Protein 1YWY (pdb70)

Nearest PDB structures (foldseek):
  1ywy-assembly1_A  TM=9.114E-01  e=9.397E-13  Pseudomonas aeruginosa PAO1
  7xsx-assembly1_j  TM=4.419E-01  e=1.375E+00  Komagataella phaffii
  5sxy-assembly1_A  TM=5.455E-01  e=3.346E+00  Methylorubrum extorquens AM1
  4ld9-assembly1_K  TM=3.537E-01  e=5.561E+00  Saccharomyces cerevisiae S288C
  1ywy-assembly1_A  TM=9.235E-01  e=5.443E-13  Pseudomonas aeruginosa PAO1

Solvent-accessible surface area: 5428 Å² total; per-residue (Å²): 88,64,12,82,42,58,107,159,147,32,35,1,23,4,68,38,185,45,62,216,44,194,17,57,16,110,59,7,138,6,14,78,13,91,157,67,215,56,5,2,2,84,4,138,61,74,129,9,100,8,60,136,132,25,6,55,156,3,8,83,35,43,3,78,34,96,89,170,166,107,108,87,132,192

InterPro domains:
  IPR021564 Protein of unknown function DUF3203 [PF11462] (1-73)
  IPR038079 PA2021-like domain superfamily [G3DSA:3.40.1170.40] (1-74)
  IPR038079 PA2021-like domain superfamily [SSF141447] (1-74)

Structure (mmCIF, N/CA/C/O backbone):
data_1YWY
#
_entry.id   1YWY
#
loop_
_atom_site.group_PDB
_atom_site.id
_atom_site.type_symbol
_atom_site.label_atom_id
_atom_site.label_alt_id
_atom_site.label_comp_id
_atom_site.label_asym_id
_atom_site.label_entity_id
_atom_site.label_seq_id
_atom_site.pdbx_PDB_ins_code
_atom_site.Cartn_x
_atom_site.Cartn_y
_atom_site.Cartn_z
_atom_site.occupancy
_atom_site.B_iso_or_equiv
_atom_site.auth_seq_id
_atom_site.auth_comp_id
_atom_site.auth_asym_id
_atom_site.auth_atom_id
_atom_site.pdbx_PDB_model_num
ATOM 1 N N . MET A 1 1 ? -4.208 -1.201 0.316 1.00 0.00 23 MET A N 1
ATOM 2 C CA . MET A 1 1 ? -3.891 0.183 0.622 1.00 0.00 23 MET A CA 1
ATOM 3 C C . MET A 1 1 ? -2.769 0.701 -0.280 1.00 0.00 23 MET A C 1
ATOM 4 O O . MET A 1 1 ? -1.601 0.374 -0.075 1.00 0.00 23 MET A O 1
ATOM 18 N N . SER A 1 2 ? -3.163 1.502 -1.260 1.00 0.00 24 SER A N 1
ATOM 19 C CA . SER A 1 2 ? -2.205 2.068 -2.194 1.00 0.00 24 SER A CA 1
ATOM 20 C C . SER A 1 2 ? -1.862 3.502 -1.787 1.00 0.00 24 SER A C 1
ATOM 21 O O . SER A 1 2 ? -2.754 4.305 -1.518 1.00 0.00 24 SER A O 1
ATOM 29 N N . ILE A 1 3 ? -0.567 3.780 -1.754 1.00 0.00 25 ILE A N 1
ATOM 30 C CA . ILE A 1 3 ? -0.094 5.103 -1.383 1.00 0.00 25 ILE A CA 1
ATOM 31 C C . ILE A 1 3 ? -0.364 6.076 -2.533 1.00 0.00 25 ILE A C 1
ATOM 32 O O . ILE A 1 3 ? -0.246 5.710 -3.701 1.00 0.00 25 ILE A O 1
ATOM 48 N N . GLU A 1 4 ? -0.720 7.297 -2.161 1.00 0.00 26 GLU A N 1
ATOM 49 C CA . GLU A 1 4 ? -1.007 8.326 -3.147 1.00 0.00 26 GLU A CA 1
ATOM 50 C C . GLU A 1 4 ? -0.054 9.509 -2.972 1.00 0.00 26 GLU A C 1
ATOM 51 O O . GLU A 1 4 ? 0.570 9.658 -1.922 1.00 0.00 26 GLU A O 1
ATOM 63 N N . ILE A 1 5 ? 0.029 10.321 -4.016 1.00 0.00 27 ILE A N 1
ATOM 64 C CA . ILE A 1 5 ? 0.896 11.487 -3.990 1.00 0.00 27 ILE A CA 1
ATOM 65 C C . ILE A 1 5 ? 0.199 12.650 -4.698 1.00 0.00 27 ILE A C 1
ATOM 66 O O . ILE A 1 5 ? -0.588 12.439 -5.619 1.00 0.00 27 ILE A O 1
ATOM 82 N N . ASP A 1 6 ? 0.514 13.854 -4.241 1.00 0.00 28 ASP A N 1
ATOM 83 C CA . ASP A 1 6 ? -0.072 15.051 -4.820 1.00 0.00 28 ASP A CA 1
ATOM 84 C C . ASP A 1 6 ? 1.040 16.050 -5.148 1.00 0.00 28 ASP A C 1
ATOM 85 O O . ASP A 1 6 ? 1.396 16.883 -4.316 1.00 0.00 28 ASP A O 1
ATOM 94 N N . SER A 1 7 ? 1.557 15.933 -6.362 1.00 0.00 29 SER A N 1
ATOM 95 C CA . SER A 1 7 ? 2.620 16.816 -6.811 1.00 0.00 29 SER A CA 1
ATOM 96 C C . SER A 1 7 ? 2.060 18.213 -7.085 1.00 0.00 29 SER A C 1
ATOM 97 O O . SER A 1 7 ? 2.785 19.203 -7.004 1.00 0.00 29 SER A O 1
ATOM 105 N N . GLU A 1 8 ? 0.774 18.248 -7.404 1.00 0.00 30 GLU A N 1
ATOM 106 C CA . GLU A 1 8 ? 0.109 19.508 -7.691 1.00 0.00 30 GLU A CA 1
ATOM 107 C C . GLU A 1 8 ? 0.245 20.463 -6.503 1.00 0.00 30 GLU A C 1
ATOM 108 O O . GLU A 1 8 ? 0.650 21.612 -6.670 1.00 0.00 30 GLU A O 1
ATOM 120 N N . GLN A 1 9 ? -0.100 19.951 -5.331 1.00 0.00 31 GLN A N 1
ATOM 121 C CA . GLN A 1 9 ? -0.021 20.744 -4.116 1.00 0.00 31 GLN A CA 1
ATOM 122 C C . GLN A 1 9 ? 1.264 20.418 -3.352 1.00 0.00 31 GLN A C 1
ATOM 123 O O . GLN A 1 9 ? 1.713 21.206 -2.521 1.00 0.00 31 GLN A O 1
ATOM 137 N N . GLY A 1 10 ? 1.820 19.256 -3.660 1.00 0.00 32 GLY A N 1
ATOM 138 C CA . GLY A 1 10 ? 3.044 18.816 -3.013 1.00 0.00 32 GLY A CA 1
ATOM 139 C C . GLY A 1 10 ? 2.740 18.072 -1.712 1.00 0.00 32 GLY A C 1
ATOM 140 O O . GLY A 1 10 ? 3.612 17.929 -0.856 1.00 0.00 32 GLY A O 1
ATOM 144 N N . VAL A 1 11 ? 1.500 17.619 -1.603 1.00 0.00 33 VAL A N 1
ATOM 145 C CA . VAL A 1 11 ? 1.070 16.893 -0.420 1.00 0.00 33 VAL A CA 1
ATOM 146 C C . VAL A 1 11 ? 1.019 15.397 -0.734 1.00 0.00 33 VAL A C 1
ATOM 147 O O . VAL A 1 11 ? 1.017 15.004 -1.900 1.00 0.00 33 VAL A O 1
ATOM 160 N N . CYS A 1 12 ? 0.981 14.603 0.325 1.00 0.00 34 CYS A N 1
ATOM 161 C CA . CYS A 1 12 ? 0.930 13.158 0.177 1.00 0.00 34 CYS A CA 1
ATOM 162 C C . CYS A 1 12 ? -0.250 12.631 0.996 1.00 0.00 34 CYS A C 1
ATOM 163 O O . CYS A 1 12 ? -0.530 13.135 2.082 1.00 0.00 34 CYS A O 1
ATOM 171 N N . SER A 1 13 ? -0.910 11.624 0.443 1.00 0.00 35 SER A N 1
ATOM 172 C CA . SER A 1 13 ? -2.053 11.024 1.109 1.00 0.00 35 SER A CA 1
ATOM 173 C C . SER A 1 13 ? -2.146 9.539 0.753 1.00 0.00 35 SER A C 1
ATOM 174 O O . SER A 1 13 ? -2.131 9.177 -0.423 1.00 0.00 35 SER A O 1
ATOM 182 N N . VAL A 1 14 ? -2.240 8.719 1.789 1.00 0.00 36 VAL A N 1
ATOM 183 C CA . VAL A 1 14 ? -2.336 7.281 1.600 1.00 0.00 36 VAL A CA 1
ATOM 184 C C . VAL A 1 14 ? -3.800 6.853 1.710 1.00 0.00 36 VAL A C 1
ATOM 185 O O . VAL A 1 14 ? -4.586 7.490 2.410 1.00 0.00 36 VAL A O 1
ATOM 198 N N . GLU A 1 15 ? -4.123 5.776 1.009 1.00 0.00 37 GLU A N 1
ATOM 199 C CA . GLU A 1 15 ? -5.479 5.255 1.020 1.00 0.00 37 GLU A CA 1
ATOM 200 C C . GLU A 1 15 ? -5.544 3.959 1.830 1.00 0.00 37 GLU A C 1
ATOM 201 O O . GLU A 1 15 ? -4.723 3.062 1.640 1.00 0.00 37 GLU A O 1
ATOM 213 N N . ILE A 1 16 ? -6.526 3.901 2.717 1.00 0.00 38 ILE A N 1
ATOM 214 C CA . ILE A 1 16 ? -6.708 2.730 3.557 1.00 0.00 38 ILE A CA 1
ATOM 215 C C . ILE A 1 16 ? -8.199 2.546 3.852 1.00 0.00 38 ILE A C 1
ATOM 216 O O . ILE A 1 16 ? -8.699 3.028 4.866 1.00 0.00 38 ILE A O 1
ATOM 232 N N . GLU A 1 17 ? -8.866 1.846 2.946 1.00 0.00 39 GLU A N 1
ATOM 233 C CA . GLU A 1 17 ? -10.288 1.592 3.095 1.00 0.00 39 GLU A CA 1
ATOM 234 C C . GLU A 1 17 ? -10.987 2.816 3.691 1.00 0.00 39 GLU A C 1
ATOM 235 O O . GLU A 1 17 ? -11.900 2.680 4.503 1.00 0.00 39 GLU A O 1
ATOM 247 N N . GLY A 1 18 ? -10.530 3.984 3.264 1.00 0.00 40 GLY A N 1
ATOM 248 C CA . GLY A 1 18 ? -11.099 5.231 3.745 1.00 0.00 40 GLY A CA 1
ATOM 249 C C . GLY A 1 18 ? -10.020 6.305 3.896 1.00 0.00 40 GLY A C 1
ATOM 250 O O . GLY A 1 18 ? -9.786 6.805 4.995 1.00 0.00 40 GLY A O 1
ATOM 254 N N . SER A 1 19 ? -9.389 6.627 2.776 1.00 0.00 41 SER A N 1
ATOM 255 C CA . SER A 1 19 ? -8.340 7.631 2.770 1.00 0.00 41 SER A CA 1
ATOM 256 C C . SER A 1 19 ? -8.718 8.789 3.696 1.00 0.00 41 SER A C 1
ATOM 257 O O . SER A 1 19 ? -9.777 9.394 3.539 1.00 0.00 41 SER A O 1
ATOM 265 N N . ARG A 1 20 ? -7.831 9.061 4.642 1.00 0.00 42 ARG A N 1
ATOM 266 C CA . ARG A 1 20 ? -8.058 10.135 5.594 1.00 0.00 42 ARG A CA 1
ATOM 267 C C . ARG A 1 20 ? -6.726 10.641 6.152 1.00 0.00 42 ARG A C 1
ATOM 268 O O . ARG A 1 20 ? -6.573 10.790 7.363 1.00 0.00 42 ARG A O 1
ATOM 289 N N . HIS A 1 21 ? -5.797 10.891 5.242 1.00 0.00 43 HIS A N 1
ATOM 290 C CA . HIS A 1 21 ? -4.483 11.376 5.628 1.00 0.00 43 HIS A CA 1
ATOM 291 C C . HIS A 1 21 ? -4.198 12.703 4.922 1.00 0.00 43 HIS A C 1
ATOM 292 O O . HIS A 1 21 ? -4.990 13.153 4.095 1.00 0.00 43 HIS A O 1
ATOM 306 N N . ARG A 1 22 ? -3.064 13.292 5.272 1.00 0.00 44 ARG A N 1
ATOM 307 C CA . ARG A 1 22 ? -2.665 14.559 4.682 1.00 0.00 44 ARG A CA 1
ATOM 308 C C . ARG A 1 22 ? -1.377 15.066 5.334 1.00 0.00 44 ARG A C 1
ATOM 309 O O . ARG A 1 22 ? -1.316 15.229 6.552 1.00 0.00 44 ARG A O 1
ATOM 330 N N . ALA A 1 23 ? -0.379 15.300 4.495 1.00 0.00 45 ALA A N 1
ATOM 331 C CA . ALA A 1 23 ? 0.904 15.785 4.974 1.00 0.00 45 ALA A CA 1
ATOM 332 C C . ALA A 1 23 ? 1.812 16.080 3.779 1.00 0.00 45 ALA A C 1
ATOM 333 O O . ALA A 1 23 ? 1.516 15.676 2.655 1.00 0.00 45 ALA A O 1
ATOM 340 N N . PRO A 1 24 ? 2.928 16.801 4.069 1.00 0.00 46 PRO A N 1
ATOM 341 C CA . PRO A 1 24 ? 3.881 17.155 3.031 1.00 0.00 46 PRO A CA 1
ATOM 342 C C . PRO A 1 24 ? 4.726 15.946 2.626 1.00 0.00 46 PRO A C 1
ATOM 343 O O . PRO A 1 24 ? 5.091 15.129 3.470 1.00 0.00 46 PRO A O 1
ATOM 354 N N . VAL A 1 25 ? 5.011 15.869 1.335 1.00 0.00 47 VAL A N 1
ATOM 355 C CA . VAL A 1 25 ? 5.806 14.773 0.808 1.00 0.00 47 VAL A CA 1
ATOM 356 C C . VAL A 1 25 ? 7.190 14.791 1.461 1.00 0.00 47 VAL A C 1
ATOM 357 O O . VAL A 1 25 ? 7.868 13.767 1.515 1.00 0.00 47 VAL A O 1
ATOM 370 N N . ASP A 1 26 ? 7.566 15.968 1.941 1.00 0.00 48 ASP A N 1
ATOM 371 C CA . ASP A 1 26 ? 8.856 16.133 2.589 1.00 0.00 48 ASP A CA 1
ATOM 372 C C . ASP A 1 26 ? 8.779 15.588 4.016 1.00 0.00 48 ASP A C 1
ATOM 373 O O . ASP A 1 26 ? 9.763 15.629 4.754 1.00 0.00 48 ASP A O 1
ATOM 382 N N . SER A 1 27 ? 7.601 15.091 4.363 1.00 0.00 49 SER A N 1
ATOM 383 C CA . SER A 1 27 ? 7.383 14.538 5.689 1.00 0.00 49 SER A CA 1
ATOM 384 C C . SER A 1 27 ? 7.070 13.044 5.588 1.00 0.00 49 SER A C 1
ATOM 385 O O . SER A 1 27 ? 6.286 12.516 6.376 1.00 0.00 49 SER A O 1
ATOM 393 N N . LEU A 1 28 ? 7.698 12.404 4.613 1.00 0.00 50 LEU A N 1
ATOM 394 C CA . LEU A 1 28 ? 7.497 10.982 4.399 1.00 0.00 50 LEU A CA 1
ATOM 395 C C . LEU A 1 28 ? 8.744 10.220 4.853 1.00 0.00 50 LEU A C 1
ATOM 396 O O . LEU A 1 28 ? 9.808 10.812 5.027 1.00 0.00 50 LEU A O 1
ATOM 412 N N . ARG A 1 29 ? 8.571 8.919 5.032 1.00 0.00 51 ARG A N 1
ATOM 413 C CA . ARG A 1 29 ? 9.669 8.070 5.462 1.00 0.00 51 ARG A CA 1
ATOM 414 C C . ARG A 1 29 ? 9.359 6.604 5.156 1.00 0.00 51 ARG A C 1
ATOM 415 O O . ARG A 1 29 ? 8.241 6.142 5.382 1.00 0.00 51 ARG A O 1
ATOM 436 N N . ILE A 1 30 ? 10.367 5.913 4.645 1.00 0.00 52 ILE A N 1
ATOM 437 C CA . ILE A 1 30 ? 10.216 4.508 4.305 1.00 0.00 52 ILE A CA 1
ATOM 438 C C . ILE A 1 30 ? 10.867 3.651 5.393 1.00 0.00 52 ILE A C 1
ATOM 439 O O . ILE A 1 30 ? 11.924 4.002 5.914 1.00 0.00 52 ILE A O 1
ATOM 455 N N . GLY A 1 31 ? 10.208 2.545 5.703 1.00 0.00 53 GLY A N 1
ATOM 456 C CA . GLY A 1 31 ? 10.709 1.635 6.719 1.00 0.00 53 GLY A CA 1
ATOM 457 C C . GLY A 1 31 ? 10.605 0.182 6.254 1.00 0.00 53 GLY A C 1
ATOM 458 O O . GLY A 1 31 ? 10.127 -0.089 5.153 1.00 0.00 53 GLY A O 1
ATOM 462 N N . THR A 1 32 ? 11.059 -0.716 7.116 1.00 0.00 54 THR A N 1
ATOM 463 C CA . THR A 1 32 ? 11.023 -2.136 6.807 1.00 0.00 54 THR A CA 1
ATOM 464 C C . THR A 1 32 ? 10.275 -2.901 7.901 1.00 0.00 54 THR A C 1
ATOM 465 O O . THR A 1 32 ? 10.386 -2.570 9.080 1.00 0.00 54 THR A O 1
ATOM 476 N N . ASP A 1 33 ? 9.531 -3.908 7.470 1.00 0.00 55 ASP A N 1
ATOM 477 C CA . ASP A 1 33 ? 8.765 -4.723 8.398 1.00 0.00 55 ASP A CA 1
ATOM 478 C C . ASP A 1 33 ? 9.299 -6.156 8.373 1.00 0.00 55 ASP A C 1
ATOM 479 O O . ASP A 1 33 ? 9.012 -6.914 7.447 1.00 0.00 55 ASP A O 1
ATOM 488 N N . ALA A 1 34 ? 10.068 -6.485 9.401 1.00 0.00 56 ALA A N 1
ATOM 489 C CA . ALA A 1 34 ? 10.646 -7.814 9.508 1.00 0.00 56 ALA A CA 1
ATOM 490 C C . ALA A 1 34 ? 9.530 -8.832 9.752 1.00 0.00 56 ALA A C 1
ATOM 491 O O . ALA A 1 34 ? 9.759 -10.039 9.683 1.00 0.00 56 ALA A O 1
ATOM 498 N N . GLU A 1 35 ? 8.346 -8.308 10.034 1.00 0.00 57 GLU A N 1
ATOM 499 C CA . GLU A 1 35 ? 7.194 -9.156 10.289 1.00 0.00 57 GLU A CA 1
ATOM 500 C C . GLU A 1 35 ? 6.873 -10.002 9.055 1.00 0.00 57 GLU A C 1
ATOM 501 O O . GLU A 1 35 ? 6.529 -11.176 9.176 1.00 0.00 57 GLU A O 1
ATOM 513 N N . ALA A 1 36 ? 6.999 -9.371 7.897 1.00 0.00 58 ALA A N 1
ATOM 514 C CA . ALA A 1 36 ? 6.727 -10.051 6.641 1.00 0.00 58 ALA A CA 1
ATOM 515 C C . ALA A 1 36 ? 7.859 -9.763 5.654 1.00 0.00 58 ALA A C 1
ATOM 516 O O . ALA A 1 36 ? 7.728 -10.025 4.460 1.00 0.00 58 ALA A O 1
ATOM 523 N N . ARG A 1 37 ? 8.946 -9.227 6.190 1.00 0.00 59 ARG A N 1
ATOM 524 C CA . ARG A 1 37 ? 10.101 -8.900 5.371 1.00 0.00 59 ARG A CA 1
ATOM 525 C C . ARG A 1 37 ? 9.679 -8.042 4.177 1.00 0.00 59 ARG A C 1
ATOM 526 O O . ARG A 1 37 ? 10.037 -8.338 3.038 1.00 0.00 59 ARG A O 1
ATOM 547 N N . LEU A 1 38 ? 8.924 -6.996 4.478 1.00 0.00 60 LEU A N 1
ATOM 548 C CA . LEU A 1 38 ? 8.450 -6.093 3.443 1.00 0.00 60 LEU A CA 1
ATOM 549 C C . LEU A 1 38 ? 8.687 -4.648 3.886 1.00 0.00 60 LEU A C 1
ATOM 550 O O . LEU A 1 38 ? 8.926 -4.387 5.064 1.00 0.00 60 LEU A O 1
ATOM 566 N N . SER A 1 39 ? 8.614 -3.746 2.918 1.00 0.00 61 SER A N 1
ATOM 567 C CA . SER A 1 39 ? 8.818 -2.334 3.192 1.00 0.00 61 SER A CA 1
ATOM 568 C C . SER A 1 39 ? 7.507 -1.697 3.660 1.00 0.00 61 SER A C 1
ATOM 569 O O . SER A 1 39 ? 6.431 -2.075 3.200 1.00 0.00 61 SER A O 1
ATOM 577 N N . VAL A 1 40 ? 7.642 -0.742 4.568 1.00 0.00 62 VAL A N 1
ATOM 578 C CA . VAL A 1 40 ? 6.482 -0.049 5.103 1.00 0.00 62 VAL A CA 1
ATOM 579 C C . VAL A 1 40 ? 6.614 1.449 4.823 1.00 0.00 62 VAL A C 1
ATOM 580 O O . VAL A 1 40 ? 7.661 1.910 4.371 1.00 0.00 62 VAL A O 1
ATOM 593 N N . LEU A 1 41 ? 5.537 2.168 5.102 1.00 0.00 63 LEU A N 1
ATOM 594 C CA . LEU A 1 41 ? 5.519 3.605 4.886 1.00 0.00 63 LEU A CA 1
ATOM 595 C C . LEU A 1 41 ? 5.145 4.308 6.192 1.00 0.00 63 LEU A C 1
ATOM 596 O O . LEU A 1 41 ? 4.343 3.794 6.970 1.00 0.00 63 LEU A O 1
ATOM 612 N N . TYR A 1 42 ? 5.743 5.474 6.392 1.00 0.00 64 TYR A N 1
ATOM 613 C CA . TYR A 1 42 ? 5.482 6.253 7.590 1.00 0.00 64 TYR A CA 1
ATOM 614 C C . TYR A 1 42 ? 4.835 7.595 7.241 1.00 0.00 64 TYR A C 1
ATOM 615 O O . TYR A 1 42 ? 5.444 8.425 6.568 1.00 0.00 64 TYR A O 1
ATOM 633 N N . ILE A 1 43 ? 3.610 7.766 7.714 1.00 0.00 65 ILE A N 1
ATOM 634 C CA . ILE A 1 43 ? 2.873 8.993 7.461 1.00 0.00 65 ILE A CA 1
ATOM 635 C C . ILE A 1 43 ? 2.362 9.558 8.787 1.00 0.00 65 ILE A C 1
ATOM 636 O O . ILE A 1 43 ? 1.443 9.005 9.389 1.00 0.00 65 ILE A O 1
ATOM 652 N N . ASP A 1 44 ? 2.979 10.654 9.204 1.00 0.00 66 ASP A N 1
ATOM 653 C CA . ASP A 1 44 ? 2.598 11.301 10.448 1.00 0.00 66 ASP A CA 1
ATOM 654 C C . ASP A 1 44 ? 3.272 10.583 11.618 1.00 0.00 66 ASP A C 1
ATOM 655 O O . ASP A 1 44 ? 3.159 11.015 12.764 1.00 0.00 66 ASP A O 1
ATOM 664 N N . GLY A 1 45 ? 3.959 9.499 11.290 1.00 0.00 67 GLY A N 1
ATOM 665 C CA . GLY A 1 45 ? 4.651 8.717 12.300 1.00 0.00 67 GLY A CA 1
ATOM 666 C C . GLY A 1 45 ? 3.961 7.369 12.518 1.00 0.00 67 GLY A C 1
ATOM 667 O O . GLY A 1 45 ? 4.214 6.692 13.514 1.00 0.00 67 GLY A O 1
ATOM 671 N N . LYS A 1 46 ? 3.103 7.019 11.571 1.00 0.00 68 LYS A N 1
ATOM 672 C CA . LYS A 1 46 ? 2.375 5.764 11.647 1.00 0.00 68 LYS A CA 1
ATOM 673 C C . LYS A 1 46 ? 3.147 4.684 10.886 1.00 0.00 68 LYS A C 1
ATOM 674 O O . LYS A 1 46 ? 4.114 4.984 10.187 1.00 0.00 68 LYS A O 1
ATOM 693 N N . ARG A 1 47 ? 2.692 3.451 11.049 1.00 0.00 69 ARG A N 1
ATOM 694 C CA . ARG A 1 47 ? 3.327 2.325 10.386 1.00 0.00 69 ARG A CA 1
ATOM 695 C C . ARG A 1 47 ? 2.274 1.433 9.726 1.00 0.00 69 ARG A C 1
ATOM 696 O O . ARG A 1 47 ? 1.444 0.837 10.410 1.00 0.00 69 ARG A O 1
ATOM 717 N N . LEU A 1 48 ? 2.342 1.370 8.405 1.00 0.00 70 LEU A N 1
ATOM 718 C CA . LEU A 1 48 ? 1.404 0.561 7.645 1.00 0.00 70 LEU A CA 1
ATOM 719 C C . LEU A 1 48 ? 2.163 -0.210 6.563 1.00 0.00 70 LEU A C 1
ATOM 720 O O . LEU A 1 48 ? 3.348 0.030 6.340 1.00 0.00 70 LEU A O 1
ATOM 736 N N . HIS A 1 49 ? 1.448 -1.122 5.920 1.00 0.00 71 HIS A N 1
ATOM 737 C CA . HIS A 1 49 ? 2.039 -1.930 4.867 1.00 0.00 71 HIS A CA 1
ATOM 738 C C . HIS A 1 49 ? 1.586 -1.407 3.503 1.00 0.00 71 HIS A C 1
ATOM 739 O O . HIS A 1 49 ? 0.400 -1.454 3.178 1.00 0.00 71 HIS A O 1
ATOM 753 N N . ILE A 1 50 ? 2.554 -0.919 2.741 1.00 0.00 72 ILE A N 1
ATOM 754 C CA . ILE A 1 50 ? 2.270 -0.387 1.419 1.00 0.00 72 ILE A CA 1
ATOM 755 C C . ILE A 1 50 ? 2.865 -1.318 0.360 1.00 0.00 72 ILE A C 1
ATOM 756 O O . ILE A 1 50 ? 3.607 -2.243 0.689 1.00 0.00 72 ILE A O 1
ATOM 772 N N . SER A 1 51 ? 2.519 -1.040 -0.888 1.00 0.00 73 SER A N 1
ATOM 773 C CA . SER A 1 51 ? 3.010 -1.841 -1.996 1.00 0.00 73 SER A CA 1
ATOM 774 C C . SER A 1 51 ? 4.484 -1.524 -2.259 1.00 0.00 73 SER A C 1
ATOM 775 O O . SER A 1 51 ? 4.946 -0.421 -1.970 1.00 0.00 73 SER A O 1
ATOM 783 N N . GLU A 1 52 ? 5.181 -2.510 -2.804 1.00 0.00 74 GLU A N 1
ATOM 784 C CA . GLU A 1 52 ? 6.592 -2.349 -3.109 1.00 0.00 74 GLU A CA 1
ATOM 785 C C . GLU A 1 52 ? 6.797 -1.179 -4.073 1.00 0.00 74 GLU A C 1
ATOM 786 O O . GLU A 1 52 ? 7.534 -0.241 -3.769 1.00 0.00 74 GLU A O 1
ATOM 798 N N . GLU A 1 53 ? 6.133 -1.272 -5.216 1.00 0.00 75 GLU A N 1
ATOM 799 C CA . GLU A 1 53 ? 6.233 -0.233 -6.226 1.00 0.00 75 GLU A CA 1
ATOM 800 C C . GLU A 1 53 ? 5.773 1.110 -5.654 1.00 0.00 75 GLU A C 1
ATOM 801 O O . GLU A 1 53 ? 6.357 2.150 -5.954 1.00 0.00 75 GLU A O 1
ATOM 813 N N . ASP A 1 54 ? 4.729 1.043 -4.841 1.00 0.00 76 ASP A N 1
ATOM 814 C CA . ASP A 1 54 ? 4.183 2.241 -4.225 1.00 0.00 76 ASP A CA 1
ATOM 815 C C . ASP A 1 54 ? 5.206 2.816 -3.244 1.00 0.00 76 ASP A C 1
ATOM 816 O O . ASP A 1 54 ? 5.226 4.021 -2.998 1.00 0.00 76 ASP A O 1
ATOM 825 N N . ALA A 1 55 ? 6.031 1.927 -2.710 1.00 0.00 77 ALA A N 1
ATOM 826 C CA . ALA A 1 55 ? 7.054 2.332 -1.761 1.00 0.00 77 ALA A CA 1
ATOM 827 C C . ALA A 1 55 ? 8.194 3.025 -2.511 1.00 0.00 77 ALA A C 1
ATOM 828 O O . ALA A 1 55 ? 8.883 3.875 -1.951 1.00 0.00 77 ALA A O 1
ATOM 835 N N . GLN A 1 56 ? 8.356 2.635 -3.767 1.00 0.00 78 GLN A N 1
ATOM 836 C CA . GLN A 1 56 ? 9.400 3.208 -4.599 1.00 0.00 78 GLN A CA 1
ATOM 837 C C . GLN A 1 56 ? 8.998 4.610 -5.064 1.00 0.00 78 GLN A C 1
ATOM 838 O O . GLN A 1 56 ? 9.814 5.530 -5.048 1.00 0.00 78 GLN A O 1
ATOM 852 N N . ARG A 1 57 ? 7.742 4.728 -5.467 1.00 0.00 79 ARG A N 1
ATOM 853 C CA . ARG A 1 57 ? 7.223 6.001 -5.935 1.00 0.00 79 ARG A CA 1
ATOM 854 C C . ARG A 1 57 ? 7.187 7.014 -4.789 1.00 0.00 79 ARG A C 1
ATOM 855 O O . ARG A 1 57 ? 7.333 8.215 -5.012 1.00 0.00 79 ARG A O 1
ATOM 876 N N . LEU A 1 58 ? 6.992 6.492 -3.587 1.00 0.00 80 LEU A N 1
ATOM 877 C CA . LEU A 1 58 ? 6.935 7.336 -2.405 1.00 0.00 80 LEU A CA 1
ATOM 878 C C . LEU A 1 58 ? 8.227 8.149 -2.302 1.00 0.00 80 LEU A C 1
ATOM 879 O O . LEU A 1 58 ? 8.188 9.352 -2.048 1.00 0.00 80 LEU A O 1
ATOM 895 N N . VAL A 1 59 ? 9.340 7.460 -2.504 1.00 0.00 81 VAL A N 1
ATOM 896 C CA . VAL A 1 59 ? 10.641 8.104 -2.437 1.00 0.00 81 VAL A CA 1
ATOM 897 C C . VAL A 1 59 ? 10.800 9.049 -3.630 1.00 0.00 81 VAL A C 1
ATOM 898 O O . VAL A 1 59 ? 11.197 10.201 -3.465 1.00 0.00 81 VAL A O 1
ATOM 911 N N . VAL A 1 60 ? 10.481 8.526 -4.805 1.00 0.00 82 VAL A N 1
ATOM 912 C CA . VAL A 1 60 ? 10.583 9.308 -6.025 1.00 0.00 82 VAL A CA 1
ATOM 913 C C . VAL A 1 60 ? 9.825 10.625 -5.846 1.00 0.00 82 VAL A C 1
ATOM 914 O O . VAL A 1 60 ? 10.257 11.666 -6.339 1.00 0.00 82 VAL A O 1
ATOM 927 N N . ALA A 1 61 ? 8.708 10.537 -5.139 1.00 0.00 83 ALA A N 1
ATOM 928 C CA . ALA A 1 61 ? 7.886 11.709 -4.888 1.00 0.00 83 ALA A CA 1
ATOM 929 C C . ALA A 1 61 ? 8.685 12.719 -4.063 1.00 0.00 83 ALA A C 1
ATOM 930 O O . ALA A 1 61 ? 8.391 13.914 -4.085 1.00 0.00 83 ALA A O 1
ATOM 937 N N . GLY A 1 62 ? 9.678 12.204 -3.354 1.00 0.00 84 GLY A N 1
ATOM 938 C CA . GLY A 1 62 ? 10.521 13.046 -2.523 1.00 0.00 84 GLY A CA 1
ATOM 939 C C . GLY A 1 62 ? 10.549 12.540 -1.080 1.00 0.00 84 GLY A C 1
ATOM 940 O O . GLY A 1 62 ? 11.170 13.155 -0.214 1.00 0.00 84 GLY A O 1
ATOM 944 N N . ALA A 1 63 ? 9.868 11.424 -0.864 1.00 0.00 85 ALA A N 1
ATOM 945 C CA . ALA A 1 63 ? 9.806 10.828 0.459 1.00 0.00 85 ALA A CA 1
ATOM 946 C C . ALA A 1 63 ? 11.194 10.314 0.847 1.00 0.00 85 ALA A C 1
ATOM 947 O O . ALA A 1 63 ? 12.019 10.028 -0.020 1.00 0.00 85 ALA A O 1
ATOM 954 N N . GLU A 1 64 ? 11.409 10.212 2.150 1.00 0.00 86 GLU A N 1
ATOM 955 C CA . GLU A 1 64 ? 12.683 9.737 2.664 1.00 0.00 86 GLU A CA 1
ATOM 956 C C . GLU A 1 64 ? 12.877 8.259 2.317 1.00 0.00 86 GLU A C 1
ATOM 957 O O . GLU A 1 64 ? 11.919 7.489 2.308 1.00 0.00 86 GLU A O 1
ATOM 969 N N . ASP A 1 65 ? 14.125 7.908 2.040 1.00 0.00 87 ASP A N 1
ATOM 970 C CA . ASP A 1 65 ? 14.457 6.537 1.694 1.00 0.00 87 ASP A CA 1
ATOM 971 C C . ASP A 1 65 ? 15.392 5.959 2.758 1.00 0.00 87 ASP A C 1
ATOM 972 O O . ASP A 1 65 ? 16.549 6.364 2.860 1.00 0.00 87 ASP A O 1
ATOM 981 N N . GLN A 1 66 ? 14.855 5.021 3.525 1.00 0.00 88 GLN A N 1
ATOM 982 C CA . GLN A 1 66 ? 15.627 4.383 4.578 1.00 0.00 88 GLN A CA 1
ATOM 983 C C . GLN A 1 66 ? 15.663 2.868 4.366 1.00 0.00 88 GLN A C 1
ATOM 984 O O . GLN A 1 66 ? 16.422 2.163 5.029 1.00 0.00 88 GLN A O 1
ATOM 998 N N . ARG A 1 67 ? 14.833 2.412 3.440 1.00 0.00 89 ARG A N 1
ATOM 999 C CA . ARG A 1 67 ? 14.760 0.994 3.132 1.00 0.00 89 ARG A CA 1
ATOM 1000 C C . ARG A 1 67 ? 15.974 0.567 2.304 1.00 0.00 89 ARG A C 1
ATOM 1001 O O . ARG A 1 67 ? 16.600 -0.451 2.593 1.00 0.00 89 ARG A O 1
ATOM 1022 N N . ARG A 1 68 ? 16.270 1.368 1.291 1.00 0.00 90 ARG A N 1
ATOM 1023 C CA . ARG A 1 68 ? 17.398 1.087 0.419 1.00 0.00 90 ARG A CA 1
ATOM 1024 C C . ARG A 1 68 ? 17.930 2.383 -0.196 1.00 0.00 90 ARG A C 1
ATOM 1025 O O . ARG A 1 68 ? 17.424 3.466 0.095 1.00 0.00 90 ARG A O 1
ATOM 1046 N N . HIS A 1 69 ? 18.944 2.230 -1.034 1.00 0.00 91 HIS A N 1
ATOM 1047 C CA . HIS A 1 69 ? 19.551 3.375 -1.692 1.00 0.00 91 HIS A CA 1
ATOM 1048 C C . HIS A 1 69 ? 18.649 3.848 -2.833 1.00 0.00 91 HIS A C 1
ATOM 1049 O O . HIS A 1 69 ? 18.317 3.073 -3.729 1.00 0.00 91 HIS A O 1
ATOM 1063 N N . LEU A 1 70 ? 18.277 5.118 -2.764 1.00 0.00 92 LEU A N 1
ATOM 1064 C CA . LEU A 1 70 ? 17.420 5.703 -3.780 1.00 0.00 92 LEU A CA 1
ATOM 1065 C C . LEU A 1 70 ? 17.862 5.211 -5.160 1.00 0.00 92 LEU A C 1
ATOM 1066 O O . LEU A 1 70 ? 18.884 5.653 -5.683 1.00 0.00 92 LEU A O 1
ATOM 1082 N N . MET A 1 71 ? 17.070 4.302 -5.710 1.00 0.00 93 MET A N 1
ATOM 1083 C CA . MET A 1 71 ? 17.367 3.745 -7.019 1.00 0.00 93 MET A CA 1
ATOM 1084 C C . MET A 1 71 ? 16.447 4.337 -8.088 1.00 0.00 93 MET A C 1
ATOM 1085 O O . MET A 1 71 ? 15.566 5.138 -7.780 1.00 0.00 93 MET A O 1
ATOM 1099 N N . ALA A 1 72 ? 16.683 3.920 -9.323 1.00 0.00 94 ALA A N 1
ATOM 1100 C CA . ALA A 1 72 ? 15.887 4.399 -10.440 1.00 0.00 94 ALA A CA 1
ATOM 1101 C C . ALA A 1 72 ? 15.653 3.250 -11.424 1.00 0.00 94 ALA A C 1
ATOM 1102 O O . ALA A 1 72 ? 14.513 2.853 -11.659 1.00 0.00 94 ALA A O 1
ATOM 1109 N N . ASP A 1 73 ? 16.750 2.749 -11.972 1.00 0.00 95 ASP A N 1
ATOM 1110 C CA . ASP A 1 73 ? 16.678 1.655 -12.924 1.00 0.00 95 ASP A CA 1
ATOM 1111 C C . ASP A 1 73 ? 17.720 0.596 -12.557 1.00 0.00 95 ASP A C 1
ATOM 1112 O O . ASP A 1 73 ? 18.606 0.848 -11.742 1.00 0.00 95 ASP A O 1
ATOM 1121 N N . ASP A 1 74 ? 17.580 -0.567 -13.177 1.00 0.00 96 ASP A N 1
ATOM 1122 C CA . ASP A 1 74 ? 18.498 -1.664 -12.926 1.00 0.00 96 ASP A CA 1
ATOM 1123 C C . ASP A 1 74 ? 19.096 -2.137 -14.253 1.00 0.00 96 ASP A C 1
ATOM 1124 O O . ASP A 1 74 ? 18.365 -2.495 -15.175 1.00 0.00 96 ASP A O 1
ATOM 1133 N N . MET A 1 1 ? -4.232 -1.231 0.160 1.00 0.00 23 MET A N 2
ATOM 1134 C CA . MET A 1 1 ? -3.989 0.180 0.410 1.00 0.00 23 MET A CA 2
ATOM 1135 C C . MET A 1 1 ? -2.854 0.705 -0.471 1.00 0.00 23 MET A C 2
ATOM 1136 O O . MET A 1 1 ? -1.685 0.410 -0.226 1.00 0.00 23 MET A O 2
ATOM 1150 N N . SER A 1 2 ? -3.238 1.475 -1.479 1.00 0.00 24 SER A N 2
ATOM 1151 C CA . SER A 1 2 ? -2.266 2.044 -2.398 1.00 0.00 24 SER A CA 2
ATOM 1152 C C . SER A 1 2 ? -1.990 3.503 -2.029 1.00 0.00 24 SER A C 2
ATOM 1153 O O . SER A 1 2 ? -2.824 4.376 -2.265 1.00 0.00 24 SER A O 2
ATOM 1161 N N . ILE A 1 3 ? -0.815 3.722 -1.456 1.00 0.00 25 ILE A N 2
ATOM 1162 C CA . ILE A 1 3 ? -0.418 5.060 -1.052 1.00 0.00 25 ILE A CA 2
ATOM 1163 C C . ILE A 1 3 ? -0.561 6.011 -2.242 1.00 0.00 25 ILE A C 2
ATOM 1164 O O . ILE A 1 3 ? -0.279 5.636 -3.379 1.00 0.00 25 ILE A O 2
ATOM 1180 N N . GLU A 1 4 ? -1.000 7.224 -1.940 1.00 0.00 26 GLU A N 2
ATOM 1181 C CA . GLU A 1 4 ? -1.184 8.232 -2.971 1.00 0.00 26 GLU A CA 2
ATOM 1182 C C . GLU A 1 4 ? -0.128 9.331 -2.834 1.00 0.00 26 GLU A C 2
ATOM 1183 O O . GLU A 1 4 ? 0.525 9.443 -1.797 1.00 0.00 26 GLU A O 2
ATOM 1195 N N . ILE A 1 5 ? 0.006 10.113 -3.894 1.00 0.00 27 ILE A N 2
ATOM 1196 C CA . ILE A 1 5 ? 0.972 11.199 -3.905 1.00 0.00 27 ILE A CA 2
ATOM 1197 C C . ILE A 1 5 ? 0.392 12.383 -4.682 1.00 0.00 27 ILE A C 2
ATOM 1198 O O . ILE A 1 5 ? -0.242 12.198 -5.720 1.00 0.00 27 ILE A O 2
ATOM 1214 N N . ASP A 1 6 ? 0.632 13.573 -4.151 1.00 0.00 28 ASP A N 2
ATOM 1215 C CA . ASP A 1 6 ? 0.142 14.787 -4.782 1.00 0.00 28 ASP A CA 2
ATOM 1216 C C . ASP A 1 6 ? 1.305 15.763 -4.970 1.00 0.00 28 ASP A C 2
ATOM 1217 O O . ASP A 1 6 ? 1.578 16.584 -4.096 1.00 0.00 28 ASP A O 2
ATOM 1226 N N . SER A 1 7 ? 1.957 15.642 -6.117 1.00 0.00 29 SER A N 2
ATOM 1227 C CA . SER A 1 7 ? 3.084 16.504 -6.432 1.00 0.00 29 SER A CA 2
ATOM 1228 C C . SER A 1 7 ? 2.588 17.913 -6.763 1.00 0.00 29 SER A C 2
ATOM 1229 O O . SER A 1 7 ? 3.205 18.901 -6.366 1.00 0.00 29 SER A O 2
ATOM 1237 N N . GLU A 1 8 ? 1.480 17.961 -7.487 1.00 0.00 30 GLU A N 2
ATOM 1238 C CA . GLU A 1 8 ? 0.895 19.233 -7.875 1.00 0.00 30 GLU A CA 2
ATOM 1239 C C . GLU A 1 8 ? 0.775 20.156 -6.661 1.00 0.00 30 GLU A C 2
ATOM 1240 O O . GLU A 1 8 ? 1.212 21.305 -6.705 1.00 0.00 30 GLU A O 2
ATOM 1252 N N . GLN A 1 9 ? 0.181 19.618 -5.605 1.00 0.00 31 GLN A N 2
ATOM 1253 C CA . GLN A 1 9 ? -0.001 20.379 -4.381 1.00 0.00 31 GLN A CA 2
ATOM 1254 C C . GLN A 1 9 ? 1.201 20.188 -3.454 1.00 0.00 31 GLN A C 2
ATOM 1255 O O . GLN A 1 9 ? 1.508 21.061 -2.643 1.00 0.00 31 GLN A O 2
ATOM 1269 N N . GLY A 1 10 ? 1.848 19.042 -3.604 1.00 0.00 32 GLY A N 2
ATOM 1270 C CA . GLY A 1 10 ? 3.009 18.726 -2.790 1.00 0.00 32 GLY A CA 2
ATOM 1271 C C . GLY A 1 10 ? 2.595 18.031 -1.491 1.00 0.00 32 GLY A C 2
ATOM 1272 O O . GLY A 1 10 ? 3.324 18.073 -0.501 1.00 0.00 32 GLY A O 2
ATOM 1276 N N . VAL A 1 11 ? 1.427 17.407 -1.537 1.00 0.00 33 VAL A N 2
ATOM 1277 C CA . VAL A 1 11 ? 0.907 16.704 -0.376 1.00 0.00 33 VAL A CA 2
ATOM 1278 C C . VAL A 1 11 ? 0.905 15.200 -0.656 1.00 0.00 33 VAL A C 2
ATOM 1279 O O . VAL A 1 11 ? 0.977 14.779 -1.809 1.00 0.00 33 VAL A O 2
ATOM 1292 N N . CYS A 1 12 ? 0.820 14.431 0.420 1.00 0.00 34 CYS A N 2
ATOM 1293 C CA . CYS A 1 12 ? 0.807 12.983 0.305 1.00 0.00 34 CYS A CA 2
ATOM 1294 C C . CYS A 1 12 ? -0.413 12.452 1.061 1.00 0.00 34 CYS A C 2
ATOM 1295 O O . CYS A 1 12 ? -0.775 12.980 2.111 1.00 0.00 34 CYS A O 2
ATOM 1303 N N . SER A 1 13 ? -1.013 11.415 0.496 1.00 0.00 35 SER A N 2
ATOM 1304 C CA . SER A 1 13 ? -2.185 10.807 1.103 1.00 0.00 35 SER A CA 2
ATOM 1305 C C . SER A 1 13 ? -2.225 9.311 0.782 1.00 0.00 35 SER A C 2
ATOM 1306 O O . SER A 1 13 ? -1.996 8.912 -0.358 1.00 0.00 35 SER A O 2
ATOM 1314 N N . VAL A 1 14 ? -2.516 8.526 1.809 1.00 0.00 36 VAL A N 2
ATOM 1315 C CA . VAL A 1 14 ? -2.588 7.083 1.650 1.00 0.00 36 VAL A CA 2
ATOM 1316 C C . VAL A 1 14 ? -4.051 6.664 1.495 1.00 0.00 36 VAL A C 2
ATOM 1317 O O . VAL A 1 14 ? -4.956 7.392 1.903 1.00 0.00 36 VAL A O 2
ATOM 1330 N N . GLU A 1 15 ? -4.239 5.494 0.903 1.00 0.00 37 GLU A N 2
ATOM 1331 C CA . GLU A 1 15 ? -5.577 4.969 0.689 1.00 0.00 37 GLU A CA 2
ATOM 1332 C C . GLU A 1 15 ? -5.806 3.729 1.555 1.00 0.00 37 GLU A C 2
ATOM 1333 O O . GLU A 1 15 ? -4.956 2.842 1.614 1.00 0.00 37 GLU A O 2
ATOM 1345 N N . ILE A 1 16 ? -6.960 3.708 2.207 1.00 0.00 38 ILE A N 2
ATOM 1346 C CA . ILE A 1 16 ? -7.312 2.591 3.068 1.00 0.00 38 ILE A CA 2
ATOM 1347 C C . ILE A 1 16 ? -8.820 2.607 3.325 1.00 0.00 38 ILE A C 2
ATOM 1348 O O . ILE A 1 16 ? -9.277 3.167 4.321 1.00 0.00 38 ILE A O 2
ATOM 1364 N N . GLU A 1 17 ? -9.551 1.987 2.411 1.00 0.00 39 GLU A N 2
ATOM 1365 C CA . GLU A 1 17 ? -10.997 1.923 2.526 1.00 0.00 39 GLU A CA 2
ATOM 1366 C C . GLU A 1 17 ? -11.540 3.222 3.126 1.00 0.00 39 GLU A C 2
ATOM 1367 O O . GLU A 1 17 ? -12.270 3.196 4.115 1.00 0.00 39 GLU A O 2
ATOM 1379 N N . GLY A 1 18 ? -11.163 4.327 2.500 1.00 0.00 40 GLY A N 2
ATOM 1380 C CA . GLY A 1 18 ? -11.603 5.634 2.960 1.00 0.00 40 GLY A CA 2
ATOM 1381 C C . GLY A 1 18 ? -10.651 6.732 2.482 1.00 0.00 40 GLY A C 2
ATOM 1382 O O . GLY A 1 18 ? -11.089 7.819 2.107 1.00 0.00 40 GLY A O 2
ATOM 1386 N N . SER A 1 19 ? -9.366 6.410 2.510 1.00 0.00 41 SER A N 2
ATOM 1387 C CA . SER A 1 19 ? -8.348 7.356 2.084 1.00 0.00 41 SER A CA 2
ATOM 1388 C C . SER A 1 19 ? -8.747 8.775 2.496 1.00 0.00 41 SER A C 2
ATOM 1389 O O . SER A 1 19 ? -9.406 9.483 1.737 1.00 0.00 41 SER A O 2
ATOM 1397 N N . ARG A 1 20 ? -8.329 9.147 3.697 1.00 0.00 42 ARG A N 2
ATOM 1398 C CA . ARG A 1 20 ? -8.635 10.468 4.219 1.00 0.00 42 ARG A CA 2
ATOM 1399 C C . ARG A 1 20 ? -7.448 11.010 5.018 1.00 0.00 42 ARG A C 2
ATOM 1400 O O . ARG A 1 20 ? -7.615 11.476 6.145 1.00 0.00 42 ARG A O 2
ATOM 1421 N N . HIS A 1 21 ? -6.277 10.932 4.404 1.00 0.00 43 HIS A N 2
ATOM 1422 C CA . HIS A 1 21 ? -5.063 11.410 5.044 1.00 0.00 43 HIS A CA 2
ATOM 1423 C C . HIS A 1 21 ? -4.664 12.760 4.447 1.00 0.00 43 HIS A C 2
ATOM 1424 O O . HIS A 1 21 ? -5.333 13.267 3.547 1.00 0.00 43 HIS A O 2
ATOM 1438 N N . ARG A 1 22 ? -3.576 13.305 4.971 1.00 0.00 44 ARG A N 2
ATOM 1439 C CA . ARG A 1 22 ? -3.080 14.587 4.500 1.00 0.00 44 ARG A CA 2
ATOM 1440 C C . ARG A 1 22 ? -1.798 14.966 5.244 1.00 0.00 44 ARG A C 2
ATOM 1441 O O . ARG A 1 22 ? -1.797 15.077 6.469 1.00 0.00 44 ARG A O 2
ATOM 1462 N N . ALA A 1 23 ? -0.738 15.155 4.472 1.00 0.00 45 ALA A N 2
ATOM 1463 C CA . ALA A 1 23 ? 0.548 15.519 5.043 1.00 0.00 45 ALA A CA 2
ATOM 1464 C C . ALA A 1 23 ? 1.520 15.873 3.916 1.00 0.00 45 ALA A C 2
ATOM 1465 O O . ALA A 1 23 ? 1.242 15.611 2.747 1.00 0.00 45 ALA A O 2
ATOM 1472 N N . PRO A 1 24 ? 2.670 16.478 4.317 1.00 0.00 46 PRO A N 2
ATOM 1473 C CA . PRO A 1 24 ? 3.684 16.871 3.354 1.00 0.00 46 PRO A CA 2
ATOM 1474 C C . PRO A 1 24 ? 4.461 15.653 2.849 1.00 0.00 46 PRO A C 2
ATOM 1475 O O . PRO A 1 24 ? 4.748 14.734 3.614 1.00 0.00 46 PRO A O 2
ATOM 1486 N N . VAL A 1 25 ? 4.779 15.686 1.563 1.00 0.00 47 VAL A N 2
ATOM 1487 C CA . VAL A 1 25 ? 5.517 14.597 0.946 1.00 0.00 47 VAL A CA 2
ATOM 1488 C C . VAL A 1 25 ? 6.986 14.681 1.365 1.00 0.00 47 VAL A C 2
ATOM 1489 O O . VAL A 1 25 ? 7.683 13.668 1.405 1.00 0.00 47 VAL A O 2
ATOM 1502 N N . ASP A 1 26 ? 7.414 15.898 1.665 1.00 0.00 48 ASP A N 2
ATOM 1503 C CA . ASP A 1 26 ? 8.788 16.128 2.078 1.00 0.00 48 ASP A CA 2
ATOM 1504 C C . ASP A 1 26 ? 8.973 15.635 3.515 1.00 0.00 48 ASP A C 2
ATOM 1505 O O . ASP A 1 26 ? 10.080 15.672 4.050 1.00 0.00 48 ASP A O 2
ATOM 1514 N N . SER A 1 27 ? 7.872 15.185 4.099 1.00 0.00 49 SER A N 2
ATOM 1515 C CA . SER A 1 27 ? 7.898 14.686 5.463 1.00 0.00 49 SER A CA 2
ATOM 1516 C C . SER A 1 27 ? 7.478 13.215 5.490 1.00 0.00 49 SER A C 2
ATOM 1517 O O . SER A 1 27 ? 6.732 12.795 6.373 1.00 0.00 49 SER A O 2
ATOM 1525 N N . LEU A 1 28 ? 7.977 12.472 4.513 1.00 0.00 50 LEU A N 2
ATOM 1526 C CA . LEU A 1 28 ? 7.662 11.057 4.413 1.00 0.00 50 LEU A CA 2
ATOM 1527 C C . LEU A 1 28 ? 8.861 10.237 4.896 1.00 0.00 50 LEU A C 2
ATOM 1528 O O . LEU A 1 28 ? 9.952 10.775 5.076 1.00 0.00 50 LEU A O 2
ATOM 1544 N N . ARG A 1 29 ? 8.616 8.950 5.093 1.00 0.00 51 ARG A N 2
ATOM 1545 C CA . ARG A 1 29 ? 9.661 8.051 5.552 1.00 0.00 51 ARG A CA 2
ATOM 1546 C C . ARG A 1 29 ? 9.278 6.599 5.262 1.00 0.00 51 ARG A C 2
ATOM 1547 O O . ARG A 1 29 ? 8.167 6.172 5.574 1.00 0.00 51 ARG A O 2
ATOM 1568 N N . ILE A 1 30 ? 10.218 5.879 4.667 1.00 0.00 52 ILE A N 2
ATOM 1569 C CA . ILE A 1 30 ? 9.993 4.484 4.332 1.00 0.00 52 ILE A CA 2
ATOM 1570 C C . ILE A 1 30 ? 10.843 3.600 5.247 1.00 0.00 52 ILE A C 2
ATOM 1571 O O . ILE A 1 30 ? 11.957 3.970 5.613 1.00 0.00 52 ILE A O 2
ATOM 1587 N N . GLY A 1 31 ? 10.285 2.448 5.589 1.00 0.00 53 GLY A N 2
ATOM 1588 C CA . GLY A 1 31 ? 10.977 1.508 6.454 1.00 0.00 53 GLY A CA 2
ATOM 1589 C C . GLY A 1 31 ? 10.640 0.065 6.077 1.00 0.00 53 GLY A C 2
ATOM 1590 O O . GLY A 1 31 ? 9.855 -0.174 5.161 1.00 0.00 53 GLY A O 2
ATOM 1594 N N . THR A 1 32 ? 11.250 -0.861 6.802 1.00 0.00 54 THR A N 2
ATOM 1595 C CA . THR A 1 32 ? 11.025 -2.275 6.555 1.00 0.00 54 THR A CA 2
ATOM 1596 C C . THR A 1 32 ? 10.425 -2.943 7.794 1.00 0.00 54 THR A C 2
ATOM 1597 O O . THR A 1 32 ? 10.855 -2.680 8.916 1.00 0.00 54 THR A O 2
ATOM 1608 N N . ASP A 1 33 ? 9.441 -3.796 7.549 1.00 0.00 55 ASP A N 2
ATOM 1609 C CA . ASP A 1 33 ? 8.778 -4.505 8.630 1.00 0.00 55 ASP A CA 2
ATOM 1610 C C . ASP A 1 33 ? 9.308 -5.938 8.696 1.00 0.00 55 ASP A C 2
ATOM 1611 O O . ASP A 1 33 ? 8.878 -6.799 7.930 1.00 0.00 55 ASP A O 2
ATOM 1620 N N . ALA A 1 34 ? 10.236 -6.150 9.618 1.00 0.00 56 ALA A N 2
ATOM 1621 C CA . ALA A 1 34 ? 10.830 -7.464 9.794 1.00 0.00 56 ALA A CA 2
ATOM 1622 C C . ALA A 1 34 ? 9.744 -8.459 10.210 1.00 0.00 56 ALA A C 2
ATOM 1623 O O . ALA A 1 34 ? 9.955 -9.670 10.163 1.00 0.00 56 ALA A O 2
ATOM 1630 N N . GLU A 1 35 ? 8.605 -7.910 10.608 1.00 0.00 57 GLU A N 2
ATOM 1631 C CA . GLU A 1 35 ? 7.486 -8.734 11.032 1.00 0.00 57 GLU A CA 2
ATOM 1632 C C . GLU A 1 35 ? 7.060 -9.674 9.902 1.00 0.00 57 GLU A C 2
ATOM 1633 O O . GLU A 1 35 ? 6.758 -10.842 10.141 1.00 0.00 57 GLU A O 2
ATOM 1645 N N . ALA A 1 36 ? 7.050 -9.129 8.694 1.00 0.00 58 ALA A N 2
ATOM 1646 C CA . ALA A 1 36 ? 6.667 -9.904 7.526 1.00 0.00 58 ALA A CA 2
ATOM 1647 C C . ALA A 1 36 ? 7.683 -9.669 6.407 1.00 0.00 58 ALA A C 2
ATOM 1648 O O . ALA A 1 36 ? 7.466 -10.082 5.269 1.00 0.00 58 ALA A O 2
ATOM 1655 N N . ARG A 1 37 ? 8.772 -9.006 6.770 1.00 0.00 59 ARG A N 2
ATOM 1656 C CA . ARG A 1 37 ? 9.823 -8.711 5.810 1.00 0.00 59 ARG A CA 2
ATOM 1657 C C . ARG A 1 37 ? 9.248 -7.960 4.608 1.00 0.00 59 ARG A C 2
ATOM 1658 O O . ARG A 1 37 ? 9.469 -8.352 3.463 1.00 0.00 59 ARG A O 2
ATOM 1679 N N . LEU A 1 38 ? 8.522 -6.893 4.909 1.00 0.00 60 LEU A N 2
ATOM 1680 C CA . LEU A 1 38 ? 7.913 -6.084 3.867 1.00 0.00 60 LEU A CA 2
ATOM 1681 C C . LEU A 1 38 ? 8.225 -4.608 4.126 1.00 0.00 60 LEU A C 2
ATOM 1682 O O . LEU A 1 38 ? 8.611 -4.237 5.233 1.00 0.00 60 LEU A O 2
ATOM 1698 N N . SER A 1 39 ? 8.045 -3.807 3.087 1.00 0.00 61 SER A N 2
ATOM 1699 C CA . SER A 1 39 ? 8.302 -2.380 3.188 1.00 0.00 61 SER A CA 2
ATOM 1700 C C . SER A 1 39 ? 7.090 -1.672 3.797 1.00 0.00 61 SER A C 2
ATOM 1701 O O . SER A 1 39 ? 5.950 -1.964 3.437 1.00 0.00 61 SER A O 2
ATOM 1709 N N . VAL A 1 40 ? 7.377 -0.755 4.709 1.00 0.00 62 VAL A N 2
ATOM 1710 C CA . VAL A 1 40 ? 6.324 -0.003 5.371 1.00 0.00 62 VAL A CA 2
ATOM 1711 C C . VAL A 1 40 ? 6.527 1.490 5.107 1.00 0.00 62 VAL A C 2
ATOM 1712 O O . VAL A 1 40 ? 7.602 1.909 4.681 1.00 0.00 62 VAL A O 2
ATOM 1725 N N . LEU A 1 41 ? 5.477 2.253 5.372 1.00 0.00 63 LEU A N 2
ATOM 1726 C CA . LEU A 1 41 ? 5.526 3.691 5.168 1.00 0.00 63 LEU A CA 2
ATOM 1727 C C . LEU A 1 41 ? 5.193 4.400 6.482 1.00 0.00 63 LEU A C 2
ATOM 1728 O O . LEU A 1 41 ? 4.346 3.936 7.244 1.00 0.00 63 LEU A O 2
ATOM 1744 N N . TYR A 1 42 ? 5.876 5.512 6.708 1.00 0.00 64 TYR A N 2
ATOM 1745 C CA . TYR A 1 42 ? 5.664 6.289 7.917 1.00 0.00 64 TYR A CA 2
ATOM 1746 C C . TYR A 1 42 ? 5.169 7.698 7.583 1.00 0.00 64 TYR A C 2
ATOM 1747 O O . TYR A 1 42 ? 5.792 8.409 6.796 1.00 0.00 64 TYR A O 2
ATOM 1765 N N . ILE A 1 43 ? 4.052 8.059 8.198 1.00 0.00 65 ILE A N 2
ATOM 1766 C CA . ILE A 1 43 ? 3.466 9.370 7.976 1.00 0.00 65 ILE A CA 2
ATOM 1767 C C . ILE A 1 43 ? 2.781 9.842 9.260 1.00 0.00 65 ILE A C 2
ATOM 1768 O O . ILE A 1 43 ? 1.774 9.271 9.676 1.00 0.00 65 ILE A O 2
ATOM 1784 N N . ASP A 1 44 ? 3.354 10.880 9.852 1.00 0.00 66 ASP A N 2
ATOM 1785 C CA . ASP A 1 44 ? 2.811 11.434 11.080 1.00 0.00 66 ASP A CA 2
ATOM 1786 C C . ASP A 1 44 ? 3.207 10.541 12.257 1.00 0.00 66 ASP A C 2
ATOM 1787 O O . ASP A 1 44 ? 2.694 10.701 13.363 1.00 0.00 66 ASP A O 2
ATOM 1796 N N . GLY A 1 45 ? 4.117 9.619 11.979 1.00 0.00 67 GLY A N 2
ATOM 1797 C CA . GLY A 1 45 ? 4.588 8.699 13.001 1.00 0.00 67 GLY A CA 2
ATOM 1798 C C . GLY A 1 45 ? 3.721 7.439 13.046 1.00 0.00 67 GLY A C 2
ATOM 1799 O O . GLY A 1 45 ? 3.391 6.947 14.124 1.00 0.00 67 GLY A O 2
ATOM 1803 N N . LYS A 1 46 ? 3.378 6.953 11.862 1.00 0.00 68 LYS A N 2
ATOM 1804 C CA . LYS A 1 46 ? 2.556 5.760 11.753 1.00 0.00 68 LYS A CA 2
ATOM 1805 C C . LYS A 1 46 ? 3.362 4.651 11.074 1.00 0.00 68 LYS A C 2
ATOM 1806 O O . LYS A 1 46 ? 4.464 4.892 10.583 1.00 0.00 68 LYS A O 2
ATOM 1825 N N . ARG A 1 47 ? 2.782 3.460 11.069 1.00 0.00 69 ARG A N 2
ATOM 1826 C CA . ARG A 1 47 ? 3.432 2.313 10.458 1.00 0.00 69 ARG A CA 2
ATOM 1827 C C . ARG A 1 47 ? 2.397 1.415 9.779 1.00 0.00 69 ARG A C 2
ATOM 1828 O O . ARG A 1 47 ? 1.580 0.786 10.450 1.00 0.00 69 ARG A O 2
ATOM 1849 N N . LEU A 1 48 ? 2.464 1.383 8.456 1.00 0.00 70 LEU A N 2
ATOM 1850 C CA . LEU A 1 48 ? 1.543 0.572 7.679 1.00 0.00 70 LEU A CA 2
ATOM 1851 C C . LEU A 1 48 ? 2.310 -0.130 6.556 1.00 0.00 70 LEU A C 2
ATOM 1852 O O . LEU A 1 48 ? 3.484 0.157 6.328 1.00 0.00 70 LEU A O 2
ATOM 1868 N N . HIS A 1 49 ? 1.615 -1.036 5.885 1.00 0.00 71 HIS A N 2
ATOM 1869 C CA . HIS A 1 49 ? 2.216 -1.781 4.791 1.00 0.00 71 HIS A CA 2
ATOM 1870 C C . HIS A 1 49 ? 1.732 -1.212 3.456 1.00 0.00 71 HIS A C 2
ATOM 1871 O O . HIS A 1 49 ? 0.531 -1.166 3.194 1.00 0.00 71 HIS A O 2
ATOM 1885 N N . ILE A 1 50 ? 2.693 -0.791 2.646 1.00 0.00 72 ILE A N 2
ATOM 1886 C CA . ILE A 1 50 ? 2.381 -0.227 1.344 1.00 0.00 72 ILE A CA 2
ATOM 1887 C C . ILE A 1 50 ? 3.027 -1.083 0.253 1.00 0.00 72 ILE A C 2
ATOM 1888 O O . ILE A 1 50 ? 3.918 -1.883 0.534 1.00 0.00 72 ILE A O 2
ATOM 1904 N N . SER A 1 51 ? 2.553 -0.885 -0.968 1.00 0.00 73 SER A N 2
ATOM 1905 C CA . SER A 1 51 ? 3.074 -1.629 -2.102 1.00 0.00 73 SER A CA 2
ATOM 1906 C C . SER A 1 51 ? 4.566 -1.338 -2.279 1.00 0.00 73 SER A C 2
ATOM 1907 O O . SER A 1 51 ? 5.032 -0.248 -1.951 1.00 0.00 73 SER A O 2
ATOM 1915 N N . GLU A 1 52 ? 5.273 -2.332 -2.797 1.00 0.00 74 GLU A N 2
ATOM 1916 C CA . GLU A 1 52 ? 6.702 -2.196 -3.021 1.00 0.00 74 GLU A CA 2
ATOM 1917 C C . GLU A 1 52 ? 6.972 -1.156 -4.110 1.00 0.00 74 GLU A C 2
ATOM 1918 O O . GLU A 1 52 ? 7.925 -0.383 -4.013 1.00 0.00 74 GLU A O 2
ATOM 1930 N N . GLU A 1 53 ? 6.116 -1.169 -5.121 1.00 0.00 75 GLU A N 2
ATOM 1931 C CA . GLU A 1 53 ? 6.251 -0.236 -6.227 1.00 0.00 75 GLU A CA 2
ATOM 1932 C C . GLU A 1 53 ? 5.882 1.179 -5.777 1.00 0.00 75 GLU A C 2
ATOM 1933 O O . GLU A 1 53 ? 6.507 2.151 -6.197 1.00 0.00 75 GLU A O 2
ATOM 1945 N N . ASP A 1 54 ? 4.868 1.249 -4.926 1.00 0.00 76 ASP A N 2
ATOM 1946 C CA . ASP A 1 54 ? 4.409 2.529 -4.414 1.00 0.00 76 ASP A CA 2
ATOM 1947 C C . ASP A 1 54 ? 5.452 3.089 -3.445 1.00 0.00 76 ASP A C 2
ATOM 1948 O O . ASP A 1 54 ? 5.623 4.303 -3.346 1.00 0.00 76 ASP A O 2
ATOM 1957 N N . ALA A 1 55 ? 6.122 2.178 -2.755 1.00 0.00 77 ALA A N 2
ATOM 1958 C CA . ALA A 1 55 ? 7.143 2.567 -1.797 1.00 0.00 77 ALA A CA 2
ATOM 1959 C C . ALA A 1 55 ? 8.305 3.231 -2.539 1.00 0.00 77 ALA A C 2
ATOM 1960 O O . ALA A 1 55 ? 8.955 4.128 -2.004 1.00 0.00 77 ALA A O 2
ATOM 1967 N N . GLN A 1 56 ? 8.531 2.764 -3.758 1.00 0.00 78 GLN A N 2
ATOM 1968 C CA . GLN A 1 56 ? 9.603 3.301 -4.578 1.00 0.00 78 GLN A CA 2
ATOM 1969 C C . GLN A 1 56 ? 9.192 4.649 -5.174 1.00 0.00 78 GLN A C 2
ATOM 1970 O O . GLN A 1 56 ? 9.981 5.592 -5.191 1.00 0.00 78 GLN A O 2
ATOM 1984 N N . ARG A 1 57 ? 7.955 4.697 -5.649 1.00 0.00 79 ARG A N 2
ATOM 1985 C CA . ARG A 1 57 ? 7.429 5.913 -6.244 1.00 0.00 79 ARG A CA 2
ATOM 1986 C C . ARG A 1 57 ? 7.305 7.011 -5.186 1.00 0.00 79 ARG A C 2
ATOM 1987 O O . ARG A 1 57 ? 7.439 8.194 -5.495 1.00 0.00 79 ARG A O 2
ATOM 2008 N N . LEU A 1 58 ? 7.050 6.580 -3.959 1.00 0.00 80 LEU A N 2
ATOM 2009 C CA . LEU A 1 58 ? 6.907 7.512 -2.853 1.00 0.00 80 LEU A CA 2
ATOM 2010 C C . LEU A 1 58 ? 8.225 8.262 -2.649 1.00 0.00 80 LEU A C 2
ATOM 2011 O O . LEU A 1 58 ? 8.235 9.486 -2.533 1.00 0.00 80 LEU A O 2
ATOM 2027 N N . VAL A 1 59 ? 9.305 7.495 -2.610 1.00 0.00 81 VAL A N 2
ATOM 2028 C CA . VAL A 1 59 ? 10.625 8.071 -2.422 1.00 0.00 81 VAL A CA 2
ATOM 2029 C C . VAL A 1 59 ? 10.939 9.009 -3.589 1.00 0.00 81 VAL A C 2
ATOM 2030 O O . VAL A 1 59 ? 11.318 10.160 -3.380 1.00 0.00 81 VAL A O 2
ATOM 2043 N N . VAL A 1 60 ? 10.770 8.481 -4.792 1.00 0.00 82 VAL A N 2
ATOM 2044 C CA . VAL A 1 60 ? 11.031 9.257 -5.993 1.00 0.00 82 VAL A CA 2
ATOM 2045 C C . VAL A 1 60 ? 10.282 10.588 -5.907 1.00 0.00 82 VAL A C 2
ATOM 2046 O O . VAL A 1 60 ? 10.777 11.614 -6.373 1.00 0.00 82 VAL A O 2
ATOM 2059 N N . ALA A 1 61 ? 9.102 10.530 -5.308 1.00 0.00 83 ALA A N 2
ATOM 2060 C CA . ALA A 1 61 ? 8.280 11.718 -5.155 1.00 0.00 83 ALA A CA 2
ATOM 2061 C C . ALA A 1 61 ? 9.005 12.722 -4.256 1.00 0.00 83 ALA A C 2
ATOM 2062 O O . ALA A 1 61 ? 8.764 13.925 -4.342 1.00 0.00 83 ALA A O 2
ATOM 2069 N N . GLY A 1 62 ? 9.878 12.189 -3.413 1.00 0.00 84 GLY A N 2
ATOM 2070 C CA . GLY A 1 62 ? 10.639 13.023 -2.498 1.00 0.00 84 GLY A CA 2
ATOM 2071 C C . GLY A 1 62 ? 10.665 12.416 -1.094 1.00 0.00 84 GLY A C 2
ATOM 2072 O O . GLY A 1 62 ? 11.364 12.912 -0.212 1.00 0.00 84 GLY A O 2
ATOM 2076 N N . ALA A 1 63 ? 9.894 11.351 -0.931 1.00 0.00 85 ALA A N 2
ATOM 2077 C CA . ALA A 1 63 ? 9.819 10.671 0.351 1.00 0.00 85 ALA A CA 2
ATOM 2078 C C . ALA A 1 63 ? 11.201 10.125 0.715 1.00 0.00 85 ALA A C 2
ATOM 2079 O O . ALA A 1 63 ? 12.010 9.835 -0.165 1.00 0.00 85 ALA A O 2
ATOM 2086 N N . GLU A 1 64 ? 11.430 10.001 2.014 1.00 0.00 86 GLU A N 2
ATOM 2087 C CA . GLU A 1 64 ? 12.700 9.496 2.506 1.00 0.00 86 GLU A CA 2
ATOM 2088 C C . GLU A 1 64 ? 12.853 8.014 2.155 1.00 0.00 86 GLU A C 2
ATOM 2089 O O . GLU A 1 64 ? 11.861 7.310 1.976 1.00 0.00 86 GLU A O 2
ATOM 2101 N N . ASP A 1 65 ? 14.104 7.586 2.069 1.00 0.00 87 ASP A N 2
ATOM 2102 C CA . ASP A 1 65 ? 14.399 6.201 1.743 1.00 0.00 87 ASP A CA 2
ATOM 2103 C C . ASP A 1 65 ? 15.315 5.613 2.818 1.00 0.00 87 ASP A C 2
ATOM 2104 O O . ASP A 1 65 ? 16.499 5.943 2.879 1.00 0.00 87 ASP A O 2
ATOM 2113 N N . GLN A 1 66 ? 14.734 4.752 3.639 1.00 0.00 88 GLN A N 2
ATOM 2114 C CA . GLN A 1 66 ? 15.483 4.115 4.709 1.00 0.00 88 GLN A CA 2
ATOM 2115 C C . GLN A 1 66 ? 15.427 2.593 4.563 1.00 0.00 88 GLN A C 2
ATOM 2116 O O . GLN A 1 66 ? 16.148 1.872 5.252 1.00 0.00 88 GLN A O 2
ATOM 2130 N N . ARG A 1 67 ? 14.565 2.148 3.660 1.00 0.00 89 ARG A N 2
ATOM 2131 C CA . ARG A 1 67 ? 14.406 0.725 3.414 1.00 0.00 89 ARG A CA 2
ATOM 2132 C C . ARG A 1 67 ? 15.774 0.054 3.275 1.00 0.00 89 ARG A C 2
ATOM 2133 O O . ARG A 1 67 ? 16.010 -1.009 3.846 1.00 0.00 89 ARG A O 2
ATOM 2154 N N . ARG A 1 68 ? 16.641 0.704 2.511 1.00 0.00 90 ARG A N 2
ATOM 2155 C CA . ARG A 1 68 ? 17.979 0.184 2.289 1.00 0.00 90 ARG A CA 2
ATOM 2156 C C . ARG A 1 68 ? 18.764 1.116 1.364 1.00 0.00 90 ARG A C 2
ATOM 2157 O O . ARG A 1 68 ? 19.714 1.769 1.795 1.00 0.00 90 ARG A O 2
ATOM 2178 N N . HIS A 1 69 ? 18.339 1.149 0.110 1.00 0.00 91 HIS A N 2
ATOM 2179 C CA . HIS A 1 69 ? 18.990 1.991 -0.879 1.00 0.00 91 HIS A CA 2
ATOM 2180 C C . HIS A 1 69 ? 18.020 2.280 -2.026 1.00 0.00 91 HIS A C 2
ATOM 2181 O O . HIS A 1 69 ? 17.860 3.429 -2.434 1.00 0.00 91 HIS A O 2
ATOM 2195 N N . LEU A 1 70 ? 17.397 1.217 -2.514 1.00 0.00 92 LEU A N 2
ATOM 2196 C CA . LEU A 1 70 ? 16.447 1.342 -3.606 1.00 0.00 92 LEU A CA 2
ATOM 2197 C C . LEU A 1 70 ? 17.200 1.664 -4.898 1.00 0.00 92 LEU A C 2
ATOM 2198 O O . LEU A 1 70 ? 17.273 0.832 -5.802 1.00 0.00 92 LEU A O 2
ATOM 2214 N N . MET A 1 71 ? 17.742 2.872 -4.945 1.00 0.00 93 MET A N 2
ATOM 2215 C CA . MET A 1 71 ? 18.487 3.314 -6.111 1.00 0.00 93 MET A CA 2
ATOM 2216 C C . MET A 1 71 ? 19.164 4.661 -5.852 1.00 0.00 93 MET A C 2
ATOM 2217 O O . MET A 1 71 ? 20.350 4.828 -6.132 1.00 0.00 93 MET A O 2
ATOM 2231 N N . ALA A 1 72 ? 18.382 5.588 -5.319 1.00 0.00 94 ALA A N 2
ATOM 2232 C CA . ALA A 1 72 ? 18.891 6.915 -5.018 1.00 0.00 94 ALA A CA 2
ATOM 2233 C C . ALA A 1 72 ? 19.499 7.522 -6.284 1.00 0.00 94 ALA A C 2
ATOM 2234 O O . ALA A 1 72 ? 20.705 7.756 -6.347 1.00 0.00 94 ALA A O 2
ATOM 2241 N N . ASP A 1 73 ? 18.637 7.760 -7.261 1.00 0.00 95 ASP A N 2
ATOM 2242 C CA . ASP A 1 73 ? 19.074 8.335 -8.522 1.00 0.00 95 ASP A CA 2
ATOM 2243 C C . ASP A 1 73 ? 19.150 9.857 -8.384 1.00 0.00 95 ASP A C 2
ATOM 2244 O O . ASP A 1 73 ? 18.166 10.555 -8.626 1.00 0.00 95 ASP A O 2
ATOM 2253 N N . ASP A 1 74 ? 20.326 10.327 -7.996 1.00 0.00 96 ASP A N 2
ATOM 2254 C CA . ASP A 1 74 ? 20.542 11.753 -7.823 1.00 0.00 96 ASP A CA 2
ATOM 2255 C C . ASP A 1 74 ? 21.244 12.312 -9.062 1.00 0.00 96 ASP A C 2
ATOM 2256 O O . ASP A 1 74 ? 22.251 11.765 -9.509 1.00 0.00 96 ASP A O 2
ATOM 2265 N N . MET A 1 1 ? -4.958 -0.088 0.609 1.00 0.00 23 MET A N 3
ATOM 2266 C CA . MET A 1 1 ? -4.610 1.289 0.915 1.00 0.00 23 MET A CA 3
ATOM 2267 C C . MET A 1 1 ? -3.404 1.746 0.093 1.00 0.00 23 MET A C 3
ATOM 2268 O O . MET A 1 1 ? -2.371 2.114 0.652 1.00 0.00 23 MET A O 3
ATOM 2282 N N . SER A 1 2 ? -3.574 1.708 -1.220 1.00 0.00 24 SER A N 3
ATOM 2283 C CA . SER A 1 2 ? -2.512 2.114 -2.124 1.00 0.00 24 SER A CA 3
ATOM 2284 C C . SER A 1 2 ? -2.118 3.567 -1.851 1.00 0.00 24 SER A C 3
ATOM 2285 O O . SER A 1 2 ? -2.914 4.480 -2.067 1.00 0.00 24 SER A O 3
ATOM 2293 N N . ILE A 1 3 ? -0.891 3.736 -1.382 1.00 0.00 25 ILE A N 3
ATOM 2294 C CA . ILE A 1 3 ? -0.383 5.063 -1.077 1.00 0.00 25 ILE A CA 3
ATOM 2295 C C . ILE A 1 3 ? -0.422 5.922 -2.342 1.00 0.00 25 ILE A C 3
ATOM 2296 O O . ILE A 1 3 ? -0.172 5.428 -3.441 1.00 0.00 25 ILE A O 3
ATOM 2312 N N . GLU A 1 4 ? -0.738 7.194 -2.146 1.00 0.00 26 GLU A N 3
ATOM 2313 C CA . GLU A 1 4 ? -0.814 8.127 -3.257 1.00 0.00 26 GLU A CA 3
ATOM 2314 C C . GLU A 1 4 ? 0.108 9.323 -3.010 1.00 0.00 26 GLU A C 3
ATOM 2315 O O . GLU A 1 4 ? 0.552 9.546 -1.885 1.00 0.00 26 GLU A O 3
ATOM 2327 N N . ILE A 1 5 ? 0.368 10.060 -4.080 1.00 0.00 27 ILE A N 3
ATOM 2328 C CA . ILE A 1 5 ? 1.229 11.227 -3.993 1.00 0.00 27 ILE A CA 3
ATOM 2329 C C . ILE A 1 5 ? 0.594 12.383 -4.769 1.00 0.00 27 ILE A C 3
ATOM 2330 O O . ILE A 1 5 ? -0.001 12.173 -5.825 1.00 0.00 27 ILE A O 3
ATOM 2346 N N . ASP A 1 6 ? 0.742 13.577 -4.216 1.00 0.00 28 ASP A N 3
ATOM 2347 C CA . ASP A 1 6 ? 0.190 14.766 -4.843 1.00 0.00 28 ASP A CA 3
ATOM 2348 C C . ASP A 1 6 ? 1.274 15.843 -4.927 1.00 0.00 28 ASP A C 3
ATOM 2349 O O . ASP A 1 6 ? 1.413 16.661 -4.020 1.00 0.00 28 ASP A O 3
ATOM 2358 N N . SER A 1 7 ? 2.015 15.807 -6.025 1.00 0.00 29 SER A N 3
ATOM 2359 C CA . SER A 1 7 ? 3.082 16.770 -6.240 1.00 0.00 29 SER A CA 3
ATOM 2360 C C . SER A 1 7 ? 2.491 18.139 -6.580 1.00 0.00 29 SER A C 3
ATOM 2361 O O . SER A 1 7 ? 2.944 19.160 -6.064 1.00 0.00 29 SER A O 3
ATOM 2369 N N . GLU A 1 8 ? 1.487 18.117 -7.445 1.00 0.00 30 GLU A N 3
ATOM 2370 C CA . GLU A 1 8 ? 0.830 19.345 -7.859 1.00 0.00 30 GLU A CA 3
ATOM 2371 C C . GLU A 1 8 ? 0.461 20.188 -6.637 1.00 0.00 30 GLU A C 3
ATOM 2372 O O . GLU A 1 8 ? 0.577 21.413 -6.666 1.00 0.00 30 GLU A O 3
ATOM 2384 N N . GLN A 1 9 ? 0.024 19.500 -5.593 1.00 0.00 31 GLN A N 3
ATOM 2385 C CA . GLN A 1 9 ? -0.362 20.170 -4.363 1.00 0.00 31 GLN A CA 3
ATOM 2386 C C . GLN A 1 9 ? 0.784 20.124 -3.350 1.00 0.00 31 GLN A C 3
ATOM 2387 O O . GLN A 1 9 ? 0.898 21.000 -2.495 1.00 0.00 31 GLN A O 3
ATOM 2401 N N . GLY A 1 10 ? 1.605 19.092 -3.481 1.00 0.00 32 GLY A N 3
ATOM 2402 C CA . GLY A 1 10 ? 2.738 18.919 -2.588 1.00 0.00 32 GLY A CA 3
ATOM 2403 C C . GLY A 1 10 ? 2.309 18.250 -1.280 1.00 0.00 32 GLY A C 3
ATOM 2404 O O . GLY A 1 10 ? 2.806 18.595 -0.210 1.00 0.00 32 GLY A O 3
ATOM 2408 N N . VAL A 1 11 ? 1.390 17.304 -1.411 1.00 0.00 33 VAL A N 3
ATOM 2409 C CA . VAL A 1 11 ? 0.888 16.584 -0.253 1.00 0.00 33 VAL A CA 3
ATOM 2410 C C . VAL A 1 11 ? 0.825 15.089 -0.576 1.00 0.00 33 VAL A C 3
ATOM 2411 O O . VAL A 1 11 ? 0.889 14.699 -1.741 1.00 0.00 33 VAL A O 3
ATOM 2424 N N . CYS A 1 12 ? 0.700 14.294 0.476 1.00 0.00 34 CYS A N 3
ATOM 2425 C CA . CYS A 1 12 ? 0.628 12.851 0.319 1.00 0.00 34 CYS A CA 3
ATOM 2426 C C . CYS A 1 12 ? -0.725 12.377 0.854 1.00 0.00 34 CYS A C 3
ATOM 2427 O O . CYS A 1 12 ? -1.229 12.912 1.840 1.00 0.00 34 CYS A O 3
ATOM 2435 N N . SER A 1 13 ? -1.275 11.378 0.179 1.00 0.00 35 SER A N 3
ATOM 2436 C CA . SER A 1 13 ? -2.560 10.826 0.574 1.00 0.00 35 SER A CA 3
ATOM 2437 C C . SER A 1 13 ? -2.618 9.337 0.228 1.00 0.00 35 SER A C 3
ATOM 2438 O O . SER A 1 13 ? -2.441 8.958 -0.929 1.00 0.00 35 SER A O 3
ATOM 2446 N N . VAL A 1 14 ? -2.867 8.533 1.252 1.00 0.00 36 VAL A N 3
ATOM 2447 C CA . VAL A 1 14 ? -2.951 7.094 1.070 1.00 0.00 36 VAL A CA 3
ATOM 2448 C C . VAL A 1 14 ? -4.419 6.686 0.932 1.00 0.00 36 VAL A C 3
ATOM 2449 O O . VAL A 1 14 ? -5.308 7.380 1.422 1.00 0.00 36 VAL A O 3
ATOM 2462 N N . GLU A 1 15 ? -4.627 5.563 0.262 1.00 0.00 37 GLU A N 3
ATOM 2463 C CA . GLU A 1 15 ? -5.972 5.054 0.053 1.00 0.00 37 GLU A CA 3
ATOM 2464 C C . GLU A 1 15 ? -6.457 4.309 1.298 1.00 0.00 37 GLU A C 3
ATOM 2465 O O . GLU A 1 15 ? -5.678 3.624 1.959 1.00 0.00 37 GLU A O 3
ATOM 2477 N N . ILE A 1 16 ? -7.742 4.466 1.581 1.00 0.00 38 ILE A N 3
ATOM 2478 C CA . ILE A 1 16 ? -8.340 3.816 2.735 1.00 0.00 38 ILE A CA 3
ATOM 2479 C C . ILE A 1 16 ? -9.823 3.561 2.459 1.00 0.00 38 ILE A C 3
ATOM 2480 O O . ILE A 1 16 ? -10.371 4.060 1.477 1.00 0.00 38 ILE A O 3
ATOM 2496 N N . GLU A 1 17 ? -10.431 2.785 3.344 1.00 0.00 39 GLU A N 3
ATOM 2497 C CA . GLU A 1 17 ? -11.840 2.457 3.208 1.00 0.00 39 GLU A CA 3
ATOM 2498 C C . GLU A 1 17 ? -12.628 3.684 2.745 1.00 0.00 39 GLU A C 3
ATOM 2499 O O . GLU A 1 17 ? -13.651 3.553 2.074 1.00 0.00 39 GLU A O 3
ATOM 2511 N N . GLY A 1 18 ? -12.122 4.850 3.120 1.00 0.00 40 GLY A N 3
ATOM 2512 C CA . GLY A 1 18 ? -12.765 6.099 2.751 1.00 0.00 40 GLY A CA 3
ATOM 2513 C C . GLY A 1 18 ? -11.731 7.206 2.538 1.00 0.00 40 GLY A C 3
ATOM 2514 O O . GLY A 1 18 ? -12.043 8.388 2.681 1.00 0.00 40 GLY A O 3
ATOM 2518 N N . SER A 1 19 ? -10.521 6.785 2.199 1.00 0.00 41 SER A N 3
ATOM 2519 C CA . SER A 1 19 ? -9.439 7.726 1.964 1.00 0.00 41 SER A CA 3
ATOM 2520 C C . SER A 1 19 ? -9.557 8.909 2.927 1.00 0.00 41 SER A C 3
ATOM 2521 O O . SER A 1 19 ? -10.202 9.908 2.613 1.00 0.00 41 SER A O 3
ATOM 2529 N N . ARG A 1 20 ? -8.923 8.757 4.081 1.00 0.00 42 ARG A N 3
ATOM 2530 C CA . ARG A 1 20 ? -8.949 9.800 5.092 1.00 0.00 42 ARG A CA 3
ATOM 2531 C C . ARG A 1 20 ? -7.535 10.071 5.611 1.00 0.00 42 ARG A C 3
ATOM 2532 O O . ARG A 1 20 ? -7.269 9.926 6.803 1.00 0.00 42 ARG A O 3
ATOM 2553 N N . HIS A 1 21 ? -6.666 10.461 4.689 1.00 0.00 43 HIS A N 3
ATOM 2554 C CA . HIS A 1 21 ? -5.286 10.753 5.039 1.00 0.00 43 HIS A CA 3
ATOM 2555 C C . HIS A 1 21 ? -4.883 12.106 4.448 1.00 0.00 43 HIS A C 3
ATOM 2556 O O . HIS A 1 21 ? -5.641 12.705 3.687 1.00 0.00 43 HIS A O 3
ATOM 2570 N N . ARG A 1 22 ? -3.691 12.548 4.822 1.00 0.00 44 ARG A N 3
ATOM 2571 C CA . ARG A 1 22 ? -3.179 13.819 4.339 1.00 0.00 44 ARG A CA 3
ATOM 2572 C C . ARG A 1 22 ? -1.977 14.259 5.178 1.00 0.00 44 ARG A C 3
ATOM 2573 O O . ARG A 1 22 ? -2.031 14.236 6.406 1.00 0.00 44 ARG A O 3
ATOM 2594 N N . ALA A 1 23 ? -0.921 14.650 4.480 1.00 0.00 45 ALA A N 3
ATOM 2595 C CA . ALA A 1 23 ? 0.292 15.095 5.144 1.00 0.00 45 ALA A CA 3
ATOM 2596 C C . ALA A 1 23 ? 1.289 15.594 4.096 1.00 0.00 45 ALA A C 3
ATOM 2597 O O . ALA A 1 23 ? 1.068 15.431 2.897 1.00 0.00 45 ALA A O 3
ATOM 2604 N N . PRO A 1 24 ? 2.394 16.207 4.600 1.00 0.00 46 PRO A N 3
ATOM 2605 C CA . PRO A 1 24 ? 3.425 16.731 3.721 1.00 0.00 46 PRO A CA 3
ATOM 2606 C C . PRO A 1 24 ? 4.276 15.600 3.139 1.00 0.00 46 PRO A C 3
ATOM 2607 O O . PRO A 1 24 ? 4.733 14.722 3.870 1.00 0.00 46 PRO A O 3
ATOM 2618 N N . VAL A 1 25 ? 4.463 15.657 1.828 1.00 0.00 47 VAL A N 3
ATOM 2619 C CA . VAL A 1 25 ? 5.250 14.648 1.140 1.00 0.00 47 VAL A CA 3
ATOM 2620 C C . VAL A 1 25 ? 6.724 14.812 1.518 1.00 0.00 47 VAL A C 3
ATOM 2621 O O . VAL A 1 25 ? 7.485 13.846 1.497 1.00 0.00 47 VAL A O 3
ATOM 2634 N N . ASP A 1 26 ? 7.082 16.043 1.855 1.00 0.00 48 ASP A N 3
ATOM 2635 C CA . ASP A 1 26 ? 8.450 16.346 2.237 1.00 0.00 48 ASP A CA 3
ATOM 2636 C C . ASP A 1 26 ? 8.702 15.840 3.659 1.00 0.00 48 ASP A C 3
ATOM 2637 O O . ASP A 1 26 ? 9.814 15.952 4.173 1.00 0.00 48 ASP A O 3
ATOM 2646 N N . SER A 1 27 ? 7.652 15.295 4.253 1.00 0.00 49 SER A N 3
ATOM 2647 C CA . SER A 1 27 ? 7.745 14.772 5.606 1.00 0.00 49 SER A CA 3
ATOM 2648 C C . SER A 1 27 ? 7.367 13.290 5.621 1.00 0.00 49 SER A C 3
ATOM 2649 O O . SER A 1 27 ? 6.611 12.847 6.484 1.00 0.00 49 SER A O 3
ATOM 2657 N N . LEU A 1 28 ? 7.911 12.564 4.655 1.00 0.00 50 LEU A N 3
ATOM 2658 C CA . LEU A 1 28 ? 7.641 11.140 4.547 1.00 0.00 50 LEU A CA 3
ATOM 2659 C C . LEU A 1 28 ? 8.880 10.355 4.981 1.00 0.00 50 LEU A C 3
ATOM 2660 O O . LEU A 1 28 ? 9.959 10.926 5.133 1.00 0.00 50 LEU A O 3
ATOM 2676 N N . ARG A 1 29 ? 8.685 9.058 5.169 1.00 0.00 51 ARG A N 3
ATOM 2677 C CA . ARG A 1 29 ? 9.773 8.190 5.583 1.00 0.00 51 ARG A CA 3
ATOM 2678 C C . ARG A 1 29 ? 9.427 6.729 5.290 1.00 0.00 51 ARG A C 3
ATOM 2679 O O . ARG A 1 29 ? 8.301 6.293 5.528 1.00 0.00 51 ARG A O 3
ATOM 2700 N N . ILE A 1 30 ? 10.415 6.011 4.776 1.00 0.00 52 ILE A N 3
ATOM 2701 C CA . ILE A 1 30 ? 10.229 4.608 4.448 1.00 0.00 52 ILE A CA 3
ATOM 2702 C C . ILE A 1 30 ? 11.052 3.750 5.411 1.00 0.00 52 ILE A C 3
ATOM 2703 O O . ILE A 1 30 ? 12.170 4.114 5.773 1.00 0.00 52 ILE A O 3
ATOM 2719 N N . GLY A 1 31 ? 10.466 2.626 5.799 1.00 0.00 53 GLY A N 3
ATOM 2720 C CA . GLY A 1 31 ? 11.131 1.713 6.713 1.00 0.00 53 GLY A CA 3
ATOM 2721 C C . GLY A 1 31 ? 10.967 0.263 6.256 1.00 0.00 53 GLY A C 3
ATOM 2722 O O . GLY A 1 31 ? 10.243 -0.012 5.300 1.00 0.00 53 GLY A O 3
ATOM 2726 N N . THR A 1 32 ? 11.652 -0.627 6.959 1.00 0.00 54 THR A N 3
ATOM 2727 C CA . THR A 1 32 ? 11.591 -2.043 6.637 1.00 0.00 54 THR A CA 3
ATOM 2728 C C . THR A 1 32 ? 11.076 -2.841 7.836 1.00 0.00 54 THR A C 3
ATOM 2729 O O . THR A 1 32 ? 11.510 -2.621 8.966 1.00 0.00 54 THR A O 3
ATOM 2740 N N . ASP A 1 33 ? 10.157 -3.752 7.550 1.00 0.00 55 ASP A N 3
ATOM 2741 C CA . ASP A 1 33 ? 9.578 -4.584 8.591 1.00 0.00 55 ASP A CA 3
ATOM 2742 C C . ASP A 1 33 ? 10.314 -5.925 8.634 1.00 0.00 55 ASP A C 3
ATOM 2743 O O . ASP A 1 33 ? 10.021 -6.823 7.846 1.00 0.00 55 ASP A O 3
ATOM 2752 N N . ALA A 1 34 ? 11.254 -6.018 9.562 1.00 0.00 56 ALA A N 3
ATOM 2753 C CA . ALA A 1 34 ? 12.034 -7.234 9.718 1.00 0.00 56 ALA A CA 3
ATOM 2754 C C . ALA A 1 34 ? 11.111 -8.374 10.154 1.00 0.00 56 ALA A C 3
ATOM 2755 O O . ALA A 1 34 ? 11.503 -9.540 10.127 1.00 0.00 56 ALA A O 3
ATOM 2762 N N . GLU A 1 35 ? 9.903 -7.998 10.546 1.00 0.00 57 GLU A N 3
ATOM 2763 C CA . GLU A 1 35 ? 8.921 -8.974 10.988 1.00 0.00 57 GLU A CA 3
ATOM 2764 C C . GLU A 1 35 ? 8.582 -9.938 9.849 1.00 0.00 57 GLU A C 3
ATOM 2765 O O . GLU A 1 35 ? 8.413 -11.135 10.074 1.00 0.00 57 GLU A O 3
ATOM 2777 N N . ALA A 1 36 ? 8.494 -9.380 8.650 1.00 0.00 58 ALA A N 3
ATOM 2778 C CA . ALA A 1 36 ? 8.178 -10.175 7.476 1.00 0.00 58 ALA A CA 3
ATOM 2779 C C . ALA A 1 36 ? 9.147 -9.817 6.347 1.00 0.00 58 ALA A C 3
ATOM 2780 O O . ALA A 1 36 ? 8.958 -10.235 5.206 1.00 0.00 58 ALA A O 3
ATOM 2787 N N . ARG A 1 37 ? 10.163 -9.045 6.705 1.00 0.00 59 ARG A N 3
ATOM 2788 C CA . ARG A 1 37 ? 11.161 -8.626 5.736 1.00 0.00 59 ARG A CA 3
ATOM 2789 C C . ARG A 1 37 ? 10.490 -7.943 4.544 1.00 0.00 59 ARG A C 3
ATOM 2790 O O . ARG A 1 37 ? 10.736 -8.308 3.395 1.00 0.00 59 ARG A O 3
ATOM 2811 N N . LEU A 1 38 ? 9.654 -6.964 4.857 1.00 0.00 60 LEU A N 3
ATOM 2812 C CA . LEU A 1 38 ? 8.945 -6.227 3.825 1.00 0.00 60 LEU A CA 3
ATOM 2813 C C . LEU A 1 38 ? 9.115 -4.726 4.068 1.00 0.00 60 LEU A C 3
ATOM 2814 O O . LEU A 1 38 ? 9.459 -4.307 5.172 1.00 0.00 60 LEU A O 3
ATOM 2830 N N . SER A 1 39 ? 8.867 -3.957 3.018 1.00 0.00 61 SER A N 3
ATOM 2831 C CA . SER A 1 39 ? 8.989 -2.511 3.104 1.00 0.00 61 SER A CA 3
ATOM 2832 C C . SER A 1 39 ? 7.711 -1.913 3.696 1.00 0.00 61 SER A C 3
ATOM 2833 O O . SER A 1 39 ? 6.614 -2.404 3.437 1.00 0.00 61 SER A O 3
ATOM 2841 N N . VAL A 1 40 ? 7.897 -0.860 4.479 1.00 0.00 62 VAL A N 3
ATOM 2842 C CA . VAL A 1 40 ? 6.773 -0.189 5.109 1.00 0.00 62 VAL A CA 3
ATOM 2843 C C . VAL A 1 40 ? 6.886 1.318 4.873 1.00 0.00 62 VAL A C 3
ATOM 2844 O O . VAL A 1 40 ? 7.925 1.804 4.429 1.00 0.00 62 VAL A O 3
ATOM 2857 N N . LEU A 1 41 ? 5.803 2.017 5.181 1.00 0.00 63 LEU A N 3
ATOM 2858 C CA . LEU A 1 41 ? 5.768 3.459 5.009 1.00 0.00 63 LEU A CA 3
ATOM 2859 C C . LEU A 1 41 ? 5.439 4.121 6.348 1.00 0.00 63 LEU A C 3
ATOM 2860 O O . LEU A 1 41 ? 4.631 3.604 7.118 1.00 0.00 63 LEU A O 3
ATOM 2876 N N . TYR A 1 42 ? 6.083 5.254 6.586 1.00 0.00 64 TYR A N 3
ATOM 2877 C CA . TYR A 1 42 ? 5.869 5.992 7.819 1.00 0.00 64 TYR A CA 3
ATOM 2878 C C . TYR A 1 42 ? 5.313 7.389 7.533 1.00 0.00 64 TYR A C 3
ATOM 2879 O O . TYR A 1 42 ? 5.892 8.144 6.753 1.00 0.00 64 TYR A O 3
ATOM 2897 N N . ILE A 1 43 ? 4.196 7.690 8.179 1.00 0.00 65 ILE A N 3
ATOM 2898 C CA . ILE A 1 43 ? 3.555 8.982 8.004 1.00 0.00 65 ILE A CA 3
ATOM 2899 C C . ILE A 1 43 ? 2.850 9.376 9.303 1.00 0.00 65 ILE A C 3
ATOM 2900 O O . ILE A 1 43 ? 1.900 8.717 9.723 1.00 0.00 65 ILE A O 3
ATOM 2916 N N . ASP A 1 44 ? 3.341 10.450 9.903 1.00 0.00 66 ASP A N 3
ATOM 2917 C CA . ASP A 1 44 ? 2.769 10.940 11.146 1.00 0.00 66 ASP A CA 3
ATOM 2918 C C . ASP A 1 44 ? 3.203 10.030 12.296 1.00 0.00 66 ASP A C 3
ATOM 2919 O O . ASP A 1 44 ? 2.575 10.018 13.354 1.00 0.00 66 ASP A O 3
ATOM 2928 N N . GLY A 1 45 ? 4.273 9.288 12.051 1.00 0.00 67 GLY A N 3
ATOM 2929 C CA . GLY A 1 45 ? 4.798 8.377 13.053 1.00 0.00 67 GLY A CA 3
ATOM 2930 C C . GLY A 1 45 ? 3.970 7.092 13.113 1.00 0.00 67 GLY A C 3
ATOM 2931 O O . GLY A 1 45 ? 3.758 6.535 14.189 1.00 0.00 67 GLY A O 3
ATOM 2935 N N . LYS A 1 46 ? 3.523 6.658 11.943 1.00 0.00 68 LYS A N 3
ATOM 2936 C CA . LYS A 1 46 ? 2.722 5.450 11.849 1.00 0.00 68 LYS A CA 3
ATOM 2937 C C . LYS A 1 46 ? 3.530 4.362 11.137 1.00 0.00 68 LYS A C 3
ATOM 2938 O O . LYS A 1 46 ? 4.611 4.628 10.615 1.00 0.00 68 LYS A O 3
ATOM 2957 N N . ARG A 1 47 ? 2.973 3.160 11.139 1.00 0.00 69 ARG A N 3
ATOM 2958 C CA . ARG A 1 47 ? 3.627 2.031 10.499 1.00 0.00 69 ARG A CA 3
ATOM 2959 C C . ARG A 1 47 ? 2.586 1.087 9.894 1.00 0.00 69 ARG A C 3
ATOM 2960 O O . ARG A 1 47 ? 1.870 0.400 10.619 1.00 0.00 69 ARG A O 3
ATOM 2981 N N . LEU A 1 48 ? 2.536 1.085 8.570 1.00 0.00 70 LEU A N 3
ATOM 2982 C CA . LEU A 1 48 ? 1.595 0.237 7.858 1.00 0.00 70 LEU A CA 3
ATOM 2983 C C . LEU A 1 48 ? 2.312 -0.448 6.693 1.00 0.00 70 LEU A C 3
ATOM 2984 O O . LEU A 1 48 ? 3.457 -0.121 6.386 1.00 0.00 70 LEU A O 3
ATOM 3000 N N . HIS A 1 49 ? 1.608 -1.385 6.075 1.00 0.00 71 HIS A N 3
ATOM 3001 C CA . HIS A 1 49 ? 2.163 -2.119 4.950 1.00 0.00 71 HIS A CA 3
ATOM 3002 C C . HIS A 1 49 ? 1.613 -1.546 3.643 1.00 0.00 71 HIS A C 3
ATOM 3003 O O . HIS A 1 49 ? 0.422 -1.666 3.361 1.00 0.00 71 HIS A O 3
ATOM 3017 N N . ILE A 1 50 ? 2.507 -0.936 2.879 1.00 0.00 72 ILE A N 3
ATOM 3018 C CA . ILE A 1 50 ? 2.126 -0.345 1.607 1.00 0.00 72 ILE A CA 3
ATOM 3019 C C . ILE A 1 50 ? 2.778 -1.131 0.468 1.00 0.00 72 ILE A C 3
ATOM 3020 O O . ILE A 1 50 ? 3.696 -1.916 0.697 1.00 0.00 72 ILE A O 3
ATOM 3036 N N . SER A 1 51 ? 2.278 -0.892 -0.735 1.00 0.00 73 SER A N 3
ATOM 3037 C CA . SER A 1 51 ? 2.800 -1.568 -1.911 1.00 0.00 73 SER A CA 3
ATOM 3038 C C . SER A 1 51 ? 4.287 -1.250 -2.080 1.00 0.00 73 SER A C 3
ATOM 3039 O O . SER A 1 51 ? 4.733 -0.153 -1.745 1.00 0.00 73 SER A O 3
ATOM 3047 N N . GLU A 1 52 ? 5.014 -2.229 -2.598 1.00 0.00 74 GLU A N 3
ATOM 3048 C CA . GLU A 1 52 ? 6.441 -2.067 -2.816 1.00 0.00 74 GLU A CA 3
ATOM 3049 C C . GLU A 1 52 ? 6.698 -1.003 -3.885 1.00 0.00 74 GLU A C 3
ATOM 3050 O O . GLU A 1 52 ? 7.392 -0.019 -3.633 1.00 0.00 74 GLU A O 3
ATOM 3062 N N . GLU A 1 53 ? 6.125 -1.237 -5.057 1.00 0.00 75 GLU A N 3
ATOM 3063 C CA . GLU A 1 53 ? 6.283 -0.312 -6.165 1.00 0.00 75 GLU A CA 3
ATOM 3064 C C . GLU A 1 53 ? 5.898 1.105 -5.733 1.00 0.00 75 GLU A C 3
ATOM 3065 O O . GLU A 1 53 ? 6.586 2.068 -6.068 1.00 0.00 75 GLU A O 3
ATOM 3077 N N . ASP A 1 54 ? 4.799 1.186 -4.997 1.00 0.00 76 ASP A N 3
ATOM 3078 C CA . ASP A 1 54 ? 4.314 2.468 -4.516 1.00 0.00 76 ASP A CA 3
ATOM 3079 C C . ASP A 1 54 ? 5.315 3.043 -3.511 1.00 0.00 76 ASP A C 3
ATOM 3080 O O . ASP A 1 54 ? 5.613 4.236 -3.539 1.00 0.00 76 ASP A O 3
ATOM 3089 N N . ALA A 1 55 ? 5.805 2.167 -2.646 1.00 0.00 77 ALA A N 3
ATOM 3090 C CA . ALA A 1 55 ? 6.765 2.572 -1.634 1.00 0.00 77 ALA A CA 3
ATOM 3091 C C . ALA A 1 55 ? 7.983 3.200 -2.314 1.00 0.00 77 ALA A C 3
ATOM 3092 O O . ALA A 1 55 ? 8.596 4.119 -1.773 1.00 0.00 77 ALA A O 3
ATOM 3099 N N . GLN A 1 56 ? 8.296 2.681 -3.492 1.00 0.00 78 GLN A N 3
ATOM 3100 C CA . GLN A 1 56 ? 9.429 3.180 -4.253 1.00 0.00 78 GLN A CA 3
ATOM 3101 C C . GLN A 1 56 ? 9.071 4.503 -4.932 1.00 0.00 78 GLN A C 3
ATOM 3102 O O . GLN A 1 56 ? 9.897 5.412 -5.004 1.00 0.00 78 GLN A O 3
ATOM 3116 N N . ARG A 1 57 ? 7.839 4.569 -5.415 1.00 0.00 79 ARG A N 3
ATOM 3117 C CA . ARG A 1 57 ? 7.362 5.766 -6.086 1.00 0.00 79 ARG A CA 3
ATOM 3118 C C . ARG A 1 57 ? 7.233 6.919 -5.089 1.00 0.00 79 ARG A C 3
ATOM 3119 O O . ARG A 1 57 ? 7.420 8.080 -5.449 1.00 0.00 79 ARG A O 3
ATOM 3140 N N . LEU A 1 58 ? 6.914 6.558 -3.854 1.00 0.00 80 LEU A N 3
ATOM 3141 C CA . LEU A 1 58 ? 6.758 7.548 -2.802 1.00 0.00 80 LEU A CA 3
ATOM 3142 C C . LEU A 1 58 ? 8.080 8.293 -2.609 1.00 0.00 80 LEU A C 3
ATOM 3143 O O . LEU A 1 58 ? 8.107 9.523 -2.591 1.00 0.00 80 LEU A O 3
ATOM 3159 N N . VAL A 1 59 ? 9.145 7.518 -2.470 1.00 0.00 81 VAL A N 3
ATOM 3160 C CA . VAL A 1 59 ? 10.468 8.089 -2.279 1.00 0.00 81 VAL A CA 3
ATOM 3161 C C . VAL A 1 59 ? 10.812 8.977 -3.476 1.00 0.00 81 VAL A C 3
ATOM 3162 O O . VAL A 1 59 ? 11.171 10.142 -3.307 1.00 0.00 81 VAL A O 3
ATOM 3175 N N . VAL A 1 60 ? 10.691 8.394 -4.660 1.00 0.00 82 VAL A N 3
ATOM 3176 C CA . VAL A 1 60 ? 10.986 9.118 -5.885 1.00 0.00 82 VAL A CA 3
ATOM 3177 C C . VAL A 1 60 ? 10.222 10.444 -5.884 1.00 0.00 82 VAL A C 3
ATOM 3178 O O . VAL A 1 60 ? 10.719 11.451 -6.387 1.00 0.00 82 VAL A O 3
ATOM 3191 N N . ALA A 1 61 ? 9.026 10.401 -5.315 1.00 0.00 83 ALA A N 3
ATOM 3192 C CA . ALA A 1 61 ? 8.189 11.586 -5.242 1.00 0.00 83 ALA A CA 3
ATOM 3193 C C . ALA A 1 61 ? 8.876 12.638 -4.369 1.00 0.00 83 ALA A C 3
ATOM 3194 O O . ALA A 1 61 ? 8.649 13.835 -4.538 1.00 0.00 83 ALA A O 3
ATOM 3201 N N . GLY A 1 62 ? 9.703 12.153 -3.455 1.00 0.00 84 GLY A N 3
ATOM 3202 C CA . GLY A 1 62 ? 10.425 13.037 -2.555 1.00 0.00 84 GLY A CA 3
ATOM 3203 C C . GLY A 1 62 ? 10.494 12.446 -1.145 1.00 0.00 84 GLY A C 3
ATOM 3204 O O . GLY A 1 62 ? 11.235 12.940 -0.297 1.00 0.00 84 GLY A O 3
ATOM 3208 N N . ALA A 1 63 ? 9.712 11.396 -0.939 1.00 0.00 85 ALA A N 3
ATOM 3209 C CA . ALA A 1 63 ? 9.675 10.733 0.353 1.00 0.00 85 ALA A CA 3
ATOM 3210 C C . ALA A 1 63 ? 11.072 10.210 0.693 1.00 0.00 85 ALA A C 3
ATOM 3211 O O . ALA A 1 63 ? 11.852 9.887 -0.201 1.00 0.00 85 ALA A O 3
ATOM 3218 N N . GLU A 1 64 ? 11.345 10.142 1.988 1.00 0.00 86 GLU A N 3
ATOM 3219 C CA . GLU A 1 64 ? 12.635 9.663 2.457 1.00 0.00 86 GLU A CA 3
ATOM 3220 C C . GLU A 1 64 ? 12.813 8.185 2.102 1.00 0.00 86 GLU A C 3
ATOM 3221 O O . GLU A 1 64 ? 11.833 7.461 1.932 1.00 0.00 86 GLU A O 3
ATOM 3233 N N . ASP A 1 65 ? 14.071 7.782 2.001 1.00 0.00 87 ASP A N 3
ATOM 3234 C CA . ASP A 1 65 ? 14.391 6.404 1.669 1.00 0.00 87 ASP A CA 3
ATOM 3235 C C . ASP A 1 65 ? 15.397 5.860 2.685 1.00 0.00 87 ASP A C 3
ATOM 3236 O O . ASP A 1 65 ? 16.542 6.307 2.731 1.00 0.00 87 ASP A O 3
ATOM 3245 N N . GLN A 1 66 ? 14.933 4.902 3.475 1.00 0.00 88 GLN A N 3
ATOM 3246 C CA . GLN A 1 66 ? 15.779 4.293 4.487 1.00 0.00 88 GLN A CA 3
ATOM 3247 C C . GLN A 1 66 ? 15.840 2.777 4.285 1.00 0.00 88 GLN A C 3
ATOM 3248 O O . GLN A 1 66 ? 16.651 2.096 4.911 1.00 0.00 88 GLN A O 3
ATOM 3262 N N . ARG A 1 67 ? 14.972 2.294 3.409 1.00 0.00 89 ARG A N 3
ATOM 3263 C CA . ARG A 1 67 ? 14.917 0.872 3.116 1.00 0.00 89 ARG A CA 3
ATOM 3264 C C . ARG A 1 67 ? 16.326 0.323 2.883 1.00 0.00 89 ARG A C 3
ATOM 3265 O O . ARG A 1 67 ? 16.675 -0.741 3.393 1.00 0.00 89 ARG A O 3
ATOM 3286 N N . ARG A 1 68 ? 17.099 1.074 2.111 1.00 0.00 90 ARG A N 3
ATOM 3287 C CA . ARG A 1 68 ? 18.462 0.676 1.804 1.00 0.00 90 ARG A CA 3
ATOM 3288 C C . ARG A 1 68 ? 19.056 1.596 0.736 1.00 0.00 90 ARG A C 3
ATOM 3289 O O . ARG A 1 68 ? 20.014 2.321 0.998 1.00 0.00 90 ARG A O 3
ATOM 3310 N N . HIS A 1 69 ? 18.461 1.537 -0.447 1.00 0.00 91 HIS A N 3
ATOM 3311 C CA . HIS A 1 69 ? 18.919 2.357 -1.556 1.00 0.00 91 HIS A CA 3
ATOM 3312 C C . HIS A 1 69 ? 17.908 2.281 -2.702 1.00 0.00 91 HIS A C 3
ATOM 3313 O O . HIS A 1 69 ? 16.958 1.502 -2.645 1.00 0.00 91 HIS A O 3
ATOM 3327 N N . LEU A 1 70 ? 18.147 3.101 -3.715 1.00 0.00 92 LEU A N 3
ATOM 3328 C CA . LEU A 1 70 ? 17.269 3.137 -4.872 1.00 0.00 92 LEU A CA 3
ATOM 3329 C C . LEU A 1 70 ? 17.925 3.965 -5.979 1.00 0.00 92 LEU A C 3
ATOM 3330 O O . LEU A 1 70 ? 18.976 4.567 -5.768 1.00 0.00 92 LEU A O 3
ATOM 3346 N N . MET A 1 71 ? 17.276 3.968 -7.134 1.00 0.00 93 MET A N 3
ATOM 3347 C CA . MET A 1 71 ? 17.783 4.713 -8.275 1.00 0.00 93 MET A CA 3
ATOM 3348 C C . MET A 1 71 ? 16.871 4.541 -9.491 1.00 0.00 93 MET A C 3
ATOM 3349 O O . MET A 1 71 ? 16.678 3.426 -9.974 1.00 0.00 93 MET A O 3
ATOM 3363 N N . ALA A 1 72 ? 16.334 5.661 -9.951 1.00 0.00 94 ALA A N 3
ATOM 3364 C CA . ALA A 1 72 ? 15.447 5.648 -11.102 1.00 0.00 94 ALA A CA 3
ATOM 3365 C C . ALA A 1 72 ? 16.263 5.374 -12.366 1.00 0.00 94 ALA A C 3
ATOM 3366 O O . ALA A 1 72 ? 17.306 5.989 -12.582 1.00 0.00 94 ALA A O 3
ATOM 3373 N N . ASP A 1 73 ? 15.758 4.449 -13.169 1.00 0.00 95 ASP A N 3
ATOM 3374 C CA . ASP A 1 73 ? 16.427 4.085 -14.407 1.00 0.00 95 ASP A CA 3
ATOM 3375 C C . ASP A 1 73 ? 16.437 5.290 -15.349 1.00 0.00 95 ASP A C 3
ATOM 3376 O O . ASP A 1 73 ? 15.429 5.593 -15.986 1.00 0.00 95 ASP A O 3
ATOM 3385 N N . ASP A 1 74 ? 17.587 5.945 -15.408 1.00 0.00 96 ASP A N 3
ATOM 3386 C CA . ASP A 1 74 ? 17.742 7.111 -16.262 1.00 0.00 96 ASP A CA 3
ATOM 3387 C C . ASP A 1 74 ? 19.032 6.975 -17.073 1.00 0.00 96 ASP A C 3
ATOM 3388 O O . ASP A 1 74 ? 20.128 7.041 -16.519 1.00 0.00 96 ASP A O 3
ATOM 3397 N N . MET A 1 1 ? -4.994 -0.431 1.056 1.00 0.00 23 MET A N 4
ATOM 3398 C CA . MET A 1 1 ? -4.207 0.646 1.633 1.00 0.00 23 MET A CA 4
ATOM 3399 C C . MET A 1 1 ? -3.117 1.108 0.664 1.00 0.00 23 MET A C 4
ATOM 3400 O O . MET A 1 1 ? -1.929 0.995 0.962 1.00 0.00 23 MET A O 4
ATOM 3414 N N . SER A 1 2 ? -3.560 1.618 -0.476 1.00 0.00 24 SER A N 4
ATOM 3415 C CA . SER A 1 2 ? -2.636 2.097 -1.490 1.00 0.00 24 SER A CA 4
ATOM 3416 C C . SER A 1 2 ? -2.293 3.566 -1.233 1.00 0.00 24 SER A C 4
ATOM 3417 O O . SER A 1 2 ? -3.186 4.401 -1.098 1.00 0.00 24 SER A O 4
ATOM 3425 N N . ILE A 1 3 ? -0.998 3.837 -1.174 1.00 0.00 25 ILE A N 4
ATOM 3426 C CA . ILE A 1 3 ? -0.526 5.190 -0.936 1.00 0.00 25 ILE A CA 4
ATOM 3427 C C . ILE A 1 3 ? -0.429 5.934 -2.270 1.00 0.00 25 ILE A C 4
ATOM 3428 O O . ILE A 1 3 ? 0.089 5.397 -3.248 1.00 0.00 25 ILE A O 4
ATOM 3444 N N . GLU A 1 4 ? -0.937 7.158 -2.267 1.00 0.00 26 GLU A N 4
ATOM 3445 C CA . GLU A 1 4 ? -0.914 7.980 -3.464 1.00 0.00 26 GLU A CA 4
ATOM 3446 C C . GLU A 1 4 ? 0.114 9.104 -3.317 1.00 0.00 26 GLU A C 4
ATOM 3447 O O . GLU A 1 4 ? 0.570 9.393 -2.212 1.00 0.00 26 GLU A O 4
ATOM 3459 N N . ILE A 1 5 ? 0.450 9.707 -4.448 1.00 0.00 27 ILE A N 4
ATOM 3460 C CA . ILE A 1 5 ? 1.416 10.792 -4.459 1.00 0.00 27 ILE A CA 4
ATOM 3461 C C . ILE A 1 5 ? 0.847 11.968 -5.256 1.00 0.00 27 ILE A C 4
ATOM 3462 O O . ILE A 1 5 ? 0.269 11.776 -6.325 1.00 0.00 27 ILE A O 4
ATOM 3478 N N . ASP A 1 6 ? 1.031 13.159 -4.706 1.00 0.00 28 ASP A N 4
ATOM 3479 C CA . ASP A 1 6 ? 0.544 14.365 -5.352 1.00 0.00 28 ASP A CA 4
ATOM 3480 C C . ASP A 1 6 ? 1.706 15.341 -5.545 1.00 0.00 28 ASP A C 4
ATOM 3481 O O . ASP A 1 6 ? 1.969 16.177 -4.682 1.00 0.00 28 ASP A O 4
ATOM 3490 N N . SER A 1 7 ? 2.372 15.202 -6.682 1.00 0.00 29 SER A N 4
ATOM 3491 C CA . SER A 1 7 ? 3.500 16.061 -6.999 1.00 0.00 29 SER A CA 4
ATOM 3492 C C . SER A 1 7 ? 3.006 17.465 -7.355 1.00 0.00 29 SER A C 4
ATOM 3493 O O . SER A 1 7 ? 3.741 18.440 -7.213 1.00 0.00 29 SER A O 4
ATOM 3501 N N . GLU A 1 8 ? 1.763 17.521 -7.812 1.00 0.00 30 GLU A N 4
ATOM 3502 C CA . GLU A 1 8 ? 1.162 18.789 -8.191 1.00 0.00 30 GLU A CA 4
ATOM 3503 C C . GLU A 1 8 ? 1.263 19.789 -7.037 1.00 0.00 30 GLU A C 4
ATOM 3504 O O . GLU A 1 8 ? 1.721 20.915 -7.225 1.00 0.00 30 GLU A O 4
ATOM 3516 N N . GLN A 1 9 ? 0.827 19.342 -5.868 1.00 0.00 31 GLN A N 4
ATOM 3517 C CA . GLN A 1 9 ? 0.862 20.184 -4.685 1.00 0.00 31 GLN A CA 4
ATOM 3518 C C . GLN A 1 9 ? 2.038 19.790 -3.788 1.00 0.00 31 GLN A C 4
ATOM 3519 O O . GLN A 1 9 ? 2.515 20.598 -2.993 1.00 0.00 31 GLN A O 4
ATOM 3533 N N . GLY A 1 10 ? 2.471 18.548 -3.946 1.00 0.00 32 GLY A N 4
ATOM 3534 C CA . GLY A 1 10 ? 3.582 18.037 -3.161 1.00 0.00 32 GLY A CA 4
ATOM 3535 C C . GLY A 1 10 ? 3.086 17.391 -1.866 1.00 0.00 32 GLY A C 4
ATOM 3536 O O . GLY A 1 10 ? 3.657 17.612 -0.799 1.00 0.00 32 GLY A O 4
ATOM 3540 N N . VAL A 1 11 ? 2.029 16.604 -2.001 1.00 0.00 33 VAL A N 4
ATOM 3541 C CA . VAL A 1 11 ? 1.449 15.924 -0.855 1.00 0.00 33 VAL A CA 4
ATOM 3542 C C . VAL A 1 11 ? 1.115 14.482 -1.239 1.00 0.00 33 VAL A C 4
ATOM 3543 O O . VAL A 1 11 ? 0.979 14.165 -2.420 1.00 0.00 33 VAL A O 4
ATOM 3556 N N . CYS A 1 12 ? 0.991 13.645 -0.219 1.00 0.00 34 CYS A N 4
ATOM 3557 C CA . CYS A 1 12 ? 0.674 12.243 -0.435 1.00 0.00 34 CYS A CA 4
ATOM 3558 C C . CYS A 1 12 ? -0.680 11.951 0.214 1.00 0.00 34 CYS A C 4
ATOM 3559 O O . CYS A 1 12 ? -0.993 12.490 1.274 1.00 0.00 34 CYS A O 4
ATOM 3567 N N . SER A 1 13 ? -1.447 11.099 -0.451 1.00 0.00 35 SER A N 4
ATOM 3568 C CA . SER A 1 13 ? -2.760 10.729 0.048 1.00 0.00 35 SER A CA 4
ATOM 3569 C C . SER A 1 13 ? -2.997 9.232 -0.162 1.00 0.00 35 SER A C 4
ATOM 3570 O O . SER A 1 13 ? -3.078 8.766 -1.298 1.00 0.00 35 SER A O 4
ATOM 3578 N N . VAL A 1 14 ? -3.103 8.520 0.950 1.00 0.00 36 VAL A N 4
ATOM 3579 C CA . VAL A 1 14 ? -3.329 7.086 0.902 1.00 0.00 36 VAL A CA 4
ATOM 3580 C C . VAL A 1 14 ? -4.824 6.804 1.065 1.00 0.00 36 VAL A C 4
ATOM 3581 O O . VAL A 1 14 ? -5.544 7.589 1.679 1.00 0.00 36 VAL A O 4
ATOM 3594 N N . GLU A 1 15 ? -5.246 5.681 0.503 1.00 0.00 37 GLU A N 4
ATOM 3595 C CA . GLU A 1 15 ? -6.642 5.285 0.577 1.00 0.00 37 GLU A CA 4
ATOM 3596 C C . GLU A 1 15 ? -6.832 4.206 1.645 1.00 0.00 37 GLU A C 4
ATOM 3597 O O . GLU A 1 15 ? -5.935 3.397 1.882 1.00 0.00 37 GLU A O 4
ATOM 3609 N N . ILE A 1 16 ? -8.004 4.228 2.262 1.00 0.00 38 ILE A N 4
ATOM 3610 C CA . ILE A 1 16 ? -8.323 3.262 3.299 1.00 0.00 38 ILE A CA 4
ATOM 3611 C C . ILE A 1 16 ? -9.840 3.198 3.482 1.00 0.00 38 ILE A C 4
ATOM 3612 O O . ILE A 1 16 ? -10.569 4.036 2.952 1.00 0.00 38 ILE A O 4
ATOM 3628 N N . GLU A 1 17 ? -10.272 2.197 4.235 1.00 0.00 39 GLU A N 4
ATOM 3629 C CA . GLU A 1 17 ? -11.690 2.014 4.495 1.00 0.00 39 GLU A CA 4
ATOM 3630 C C . GLU A 1 17 ? -12.361 3.364 4.754 1.00 0.00 39 GLU A C 4
ATOM 3631 O O . GLU A 1 17 ? -13.548 3.534 4.479 1.00 0.00 39 GLU A O 4
ATOM 3643 N N . GLY A 1 18 ? -11.572 4.289 5.281 1.00 0.00 40 GLY A N 4
ATOM 3644 C CA . GLY A 1 18 ? -12.075 5.619 5.580 1.00 0.00 40 GLY A CA 4
ATOM 3645 C C . GLY A 1 18 ? -11.027 6.687 5.263 1.00 0.00 40 GLY A C 4
ATOM 3646 O O . GLY A 1 18 ? -10.454 7.288 6.169 1.00 0.00 40 GLY A O 4
ATOM 3650 N N . SER A 1 19 ? -10.807 6.889 3.972 1.00 0.00 41 SER A N 4
ATOM 3651 C CA . SER A 1 19 ? -9.837 7.873 3.523 1.00 0.00 41 SER A CA 4
ATOM 3652 C C . SER A 1 19 ? -9.910 9.121 4.406 1.00 0.00 41 SER A C 4
ATOM 3653 O O . SER A 1 19 ? -10.992 9.518 4.836 1.00 0.00 41 SER A O 4
ATOM 3661 N N . ARG A 1 20 ? -8.746 9.703 4.650 1.00 0.00 42 ARG A N 4
ATOM 3662 C CA . ARG A 1 20 ? -8.664 10.898 5.474 1.00 0.00 42 ARG A CA 4
ATOM 3663 C C . ARG A 1 20 ? -7.226 11.120 5.945 1.00 0.00 42 ARG A C 4
ATOM 3664 O O . ARG A 1 20 ? -6.991 11.418 7.115 1.00 0.00 42 ARG A O 4
ATOM 3685 N N . HIS A 1 21 ? -6.300 10.967 5.009 1.00 0.00 43 HIS A N 4
ATOM 3686 C CA . HIS A 1 21 ? -4.891 11.148 5.314 1.00 0.00 43 HIS A CA 4
ATOM 3687 C C . HIS A 1 21 ? -4.317 12.268 4.444 1.00 0.00 43 HIS A C 4
ATOM 3688 O O . HIS A 1 21 ? -4.953 12.701 3.484 1.00 0.00 43 HIS A O 4
ATOM 3702 N N . ARG A 1 22 ? -3.122 12.706 4.812 1.00 0.00 44 ARG A N 4
ATOM 3703 C CA . ARG A 1 22 ? -2.455 13.767 4.077 1.00 0.00 44 ARG A CA 4
ATOM 3704 C C . ARG A 1 22 ? -1.196 14.218 4.820 1.00 0.00 44 ARG A C 4
ATOM 3705 O O . ARG A 1 22 ? -1.237 14.460 6.026 1.00 0.00 44 ARG A O 4
ATOM 3726 N N . ALA A 1 23 ? -0.108 14.317 4.071 1.00 0.00 45 ALA A N 4
ATOM 3727 C CA . ALA A 1 23 ? 1.160 14.735 4.644 1.00 0.00 45 ALA A CA 4
ATOM 3728 C C . ALA A 1 23 ? 2.141 15.063 3.517 1.00 0.00 45 ALA A C 4
ATOM 3729 O O . ALA A 1 23 ? 1.962 14.618 2.384 1.00 0.00 45 ALA A O 4
ATOM 3736 N N . PRO A 1 24 ? 3.182 15.861 3.876 1.00 0.00 46 PRO A N 4
ATOM 3737 C CA . PRO A 1 24 ? 4.192 16.254 2.908 1.00 0.00 46 PRO A CA 4
ATOM 3738 C C . PRO A 1 24 ? 5.140 15.094 2.602 1.00 0.00 46 PRO A C 4
ATOM 3739 O O . PRO A 1 24 ? 5.730 14.513 3.511 1.00 0.00 46 PRO A O 4
ATOM 3750 N N . VAL A 1 25 ? 5.258 14.791 1.317 1.00 0.00 47 VAL A N 4
ATOM 3751 C CA . VAL A 1 25 ? 6.125 13.710 0.880 1.00 0.00 47 VAL A CA 4
ATOM 3752 C C . VAL A 1 25 ? 7.553 13.982 1.357 1.00 0.00 47 VAL A C 4
ATOM 3753 O O . VAL A 1 25 ? 8.336 13.052 1.545 1.00 0.00 47 VAL A O 4
ATOM 3766 N N . ASP A 1 26 ? 7.848 15.261 1.540 1.00 0.00 48 ASP A N 4
ATOM 3767 C CA . ASP A 1 26 ? 9.168 15.667 1.992 1.00 0.00 48 ASP A CA 4
ATOM 3768 C C . ASP A 1 26 ? 9.299 15.384 3.490 1.00 0.00 48 ASP A C 4
ATOM 3769 O O . ASP A 1 26 ? 10.353 15.618 4.080 1.00 0.00 48 ASP A O 4
ATOM 3778 N N . SER A 1 27 ? 8.213 14.884 4.062 1.00 0.00 49 SER A N 4
ATOM 3779 C CA . SER A 1 27 ? 8.194 14.567 5.480 1.00 0.00 49 SER A CA 4
ATOM 3780 C C . SER A 1 27 ? 7.778 13.108 5.684 1.00 0.00 49 SER A C 4
ATOM 3781 O O . SER A 1 27 ? 7.126 12.778 6.673 1.00 0.00 49 SER A O 4
ATOM 3789 N N . LEU A 1 28 ? 8.172 12.275 4.732 1.00 0.00 50 LEU A N 4
ATOM 3790 C CA . LEU A 1 28 ? 7.849 10.860 4.795 1.00 0.00 50 LEU A CA 4
ATOM 3791 C C . LEU A 1 28 ? 9.074 10.082 5.278 1.00 0.00 50 LEU A C 4
ATOM 3792 O O . LEU A 1 28 ? 10.138 10.662 5.489 1.00 0.00 50 LEU A O 4
ATOM 3808 N N . ARG A 1 29 ? 8.884 8.781 5.439 1.00 0.00 51 ARG A N 4
ATOM 3809 C CA . ARG A 1 29 ? 9.961 7.917 5.893 1.00 0.00 51 ARG A CA 4
ATOM 3810 C C . ARG A 1 29 ? 9.640 6.456 5.572 1.00 0.00 51 ARG A C 4
ATOM 3811 O O . ARG A 1 29 ? 8.554 5.972 5.884 1.00 0.00 51 ARG A O 4
ATOM 3832 N N . ILE A 1 30 ? 10.607 5.794 4.952 1.00 0.00 52 ILE A N 4
ATOM 3833 C CA . ILE A 1 30 ? 10.441 4.398 4.585 1.00 0.00 52 ILE A CA 4
ATOM 3834 C C . ILE A 1 30 ? 11.289 3.527 5.515 1.00 0.00 52 ILE A C 4
ATOM 3835 O O . ILE A 1 30 ? 12.427 3.873 5.829 1.00 0.00 52 ILE A O 4
ATOM 3851 N N . GLY A 1 31 ? 10.702 2.414 5.929 1.00 0.00 53 GLY A N 4
ATOM 3852 C CA . GLY A 1 31 ? 11.389 1.491 6.817 1.00 0.00 53 GLY A CA 4
ATOM 3853 C C . GLY A 1 31 ? 11.242 0.049 6.328 1.00 0.00 53 GLY A C 4
ATOM 3854 O O . GLY A 1 31 ? 10.592 -0.204 5.314 1.00 0.00 53 GLY A O 4
ATOM 3858 N N . THR A 1 32 ? 11.856 -0.860 7.072 1.00 0.00 54 THR A N 4
ATOM 3859 C CA . THR A 1 32 ? 11.801 -2.270 6.727 1.00 0.00 54 THR A CA 4
ATOM 3860 C C . THR A 1 32 ? 11.210 -3.079 7.883 1.00 0.00 54 THR A C 4
ATOM 3861 O O . THR A 1 32 ? 11.596 -2.895 9.036 1.00 0.00 54 THR A O 4
ATOM 3872 N N . ASP A 1 33 ? 10.282 -3.959 7.533 1.00 0.00 55 ASP A N 4
ATOM 3873 C CA . ASP A 1 33 ? 9.634 -4.797 8.527 1.00 0.00 55 ASP A CA 4
ATOM 3874 C C . ASP A 1 33 ? 10.178 -6.223 8.420 1.00 0.00 55 ASP A C 4
ATOM 3875 O O . ASP A 1 33 ? 9.715 -7.008 7.594 1.00 0.00 55 ASP A O 4
ATOM 3884 N N . ALA A 1 34 ? 11.155 -6.515 9.266 1.00 0.00 56 ALA A N 4
ATOM 3885 C CA . ALA A 1 34 ? 11.767 -7.832 9.277 1.00 0.00 56 ALA A CA 4
ATOM 3886 C C . ALA A 1 34 ? 10.721 -8.873 9.680 1.00 0.00 56 ALA A C 4
ATOM 3887 O O . ALA A 1 34 ? 10.946 -10.074 9.533 1.00 0.00 56 ALA A O 4
ATOM 3894 N N . GLU A 1 35 ? 9.600 -8.375 10.180 1.00 0.00 57 GLU A N 4
ATOM 3895 C CA . GLU A 1 35 ? 8.518 -9.248 10.605 1.00 0.00 57 GLU A CA 4
ATOM 3896 C C . GLU A 1 35 ? 8.041 -10.111 9.435 1.00 0.00 57 GLU A C 4
ATOM 3897 O O . GLU A 1 35 ? 7.750 -11.293 9.610 1.00 0.00 57 GLU A O 4
ATOM 3909 N N . ALA A 1 36 ? 7.976 -9.486 8.268 1.00 0.00 58 ALA A N 4
ATOM 3910 C CA . ALA A 1 36 ? 7.540 -10.183 7.070 1.00 0.00 58 ALA A CA 4
ATOM 3911 C C . ALA A 1 36 ? 8.505 -9.871 5.924 1.00 0.00 58 ALA A C 4
ATOM 3912 O O . ALA A 1 36 ? 8.201 -10.138 4.763 1.00 0.00 58 ALA A O 4
ATOM 3919 N N . ARG A 1 37 ? 9.648 -9.311 6.292 1.00 0.00 59 ARG A N 4
ATOM 3920 C CA . ARG A 1 37 ? 10.659 -8.959 5.309 1.00 0.00 59 ARG A CA 4
ATOM 3921 C C . ARG A 1 37 ? 10.041 -8.120 4.188 1.00 0.00 59 ARG A C 4
ATOM 3922 O O . ARG A 1 37 ? 10.227 -8.419 3.010 1.00 0.00 59 ARG A O 4
ATOM 3943 N N . LEU A 1 38 ? 9.319 -7.087 4.596 1.00 0.00 60 LEU A N 4
ATOM 3944 C CA . LEU A 1 38 ? 8.673 -6.203 3.641 1.00 0.00 60 LEU A CA 4
ATOM 3945 C C . LEU A 1 38 ? 8.952 -4.749 4.029 1.00 0.00 60 LEU A C 4
ATOM 3946 O O . LEU A 1 38 ? 9.356 -4.470 5.157 1.00 0.00 60 LEU A O 4
ATOM 3962 N N . SER A 1 39 ? 8.726 -3.861 3.072 1.00 0.00 61 SER A N 4
ATOM 3963 C CA . SER A 1 39 ? 8.948 -2.443 3.299 1.00 0.00 61 SER A CA 4
ATOM 3964 C C . SER A 1 39 ? 7.680 -1.798 3.860 1.00 0.00 61 SER A C 4
ATOM 3965 O O . SER A 1 39 ? 6.573 -2.114 3.425 1.00 0.00 61 SER A O 4
ATOM 3973 N N . VAL A 1 40 ? 7.882 -0.905 4.818 1.00 0.00 62 VAL A N 4
ATOM 3974 C CA . VAL A 1 40 ? 6.768 -0.212 5.443 1.00 0.00 62 VAL A CA 4
ATOM 3975 C C . VAL A 1 40 ? 6.922 1.294 5.224 1.00 0.00 62 VAL A C 4
ATOM 3976 O O . VAL A 1 40 ? 8.030 1.784 5.010 1.00 0.00 62 VAL A O 4
ATOM 3989 N N . LEU A 1 41 ? 5.795 1.987 5.285 1.00 0.00 63 LEU A N 4
ATOM 3990 C CA . LEU A 1 41 ? 5.790 3.428 5.096 1.00 0.00 63 LEU A CA 4
ATOM 3991 C C . LEU A 1 41 ? 5.344 4.107 6.393 1.00 0.00 63 LEU A C 4
ATOM 3992 O O . LEU A 1 41 ? 4.482 3.590 7.103 1.00 0.00 63 LEU A O 4
ATOM 4008 N N . TYR A 1 42 ? 5.950 5.254 6.662 1.00 0.00 64 TYR A N 4
ATOM 4009 C CA . TYR A 1 42 ? 5.625 6.008 7.860 1.00 0.00 64 TYR A CA 4
ATOM 4010 C C . TYR A 1 42 ? 5.078 7.392 7.505 1.00 0.00 64 TYR A C 4
ATOM 4011 O O . TYR A 1 42 ? 5.688 8.124 6.728 1.00 0.00 64 TYR A O 4
ATOM 4029 N N . ILE A 1 43 ? 3.933 7.709 8.093 1.00 0.00 65 ILE A N 4
ATOM 4030 C CA . ILE A 1 43 ? 3.297 8.992 7.848 1.00 0.00 65 ILE A CA 4
ATOM 4031 C C . ILE A 1 43 ? 2.579 9.451 9.119 1.00 0.00 65 ILE A C 4
ATOM 4032 O O . ILE A 1 43 ? 1.534 8.908 9.476 1.00 0.00 65 ILE A O 4
ATOM 4048 N N . ASP A 1 44 ? 3.167 10.445 9.768 1.00 0.00 66 ASP A N 4
ATOM 4049 C CA . ASP A 1 44 ? 2.597 10.982 10.991 1.00 0.00 66 ASP A CA 4
ATOM 4050 C C . ASP A 1 44 ? 2.990 10.088 12.168 1.00 0.00 66 ASP A C 4
ATOM 4051 O O . ASP A 1 44 ? 2.360 10.133 13.224 1.00 0.00 66 ASP A O 4
ATOM 4060 N N . GLY A 1 45 ? 4.028 9.295 11.947 1.00 0.00 67 GLY A N 4
ATOM 4061 C CA . GLY A 1 45 ? 4.513 8.391 12.976 1.00 0.00 67 GLY A CA 4
ATOM 4062 C C . GLY A 1 45 ? 3.665 7.119 13.031 1.00 0.00 67 GLY A C 4
ATOM 4063 O O . GLY A 1 45 ? 3.369 6.612 14.112 1.00 0.00 67 GLY A O 4
ATOM 4067 N N . LYS A 1 46 ? 3.299 6.638 11.852 1.00 0.00 68 LYS A N 4
ATOM 4068 C CA . LYS A 1 46 ? 2.491 5.435 11.752 1.00 0.00 68 LYS A CA 4
ATOM 4069 C C . LYS A 1 46 ? 3.300 4.339 11.055 1.00 0.00 68 LYS A C 4
ATOM 4070 O O . LYS A 1 46 ? 4.383 4.600 10.532 1.00 0.00 68 LYS A O 4
ATOM 4089 N N . ARG A 1 47 ? 2.744 3.137 11.069 1.00 0.00 69 ARG A N 4
ATOM 4090 C CA . ARG A 1 47 ? 3.400 2.001 10.444 1.00 0.00 69 ARG A CA 4
ATOM 4091 C C . ARG A 1 47 ? 2.364 1.079 9.798 1.00 0.00 69 ARG A C 4
ATOM 4092 O O . ARG A 1 47 ? 1.586 0.430 10.494 1.00 0.00 69 ARG A O 4
ATOM 4113 N N . LEU A 1 48 ? 2.388 1.051 8.473 1.00 0.00 70 LEU A N 4
ATOM 4114 C CA . LEU A 1 48 ? 1.461 0.220 7.725 1.00 0.00 70 LEU A CA 4
ATOM 4115 C C . LEU A 1 48 ? 2.186 -0.395 6.526 1.00 0.00 70 LEU A C 4
ATOM 4116 O O . LEU A 1 48 ? 3.325 -0.033 6.233 1.00 0.00 70 LEU A O 4
ATOM 4132 N N . HIS A 1 49 ? 1.497 -1.313 5.865 1.00 0.00 71 HIS A N 4
ATOM 4133 C CA . HIS A 1 49 ? 2.061 -1.981 4.705 1.00 0.00 71 HIS A CA 4
ATOM 4134 C C . HIS A 1 49 ? 1.564 -1.300 3.429 1.00 0.00 71 HIS A C 4
ATOM 4135 O O . HIS A 1 49 ? 0.374 -1.342 3.121 1.00 0.00 71 HIS A O 4
ATOM 4149 N N . ILE A 1 50 ? 2.501 -0.688 2.719 1.00 0.00 72 ILE A N 4
ATOM 4150 C CA . ILE A 1 50 ? 2.173 0.001 1.483 1.00 0.00 72 ILE A CA 4
ATOM 4151 C C . ILE A 1 50 ? 2.762 -0.772 0.301 1.00 0.00 72 ILE A C 4
ATOM 4152 O O . ILE A 1 50 ? 3.629 -1.626 0.484 1.00 0.00 72 ILE A O 4
ATOM 4168 N N . SER A 1 51 ? 2.269 -0.445 -0.884 1.00 0.00 73 SER A N 4
ATOM 4169 C CA . SER A 1 51 ? 2.736 -1.097 -2.095 1.00 0.00 73 SER A CA 4
ATOM 4170 C C . SER A 1 51 ? 4.223 -0.806 -2.307 1.00 0.00 73 SER A C 4
ATOM 4171 O O . SER A 1 51 ? 4.699 0.280 -1.979 1.00 0.00 73 SER A O 4
ATOM 4179 N N . GLU A 1 52 ? 4.915 -1.795 -2.854 1.00 0.00 74 GLU A N 4
ATOM 4180 C CA . GLU A 1 52 ? 6.338 -1.658 -3.113 1.00 0.00 74 GLU A CA 4
ATOM 4181 C C . GLU A 1 52 ? 6.590 -0.521 -4.105 1.00 0.00 74 GLU A C 4
ATOM 4182 O O . GLU A 1 52 ? 7.335 0.412 -3.810 1.00 0.00 74 GLU A O 4
ATOM 4194 N N . GLU A 1 53 ? 5.954 -0.637 -5.262 1.00 0.00 75 GLU A N 4
ATOM 4195 C CA . GLU A 1 53 ? 6.100 0.370 -6.300 1.00 0.00 75 GLU A CA 4
ATOM 4196 C C . GLU A 1 53 ? 5.784 1.759 -5.741 1.00 0.00 75 GLU A C 4
ATOM 4197 O O . GLU A 1 53 ? 6.489 2.724 -6.032 1.00 0.00 75 GLU A O 4
ATOM 4209 N N . ASP A 1 54 ? 4.723 1.815 -4.949 1.00 0.00 76 ASP A N 4
ATOM 4210 C CA . ASP A 1 54 ? 4.305 3.069 -4.347 1.00 0.00 76 ASP A CA 4
ATOM 4211 C C . ASP A 1 54 ? 5.404 3.571 -3.408 1.00 0.00 76 ASP A C 4
ATOM 4212 O O . ASP A 1 54 ? 5.753 4.750 -3.429 1.00 0.00 76 ASP A O 4
ATOM 4221 N N . ALA A 1 55 ? 5.920 2.650 -2.607 1.00 0.00 77 ALA A N 4
ATOM 4222 C CA . ALA A 1 55 ? 6.972 2.984 -1.662 1.00 0.00 77 ALA A CA 4
ATOM 4223 C C . ALA A 1 55 ? 8.149 3.607 -2.416 1.00 0.00 77 ALA A C 4
ATOM 4224 O O . ALA A 1 55 ? 8.838 4.479 -1.887 1.00 0.00 77 ALA A O 4
ATOM 4231 N N . GLN A 1 56 ? 8.343 3.136 -3.639 1.00 0.00 78 GLN A N 4
ATOM 4232 C CA . GLN A 1 56 ? 9.424 3.636 -4.471 1.00 0.00 78 GLN A CA 4
ATOM 4233 C C . GLN A 1 56 ? 9.057 5.002 -5.055 1.00 0.00 78 GLN A C 4
ATOM 4234 O O . GLN A 1 56 ? 9.908 5.883 -5.166 1.00 0.00 78 GLN A O 4
ATOM 4248 N N . ARG A 1 57 ? 7.788 5.134 -5.414 1.00 0.00 79 ARG A N 4
ATOM 4249 C CA . ARG A 1 57 ? 7.298 6.377 -5.985 1.00 0.00 79 ARG A CA 4
ATOM 4250 C C . ARG A 1 57 ? 7.414 7.512 -4.964 1.00 0.00 79 ARG A C 4
ATOM 4251 O O . ARG A 1 57 ? 7.668 8.658 -5.332 1.00 0.00 79 ARG A O 4
ATOM 4272 N N . LEU A 1 58 ? 7.222 7.153 -3.703 1.00 0.00 80 LEU A N 4
ATOM 4273 C CA . LEU A 1 58 ? 7.303 8.126 -2.628 1.00 0.00 80 LEU A CA 4
ATOM 4274 C C . LEU A 1 58 ? 8.717 8.709 -2.578 1.00 0.00 80 LEU A C 4
ATOM 4275 O O . LEU A 1 58 ? 8.890 9.926 -2.535 1.00 0.00 80 LEU A O 4
ATOM 4291 N N . VAL A 1 59 ? 9.692 7.812 -2.584 1.00 0.00 81 VAL A N 4
ATOM 4292 C CA . VAL A 1 59 ? 11.086 8.222 -2.539 1.00 0.00 81 VAL A CA 4
ATOM 4293 C C . VAL A 1 59 ? 11.360 9.206 -3.678 1.00 0.00 81 VAL A C 4
ATOM 4294 O O . VAL A 1 59 ? 11.809 10.326 -3.440 1.00 0.00 81 VAL A O 4
ATOM 4307 N N . VAL A 1 60 ? 11.078 8.753 -4.891 1.00 0.00 82 VAL A N 4
ATOM 4308 C CA . VAL A 1 60 ? 11.289 9.580 -6.067 1.00 0.00 82 VAL A CA 4
ATOM 4309 C C . VAL A 1 60 ? 10.551 10.908 -5.890 1.00 0.00 82 VAL A C 4
ATOM 4310 O O . VAL A 1 60 ? 11.040 11.955 -6.311 1.00 0.00 82 VAL A O 4
ATOM 4323 N N . ALA A 1 61 ? 9.385 10.822 -5.265 1.00 0.00 83 ALA A N 4
ATOM 4324 C CA . ALA A 1 61 ? 8.575 12.005 -5.027 1.00 0.00 83 ALA A CA 4
ATOM 4325 C C . ALA A 1 61 ? 9.318 12.944 -4.076 1.00 0.00 83 ALA A C 4
ATOM 4326 O O . ALA A 1 61 ? 9.193 14.163 -4.178 1.00 0.00 83 ALA A O 4
ATOM 4333 N N . GLY A 1 62 ? 10.076 12.341 -3.172 1.00 0.00 84 GLY A N 4
ATOM 4334 C CA . GLY A 1 62 ? 10.840 13.108 -2.203 1.00 0.00 84 GLY A CA 4
ATOM 4335 C C . GLY A 1 62 ? 10.608 12.586 -0.784 1.00 0.00 84 GLY A C 4
ATOM 4336 O O . GLY A 1 62 ? 10.451 13.369 0.152 1.00 0.00 84 GLY A O 4
ATOM 4340 N N . ALA A 1 63 ? 10.593 11.266 -0.668 1.00 0.00 85 ALA A N 4
ATOM 4341 C CA . ALA A 1 63 ? 10.382 10.630 0.621 1.00 0.00 85 ALA A CA 4
ATOM 4342 C C . ALA A 1 63 ? 11.692 9.993 1.091 1.00 0.00 85 ALA A C 4
ATOM 4343 O O . ALA A 1 63 ? 12.566 9.692 0.279 1.00 0.00 85 ALA A O 4
ATOM 4350 N N . GLU A 1 64 ? 11.787 9.807 2.399 1.00 0.00 86 GLU A N 4
ATOM 4351 C CA . GLU A 1 64 ? 12.975 9.212 2.986 1.00 0.00 86 GLU A CA 4
ATOM 4352 C C . GLU A 1 64 ? 13.145 7.773 2.496 1.00 0.00 86 GLU A C 4
ATOM 4353 O O . GLU A 1 64 ? 12.167 7.110 2.153 1.00 0.00 86 GLU A O 4
ATOM 4365 N N . ASP A 1 65 ? 14.394 7.331 2.479 1.00 0.00 87 ASP A N 4
ATOM 4366 C CA . ASP A 1 65 ? 14.705 5.983 2.036 1.00 0.00 87 ASP A CA 4
ATOM 4367 C C . ASP A 1 65 ? 15.648 5.324 3.046 1.00 0.00 87 ASP A C 4
ATOM 4368 O O . ASP A 1 65 ? 16.827 5.666 3.114 1.00 0.00 87 ASP A O 4
ATOM 4377 N N . GLN A 1 66 ? 15.092 4.390 3.804 1.00 0.00 88 GLN A N 4
ATOM 4378 C CA . GLN A 1 66 ? 15.868 3.681 4.806 1.00 0.00 88 GLN A CA 4
ATOM 4379 C C . GLN A 1 66 ? 15.853 2.177 4.523 1.00 0.00 88 GLN A C 4
ATOM 4380 O O . GLN A 1 66 ? 16.621 1.422 5.117 1.00 0.00 88 GLN A O 4
ATOM 4394 N N . ARG A 1 67 ? 14.971 1.787 3.614 1.00 0.00 89 ARG A N 4
ATOM 4395 C CA . ARG A 1 67 ? 14.846 0.388 3.245 1.00 0.00 89 ARG A CA 4
ATOM 4396 C C . ARG A 1 67 ? 16.213 -0.185 2.864 1.00 0.00 89 ARG A C 4
ATOM 4397 O O . ARG A 1 67 ? 16.600 -1.249 3.344 1.00 0.00 89 ARG A O 4
ATOM 4418 N N . ARG A 1 68 ? 16.906 0.547 2.004 1.00 0.00 90 ARG A N 4
ATOM 4419 C CA . ARG A 1 68 ? 18.222 0.125 1.553 1.00 0.00 90 ARG A CA 4
ATOM 4420 C C . ARG A 1 68 ? 18.797 1.144 0.566 1.00 0.00 90 ARG A C 4
ATOM 4421 O O . ARG A 1 68 ? 19.850 1.728 0.815 1.00 0.00 90 ARG A O 4
ATOM 4442 N N . HIS A 1 69 ? 18.079 1.326 -0.532 1.00 0.00 91 HIS A N 4
ATOM 4443 C CA . HIS A 1 69 ? 18.504 2.264 -1.557 1.00 0.00 91 HIS A CA 4
ATOM 4444 C C . HIS A 1 69 ? 17.362 2.494 -2.548 1.00 0.00 91 HIS A C 4
ATOM 4445 O O . HIS A 1 69 ? 16.291 1.903 -2.415 1.00 0.00 91 HIS A O 4
ATOM 4459 N N . LEU A 1 70 ? 17.629 3.354 -3.521 1.00 0.00 92 LEU A N 4
ATOM 4460 C CA . LEU A 1 70 ? 16.637 3.669 -4.534 1.00 0.00 92 LEU A CA 4
ATOM 4461 C C . LEU A 1 70 ? 16.504 2.487 -5.497 1.00 0.00 92 LEU A C 4
ATOM 4462 O O . LEU A 1 70 ? 15.490 1.792 -5.495 1.00 0.00 92 LEU A O 4
ATOM 4478 N N . MET A 1 71 ? 17.544 2.296 -6.296 1.00 0.00 93 MET A N 4
ATOM 4479 C CA . MET A 1 71 ? 17.556 1.211 -7.261 1.00 0.00 93 MET A CA 4
ATOM 4480 C C . MET A 1 71 ? 18.931 0.541 -7.316 1.00 0.00 93 MET A C 4
ATOM 4481 O O . MET A 1 71 ? 19.884 1.020 -6.703 1.00 0.00 93 MET A O 4
ATOM 4495 N N . ALA A 1 72 ? 18.990 -0.557 -8.055 1.00 0.00 94 ALA A N 4
ATOM 4496 C CA . ALA A 1 72 ? 20.232 -1.298 -8.197 1.00 0.00 94 ALA A CA 4
ATOM 4497 C C . ALA A 1 72 ? 20.308 -1.891 -9.605 1.00 0.00 94 ALA A C 4
ATOM 4498 O O . ALA A 1 72 ? 19.306 -2.367 -10.138 1.00 0.00 94 ALA A O 4
ATOM 4505 N N . ASP A 1 73 ? 21.506 -1.844 -10.169 1.00 0.00 95 ASP A N 4
ATOM 4506 C CA . ASP A 1 73 ? 21.726 -2.371 -11.505 1.00 0.00 95 ASP A CA 4
ATOM 4507 C C . ASP A 1 73 ? 20.955 -3.683 -11.664 1.00 0.00 95 ASP A C 4
ATOM 4508 O O . ASP A 1 73 ? 20.831 -4.454 -10.714 1.00 0.00 95 ASP A O 4
ATOM 4517 N N . ASP A 1 74 ? 20.457 -3.896 -12.873 1.00 0.00 96 ASP A N 4
ATOM 4518 C CA . ASP A 1 74 ? 19.701 -5.101 -13.170 1.00 0.00 96 ASP A CA 4
ATOM 4519 C C . ASP A 1 74 ? 20.542 -6.020 -14.058 1.00 0.00 96 ASP A C 4
ATOM 4520 O O . ASP A 1 74 ? 20.861 -5.670 -15.193 1.00 0.00 96 ASP A O 4
ATOM 4529 N N . MET A 1 1 ? -5.424 -0.555 0.140 1.00 0.00 23 MET A N 5
ATOM 4530 C CA . MET A 1 1 ? -4.605 0.456 0.786 1.00 0.00 23 MET A CA 5
ATOM 4531 C C . MET A 1 1 ? -3.333 0.728 -0.019 1.00 0.00 23 MET A C 5
ATOM 4532 O O . MET A 1 1 ? -2.290 0.128 0.239 1.00 0.00 23 MET A O 5
ATOM 4546 N N . SER A 1 2 ? -3.460 1.633 -0.978 1.00 0.00 24 SER A N 5
ATOM 4547 C CA . SER A 1 2 ? -2.333 1.992 -1.822 1.00 0.00 24 SER A CA 5
ATOM 4548 C C . SER A 1 2 ? -2.006 3.478 -1.655 1.00 0.00 24 SER A C 5
ATOM 4549 O O . SER A 1 2 ? -2.641 4.330 -2.275 1.00 0.00 24 SER A O 5
ATOM 4557 N N . ILE A 1 3 ? -1.016 3.742 -0.816 1.00 0.00 25 ILE A N 5
ATOM 4558 C CA . ILE A 1 3 ? -0.598 5.110 -0.559 1.00 0.00 25 ILE A CA 5
ATOM 4559 C C . ILE A 1 3 ? -0.305 5.807 -1.890 1.00 0.00 25 ILE A C 5
ATOM 4560 O O . ILE A 1 3 ? 0.420 5.273 -2.728 1.00 0.00 25 ILE A O 5
ATOM 4576 N N . GLU A 1 4 ? -0.885 6.988 -2.042 1.00 0.00 26 GLU A N 5
ATOM 4577 C CA . GLU A 1 4 ? -0.695 7.764 -3.256 1.00 0.00 26 GLU A CA 5
ATOM 4578 C C . GLU A 1 4 ? 0.208 8.967 -2.982 1.00 0.00 26 GLU A C 5
ATOM 4579 O O . GLU A 1 4 ? 0.434 9.328 -1.828 1.00 0.00 26 GLU A O 5
ATOM 4591 N N . ILE A 1 5 ? 0.702 9.555 -4.062 1.00 0.00 27 ILE A N 5
ATOM 4592 C CA . ILE A 1 5 ? 1.576 10.710 -3.952 1.00 0.00 27 ILE A CA 5
ATOM 4593 C C . ILE A 1 5 ? 1.127 11.781 -4.949 1.00 0.00 27 ILE A C 5
ATOM 4594 O O . ILE A 1 5 ? 0.477 11.472 -5.946 1.00 0.00 27 ILE A O 5
ATOM 4610 N N . ASP A 1 6 ? 1.493 13.018 -4.645 1.00 0.00 28 ASP A N 5
ATOM 4611 C CA . ASP A 1 6 ? 1.136 14.135 -5.502 1.00 0.00 28 ASP A CA 5
ATOM 4612 C C . ASP A 1 6 ? 2.382 14.980 -5.776 1.00 0.00 28 ASP A C 5
ATOM 4613 O O . ASP A 1 6 ? 2.679 15.913 -5.032 1.00 0.00 28 ASP A O 5
ATOM 4622 N N . SER A 1 7 ? 3.076 14.623 -6.846 1.00 0.00 29 SER A N 5
ATOM 4623 C CA . SER A 1 7 ? 4.283 15.337 -7.228 1.00 0.00 29 SER A CA 5
ATOM 4624 C C . SER A 1 7 ? 3.921 16.712 -7.792 1.00 0.00 29 SER A C 5
ATOM 4625 O O . SER A 1 7 ? 4.799 17.541 -8.026 1.00 0.00 29 SER A O 5
ATOM 4633 N N . GLU A 1 8 ? 2.627 16.912 -7.994 1.00 0.00 30 GLU A N 5
ATOM 4634 C CA . GLU A 1 8 ? 2.139 18.172 -8.526 1.00 0.00 30 GLU A CA 5
ATOM 4635 C C . GLU A 1 8 ? 2.203 19.262 -7.454 1.00 0.00 30 GLU A C 5
ATOM 4636 O O . GLU A 1 8 ? 2.735 20.345 -7.696 1.00 0.00 30 GLU A O 5
ATOM 4648 N N . GLN A 1 9 ? 1.655 18.938 -6.292 1.00 0.00 31 GLN A N 5
ATOM 4649 C CA . GLN A 1 9 ? 1.644 19.875 -5.182 1.00 0.00 31 GLN A CA 5
ATOM 4650 C C . GLN A 1 9 ? 2.739 19.519 -4.175 1.00 0.00 31 GLN A C 5
ATOM 4651 O O . GLN A 1 9 ? 3.186 20.372 -3.411 1.00 0.00 31 GLN A O 5
ATOM 4665 N N . GLY A 1 10 ? 3.140 18.256 -4.207 1.00 0.00 32 GLY A N 5
ATOM 4666 C CA . GLY A 1 10 ? 4.174 17.776 -3.307 1.00 0.00 32 GLY A CA 5
ATOM 4667 C C . GLY A 1 10 ? 3.562 17.175 -2.039 1.00 0.00 32 GLY A C 5
ATOM 4668 O O . GLY A 1 10 ? 4.224 17.092 -1.006 1.00 0.00 32 GLY A O 5
ATOM 4672 N N . VAL A 1 11 ? 2.306 16.773 -2.161 1.00 0.00 33 VAL A N 5
ATOM 4673 C CA . VAL A 1 11 ? 1.597 16.182 -1.038 1.00 0.00 33 VAL A CA 5
ATOM 4674 C C . VAL A 1 11 ? 1.333 14.703 -1.329 1.00 0.00 33 VAL A C 5
ATOM 4675 O O . VAL A 1 11 ? 1.364 14.278 -2.482 1.00 0.00 33 VAL A O 5
ATOM 4688 N N . CYS A 1 12 ? 1.079 13.960 -0.262 1.00 0.00 34 CYS A N 5
ATOM 4689 C CA . CYS A 1 12 ? 0.809 12.538 -0.388 1.00 0.00 34 CYS A CA 5
ATOM 4690 C C . CYS A 1 12 ? -0.602 12.268 0.139 1.00 0.00 34 CYS A C 5
ATOM 4691 O O . CYS A 1 12 ? -1.035 12.887 1.110 1.00 0.00 34 CYS A O 5
ATOM 4699 N N . SER A 1 13 ? -1.280 11.343 -0.524 1.00 0.00 35 SER A N 5
ATOM 4700 C CA . SER A 1 13 ? -2.633 10.984 -0.135 1.00 0.00 35 SER A CA 5
ATOM 4701 C C . SER A 1 13 ? -2.811 9.466 -0.200 1.00 0.00 35 SER A C 5
ATOM 4702 O O . SER A 1 13 ? -2.625 8.860 -1.255 1.00 0.00 35 SER A O 5
ATOM 4710 N N . VAL A 1 14 ? -3.169 8.894 0.940 1.00 0.00 36 VAL A N 5
ATOM 4711 C CA . VAL A 1 14 ? -3.373 7.458 1.026 1.00 0.00 36 VAL A CA 5
ATOM 4712 C C . VAL A 1 14 ? -4.866 7.152 0.892 1.00 0.00 36 VAL A C 5
ATOM 4713 O O . VAL A 1 14 ? -5.707 7.970 1.260 1.00 0.00 36 VAL A O 5
ATOM 4726 N N . GLU A 1 15 ? -5.150 5.970 0.363 1.00 0.00 37 GLU A N 5
ATOM 4727 C CA . GLU A 1 15 ? -6.526 5.545 0.176 1.00 0.00 37 GLU A CA 5
ATOM 4728 C C . GLU A 1 15 ? -6.836 4.340 1.067 1.00 0.00 37 GLU A C 5
ATOM 4729 O O . GLU A 1 15 ? -6.058 3.388 1.122 1.00 0.00 37 GLU A O 5
ATOM 4741 N N . ILE A 1 16 ? -7.973 4.419 1.741 1.00 0.00 38 ILE A N 5
ATOM 4742 C CA . ILE A 1 16 ? -8.394 3.347 2.626 1.00 0.00 38 ILE A CA 5
ATOM 4743 C C . ILE A 1 16 ? -9.923 3.296 2.667 1.00 0.00 38 ILE A C 5
ATOM 4744 O O . ILE A 1 16 ? -10.545 3.900 3.539 1.00 0.00 38 ILE A O 5
ATOM 4760 N N . GLU A 1 17 ? -10.484 2.568 1.712 1.00 0.00 39 GLU A N 5
ATOM 4761 C CA . GLU A 1 17 ? -11.928 2.430 1.628 1.00 0.00 39 GLU A CA 5
ATOM 4762 C C . GLU A 1 17 ? -12.610 3.751 1.992 1.00 0.00 39 GLU A C 5
ATOM 4763 O O . GLU A 1 17 ? -13.714 3.755 2.534 1.00 0.00 39 GLU A O 5
ATOM 4775 N N . GLY A 1 18 ? -11.923 4.840 1.680 1.00 0.00 40 GLY A N 5
ATOM 4776 C CA . GLY A 1 18 ? -12.449 6.164 1.967 1.00 0.00 40 GLY A CA 5
ATOM 4777 C C . GLY A 1 18 ? -11.316 7.182 2.119 1.00 0.00 40 GLY A C 5
ATOM 4778 O O . GLY A 1 18 ? -11.138 7.762 3.189 1.00 0.00 40 GLY A O 5
ATOM 4782 N N . SER A 1 19 ? -10.581 7.368 1.033 1.00 0.00 41 SER A N 5
ATOM 4783 C CA . SER A 1 19 ? -9.471 8.306 1.031 1.00 0.00 41 SER A CA 5
ATOM 4784 C C . SER A 1 19 ? -9.844 9.558 1.828 1.00 0.00 41 SER A C 5
ATOM 4785 O O . SER A 1 19 ? -10.861 10.193 1.552 1.00 0.00 41 SER A O 5
ATOM 4793 N N . ARG A 1 20 ? -9.001 9.875 2.799 1.00 0.00 42 ARG A N 5
ATOM 4794 C CA . ARG A 1 20 ? -9.228 11.040 3.637 1.00 0.00 42 ARG A CA 5
ATOM 4795 C C . ARG A 1 20 ? -7.966 11.376 4.434 1.00 0.00 42 ARG A C 5
ATOM 4796 O O . ARG A 1 20 ? -8.030 11.586 5.645 1.00 0.00 42 ARG A O 5
ATOM 4817 N N . HIS A 1 21 ? -6.849 11.415 3.724 1.00 0.00 43 HIS A N 5
ATOM 4818 C CA . HIS A 1 21 ? -5.574 11.721 4.350 1.00 0.00 43 HIS A CA 5
ATOM 4819 C C . HIS A 1 21 ? -4.838 12.779 3.526 1.00 0.00 43 HIS A C 5
ATOM 4820 O O . HIS A 1 21 ? -5.283 13.144 2.439 1.00 0.00 43 HIS A O 5
ATOM 4834 N N . ARG A 1 22 ? -3.725 13.242 4.075 1.00 0.00 44 ARG A N 5
ATOM 4835 C CA . ARG A 1 22 ? -2.923 14.252 3.405 1.00 0.00 44 ARG A CA 5
ATOM 4836 C C . ARG A 1 22 ? -1.769 14.696 4.305 1.00 0.00 44 ARG A C 5
ATOM 4837 O O . ARG A 1 22 ? -1.979 15.037 5.468 1.00 0.00 44 ARG A O 5
ATOM 4858 N N . ALA A 1 23 ? -0.574 14.679 3.732 1.00 0.00 45 ALA A N 5
ATOM 4859 C CA . ALA A 1 23 ? 0.614 15.076 4.468 1.00 0.00 45 ALA A CA 5
ATOM 4860 C C . ALA A 1 23 ? 1.716 15.464 3.479 1.00 0.00 45 ALA A C 5
ATOM 4861 O O . ALA A 1 23 ? 1.619 15.168 2.289 1.00 0.00 45 ALA A O 5
ATOM 4868 N N . PRO A 1 24 ? 2.765 16.137 4.022 1.00 0.00 46 PRO A N 5
ATOM 4869 C CA . PRO A 1 24 ? 3.884 16.568 3.201 1.00 0.00 46 PRO A CA 5
ATOM 4870 C C . PRO A 1 24 ? 4.785 15.386 2.839 1.00 0.00 46 PRO A C 5
ATOM 4871 O O . PRO A 1 24 ? 5.215 14.637 3.715 1.00 0.00 46 PRO A O 5
ATOM 4882 N N . VAL A 1 25 ? 5.045 15.256 1.546 1.00 0.00 47 VAL A N 5
ATOM 4883 C CA . VAL A 1 25 ? 5.887 14.178 1.057 1.00 0.00 47 VAL A CA 5
ATOM 4884 C C . VAL A 1 25 ? 7.300 14.344 1.621 1.00 0.00 47 VAL A C 5
ATOM 4885 O O . VAL A 1 25 ? 8.027 13.365 1.782 1.00 0.00 47 VAL A O 5
ATOM 4898 N N . ASP A 1 26 ? 7.646 15.591 1.905 1.00 0.00 48 ASP A N 5
ATOM 4899 C CA . ASP A 1 26 ? 8.958 15.898 2.448 1.00 0.00 48 ASP A CA 5
ATOM 4900 C C . ASP A 1 26 ? 9.017 15.455 3.911 1.00 0.00 48 ASP A C 5
ATOM 4901 O O . ASP A 1 26 ? 10.064 15.546 4.550 1.00 0.00 48 ASP A O 5
ATOM 4910 N N . SER A 1 27 ? 7.879 14.984 4.400 1.00 0.00 49 SER A N 5
ATOM 4911 C CA . SER A 1 27 ? 7.787 14.527 5.776 1.00 0.00 49 SER A CA 5
ATOM 4912 C C . SER A 1 27 ? 7.461 13.032 5.810 1.00 0.00 49 SER A C 5
ATOM 4913 O O . SER A 1 27 ? 6.752 12.569 6.702 1.00 0.00 49 SER A O 5
ATOM 4921 N N . LEU A 1 28 ? 7.994 12.320 4.828 1.00 0.00 50 LEU A N 5
ATOM 4922 C CA . LEU A 1 28 ? 7.768 10.888 4.734 1.00 0.00 50 LEU A CA 5
ATOM 4923 C C . LEU A 1 28 ? 9.040 10.147 5.153 1.00 0.00 50 LEU A C 5
ATOM 4924 O O . LEU A 1 28 ? 10.095 10.759 5.310 1.00 0.00 50 LEU A O 5
ATOM 4940 N N . ARG A 1 29 ? 8.897 8.841 5.321 1.00 0.00 51 ARG A N 5
ATOM 4941 C CA . ARG A 1 29 ? 10.021 8.010 5.718 1.00 0.00 51 ARG A CA 5
ATOM 4942 C C . ARG A 1 29 ? 9.729 6.540 5.410 1.00 0.00 51 ARG A C 5
ATOM 4943 O O . ARG A 1 29 ? 8.683 6.018 5.792 1.00 0.00 51 ARG A O 5
ATOM 4964 N N . ILE A 1 30 ? 10.673 5.914 4.722 1.00 0.00 52 ILE A N 5
ATOM 4965 C CA . ILE A 1 30 ? 10.531 4.514 4.359 1.00 0.00 52 ILE A CA 5
ATOM 4966 C C . ILE A 1 30 ? 11.484 3.672 5.209 1.00 0.00 52 ILE A C 5
ATOM 4967 O O . ILE A 1 30 ? 12.596 4.101 5.512 1.00 0.00 52 ILE A O 5
ATOM 4983 N N . GLY A 1 31 ? 11.013 2.487 5.570 1.00 0.00 53 GLY A N 5
ATOM 4984 C CA . GLY A 1 31 ? 11.809 1.580 6.379 1.00 0.00 53 GLY A CA 5
ATOM 4985 C C . GLY A 1 31 ? 11.515 0.123 6.020 1.00 0.00 53 GLY A C 5
ATOM 4986 O O . GLY A 1 31 ? 10.630 -0.155 5.212 1.00 0.00 53 GLY A O 5
ATOM 4990 N N . THR A 1 32 ? 12.274 -0.771 6.637 1.00 0.00 54 THR A N 5
ATOM 4991 C CA . THR A 1 32 ? 12.106 -2.193 6.392 1.00 0.00 54 THR A CA 5
ATOM 4992 C C . THR A 1 32 ? 11.734 -2.917 7.687 1.00 0.00 54 THR A C 5
ATOM 4993 O O . THR A 1 32 ? 12.310 -2.648 8.740 1.00 0.00 54 THR A O 5
ATOM 5004 N N . ASP A 1 33 ? 10.774 -3.822 7.567 1.00 0.00 55 ASP A N 5
ATOM 5005 C CA . ASP A 1 33 ? 10.318 -4.587 8.715 1.00 0.00 55 ASP A CA 5
ATOM 5006 C C . ASP A 1 33 ? 10.828 -6.025 8.599 1.00 0.00 55 ASP A C 5
ATOM 5007 O O . ASP A 1 33 ? 10.325 -6.802 7.789 1.00 0.00 55 ASP A O 5
ATOM 5016 N N . ALA A 1 34 ? 11.819 -6.335 9.421 1.00 0.00 56 ALA A N 5
ATOM 5017 C CA . ALA A 1 34 ? 12.402 -7.666 9.421 1.00 0.00 56 ALA A CA 5
ATOM 5018 C C . ALA A 1 34 ? 11.369 -8.671 9.933 1.00 0.00 56 ALA A C 5
ATOM 5019 O O . ALA A 1 34 ? 11.574 -9.880 9.838 1.00 0.00 56 ALA A O 5
ATOM 5026 N N . GLU A 1 35 ? 10.280 -8.134 10.464 1.00 0.00 57 GLU A N 5
ATOM 5027 C CA . GLU A 1 35 ? 9.214 -8.969 10.990 1.00 0.00 57 GLU A CA 5
ATOM 5028 C C . GLU A 1 35 ? 8.653 -9.870 9.889 1.00 0.00 57 GLU A C 5
ATOM 5029 O O . GLU A 1 35 ? 8.366 -11.043 10.127 1.00 0.00 57 GLU A O 5
ATOM 5041 N N . ALA A 1 36 ? 8.512 -9.289 8.706 1.00 0.00 58 ALA A N 5
ATOM 5042 C CA . ALA A 1 36 ? 7.991 -10.025 7.567 1.00 0.00 58 ALA A CA 5
ATOM 5043 C C . ALA A 1 36 ? 8.873 -9.760 6.346 1.00 0.00 58 ALA A C 5
ATOM 5044 O O . ALA A 1 36 ? 8.489 -10.069 5.219 1.00 0.00 58 ALA A O 5
ATOM 5051 N N . ARG A 1 37 ? 10.040 -9.190 6.611 1.00 0.00 59 ARG A N 5
ATOM 5052 C CA . ARG A 1 37 ? 10.980 -8.880 5.548 1.00 0.00 59 ARG A CA 5
ATOM 5053 C C . ARG A 1 37 ? 10.274 -8.127 4.418 1.00 0.00 59 ARG A C 5
ATOM 5054 O O . ARG A 1 37 ? 10.396 -8.496 3.251 1.00 0.00 59 ARG A O 5
ATOM 5075 N N . LEU A 1 38 ? 9.551 -7.087 4.805 1.00 0.00 60 LEU A N 5
ATOM 5076 C CA . LEU A 1 38 ? 8.826 -6.279 3.839 1.00 0.00 60 LEU A CA 5
ATOM 5077 C C . LEU A 1 38 ? 9.079 -4.798 4.126 1.00 0.00 60 LEU A C 5
ATOM 5078 O O . LEU A 1 38 ? 9.550 -4.443 5.206 1.00 0.00 60 LEU A O 5
ATOM 5094 N N . SER A 1 39 ? 8.756 -3.973 3.141 1.00 0.00 61 SER A N 5
ATOM 5095 C CA . SER A 1 39 ? 8.943 -2.538 3.274 1.00 0.00 61 SER A CA 5
ATOM 5096 C C . SER A 1 39 ? 7.700 -1.905 3.903 1.00 0.00 61 SER A C 5
ATOM 5097 O O . SER A 1 39 ? 6.576 -2.312 3.611 1.00 0.00 61 SER A O 5
ATOM 5105 N N . VAL A 1 40 ? 7.944 -0.920 4.755 1.00 0.00 62 VAL A N 5
ATOM 5106 C CA . VAL A 1 40 ? 6.858 -0.226 5.427 1.00 0.00 62 VAL A CA 5
ATOM 5107 C C . VAL A 1 40 ? 6.998 1.279 5.193 1.00 0.00 62 VAL A C 5
ATOM 5108 O O . VAL A 1 40 ? 8.066 1.755 4.812 1.00 0.00 62 VAL A O 5
ATOM 5121 N N . LEU A 1 41 ? 5.904 1.987 5.432 1.00 0.00 63 LEU A N 5
ATOM 5122 C CA . LEU A 1 41 ? 5.891 3.429 5.252 1.00 0.00 63 LEU A CA 5
ATOM 5123 C C . LEU A 1 41 ? 5.508 4.100 6.572 1.00 0.00 63 LEU A C 5
ATOM 5124 O O . LEU A 1 41 ? 4.671 3.587 7.313 1.00 0.00 63 LEU A O 5
ATOM 5140 N N . TYR A 1 42 ? 6.140 5.236 6.826 1.00 0.00 64 TYR A N 5
ATOM 5141 C CA . TYR A 1 42 ? 5.877 5.983 8.045 1.00 0.00 64 TYR A CA 5
ATOM 5142 C C . TYR A 1 42 ? 5.340 7.380 7.726 1.00 0.00 64 TYR A C 5
ATOM 5143 O O . TYR A 1 42 ? 5.988 8.152 7.022 1.00 0.00 64 TYR A O 5
ATOM 5161 N N . ILE A 1 43 ? 4.161 7.662 8.261 1.00 0.00 65 ILE A N 5
ATOM 5162 C CA . ILE A 1 43 ? 3.530 8.952 8.043 1.00 0.00 65 ILE A CA 5
ATOM 5163 C C . ILE A 1 43 ? 2.645 9.292 9.244 1.00 0.00 65 ILE A C 5
ATOM 5164 O O . ILE A 1 43 ? 1.805 8.490 9.648 1.00 0.00 65 ILE A O 5
ATOM 5180 N N . ASP A 1 44 ? 2.864 10.483 9.782 1.00 0.00 66 ASP A N 5
ATOM 5181 C CA . ASP A 1 44 ? 2.098 10.939 10.928 1.00 0.00 66 ASP A CA 5
ATOM 5182 C C . ASP A 1 44 ? 2.291 9.960 12.088 1.00 0.00 66 ASP A C 5
ATOM 5183 O O . ASP A 1 44 ? 1.330 9.598 12.766 1.00 0.00 66 ASP A O 5
ATOM 5192 N N . GLY A 1 45 ? 3.539 9.557 12.279 1.00 0.00 67 GLY A N 5
ATOM 5193 C CA . GLY A 1 45 ? 3.870 8.627 13.345 1.00 0.00 67 GLY A CA 5
ATOM 5194 C C . GLY A 1 45 ? 2.997 7.372 13.268 1.00 0.00 67 GLY A C 5
ATOM 5195 O O . GLY A 1 45 ? 2.425 6.947 14.270 1.00 0.00 67 GLY A O 5
ATOM 5199 N N . LYS A 1 46 ? 2.922 6.815 12.068 1.00 0.00 68 LYS A N 5
ATOM 5200 C CA . LYS A 1 46 ? 2.129 5.618 11.847 1.00 0.00 68 LYS A CA 5
ATOM 5201 C C . LYS A 1 46 ? 3.024 4.516 11.277 1.00 0.00 68 LYS A C 5
ATOM 5202 O O . LYS A 1 46 ? 4.179 4.765 10.935 1.00 0.00 68 LYS A O 5
ATOM 5221 N N . ARG A 1 47 ? 2.458 3.321 11.193 1.00 0.00 69 ARG A N 5
ATOM 5222 C CA . ARG A 1 47 ? 3.190 2.181 10.670 1.00 0.00 69 ARG A CA 5
ATOM 5223 C C . ARG A 1 47 ? 2.237 1.219 9.958 1.00 0.00 69 ARG A C 5
ATOM 5224 O O . ARG A 1 47 ? 1.396 0.587 10.596 1.00 0.00 69 ARG A O 5
ATOM 5245 N N . LEU A 1 48 ? 2.400 1.138 8.646 1.00 0.00 70 LEU A N 5
ATOM 5246 C CA . LEU A 1 48 ? 1.565 0.264 7.840 1.00 0.00 70 LEU A CA 5
ATOM 5247 C C . LEU A 1 48 ? 2.411 -0.363 6.730 1.00 0.00 70 LEU A C 5
ATOM 5248 O O . LEU A 1 48 ? 3.562 0.022 6.530 1.00 0.00 70 LEU A O 5
ATOM 5264 N N . HIS A 1 49 ? 1.808 -1.318 6.038 1.00 0.00 71 HIS A N 5
ATOM 5265 C CA . HIS A 1 49 ? 2.492 -2.002 4.953 1.00 0.00 71 HIS A CA 5
ATOM 5266 C C . HIS A 1 49 ? 1.917 -1.541 3.613 1.00 0.00 71 HIS A C 5
ATOM 5267 O O . HIS A 1 49 ? 0.763 -1.827 3.296 1.00 0.00 71 HIS A O 5
ATOM 5281 N N . ILE A 1 50 ? 2.748 -0.834 2.861 1.00 0.00 72 ILE A N 5
ATOM 5282 C CA . ILE A 1 50 ? 2.337 -0.331 1.561 1.00 0.00 72 ILE A CA 5
ATOM 5283 C C . ILE A 1 50 ? 2.950 -1.203 0.464 1.00 0.00 72 ILE A C 5
ATOM 5284 O O . ILE A 1 50 ? 3.794 -2.054 0.741 1.00 0.00 72 ILE A O 5
ATOM 5300 N N . SER A 1 51 ? 2.503 -0.960 -0.760 1.00 0.00 73 SER A N 5
ATOM 5301 C CA . SER A 1 51 ? 2.997 -1.712 -1.900 1.00 0.00 73 SER A CA 5
ATOM 5302 C C . SER A 1 51 ? 4.441 -1.309 -2.207 1.00 0.00 73 SER A C 5
ATOM 5303 O O . SER A 1 51 ? 4.908 -0.267 -1.751 1.00 0.00 73 SER A O 5
ATOM 5311 N N . GLU A 1 52 ? 5.107 -2.155 -2.979 1.00 0.00 74 GLU A N 5
ATOM 5312 C CA . GLU A 1 52 ? 6.488 -1.900 -3.352 1.00 0.00 74 GLU A CA 5
ATOM 5313 C C . GLU A 1 52 ? 6.576 -0.658 -4.242 1.00 0.00 74 GLU A C 5
ATOM 5314 O O . GLU A 1 52 ? 7.284 0.294 -3.917 1.00 0.00 74 GLU A O 5
ATOM 5326 N N . GLU A 1 53 ? 5.847 -0.708 -5.347 1.00 0.00 75 GLU A N 5
ATOM 5327 C CA . GLU A 1 53 ? 5.834 0.401 -6.286 1.00 0.00 75 GLU A CA 5
ATOM 5328 C C . GLU A 1 53 ? 5.373 1.682 -5.588 1.00 0.00 75 GLU A C 5
ATOM 5329 O O . GLU A 1 53 ? 5.897 2.762 -5.855 1.00 0.00 75 GLU A O 5
ATOM 5341 N N . ASP A 1 54 ? 4.396 1.519 -4.708 1.00 0.00 76 ASP A N 5
ATOM 5342 C CA . ASP A 1 54 ? 3.858 2.649 -3.970 1.00 0.00 76 ASP A CA 5
ATOM 5343 C C . ASP A 1 54 ? 4.949 3.228 -3.066 1.00 0.00 76 ASP A C 5
ATOM 5344 O O . ASP A 1 54 ? 5.034 4.442 -2.889 1.00 0.00 76 ASP A O 5
ATOM 5353 N N . ALA A 1 55 ? 5.755 2.331 -2.517 1.00 0.00 77 ALA A N 5
ATOM 5354 C CA . ALA A 1 55 ? 6.837 2.738 -1.636 1.00 0.00 77 ALA A CA 5
ATOM 5355 C C . ALA A 1 55 ? 7.921 3.441 -2.456 1.00 0.00 77 ALA A C 5
ATOM 5356 O O . ALA A 1 55 ? 8.651 4.282 -1.935 1.00 0.00 77 ALA A O 5
ATOM 5363 N N . GLN A 1 56 ? 7.991 3.069 -3.726 1.00 0.00 78 GLN A N 5
ATOM 5364 C CA . GLN A 1 56 ? 8.973 3.653 -4.623 1.00 0.00 78 GLN A CA 5
ATOM 5365 C C . GLN A 1 56 ? 8.530 5.052 -5.057 1.00 0.00 78 GLN A C 5
ATOM 5366 O O . GLN A 1 56 ? 9.361 5.940 -5.242 1.00 0.00 78 GLN A O 5
ATOM 5380 N N . ARG A 1 57 ? 7.223 5.204 -5.206 1.00 0.00 79 ARG A N 5
ATOM 5381 C CA . ARG A 1 57 ? 6.660 6.480 -5.614 1.00 0.00 79 ARG A CA 5
ATOM 5382 C C . ARG A 1 57 ? 6.850 7.522 -4.510 1.00 0.00 79 ARG A C 5
ATOM 5383 O O . ARG A 1 57 ? 6.984 8.712 -4.792 1.00 0.00 79 ARG A O 5
ATOM 5404 N N . LEU A 1 58 ? 6.857 7.037 -3.278 1.00 0.00 80 LEU A N 5
ATOM 5405 C CA . LEU A 1 58 ? 7.028 7.912 -2.130 1.00 0.00 80 LEU A CA 5
ATOM 5406 C C . LEU A 1 58 ? 8.379 8.623 -2.234 1.00 0.00 80 LEU A C 5
ATOM 5407 O O . LEU A 1 58 ? 8.461 9.837 -2.052 1.00 0.00 80 LEU A O 5
ATOM 5423 N N . VAL A 1 59 ? 9.405 7.837 -2.527 1.00 0.00 81 VAL A N 5
ATOM 5424 C CA . VAL A 1 59 ? 10.747 8.377 -2.657 1.00 0.00 81 VAL A CA 5
ATOM 5425 C C . VAL A 1 59 ? 10.796 9.326 -3.856 1.00 0.00 81 VAL A C 5
ATOM 5426 O O . VAL A 1 59 ? 11.257 10.461 -3.736 1.00 0.00 81 VAL A O 5
ATOM 5439 N N . VAL A 1 60 ? 10.315 8.828 -4.985 1.00 0.00 82 VAL A N 5
ATOM 5440 C CA . VAL A 1 60 ? 10.298 9.617 -6.205 1.00 0.00 82 VAL A CA 5
ATOM 5441 C C . VAL A 1 60 ? 9.481 10.889 -5.973 1.00 0.00 82 VAL A C 5
ATOM 5442 O O . VAL A 1 60 ? 9.827 11.955 -6.479 1.00 0.00 82 VAL A O 5
ATOM 5455 N N . ALA A 1 61 ? 8.411 10.736 -5.206 1.00 0.00 83 ALA A N 5
ATOM 5456 C CA . ALA A 1 61 ? 7.542 11.859 -4.900 1.00 0.00 83 ALA A CA 5
ATOM 5457 C C . ALA A 1 61 ? 8.305 12.869 -4.041 1.00 0.00 83 ALA A C 5
ATOM 5458 O O . ALA A 1 61 ? 8.079 14.074 -4.146 1.00 0.00 83 ALA A O 5
ATOM 5465 N N . GLY A 1 62 ? 9.192 12.342 -3.211 1.00 0.00 84 GLY A N 5
ATOM 5466 C CA . GLY A 1 62 ? 9.990 13.183 -2.334 1.00 0.00 84 GLY A CA 5
ATOM 5467 C C . GLY A 1 62 ? 9.921 12.688 -0.888 1.00 0.00 84 GLY A C 5
ATOM 5468 O O . GLY A 1 62 ? 9.783 13.485 0.038 1.00 0.00 84 GLY A O 5
ATOM 5472 N N . ALA A 1 63 ? 10.020 11.375 -0.740 1.00 0.00 85 ALA A N 5
ATOM 5473 C CA . ALA A 1 63 ? 9.971 10.764 0.577 1.00 0.00 85 ALA A CA 5
ATOM 5474 C C . ALA A 1 63 ? 11.353 10.212 0.931 1.00 0.00 85 ALA A C 5
ATOM 5475 O O . ALA A 1 63 ? 12.157 9.928 0.044 1.00 0.00 85 ALA A O 5
ATOM 5482 N N . GLU A 1 64 ? 11.587 10.076 2.228 1.00 0.00 86 GLU A N 5
ATOM 5483 C CA . GLU A 1 64 ? 12.858 9.563 2.709 1.00 0.00 86 GLU A CA 5
ATOM 5484 C C . GLU A 1 64 ? 13.057 8.119 2.244 1.00 0.00 86 GLU A C 5
ATOM 5485 O O . GLU A 1 64 ? 12.090 7.380 2.071 1.00 0.00 86 GLU A O 5
ATOM 5497 N N . ASP A 1 65 ? 14.319 7.760 2.056 1.00 0.00 87 ASP A N 5
ATOM 5498 C CA . ASP A 1 65 ? 14.658 6.418 1.615 1.00 0.00 87 ASP A CA 5
ATOM 5499 C C . ASP A 1 65 ? 15.695 5.819 2.567 1.00 0.00 87 ASP A C 5
ATOM 5500 O O . ASP A 1 65 ? 16.862 6.208 2.542 1.00 0.00 87 ASP A O 5
ATOM 5509 N N . GLN A 1 66 ? 15.233 4.884 3.383 1.00 0.00 88 GLN A N 5
ATOM 5510 C CA . GLN A 1 66 ? 16.106 4.228 4.341 1.00 0.00 88 GLN A CA 5
ATOM 5511 C C . GLN A 1 66 ? 16.119 2.717 4.100 1.00 0.00 88 GLN A C 5
ATOM 5512 O O . GLN A 1 66 ? 16.948 2.002 4.662 1.00 0.00 88 GLN A O 5
ATOM 5526 N N . ARG A 1 67 ? 15.191 2.275 3.264 1.00 0.00 89 ARG A N 5
ATOM 5527 C CA . ARG A 1 67 ? 15.086 0.863 2.941 1.00 0.00 89 ARG A CA 5
ATOM 5528 C C . ARG A 1 67 ? 16.442 0.318 2.488 1.00 0.00 89 ARG A C 5
ATOM 5529 O O . ARG A 1 67 ? 16.761 -0.844 2.732 1.00 0.00 89 ARG A O 5
ATOM 5550 N N . ARG A 1 68 ? 17.204 1.185 1.838 1.00 0.00 90 ARG A N 5
ATOM 5551 C CA . ARG A 1 68 ? 18.519 0.806 1.349 1.00 0.00 90 ARG A CA 5
ATOM 5552 C C . ARG A 1 68 ? 18.388 -0.173 0.180 1.00 0.00 90 ARG A C 5
ATOM 5553 O O . ARG A 1 68 ? 18.814 0.125 -0.935 1.00 0.00 90 ARG A O 5
ATOM 5574 N N . HIS A 1 69 ? 17.797 -1.322 0.475 1.00 0.00 91 HIS A N 5
ATOM 5575 C CA . HIS A 1 69 ? 17.605 -2.346 -0.537 1.00 0.00 91 HIS A CA 5
ATOM 5576 C C . HIS A 1 69 ? 16.366 -2.018 -1.372 1.00 0.00 91 HIS A C 5
ATOM 5577 O O . HIS A 1 69 ? 15.427 -2.809 -1.434 1.00 0.00 91 HIS A O 5
ATOM 5591 N N . LEU A 1 70 ? 16.404 -0.848 -1.993 1.00 0.00 92 LEU A N 5
ATOM 5592 C CA . LEU A 1 70 ? 15.296 -0.404 -2.821 1.00 0.00 92 LEU A CA 5
ATOM 5593 C C . LEU A 1 70 ? 15.736 -0.385 -4.286 1.00 0.00 92 LEU A C 5
ATOM 5594 O O . LEU A 1 70 ? 16.243 0.624 -4.773 1.00 0.00 92 LEU A O 5
ATOM 5610 N N . MET A 1 71 ? 15.525 -1.513 -4.949 1.00 0.00 93 MET A N 5
ATOM 5611 C CA . MET A 1 71 ? 15.893 -1.639 -6.349 1.00 0.00 93 MET A CA 5
ATOM 5612 C C . MET A 1 71 ? 14.651 -1.738 -7.236 1.00 0.00 93 MET A C 5
ATOM 5613 O O . MET A 1 71 ? 14.413 -0.871 -8.076 1.00 0.00 93 MET A O 5
ATOM 5627 N N . ALA A 1 72 ? 13.891 -2.801 -7.019 1.00 0.00 94 ALA A N 5
ATOM 5628 C CA . ALA A 1 72 ? 12.679 -3.025 -7.789 1.00 0.00 94 ALA A CA 5
ATOM 5629 C C . ALA A 1 72 ? 13.027 -3.075 -9.278 1.00 0.00 94 ALA A C 5
ATOM 5630 O O . ALA A 1 72 ? 14.179 -2.868 -9.657 1.00 0.00 94 ALA A O 5
ATOM 5637 N N . ASP A 1 73 ? 12.011 -3.352 -10.081 1.00 0.00 95 ASP A N 5
ATOM 5638 C CA . ASP A 1 73 ? 12.195 -3.432 -11.520 1.00 0.00 95 ASP A CA 5
ATOM 5639 C C . ASP A 1 73 ? 12.673 -2.077 -12.045 1.00 0.00 95 ASP A C 5
ATOM 5640 O O . ASP A 1 73 ? 12.152 -1.035 -11.649 1.00 0.00 95 ASP A O 5
ATOM 5649 N N . ASP A 1 74 ? 13.658 -2.134 -12.930 1.00 0.00 96 ASP A N 5
ATOM 5650 C CA . ASP A 1 74 ? 14.211 -0.924 -13.513 1.00 0.00 96 ASP A CA 5
ATOM 5651 C C . ASP A 1 74 ? 14.355 -1.111 -15.025 1.00 0.00 96 ASP A C 5
ATOM 5652 O O . ASP A 1 74 ? 15.171 -1.912 -15.480 1.00 0.00 96 ASP A O 5
ATOM 5661 N N . MET A 1 1 ? -4.989 -0.305 0.560 1.00 0.00 23 MET A N 6
ATOM 5662 C CA . MET A 1 1 ? -3.838 0.403 1.095 1.00 0.00 23 MET A CA 6
ATOM 5663 C C . MET A 1 1 ? -2.862 0.785 -0.021 1.00 0.00 23 MET A C 6
ATOM 5664 O O . MET A 1 1 ? -1.789 0.196 -0.140 1.00 0.00 23 MET A O 6
ATOM 5678 N N . SER A 1 2 ? -3.271 1.768 -0.809 1.00 0.00 24 SER A N 6
ATOM 5679 C CA . SER A 1 2 ? -2.446 2.235 -1.911 1.00 0.00 24 SER A CA 6
ATOM 5680 C C . SER A 1 2 ? -2.091 3.710 -1.710 1.00 0.00 24 SER A C 6
ATOM 5681 O O . SER A 1 2 ? -2.942 4.584 -1.867 1.00 0.00 24 SER A O 6
ATOM 5689 N N . ILE A 1 3 ? -0.833 3.940 -1.365 1.00 0.00 25 ILE A N 6
ATOM 5690 C CA . ILE A 1 3 ? -0.354 5.294 -1.141 1.00 0.00 25 ILE A CA 6
ATOM 5691 C C . ILE A 1 3 ? -0.458 6.089 -2.444 1.00 0.00 25 ILE A C 6
ATOM 5692 O O . ILE A 1 3 ? -0.157 5.570 -3.517 1.00 0.00 25 ILE A O 6
ATOM 5708 N N . GLU A 1 4 ? -0.884 7.336 -2.307 1.00 0.00 26 GLU A N 6
ATOM 5709 C CA . GLU A 1 4 ? -1.031 8.208 -3.460 1.00 0.00 26 GLU A CA 6
ATOM 5710 C C . GLU A 1 4 ? 0.036 9.305 -3.435 1.00 0.00 26 GLU A C 6
ATOM 5711 O O . GLU A 1 4 ? 0.629 9.576 -2.392 1.00 0.00 26 GLU A O 6
ATOM 5723 N N . ILE A 1 5 ? 0.248 9.906 -4.596 1.00 0.00 27 ILE A N 6
ATOM 5724 C CA . ILE A 1 5 ? 1.233 10.967 -4.721 1.00 0.00 27 ILE A CA 6
ATOM 5725 C C . ILE A 1 5 ? 0.635 12.119 -5.532 1.00 0.00 27 ILE A C 6
ATOM 5726 O O . ILE A 1 5 ? 0.058 11.900 -6.596 1.00 0.00 27 ILE A O 6
ATOM 5742 N N . ASP A 1 6 ? 0.794 13.321 -4.998 1.00 0.00 28 ASP A N 6
ATOM 5743 C CA . ASP A 1 6 ? 0.278 14.507 -5.659 1.00 0.00 28 ASP A CA 6
ATOM 5744 C C . ASP A 1 6 ? 1.431 15.474 -5.936 1.00 0.00 28 ASP A C 6
ATOM 5745 O O . ASP A 1 6 ? 1.742 16.329 -5.108 1.00 0.00 28 ASP A O 6
ATOM 5754 N N . SER A 1 7 ? 2.034 15.306 -7.104 1.00 0.00 29 SER A N 6
ATOM 5755 C CA . SER A 1 7 ? 3.146 16.152 -7.501 1.00 0.00 29 SER A CA 6
ATOM 5756 C C . SER A 1 7 ? 2.636 17.547 -7.870 1.00 0.00 29 SER A C 6
ATOM 5757 O O . SER A 1 7 ? 3.310 18.545 -7.621 1.00 0.00 29 SER A O 6
ATOM 5765 N N . GLU A 1 8 ? 1.448 17.572 -8.458 1.00 0.00 30 GLU A N 6
ATOM 5766 C CA . GLU A 1 8 ? 0.840 18.827 -8.864 1.00 0.00 30 GLU A CA 6
ATOM 5767 C C . GLU A 1 8 ? 0.890 19.837 -7.716 1.00 0.00 30 GLU A C 6
ATOM 5768 O O . GLU A 1 8 ? 1.340 20.967 -7.898 1.00 0.00 30 GLU A O 6
ATOM 5780 N N . GLN A 1 9 ? 0.423 19.392 -6.558 1.00 0.00 31 GLN A N 6
ATOM 5781 C CA . GLN A 1 9 ? 0.409 20.243 -5.380 1.00 0.00 31 GLN A CA 6
ATOM 5782 C C . GLN A 1 9 ? 1.636 19.963 -4.509 1.00 0.00 31 GLN A C 6
ATOM 5783 O O . GLN A 1 9 ? 2.095 20.840 -3.778 1.00 0.00 31 GLN A O 6
ATOM 5797 N N . GLY A 1 10 ? 2.131 18.739 -4.616 1.00 0.00 32 GLY A N 6
ATOM 5798 C CA . GLY A 1 10 ? 3.295 18.333 -3.847 1.00 0.00 32 GLY A CA 6
ATOM 5799 C C . GLY A 1 10 ? 2.881 17.713 -2.511 1.00 0.00 32 GLY A C 6
ATOM 5800 O O . GLY A 1 10 ? 3.640 17.748 -1.544 1.00 0.00 32 GLY A O 6
ATOM 5804 N N . VAL A 1 11 ? 1.677 17.159 -2.500 1.00 0.00 33 VAL A N 6
ATOM 5805 C CA . VAL A 1 11 ? 1.153 16.532 -1.299 1.00 0.00 33 VAL A CA 6
ATOM 5806 C C . VAL A 1 11 ? 0.917 15.044 -1.567 1.00 0.00 33 VAL A C 6
ATOM 5807 O O . VAL A 1 11 ? 0.797 14.629 -2.718 1.00 0.00 33 VAL A O 6
ATOM 5820 N N . CYS A 1 12 ? 0.859 14.283 -0.484 1.00 0.00 34 CYS A N 6
ATOM 5821 C CA . CYS A 1 12 ? 0.640 12.850 -0.588 1.00 0.00 34 CYS A CA 6
ATOM 5822 C C . CYS A 1 12 ? -0.579 12.488 0.263 1.00 0.00 34 CYS A C 6
ATOM 5823 O O . CYS A 1 12 ? -0.786 13.058 1.333 1.00 0.00 34 CYS A O 6
ATOM 5831 N N . SER A 1 13 ? -1.355 11.541 -0.246 1.00 0.00 35 SER A N 6
ATOM 5832 C CA . SER A 1 13 ? -2.549 11.096 0.454 1.00 0.00 35 SER A CA 6
ATOM 5833 C C . SER A 1 13 ? -2.723 9.586 0.282 1.00 0.00 35 SER A C 6
ATOM 5834 O O . SER A 1 13 ? -2.911 9.102 -0.834 1.00 0.00 35 SER A O 6
ATOM 5842 N N . VAL A 1 14 ? -2.654 8.883 1.403 1.00 0.00 36 VAL A N 6
ATOM 5843 C CA . VAL A 1 14 ? -2.802 7.438 1.390 1.00 0.00 36 VAL A CA 6
ATOM 5844 C C . VAL A 1 14 ? -4.245 7.074 1.743 1.00 0.00 36 VAL A C 6
ATOM 5845 O O . VAL A 1 14 ? -4.900 7.785 2.503 1.00 0.00 36 VAL A O 6
ATOM 5858 N N . GLU A 1 15 ? -4.699 5.967 1.174 1.00 0.00 37 GLU A N 6
ATOM 5859 C CA . GLU A 1 15 ? -6.053 5.500 1.419 1.00 0.00 37 GLU A CA 6
ATOM 5860 C C . GLU A 1 15 ? -6.028 4.200 2.225 1.00 0.00 37 GLU A C 6
ATOM 5861 O O . GLU A 1 15 ? -5.296 3.270 1.889 1.00 0.00 37 GLU A O 6
ATOM 5873 N N . ILE A 1 16 ? -6.837 4.176 3.274 1.00 0.00 38 ILE A N 6
ATOM 5874 C CA . ILE A 1 16 ? -6.917 3.005 4.131 1.00 0.00 38 ILE A CA 6
ATOM 5875 C C . ILE A 1 16 ? -8.323 2.910 4.727 1.00 0.00 38 ILE A C 6
ATOM 5876 O O . ILE A 1 16 ? -8.571 3.407 5.825 1.00 0.00 38 ILE A O 6
ATOM 5892 N N . GLU A 1 17 ? -9.207 2.269 3.977 1.00 0.00 39 GLU A N 6
ATOM 5893 C CA . GLU A 1 17 ? -10.582 2.102 4.418 1.00 0.00 39 GLU A CA 6
ATOM 5894 C C . GLU A 1 17 ? -11.377 3.387 4.174 1.00 0.00 39 GLU A C 6
ATOM 5895 O O . GLU A 1 17 ? -12.376 3.639 4.845 1.00 0.00 39 GLU A O 6
ATOM 5907 N N . GLY A 1 18 ? -10.902 4.165 3.213 1.00 0.00 40 GLY A N 6
ATOM 5908 C CA . GLY A 1 18 ? -11.556 5.417 2.873 1.00 0.00 40 GLY A CA 6
ATOM 5909 C C . GLY A 1 18 ? -10.996 6.572 3.706 1.00 0.00 40 GLY A C 6
ATOM 5910 O O . GLY A 1 18 ? -11.746 7.436 4.159 1.00 0.00 40 GLY A O 6
ATOM 5914 N N . SER A 1 19 ? -9.683 6.550 3.883 1.00 0.00 41 SER A N 6
ATOM 5915 C CA . SER A 1 19 ? -9.014 7.584 4.653 1.00 0.00 41 SER A CA 6
ATOM 5916 C C . SER A 1 19 ? -8.389 8.616 3.712 1.00 0.00 41 SER A C 6
ATOM 5917 O O . SER A 1 19 ? -7.295 8.403 3.191 1.00 0.00 41 SER A O 6
ATOM 5925 N N . ARG A 1 20 ? -9.109 9.712 3.524 1.00 0.00 42 ARG A N 6
ATOM 5926 C CA . ARG A 1 20 ? -8.638 10.777 2.655 1.00 0.00 42 ARG A CA 6
ATOM 5927 C C . ARG A 1 20 ? -7.641 11.667 3.399 1.00 0.00 42 ARG A C 6
ATOM 5928 O O . ARG A 1 20 ? -7.817 12.882 3.466 1.00 0.00 42 ARG A O 6
ATOM 5949 N N . HIS A 1 21 ? -6.614 11.027 3.940 1.00 0.00 43 HIS A N 6
ATOM 5950 C CA . HIS A 1 21 ? -5.588 11.745 4.677 1.00 0.00 43 HIS A CA 6
ATOM 5951 C C . HIS A 1 21 ? -4.935 12.785 3.764 1.00 0.00 43 HIS A C 6
ATOM 5952 O O . HIS A 1 21 ? -5.349 12.960 2.620 1.00 0.00 43 HIS A O 6
ATOM 5966 N N . ARG A 1 22 ? -3.923 13.448 4.306 1.00 0.00 44 ARG A N 6
ATOM 5967 C CA . ARG A 1 22 ? -3.208 14.465 3.555 1.00 0.00 44 ARG A CA 6
ATOM 5968 C C . ARG A 1 22 ? -1.978 14.934 4.335 1.00 0.00 44 ARG A C 6
ATOM 5969 O O . ARG A 1 22 ? -2.092 15.362 5.482 1.00 0.00 44 ARG A O 6
ATOM 5990 N N . ALA A 1 23 ? -0.830 14.838 3.681 1.00 0.00 45 ALA A N 6
ATOM 5991 C CA . ALA A 1 23 ? 0.420 15.247 4.299 1.00 0.00 45 ALA A CA 6
ATOM 5992 C C . ALA A 1 23 ? 1.442 15.570 3.207 1.00 0.00 45 ALA A C 6
ATOM 5993 O O . ALA A 1 23 ? 1.296 15.135 2.066 1.00 0.00 45 ALA A O 6
ATOM 6000 N N . PRO A 1 24 ? 2.481 16.352 3.605 1.00 0.00 46 PRO A N 6
ATOM 6001 C CA . PRO A 1 24 ? 3.527 16.739 2.674 1.00 0.00 46 PRO A CA 6
ATOM 6002 C C . PRO A 1 24 ? 4.471 15.569 2.392 1.00 0.00 46 PRO A C 6
ATOM 6003 O O . PRO A 1 24 ? 4.869 14.853 3.309 1.00 0.00 46 PRO A O 6
ATOM 6014 N N . VAL A 1 25 ? 4.801 15.410 1.118 1.00 0.00 47 VAL A N 6
ATOM 6015 C CA . VAL A 1 25 ? 5.691 14.339 0.704 1.00 0.00 47 VAL A CA 6
ATOM 6016 C C . VAL A 1 25 ? 7.066 14.549 1.340 1.00 0.00 47 VAL A C 6
ATOM 6017 O O . VAL A 1 25 ? 7.825 13.597 1.517 1.00 0.00 47 VAL A O 6
ATOM 6030 N N . ASP A 1 26 ? 7.347 15.802 1.667 1.00 0.00 48 ASP A N 6
ATOM 6031 C CA . ASP A 1 26 ? 8.618 16.149 2.279 1.00 0.00 48 ASP A CA 6
ATOM 6032 C C . ASP A 1 26 ? 8.625 15.672 3.733 1.00 0.00 48 ASP A C 6
ATOM 6033 O O . ASP A 1 26 ? 9.642 15.774 4.418 1.00 0.00 48 ASP A O 6
ATOM 6042 N N . SER A 1 27 ? 7.480 15.161 4.161 1.00 0.00 49 SER A N 6
ATOM 6043 C CA . SER A 1 27 ? 7.342 14.668 5.521 1.00 0.00 49 SER A CA 6
ATOM 6044 C C . SER A 1 27 ? 6.967 13.185 5.504 1.00 0.00 49 SER A C 6
ATOM 6045 O O . SER A 1 27 ? 6.108 12.750 6.269 1.00 0.00 49 SER A O 6
ATOM 6053 N N . LEU A 1 28 ? 7.629 12.450 4.622 1.00 0.00 50 LEU A N 6
ATOM 6054 C CA . LEU A 1 28 ? 7.375 11.025 4.496 1.00 0.00 50 LEU A CA 6
ATOM 6055 C C . LEU A 1 28 ? 8.558 10.247 5.075 1.00 0.00 50 LEU A C 6
ATOM 6056 O O . LEU A 1 28 ? 9.599 10.828 5.379 1.00 0.00 50 LEU A O 6
ATOM 6072 N N . ARG A 1 29 ? 8.359 8.944 5.212 1.00 0.00 51 ARG A N 6
ATOM 6073 C CA . ARG A 1 29 ? 9.396 8.081 5.750 1.00 0.00 51 ARG A CA 6
ATOM 6074 C C . ARG A 1 29 ? 9.112 6.621 5.390 1.00 0.00 51 ARG A C 6
ATOM 6075 O O . ARG A 1 29 ? 7.983 6.152 5.530 1.00 0.00 51 ARG A O 6
ATOM 6096 N N . ILE A 1 30 ? 10.155 5.943 4.934 1.00 0.00 52 ILE A N 6
ATOM 6097 C CA . ILE A 1 30 ? 10.031 4.546 4.553 1.00 0.00 52 ILE A CA 6
ATOM 6098 C C . ILE A 1 30 ? 10.715 3.672 5.606 1.00 0.00 52 ILE A C 6
ATOM 6099 O O . ILE A 1 30 ? 11.752 4.047 6.150 1.00 0.00 52 ILE A O 6
ATOM 6115 N N . GLY A 1 31 ? 10.105 2.524 5.862 1.00 0.00 53 GLY A N 6
ATOM 6116 C CA . GLY A 1 31 ? 10.643 1.594 6.841 1.00 0.00 53 GLY A CA 6
ATOM 6117 C C . GLY A 1 31 ? 10.506 0.149 6.356 1.00 0.00 53 GLY A C 6
ATOM 6118 O O . GLY A 1 31 ? 9.976 -0.099 5.274 1.00 0.00 53 GLY A O 6
ATOM 6122 N N . THR A 1 32 ? 10.993 -0.767 7.181 1.00 0.00 54 THR A N 6
ATOM 6123 C CA . THR A 1 32 ? 10.932 -2.180 6.850 1.00 0.00 54 THR A CA 6
ATOM 6124 C C . THR A 1 32 ? 10.280 -2.967 7.990 1.00 0.00 54 THR A C 6
ATOM 6125 O O . THR A 1 32 ? 10.548 -2.705 9.162 1.00 0.00 54 THR A O 6
ATOM 6136 N N . ASP A 1 33 ? 9.438 -3.914 7.606 1.00 0.00 55 ASP A N 6
ATOM 6137 C CA . ASP A 1 33 ? 8.746 -4.741 8.580 1.00 0.00 55 ASP A CA 6
ATOM 6138 C C . ASP A 1 33 ? 9.419 -6.113 8.648 1.00 0.00 55 ASP A C 6
ATOM 6139 O O . ASP A 1 33 ? 9.180 -6.968 7.797 1.00 0.00 55 ASP A O 6
ATOM 6148 N N . ALA A 1 34 ? 10.248 -6.280 9.669 1.00 0.00 56 ALA A N 6
ATOM 6149 C CA . ALA A 1 34 ? 10.957 -7.534 9.859 1.00 0.00 56 ALA A CA 6
ATOM 6150 C C . ALA A 1 34 ? 9.948 -8.647 10.150 1.00 0.00 56 ALA A C 6
ATOM 6151 O O . ALA A 1 34 ? 10.290 -9.828 10.104 1.00 0.00 56 ALA A O 6
ATOM 6158 N N . GLU A 1 35 ? 8.725 -8.231 10.445 1.00 0.00 57 GLU A N 6
ATOM 6159 C CA . GLU A 1 35 ? 7.664 -9.177 10.744 1.00 0.00 57 GLU A CA 6
ATOM 6160 C C . GLU A 1 35 ? 7.428 -10.105 9.550 1.00 0.00 57 GLU A C 6
ATOM 6161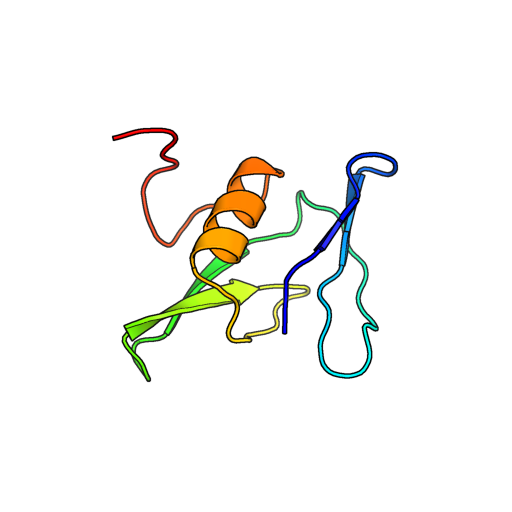 O O . GLU A 1 35 ? 7.221 -11.305 9.724 1.00 0.00 57 GLU A O 6
ATOM 6173 N N . ALA A 1 36 ? 7.467 -9.513 8.365 1.00 0.00 58 ALA A N 6
ATOM 6174 C CA . ALA A 1 36 ? 7.260 -10.271 7.143 1.00 0.00 58 ALA A CA 6
ATOM 6175 C C . ALA A 1 36 ? 8.338 -9.894 6.125 1.00 0.00 58 ALA A C 6
ATOM 6176 O O . ALA A 1 36 ? 8.250 -10.265 4.956 1.00 0.00 58 ALA A O 6
ATOM 6183 N N . ARG A 1 37 ? 9.332 -9.162 6.608 1.00 0.00 59 ARG A N 6
ATOM 6184 C CA . ARG A 1 37 ? 10.426 -8.731 5.754 1.00 0.00 59 ARG A CA 6
ATOM 6185 C C . ARG A 1 37 ? 9.885 -7.984 4.534 1.00 0.00 59 ARG A C 6
ATOM 6186 O O . ARG A 1 37 ? 10.244 -8.297 3.400 1.00 0.00 59 ARG A O 6
ATOM 6207 N N . LEU A 1 38 ? 9.030 -7.010 4.808 1.00 0.00 60 LEU A N 6
ATOM 6208 C CA . LEU A 1 38 ? 8.436 -6.215 3.747 1.00 0.00 60 LEU A CA 6
ATOM 6209 C C . LEU A 1 38 ? 8.598 -4.730 4.075 1.00 0.00 60 LEU A C 6
ATOM 6210 O O . LEU A 1 38 ? 8.866 -4.369 5.221 1.00 0.00 60 LEU A O 6
ATOM 6226 N N . SER A 1 39 ? 8.428 -3.907 3.050 1.00 0.00 61 SER A N 6
ATOM 6227 C CA . SER A 1 39 ? 8.553 -2.469 3.216 1.00 0.00 61 SER A CA 6
ATOM 6228 C C . SER A 1 39 ? 7.264 -1.897 3.810 1.00 0.00 61 SER A C 6
ATOM 6229 O O . SER A 1 39 ? 6.172 -2.378 3.511 1.00 0.00 61 SER A O 6
ATOM 6237 N N . VAL A 1 40 ? 7.433 -0.880 4.642 1.00 0.00 62 VAL A N 6
ATOM 6238 C CA . VAL A 1 40 ? 6.297 -0.238 5.280 1.00 0.00 62 VAL A CA 6
ATOM 6239 C C . VAL A 1 40 ? 6.363 1.271 5.032 1.00 0.00 62 VAL A C 6
ATOM 6240 O O . VAL A 1 40 ? 7.375 1.781 4.553 1.00 0.00 62 VAL A O 6
ATOM 6253 N N . LEU A 1 41 ? 5.272 1.942 5.369 1.00 0.00 63 LEU A N 6
ATOM 6254 C CA . LEU A 1 41 ? 5.193 3.382 5.188 1.00 0.00 63 LEU A CA 6
ATOM 6255 C C . LEU A 1 41 ? 5.022 4.054 6.552 1.00 0.00 63 LEU A C 6
ATOM 6256 O O . LEU A 1 41 ? 4.250 3.584 7.387 1.00 0.00 63 LEU A O 6
ATOM 6272 N N . TYR A 1 42 ? 5.755 5.142 6.736 1.00 0.00 64 TYR A N 6
ATOM 6273 C CA . TYR A 1 42 ? 5.694 5.883 7.984 1.00 0.00 64 TYR A CA 6
ATOM 6274 C C . TYR A 1 42 ? 5.234 7.323 7.745 1.00 0.00 64 TYR A C 6
ATOM 6275 O O . TYR A 1 42 ? 5.921 8.096 7.080 1.00 0.00 64 TYR A O 6
ATOM 6293 N N . ILE A 1 43 ? 4.073 7.639 8.301 1.00 0.00 65 ILE A N 6
ATOM 6294 C CA . ILE A 1 43 ? 3.513 8.971 8.157 1.00 0.00 65 ILE A CA 6
ATOM 6295 C C . ILE A 1 43 ? 2.952 9.433 9.504 1.00 0.00 65 ILE A C 6
ATOM 6296 O O . ILE A 1 43 ? 1.853 9.039 9.890 1.00 0.00 65 ILE A O 6
ATOM 6312 N N . ASP A 1 44 ? 3.733 10.262 10.181 1.00 0.00 66 ASP A N 6
ATOM 6313 C CA . ASP A 1 44 ? 3.329 10.781 11.476 1.00 0.00 66 ASP A CA 6
ATOM 6314 C C . ASP A 1 44 ? 3.147 9.617 12.453 1.00 0.00 66 ASP A C 6
ATOM 6315 O O . ASP A 1 44 ? 2.021 9.254 12.789 1.00 0.00 66 ASP A O 6
ATOM 6324 N N . GLY A 1 45 ? 4.273 9.065 12.882 1.00 0.00 67 GLY A N 6
ATOM 6325 C CA . GLY A 1 45 ? 4.252 7.950 13.814 1.00 0.00 67 GLY A CA 6
ATOM 6326 C C . GLY A 1 45 ? 3.270 6.871 13.355 1.00 0.00 67 GLY A C 6
ATOM 6327 O O . GLY A 1 45 ? 2.343 6.520 14.084 1.00 0.00 67 GLY A O 6
ATOM 6331 N N . LYS A 1 46 ? 3.506 6.375 12.150 1.00 0.00 68 LYS A N 6
ATOM 6332 C CA . LYS A 1 46 ? 2.653 5.342 11.585 1.00 0.00 68 LYS A CA 6
ATOM 6333 C C . LYS A 1 46 ? 3.523 4.194 11.070 1.00 0.00 68 LYS A C 6
ATOM 6334 O O . LYS A 1 46 ? 4.711 4.378 10.812 1.00 0.00 68 LYS A O 6
ATOM 6353 N N . ARG A 1 47 ? 2.896 3.034 10.936 1.00 0.00 69 ARG A N 6
ATOM 6354 C CA . ARG A 1 47 ? 3.598 1.855 10.456 1.00 0.00 69 ARG A CA 6
ATOM 6355 C C . ARG A 1 47 ? 2.626 0.911 9.747 1.00 0.00 69 ARG A C 6
ATOM 6356 O O . ARG A 1 47 ? 1.831 0.232 10.394 1.00 0.00 69 ARG A O 6
ATOM 6377 N N . LEU A 1 48 ? 2.723 0.897 8.426 1.00 0.00 70 LEU A N 6
ATOM 6378 C CA . LEU A 1 48 ? 1.862 0.046 7.621 1.00 0.00 70 LEU A CA 6
ATOM 6379 C C . LEU A 1 48 ? 2.650 -0.479 6.420 1.00 0.00 70 LEU A C 6
ATOM 6380 O O . LEU A 1 48 ? 3.773 -0.043 6.171 1.00 0.00 70 LEU A O 6
ATOM 6396 N N . HIS A 1 49 ? 2.031 -1.408 5.707 1.00 0.00 71 HIS A N 6
ATOM 6397 C CA . HIS A 1 49 ? 2.660 -1.998 4.537 1.00 0.00 71 HIS A CA 6
ATOM 6398 C C . HIS A 1 49 ? 2.032 -1.418 3.269 1.00 0.00 71 HIS A C 6
ATOM 6399 O O . HIS A 1 49 ? 0.812 -1.437 3.111 1.00 0.00 71 HIS A O 6
ATOM 6413 N N . ILE A 1 50 ? 2.893 -0.915 2.396 1.00 0.00 72 ILE A N 6
ATOM 6414 C CA . ILE A 1 50 ? 2.438 -0.331 1.147 1.00 0.00 72 ILE A CA 6
ATOM 6415 C C . ILE A 1 50 ? 3.017 -1.126 -0.025 1.00 0.00 72 ILE A C 6
ATOM 6416 O O . ILE A 1 50 ? 3.868 -1.993 0.170 1.00 0.00 72 ILE A O 6
ATOM 6432 N N . SER A 1 51 ? 2.531 -0.805 -1.215 1.00 0.00 73 SER A N 6
ATOM 6433 C CA . SER A 1 51 ? 2.990 -1.479 -2.417 1.00 0.00 73 SER A CA 6
ATOM 6434 C C . SER A 1 51 ? 4.479 -1.203 -2.636 1.00 0.00 73 SER A C 6
ATOM 6435 O O . SER A 1 51 ? 4.966 -0.118 -2.323 1.00 0.00 73 SER A O 6
ATOM 6443 N N . GLU A 1 52 ? 5.161 -2.204 -3.173 1.00 0.00 74 GLU A N 6
ATOM 6444 C CA . GLU A 1 52 ? 6.585 -2.083 -3.437 1.00 0.00 74 GLU A CA 6
ATOM 6445 C C . GLU A 1 52 ? 6.849 -0.923 -4.400 1.00 0.00 74 GLU A C 6
ATOM 6446 O O . GLU A 1 52 ? 7.760 -0.126 -4.182 1.00 0.00 74 GLU A O 6
ATOM 6458 N N . GLU A 1 53 ? 6.036 -0.866 -5.444 1.00 0.00 75 GLU A N 6
ATOM 6459 C CA . GLU A 1 53 ? 6.170 0.183 -6.440 1.00 0.00 75 GLU A CA 6
ATOM 6460 C C . GLU A 1 53 ? 5.774 1.535 -5.844 1.00 0.00 75 GLU A C 6
ATOM 6461 O O . GLU A 1 53 ? 6.378 2.559 -6.163 1.00 0.00 75 GLU A O 6
ATOM 6473 N N . ASP A 1 54 ? 4.763 1.496 -4.990 1.00 0.00 76 ASP A N 6
ATOM 6474 C CA . ASP A 1 54 ? 4.279 2.706 -4.347 1.00 0.00 76 ASP A CA 6
ATOM 6475 C C . ASP A 1 54 ? 5.306 3.174 -3.313 1.00 0.00 76 ASP A C 6
ATOM 6476 O O . ASP A 1 54 ? 5.388 4.362 -3.008 1.00 0.00 76 ASP A O 6
ATOM 6485 N N . ALA A 1 55 ? 6.063 2.214 -2.802 1.00 0.00 77 ALA A N 6
ATOM 6486 C CA . ALA A 1 55 ? 7.080 2.512 -1.808 1.00 0.00 77 ALA A CA 6
ATOM 6487 C C . ALA A 1 55 ? 8.274 3.181 -2.493 1.00 0.00 77 ALA A C 6
ATOM 6488 O O . ALA A 1 55 ? 8.986 3.972 -1.875 1.00 0.00 77 ALA A O 6
ATOM 6495 N N . GLN A 1 56 ? 8.457 2.840 -3.760 1.00 0.00 78 GLN A N 6
ATOM 6496 C CA . GLN A 1 56 ? 9.552 3.398 -4.535 1.00 0.00 78 GLN A CA 6
ATOM 6497 C C . GLN A 1 56 ? 9.222 4.828 -4.966 1.00 0.00 78 GLN A C 6
ATOM 6498 O O . GLN A 1 56 ? 10.074 5.713 -4.895 1.00 0.00 78 GLN A O 6
ATOM 6512 N N . ARG A 1 57 ? 7.985 5.010 -5.403 1.00 0.00 79 ARG A N 6
ATOM 6513 C CA . ARG A 1 57 ? 7.533 6.318 -5.846 1.00 0.00 79 ARG A CA 6
ATOM 6514 C C . ARG A 1 57 ? 7.662 7.337 -4.712 1.00 0.00 79 ARG A C 6
ATOM 6515 O O . ARG A 1 57 ? 7.971 8.503 -4.952 1.00 0.00 79 ARG A O 6
ATOM 6536 N N . LEU A 1 58 ? 7.418 6.859 -3.500 1.00 0.00 80 LEU A N 6
ATOM 6537 C CA . LEU A 1 58 ? 7.503 7.713 -2.328 1.00 0.00 80 LEU A CA 6
ATOM 6538 C C . LEU A 1 58 ? 8.881 8.377 -2.285 1.00 0.00 80 LEU A C 6
ATOM 6539 O O . LEU A 1 58 ? 8.987 9.580 -2.048 1.00 0.00 80 LEU A O 6
ATOM 6555 N N . VAL A 1 59 ? 9.901 7.565 -2.518 1.00 0.00 81 VAL A N 6
ATOM 6556 C CA . VAL A 1 59 ? 11.268 8.059 -2.509 1.00 0.00 81 VAL A CA 6
ATOM 6557 C C . VAL A 1 59 ? 11.460 9.037 -3.669 1.00 0.00 81 VAL A C 6
ATOM 6558 O O . VAL A 1 59 ? 11.980 10.136 -3.479 1.00 0.00 81 VAL A O 6
ATOM 6571 N N . VAL A 1 60 ? 11.028 8.604 -4.844 1.00 0.00 82 VAL A N 6
ATOM 6572 C CA . VAL A 1 60 ? 11.146 9.428 -6.035 1.00 0.00 82 VAL A CA 6
ATOM 6573 C C . VAL A 1 60 ? 10.449 10.769 -5.793 1.00 0.00 82 VAL A C 6
ATOM 6574 O O . VAL A 1 60 ? 10.919 11.808 -6.253 1.00 0.00 82 VAL A O 6
ATOM 6587 N N . ALA A 1 61 ? 9.340 10.701 -5.072 1.00 0.00 83 ALA A N 6
ATOM 6588 C CA . ALA A 1 61 ? 8.573 11.896 -4.763 1.00 0.00 83 ALA A CA 6
ATOM 6589 C C . ALA A 1 61 ? 9.398 12.803 -3.848 1.00 0.00 83 ALA A C 6
ATOM 6590 O O . ALA A 1 61 ? 9.170 14.011 -3.795 1.00 0.00 83 ALA A O 6
ATOM 6597 N N . GLY A 1 62 ? 10.339 12.186 -3.149 1.00 0.00 84 GLY A N 6
ATOM 6598 C CA . GLY A 1 62 ? 11.199 12.923 -2.238 1.00 0.00 84 GLY A CA 6
ATOM 6599 C C . GLY A 1 62 ? 10.999 12.454 -0.795 1.00 0.00 84 GLY A C 6
ATOM 6600 O O . GLY A 1 62 ? 11.408 13.134 0.145 1.00 0.00 84 GLY A O 6
ATOM 6604 N N . ALA A 1 63 ? 10.370 11.295 -0.665 1.00 0.00 85 ALA A N 6
ATOM 6605 C CA . ALA A 1 63 ? 10.111 10.727 0.647 1.00 0.00 85 ALA A CA 6
ATOM 6606 C C . ALA A 1 63 ? 11.399 10.109 1.194 1.00 0.00 85 ALA A C 6
ATOM 6607 O O . ALA A 1 63 ? 12.285 9.733 0.428 1.00 0.00 85 ALA A O 6
ATOM 6614 N N . GLU A 1 64 ? 11.463 10.024 2.515 1.00 0.00 86 GLU A N 6
ATOM 6615 C CA . GLU A 1 64 ? 12.628 9.458 3.173 1.00 0.00 86 GLU A CA 6
ATOM 6616 C C . GLU A 1 64 ? 12.808 7.994 2.768 1.00 0.00 86 GLU A C 6
ATOM 6617 O O . GLU A 1 64 ? 11.829 7.274 2.579 1.00 0.00 86 GLU A O 6
ATOM 6629 N N . ASP A 1 65 ? 14.066 7.597 2.647 1.00 0.00 87 ASP A N 6
ATOM 6630 C CA . ASP A 1 65 ? 14.387 6.231 2.269 1.00 0.00 87 ASP A CA 6
ATOM 6631 C C . ASP A 1 65 ? 15.249 5.593 3.359 1.00 0.00 87 ASP A C 6
ATOM 6632 O O . ASP A 1 65 ? 16.368 6.038 3.611 1.00 0.00 87 ASP A O 6
ATOM 6641 N N . GLN A 1 66 ? 14.696 4.560 3.978 1.00 0.00 88 GLN A N 6
ATOM 6642 C CA . GLN A 1 66 ? 15.400 3.856 5.036 1.00 0.00 88 GLN A CA 6
ATOM 6643 C C . GLN A 1 66 ? 15.510 2.368 4.702 1.00 0.00 88 GLN A C 6
ATOM 6644 O O . GLN A 1 66 ? 16.232 1.629 5.369 1.00 0.00 88 GLN A O 6
ATOM 6658 N N . ARG A 1 67 ? 14.782 1.971 3.668 1.00 0.00 89 ARG A N 6
ATOM 6659 C CA . ARG A 1 67 ? 14.789 0.583 3.236 1.00 0.00 89 ARG A CA 6
ATOM 6660 C C . ARG A 1 67 ? 16.107 0.252 2.534 1.00 0.00 89 ARG A C 6
ATOM 6661 O O . ARG A 1 67 ? 16.559 -0.892 2.561 1.00 0.00 89 ARG A O 6
ATOM 6682 N N . ARG A 1 68 ? 16.688 1.274 1.923 1.00 0.00 90 ARG A N 6
ATOM 6683 C CA . ARG A 1 68 ? 17.946 1.106 1.215 1.00 0.00 90 ARG A CA 6
ATOM 6684 C C . ARG A 1 68 ? 17.842 -0.048 0.215 1.00 0.00 90 ARG A C 6
ATOM 6685 O O . ARG A 1 68 ? 16.748 -0.538 -0.061 1.00 0.00 90 ARG A O 6
ATOM 6706 N N . HIS A 1 69 ? 18.995 -0.447 -0.302 1.00 0.00 91 HIS A N 6
ATOM 6707 C CA . HIS A 1 69 ? 19.047 -1.534 -1.265 1.00 0.00 91 HIS A CA 6
ATOM 6708 C C . HIS A 1 69 ? 17.904 -1.383 -2.271 1.00 0.00 91 HIS A C 6
ATOM 6709 O O . HIS A 1 69 ? 17.250 -2.363 -2.624 1.00 0.00 91 HIS A O 6
ATOM 6723 N N . LEU A 1 70 ? 17.698 -0.148 -2.704 1.00 0.00 92 LEU A N 6
ATOM 6724 C CA . LEU A 1 70 ? 16.646 0.144 -3.662 1.00 0.00 92 LEU A CA 6
ATOM 6725 C C . LEU A 1 70 ? 17.133 -0.203 -5.070 1.00 0.00 92 LEU A C 6
ATOM 6726 O O . LEU A 1 70 ? 18.228 0.193 -5.466 1.00 0.00 92 LEU A O 6
ATOM 6742 N N . MET A 1 71 ? 16.297 -0.938 -5.787 1.00 0.00 93 MET A N 6
ATOM 6743 C CA . MET A 1 71 ? 16.629 -1.342 -7.143 1.00 0.00 93 MET A CA 6
ATOM 6744 C C . MET A 1 71 ? 17.915 -2.171 -7.168 1.00 0.00 93 MET A C 6
ATOM 6745 O O . MET A 1 71 ? 18.805 -1.968 -6.344 1.00 0.00 93 MET A O 6
ATOM 6759 N N . ALA A 1 72 ? 17.972 -3.088 -8.123 1.00 0.00 94 ALA A N 6
ATOM 6760 C CA . ALA A 1 72 ? 19.134 -3.948 -8.267 1.00 0.00 94 ALA A CA 6
ATOM 6761 C C . ALA A 1 72 ? 20.166 -3.259 -9.162 1.00 0.00 94 ALA A C 6
ATOM 6762 O O . ALA A 1 72 ? 19.863 -2.255 -9.805 1.00 0.00 94 ALA A O 6
ATOM 6769 N N . ASP A 1 73 ? 21.363 -3.826 -9.175 1.00 0.00 95 ASP A N 6
ATOM 6770 C CA . ASP A 1 73 ? 22.441 -3.278 -9.980 1.00 0.00 95 ASP A CA 6
ATOM 6771 C C . ASP A 1 73 ? 23.293 -4.424 -10.531 1.00 0.00 95 ASP A C 6
ATOM 6772 O O . ASP A 1 73 ? 23.532 -4.501 -11.735 1.00 0.00 95 ASP A O 6
ATOM 6781 N N . ASP A 1 74 ? 23.728 -5.285 -9.623 1.00 0.00 96 ASP A N 6
ATOM 6782 C CA . ASP A 1 74 ? 24.548 -6.423 -10.002 1.00 0.00 96 ASP A CA 6
A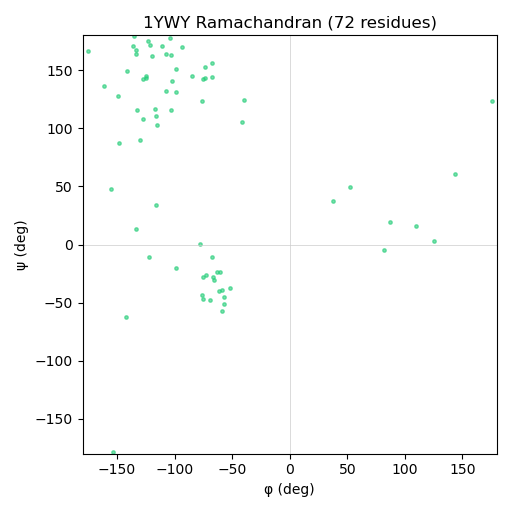TOM 6783 C C . ASP A 1 74 ? 23.672 -7.675 -10.078 1.00 0.00 96 ASP A C 6
ATOM 6784 O O . ASP A 1 74 ? 23.222 -8.185 -9.053 1.00 0.00 96 ASP A O 6
ATOM 6793 N N . MET A 1 1 ? -5.015 -0.180 0.326 1.00 0.00 23 MET A N 7
ATOM 6794 C CA . MET A 1 1 ? -3.803 0.272 0.988 1.00 0.00 23 MET A CA 7
ATOM 6795 C C . MET A 1 1 ? -2.779 0.779 -0.028 1.00 0.00 23 MET A C 7
ATOM 6796 O O . MET A 1 1 ? -1.582 0.532 0.114 1.00 0.00 23 MET A O 7
ATOM 6810 N N . SER A 1 2 ? -3.285 1.480 -1.032 1.00 0.00 24 SER A N 7
ATOM 6811 C CA . SER A 1 2 ? -2.429 2.024 -2.072 1.00 0.00 24 SER A CA 7
ATOM 6812 C C . SER A 1 2 ? -2.133 3.498 -1.789 1.00 0.00 24 SER A C 7
ATOM 6813 O O . SER A 1 2 ? -3.004 4.351 -1.948 1.00 0.00 24 SER A O 7
ATOM 6821 N N . ILE A 1 3 ? -0.901 3.752 -1.373 1.00 0.00 25 ILE A N 7
ATOM 6822 C CA . ILE A 1 3 ? -0.479 5.108 -1.065 1.00 0.00 25 ILE A CA 7
ATOM 6823 C C . ILE A 1 3 ? -0.614 5.976 -2.318 1.00 0.00 25 ILE A C 7
ATOM 6824 O O . ILE A 1 3 ? -0.353 5.515 -3.428 1.00 0.00 25 ILE A O 7
ATOM 6840 N N . GLU A 1 4 ? -1.022 7.217 -2.098 1.00 0.00 26 GLU A N 7
ATOM 6841 C CA . GLU A 1 4 ? -1.195 8.153 -3.195 1.00 0.00 26 GLU A CA 7
ATOM 6842 C C . GLU A 1 4 ? -0.054 9.173 -3.207 1.00 0.00 26 GLU A C 7
ATOM 6843 O O . GLU A 1 4 ? 0.676 9.304 -2.226 1.00 0.00 26 GLU A O 7
ATOM 6855 N N . ILE A 1 5 ? 0.063 9.869 -4.328 1.00 0.00 27 ILE A N 7
ATOM 6856 C CA . ILE A 1 5 ? 1.102 10.873 -4.481 1.00 0.00 27 ILE A CA 7
ATOM 6857 C C . ILE A 1 5 ? 0.522 12.097 -5.193 1.00 0.00 27 ILE A C 7
ATOM 6858 O O . ILE A 1 5 ? -0.161 11.964 -6.207 1.00 0.00 27 ILE A O 7
ATOM 6874 N N . ASP A 1 6 ? 0.816 13.261 -4.634 1.00 0.00 28 ASP A N 7
ATOM 6875 C CA . ASP A 1 6 ? 0.332 14.508 -5.202 1.00 0.00 28 ASP A CA 7
ATOM 6876 C C . ASP A 1 6 ? 1.522 15.422 -5.502 1.00 0.00 28 ASP A C 7
ATOM 6877 O O . ASP A 1 6 ? 1.918 16.228 -4.660 1.00 0.00 28 ASP A O 7
ATOM 6886 N N . SER A 1 7 ? 2.059 15.267 -6.703 1.00 0.00 29 SER A N 7
ATOM 6887 C CA . SER A 1 7 ? 3.195 16.069 -7.124 1.00 0.00 29 SER A CA 7
ATOM 6888 C C . SER A 1 7 ? 2.743 17.497 -7.431 1.00 0.00 29 SER A C 7
ATOM 6889 O O . SER A 1 7 ? 3.511 18.444 -7.269 1.00 0.00 29 SER A O 7
ATOM 6897 N N . GLU A 1 8 ? 1.497 17.608 -7.869 1.00 0.00 30 GLU A N 7
ATOM 6898 C CA . GLU A 1 8 ? 0.933 18.906 -8.200 1.00 0.00 30 GLU A CA 7
ATOM 6899 C C . GLU A 1 8 ? 1.178 19.898 -7.061 1.00 0.00 30 GLU A C 7
ATOM 6900 O O . GLU A 1 8 ? 1.681 20.997 -7.288 1.00 0.00 30 GLU A O 7
ATOM 6912 N N . GLN A 1 9 ? 0.811 19.474 -5.861 1.00 0.00 31 GLN A N 7
ATOM 6913 C CA . GLN A 1 9 ? 0.984 20.311 -4.686 1.00 0.00 31 GLN A CA 7
ATOM 6914 C C . GLN A 1 9 ? 2.193 19.841 -3.873 1.00 0.00 31 GLN A C 7
ATOM 6915 O O . GLN A 1 9 ? 2.812 20.631 -3.163 1.00 0.00 31 GLN A O 7
ATOM 6929 N N . GLY A 1 10 ? 2.492 18.557 -4.006 1.00 0.00 32 GLY A N 7
ATOM 6930 C CA . GLY A 1 10 ? 3.615 17.973 -3.292 1.00 0.00 32 GLY A CA 7
ATOM 6931 C C . GLY A 1 10 ? 3.153 17.303 -1.997 1.00 0.00 32 GLY A C 7
ATOM 6932 O O . GLY A 1 10 ? 3.960 17.045 -1.105 1.00 0.00 32 GLY A O 7
ATOM 6936 N N . VAL A 1 11 ? 1.856 17.040 -1.934 1.00 0.00 33 VAL A N 7
ATOM 6937 C CA . VAL A 1 11 ? 1.277 16.404 -0.763 1.00 0.00 33 VAL A CA 7
ATOM 6938 C C . VAL A 1 11 ? 1.119 14.905 -1.027 1.00 0.00 33 VAL A C 7
ATOM 6939 O O . VAL A 1 11 ? 1.000 14.483 -2.175 1.00 0.00 33 VAL A O 7
ATOM 6952 N N . CYS A 1 12 ? 1.124 14.143 0.057 1.00 0.00 34 CYS A N 7
ATOM 6953 C CA . CYS A 1 12 ? 0.983 12.700 -0.043 1.00 0.00 34 CYS A CA 7
ATOM 6954 C C . CYS A 1 12 ? -0.245 12.280 0.767 1.00 0.00 34 CYS A C 7
ATOM 6955 O O . CYS A 1 12 ? -0.507 12.831 1.835 1.00 0.00 34 CYS A O 7
ATOM 6963 N N . SER A 1 13 ? -0.967 11.309 0.227 1.00 0.00 35 SER A N 7
ATOM 6964 C CA . SER A 1 13 ? -2.161 10.809 0.886 1.00 0.00 35 SER A CA 7
ATOM 6965 C C . SER A 1 13 ? -2.322 9.312 0.613 1.00 0.00 35 SER A C 7
ATOM 6966 O O . SER A 1 13 ? -2.237 8.874 -0.534 1.00 0.00 35 SER A O 7
ATOM 6974 N N . VAL A 1 14 ? -2.552 8.569 1.685 1.00 0.00 36 VAL A N 7
ATOM 6975 C CA . VAL A 1 14 ? -2.725 7.130 1.575 1.00 0.00 36 VAL A CA 7
ATOM 6976 C C . VAL A 1 14 ? -4.218 6.796 1.619 1.00 0.00 36 VAL A C 7
ATOM 6977 O O . VAL A 1 14 ? -4.999 7.509 2.247 1.00 0.00 36 VAL A O 7
ATOM 6990 N N . GLU A 1 15 ? -4.569 5.712 0.944 1.00 0.00 37 GLU A N 7
ATOM 6991 C CA . GLU A 1 15 ? -5.954 5.274 0.899 1.00 0.00 37 GLU A CA 7
ATOM 6992 C C . GLU A 1 15 ? -6.123 3.965 1.672 1.00 0.00 37 GLU A C 7
ATOM 6993 O O . GLU A 1 15 ? -5.361 3.020 1.473 1.00 0.00 37 GLU A O 7
ATOM 7005 N N . ILE A 1 16 ? -7.126 3.951 2.537 1.00 0.00 38 ILE A N 7
ATOM 7006 C CA . ILE A 1 16 ? -7.405 2.773 3.341 1.00 0.00 38 ILE A CA 7
ATOM 7007 C C . ILE A 1 16 ? -8.908 2.689 3.611 1.00 0.00 38 ILE A C 7
ATOM 7008 O O . ILE A 1 16 ? -9.386 3.172 4.636 1.00 0.00 38 ILE A O 7
ATOM 7024 N N . GLU A 1 17 ? -9.612 2.073 2.673 1.00 0.00 39 GLU A N 7
ATOM 7025 C CA . GLU A 1 17 ? -11.052 1.919 2.796 1.00 0.00 39 GLU A CA 7
ATOM 7026 C C . GLU A 1 17 ? -11.743 3.279 2.674 1.00 0.00 39 GLU A C 7
ATOM 7027 O O . GLU A 1 17 ? -12.519 3.503 1.747 1.00 0.00 39 GLU A O 7
ATOM 7039 N N . GLY A 1 18 ? -11.436 4.151 3.623 1.00 0.00 40 GLY A N 7
ATOM 7040 C CA . GLY A 1 18 ? -12.018 5.482 3.634 1.00 0.00 40 GLY A CA 7
ATOM 7041 C C . GLY A 1 18 ? -10.928 6.556 3.652 1.00 0.00 40 GLY A C 7
ATOM 7042 O O . GLY A 1 18 ? -10.742 7.239 4.658 1.00 0.00 40 GLY A O 7
ATOM 7046 N N . SER A 1 19 ? -10.238 6.673 2.528 1.00 0.00 41 SER A N 7
ATOM 7047 C CA . SER A 1 19 ? -9.172 7.653 2.402 1.00 0.00 41 SER A CA 7
ATOM 7048 C C . SER A 1 19 ? -9.560 8.943 3.126 1.00 0.00 41 SER A C 7
ATOM 7049 O O . SER A 1 19 ? -10.628 9.501 2.879 1.00 0.00 41 SER A O 7
ATOM 7057 N N . ARG A 1 20 ? -8.671 9.381 4.006 1.00 0.00 42 ARG A N 7
ATOM 7058 C CA . ARG A 1 20 ? -8.907 10.595 4.767 1.00 0.00 42 ARG A CA 7
ATOM 7059 C C . ARG A 1 20 ? -7.615 11.057 5.444 1.00 0.00 42 ARG A C 7
ATOM 7060 O O . ARG A 1 20 ? -7.610 11.369 6.634 1.00 0.00 42 ARG A O 7
ATOM 7081 N N . HIS A 1 21 ? -6.549 11.086 4.657 1.00 0.00 43 HIS A N 7
ATOM 7082 C CA . HIS A 1 21 ? -5.254 11.504 5.165 1.00 0.00 43 HIS A CA 7
ATOM 7083 C C . HIS A 1 21 ? -4.730 12.675 4.332 1.00 0.00 43 HIS A C 7
ATOM 7084 O O . HIS A 1 21 ? -5.327 13.038 3.320 1.00 0.00 43 HIS A O 7
ATOM 7098 N N . ARG A 1 22 ? -3.619 13.234 4.789 1.00 0.00 44 ARG A N 7
ATOM 7099 C CA . ARG A 1 22 ? -3.007 14.357 4.099 1.00 0.00 44 ARG A CA 7
ATOM 7100 C C . ARG A 1 22 ? -1.732 14.795 4.823 1.00 0.00 44 ARG A C 7
ATOM 7101 O O . ARG A 1 22 ? -1.769 15.121 6.009 1.00 0.00 44 ARG A O 7
ATOM 7122 N N . ALA A 1 23 ? -0.635 14.787 4.080 1.00 0.00 45 ALA A N 7
ATOM 7123 C CA . ALA A 1 23 ? 0.648 15.179 4.637 1.00 0.00 45 ALA A CA 7
ATOM 7124 C C . ALA A 1 23 ? 1.624 15.477 3.497 1.00 0.00 45 ALA A C 7
ATOM 7125 O O . ALA A 1 23 ? 1.384 15.092 2.353 1.00 0.00 45 ALA A O 7
ATOM 7132 N N . PRO A 1 24 ? 2.733 16.177 3.857 1.00 0.00 46 PRO A N 7
ATOM 7133 C CA . PRO A 1 24 ? 3.746 16.531 2.877 1.00 0.00 46 PRO A CA 7
ATOM 7134 C C . PRO A 1 24 ? 4.594 15.314 2.503 1.00 0.00 46 PRO A C 7
ATOM 7135 O O . PRO A 1 24 ? 4.786 14.412 3.317 1.00 0.00 46 PRO A O 7
ATOM 7146 N N . VAL A 1 25 ? 5.080 15.328 1.270 1.00 0.00 47 VAL A N 7
ATOM 7147 C CA . VAL A 1 25 ? 5.903 14.237 0.778 1.00 0.00 47 VAL A CA 7
ATOM 7148 C C . VAL A 1 25 ? 7.316 14.371 1.350 1.00 0.00 47 VAL A C 7
ATOM 7149 O O . VAL A 1 25 ? 8.013 13.374 1.531 1.00 0.00 47 VAL A O 7
ATOM 7162 N N . ASP A 1 26 ? 7.695 15.612 1.619 1.00 0.00 48 ASP A N 7
ATOM 7163 C CA . ASP A 1 26 ? 9.012 15.889 2.167 1.00 0.00 48 ASP A CA 7
ATOM 7164 C C . ASP A 1 26 ? 9.052 15.451 3.633 1.00 0.00 48 ASP A C 7
ATOM 7165 O O . ASP A 1 26 ? 10.101 15.507 4.272 1.00 0.00 48 ASP A O 7
ATOM 7174 N N . SER A 1 27 ? 7.897 15.026 4.122 1.00 0.00 49 SER A N 7
ATOM 7175 C CA . SER A 1 27 ? 7.786 14.579 5.500 1.00 0.00 49 SER A CA 7
ATOM 7176 C C . SER A 1 27 ? 7.408 13.098 5.541 1.00 0.00 49 SER A C 7
ATOM 7177 O O . SER A 1 27 ? 6.715 12.655 6.456 1.00 0.00 49 SER A O 7
ATOM 7185 N N . LEU A 1 28 ? 7.880 12.371 4.539 1.00 0.00 50 LEU A N 7
ATOM 7186 C CA . LEU A 1 28 ? 7.600 10.948 4.449 1.00 0.00 50 LEU A CA 7
ATOM 7187 C C . LEU A 1 28 ? 8.814 10.162 4.948 1.00 0.00 50 LEU A C 7
ATOM 7188 O O . LEU A 1 28 ? 9.877 10.734 5.178 1.00 0.00 50 LEU A O 7
ATOM 7204 N N . ARG A 1 29 ? 8.613 8.861 5.102 1.00 0.00 51 ARG A N 7
ATOM 7205 C CA . ARG A 1 29 ? 9.678 7.990 5.570 1.00 0.00 51 ARG A CA 7
ATOM 7206 C C . ARG A 1 29 ? 9.352 6.531 5.242 1.00 0.00 51 ARG A C 7
ATOM 7207 O O . ARG A 1 29 ? 8.226 6.081 5.448 1.00 0.00 51 ARG A O 7
ATOM 7228 N N . ILE A 1 30 ? 10.359 5.832 4.738 1.00 0.00 52 ILE A N 7
ATOM 7229 C CA . ILE A 1 30 ? 10.194 4.433 4.381 1.00 0.00 52 ILE A CA 7
ATOM 7230 C C . ILE A 1 30 ? 10.901 3.559 5.418 1.00 0.00 52 ILE A C 7
ATOM 7231 O O . ILE A 1 30 ? 12.004 3.881 5.858 1.00 0.00 52 ILE A O 7
ATOM 7247 N N . GLY A 1 31 ? 10.238 2.471 5.779 1.00 0.00 53 GLY A N 7
ATOM 7248 C CA . GLY A 1 31 ? 10.789 1.548 6.757 1.00 0.00 53 GLY A CA 7
ATOM 7249 C C . GLY A 1 31 ? 10.531 0.097 6.347 1.00 0.00 53 GLY A C 7
ATOM 7250 O O . GLY A 1 31 ? 9.907 -0.160 5.319 1.00 0.00 53 GLY A O 7
ATOM 7254 N N . THR A 1 32 ? 11.025 -0.814 7.173 1.00 0.00 54 THR A N 7
ATOM 7255 C CA . THR A 1 32 ? 10.856 -2.233 6.909 1.00 0.00 54 THR A CA 7
ATOM 7256 C C . THR A 1 32 ? 10.160 -2.915 8.089 1.00 0.00 54 THR A C 7
ATOM 7257 O O . THR A 1 32 ? 10.404 -2.568 9.243 1.00 0.00 54 THR A O 7
ATOM 7268 N N . ASP A 1 33 ? 9.309 -3.875 7.758 1.00 0.00 55 ASP A N 7
ATOM 7269 C CA . ASP A 1 33 ? 8.576 -4.609 8.775 1.00 0.00 55 ASP A CA 7
ATOM 7270 C C . ASP A 1 33 ? 9.135 -6.030 8.875 1.00 0.00 55 ASP A C 7
ATOM 7271 O O . ASP A 1 33 ? 8.815 -6.886 8.052 1.00 0.00 55 ASP A O 7
ATOM 7280 N N . ALA A 1 34 ? 9.962 -6.236 9.889 1.00 0.00 56 ALA A N 7
ATOM 7281 C CA . ALA A 1 34 ? 10.569 -7.538 10.107 1.00 0.00 56 ALA A CA 7
ATOM 7282 C C . ALA A 1 34 ? 9.474 -8.562 10.411 1.00 0.00 56 ALA A C 7
ATOM 7283 O O . ALA A 1 34 ? 9.722 -9.767 10.391 1.00 0.00 56 ALA A O 7
ATOM 7290 N N . GLU A 1 35 ? 8.285 -8.046 10.686 1.00 0.00 57 GLU A N 7
ATOM 7291 C CA . GLU A 1 35 ? 7.151 -8.900 10.994 1.00 0.00 57 GLU A CA 7
ATOM 7292 C C . GLU A 1 35 ? 6.872 -9.853 9.830 1.00 0.00 57 GLU A C 7
ATOM 7293 O O . GLU A 1 35 ? 6.584 -11.030 10.042 1.00 0.00 57 GLU A O 7
ATOM 7305 N N . ALA A 1 36 ? 6.969 -9.309 8.626 1.00 0.00 58 ALA A N 7
ATOM 7306 C CA . ALA A 1 36 ? 6.731 -10.096 7.428 1.00 0.00 58 ALA A CA 7
ATOM 7307 C C . ALA A 1 36 ? 7.848 -9.828 6.417 1.00 0.00 58 ALA A C 7
ATOM 7308 O O . ALA A 1 36 ? 7.764 -10.256 5.267 1.00 0.00 58 ALA A O 7
ATOM 7315 N N . ARG A 1 37 ? 8.867 -9.122 6.883 1.00 0.00 59 ARG A N 7
ATOM 7316 C CA . ARG A 1 37 ? 9.999 -8.792 6.033 1.00 0.00 59 ARG A CA 7
ATOM 7317 C C . ARG A 1 37 ? 9.527 -8.042 4.786 1.00 0.00 59 ARG A C 7
ATOM 7318 O O . ARG A 1 37 ? 9.882 -8.406 3.667 1.00 0.00 59 ARG A O 7
ATOM 7339 N N . LEU A 1 38 ? 8.732 -7.008 5.022 1.00 0.00 60 LEU A N 7
ATOM 7340 C CA . LEU A 1 38 ? 8.207 -6.204 3.932 1.00 0.00 60 LEU A CA 7
ATOM 7341 C C . LEU A 1 38 ? 8.414 -4.722 4.251 1.00 0.00 60 LEU A C 7
ATOM 7342 O O . LEU A 1 38 ? 8.637 -4.357 5.405 1.00 0.00 60 LEU A O 7
ATOM 7358 N N . SER A 1 39 ? 8.334 -3.908 3.209 1.00 0.00 61 SER A N 7
ATOM 7359 C CA . SER A 1 39 ? 8.511 -2.474 3.364 1.00 0.00 61 SER A CA 7
ATOM 7360 C C . SER A 1 39 ? 7.231 -1.847 3.921 1.00 0.00 61 SER A C 7
ATOM 7361 O O . SER A 1 39 ? 6.128 -2.256 3.562 1.00 0.00 61 SER A O 7
ATOM 7369 N N . VAL A 1 40 ? 7.421 -0.864 4.789 1.00 0.00 62 VAL A N 7
ATOM 7370 C CA . VAL A 1 40 ? 6.296 -0.176 5.399 1.00 0.00 62 VAL A CA 7
ATOM 7371 C C . VAL A 1 40 ? 6.375 1.315 5.067 1.00 0.00 62 VAL A C 7
ATOM 7372 O O . VAL A 1 40 ? 7.360 1.776 4.492 1.00 0.00 62 VAL A O 7
ATOM 7385 N N . LEU A 1 41 ? 5.324 2.029 5.444 1.00 0.00 63 LEU A N 7
ATOM 7386 C CA . LEU A 1 41 ? 5.261 3.459 5.193 1.00 0.00 63 LEU A CA 7
ATOM 7387 C C . LEU A 1 41 ? 5.018 4.193 6.513 1.00 0.00 63 LEU A C 7
ATOM 7388 O O . LEU A 1 41 ? 4.235 3.738 7.346 1.00 0.00 63 LEU A O 7
ATOM 7404 N N . TYR A 1 42 ? 5.703 5.317 6.663 1.00 0.00 64 TYR A N 7
ATOM 7405 C CA . TYR A 1 42 ? 5.571 6.119 7.868 1.00 0.00 64 TYR A CA 7
ATOM 7406 C C . TYR A 1 42 ? 5.067 7.525 7.538 1.00 0.00 64 TYR A C 7
ATOM 7407 O O . TYR A 1 42 ? 5.753 8.292 6.863 1.00 0.00 64 TYR A O 7
ATOM 7425 N N . ILE A 1 43 ? 3.873 7.822 8.029 1.00 0.00 65 ILE A N 7
ATOM 7426 C CA . ILE A 1 43 ? 3.270 9.123 7.795 1.00 0.00 65 ILE A CA 7
ATOM 7427 C C . ILE A 1 43 ? 2.718 9.669 9.113 1.00 0.00 65 ILE A C 7
ATOM 7428 O O . ILE A 1 43 ? 1.639 9.272 9.551 1.00 0.00 65 ILE A O 7
ATOM 7444 N N . ASP A 1 44 ? 3.484 10.571 9.710 1.00 0.00 66 ASP A N 7
ATOM 7445 C CA . ASP A 1 44 ? 3.085 11.176 10.969 1.00 0.00 66 ASP A CA 7
ATOM 7446 C C . ASP A 1 44 ? 2.971 10.088 12.039 1.00 0.00 66 ASP A C 7
ATOM 7447 O O . ASP A 1 44 ? 1.873 9.774 12.496 1.00 0.00 66 ASP A O 7
ATOM 7456 N N . GLY A 1 45 ? 4.121 9.543 12.408 1.00 0.00 67 GLY A N 7
ATOM 7457 C CA . GLY A 1 45 ? 4.165 8.497 13.415 1.00 0.00 67 GLY A CA 7
ATOM 7458 C C . GLY A 1 45 ? 3.205 7.358 13.065 1.00 0.00 67 GLY A C 7
ATOM 7459 O O . GLY A 1 45 ? 2.321 7.022 13.852 1.00 0.00 67 GLY A O 7
ATOM 7463 N N . LYS A 1 46 ? 3.411 6.795 11.883 1.00 0.00 68 LYS A N 7
ATOM 7464 C CA . LYS A 1 46 ? 2.575 5.701 11.419 1.00 0.00 68 LYS A CA 7
ATOM 7465 C C . LYS A 1 46 ? 3.465 4.539 10.972 1.00 0.00 68 LYS A C 7
ATOM 7466 O O . LYS A 1 46 ? 4.648 4.730 10.696 1.00 0.00 68 LYS A O 7
ATOM 7485 N N . ARG A 1 47 ? 2.861 3.362 10.915 1.00 0.00 69 ARG A N 7
ATOM 7486 C CA . ARG A 1 47 ? 3.583 2.169 10.506 1.00 0.00 69 ARG A CA 7
ATOM 7487 C C . ARG A 1 47 ? 2.628 1.166 9.857 1.00 0.00 69 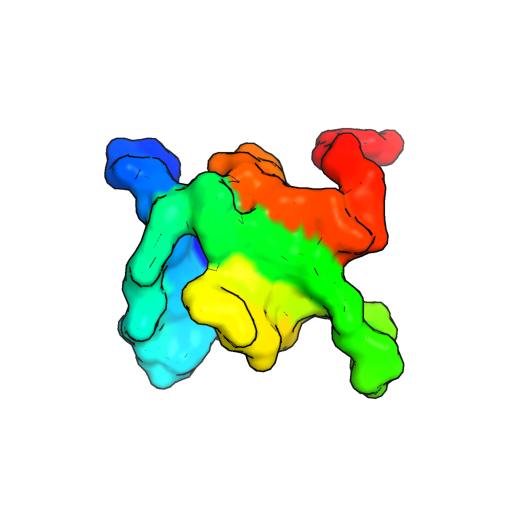ARG A C 7
ATOM 7488 O O . ARG A 1 47 ? 1.844 0.515 10.547 1.00 0.00 69 ARG A O 7
ATOM 7509 N N . LEU A 1 48 ? 2.724 1.072 8.539 1.00 0.00 70 LEU A N 7
ATOM 7510 C CA . LEU A 1 48 ? 1.878 0.158 7.790 1.00 0.00 70 LEU A CA 7
ATOM 7511 C C . LEU A 1 48 ? 2.659 -0.390 6.595 1.00 0.00 70 LEU A C 7
ATOM 7512 O O . LEU A 1 48 ? 3.762 0.071 6.305 1.00 0.00 70 LEU A O 7
ATOM 7528 N N . HIS A 1 49 ? 2.057 -1.367 5.932 1.00 0.00 71 HIS A N 7
ATOM 7529 C CA . HIS A 1 49 ? 2.683 -1.983 4.775 1.00 0.00 71 HIS A CA 7
ATOM 7530 C C . HIS A 1 49 ? 2.042 -1.440 3.496 1.00 0.00 71 HIS A C 7
ATOM 7531 O O . HIS A 1 49 ? 0.828 -1.525 3.321 1.00 0.00 71 HIS A O 7
ATOM 7545 N N . ILE A 1 50 ? 2.888 -0.895 2.634 1.00 0.00 72 ILE A N 7
ATOM 7546 C CA . ILE A 1 50 ? 2.420 -0.339 1.375 1.00 0.00 72 ILE A CA 7
ATOM 7547 C C . ILE A 1 50 ? 3.058 -1.106 0.215 1.00 0.00 72 ILE A C 7
ATOM 7548 O O . ILE A 1 50 ? 3.955 -1.921 0.424 1.00 0.00 72 ILE A O 7
ATOM 7564 N N . SER A 1 51 ? 2.569 -0.818 -0.982 1.00 0.00 73 SER A N 7
ATOM 7565 C CA . SER A 1 51 ? 3.081 -1.470 -2.176 1.00 0.00 73 SER A CA 7
ATOM 7566 C C . SER A 1 51 ? 4.543 -1.080 -2.399 1.00 0.00 73 SER A C 7
ATOM 7567 O O . SER A 1 51 ? 4.945 0.041 -2.091 1.00 0.00 73 SER A O 7
ATOM 7575 N N . GLU A 1 52 ? 5.300 -2.029 -2.932 1.00 0.00 74 GLU A N 7
ATOM 7576 C CA . GLU A 1 52 ? 6.710 -1.799 -3.199 1.00 0.00 74 GLU A CA 7
ATOM 7577 C C . GLU A 1 52 ? 6.880 -0.659 -4.205 1.00 0.00 74 GLU A C 7
ATOM 7578 O O . GLU A 1 52 ? 7.552 0.331 -3.919 1.00 0.00 74 GLU A O 7
ATOM 7590 N N . GLU A 1 53 ? 6.260 -0.836 -5.363 1.00 0.00 75 GLU A N 7
ATOM 7591 C CA . GLU A 1 53 ? 6.335 0.166 -6.413 1.00 0.00 75 GLU A CA 7
ATOM 7592 C C . GLU A 1 53 ? 5.899 1.531 -5.876 1.00 0.00 75 GLU A C 7
ATOM 7593 O O . GLU A 1 53 ? 6.521 2.548 -6.178 1.00 0.00 75 GLU A O 7
ATOM 7605 N N . ASP A 1 54 ? 4.833 1.509 -5.089 1.00 0.00 76 ASP A N 7
ATOM 7606 C CA . ASP A 1 54 ? 4.307 2.732 -4.507 1.00 0.00 76 ASP A CA 7
ATOM 7607 C C . ASP A 1 54 ? 5.345 3.326 -3.553 1.00 0.00 76 ASP A C 7
ATOM 7608 O O . ASP A 1 54 ? 5.580 4.534 -3.559 1.00 0.00 76 ASP A O 7
ATOM 7617 N N . ALA A 1 55 ? 5.940 2.450 -2.757 1.00 0.00 77 ALA A N 7
ATOM 7618 C CA . ALA A 1 55 ? 6.948 2.873 -1.799 1.00 0.00 77 ALA A CA 7
ATOM 7619 C C . ALA A 1 55 ? 8.115 3.521 -2.547 1.00 0.00 77 ALA A C 7
ATOM 7620 O O . ALA A 1 55 ? 8.772 4.418 -2.021 1.00 0.00 77 ALA A O 7
ATOM 7627 N N . GLN A 1 56 ? 8.338 3.041 -3.762 1.00 0.00 78 GLN A N 7
ATOM 7628 C CA . GLN A 1 56 ? 9.414 3.562 -4.587 1.00 0.00 78 GLN A CA 7
ATOM 7629 C C . GLN A 1 56 ? 9.024 4.922 -5.171 1.00 0.00 78 GLN A C 7
ATOM 7630 O O . GLN A 1 56 ? 9.856 5.823 -5.263 1.00 0.00 78 GLN A O 7
ATOM 7644 N N . ARG A 1 57 ? 7.759 5.026 -5.551 1.00 0.00 79 ARG A N 7
ATOM 7645 C CA . ARG A 1 57 ? 7.249 6.260 -6.124 1.00 0.00 79 ARG A CA 7
ATOM 7646 C C . ARG A 1 57 ? 7.260 7.376 -5.076 1.00 0.00 79 ARG A C 7
ATOM 7647 O O . ARG A 1 57 ? 7.419 8.547 -5.414 1.00 0.00 79 ARG A O 7
ATOM 7668 N N . LEU A 1 58 ? 7.088 6.972 -3.826 1.00 0.00 80 LEU A N 7
ATOM 7669 C CA . LEU A 1 58 ? 7.076 7.922 -2.728 1.00 0.00 80 LEU A CA 7
ATOM 7670 C C . LEU A 1 58 ? 8.444 8.600 -2.630 1.00 0.00 80 LEU A C 7
ATOM 7671 O O . LEU A 1 58 ? 8.529 9.823 -2.526 1.00 0.00 80 LEU A O 7
ATOM 7687 N N . VAL A 1 59 ? 9.481 7.777 -2.669 1.00 0.00 81 VAL A N 7
ATOM 7688 C CA . VAL A 1 59 ? 10.841 8.282 -2.586 1.00 0.00 81 VAL A CA 7
ATOM 7689 C C . VAL A 1 59 ? 11.098 9.236 -3.754 1.00 0.00 81 VAL A C 7
ATOM 7690 O O . VAL A 1 59 ? 11.501 10.380 -3.548 1.00 0.00 81 VAL A O 7
ATOM 7703 N N . VAL A 1 60 ? 10.854 8.731 -4.954 1.00 0.00 82 VAL A N 7
ATOM 7704 C CA . VAL A 1 60 ? 11.053 9.525 -6.155 1.00 0.00 82 VAL A CA 7
ATOM 7705 C C . VAL A 1 60 ? 10.265 10.831 -6.035 1.00 0.00 82 VAL A C 7
ATOM 7706 O O . VAL A 1 60 ? 10.723 11.880 -6.483 1.00 0.00 82 VAL A O 7
ATOM 7719 N N . ALA A 1 61 ? 9.093 10.723 -5.427 1.00 0.00 83 ALA A N 7
ATOM 7720 C CA . ALA A 1 61 ? 8.236 11.882 -5.242 1.00 0.00 83 ALA A CA 7
ATOM 7721 C C . ALA A 1 61 ? 8.943 12.894 -4.337 1.00 0.00 83 ALA A C 7
ATOM 7722 O O . ALA A 1 61 ? 8.763 14.101 -4.490 1.00 0.00 83 ALA A O 7
ATOM 7729 N N . GLY A 1 62 ? 9.732 12.364 -3.414 1.00 0.00 84 GLY A N 7
ATOM 7730 C CA . GLY A 1 62 ? 10.466 13.205 -2.484 1.00 0.00 84 GLY A CA 7
ATOM 7731 C C . GLY A 1 62 ? 10.272 12.729 -1.043 1.00 0.00 84 GLY A C 7
ATOM 7732 O O . GLY A 1 62 ? 10.091 13.541 -0.137 1.00 0.00 84 GLY A O 7
ATOM 7736 N N . ALA A 1 63 ? 10.316 11.416 -0.877 1.00 0.00 85 ALA A N 7
ATOM 7737 C CA . ALA A 1 63 ? 10.148 10.822 0.439 1.00 0.00 85 ALA A CA 7
ATOM 7738 C C . ALA A 1 63 ? 11.489 10.259 0.915 1.00 0.00 85 ALA A C 7
ATOM 7739 O O . ALA A 1 63 ? 12.379 10.000 0.107 1.00 0.00 85 ALA A O 7
ATOM 7746 N N . GLU A 1 64 ? 11.590 10.087 2.225 1.00 0.00 86 GLU A N 7
ATOM 7747 C CA . GLU A 1 64 ? 12.807 9.560 2.818 1.00 0.00 86 GLU A CA 7
ATOM 7748 C C . GLU A 1 64 ? 12.985 8.087 2.445 1.00 0.00 86 GLU A C 7
ATOM 7749 O O . GLU A 1 64 ? 12.011 7.339 2.375 1.00 0.00 86 GLU A O 7
ATOM 7761 N N . ASP A 1 65 ? 14.235 7.714 2.216 1.00 0.00 87 ASP A N 7
ATOM 7762 C CA . ASP A 1 65 ? 14.553 6.344 1.852 1.00 0.00 87 ASP A CA 7
ATOM 7763 C C . ASP A 1 65 ? 15.534 5.764 2.872 1.00 0.00 87 ASP A C 7
ATOM 7764 O O . ASP A 1 65 ? 16.652 6.258 3.014 1.00 0.00 87 ASP A O 7
ATOM 7773 N N . GLN A 1 66 ? 15.081 4.724 3.557 1.00 0.00 88 GLN A N 7
ATOM 7774 C CA . GLN A 1 66 ? 15.905 4.071 4.560 1.00 0.00 88 GLN A CA 7
ATOM 7775 C C . GLN A 1 66 ? 16.082 2.590 4.220 1.00 0.00 88 GLN A C 7
ATOM 7776 O O . GLN A 1 66 ? 16.908 1.906 4.822 1.00 0.00 88 GLN A O 7
ATOM 7790 N N . ARG A 1 67 ? 15.293 2.139 3.256 1.00 0.00 89 ARG A N 7
ATOM 7791 C CA . ARG A 1 67 ? 15.353 0.751 2.828 1.00 0.00 89 ARG A CA 7
ATOM 7792 C C . ARG A 1 67 ? 16.349 0.593 1.678 1.00 0.00 89 ARG A C 7
ATOM 7793 O O . ARG A 1 67 ? 16.972 -0.458 1.532 1.00 0.00 89 ARG A O 7
ATOM 7814 N N . ARG A 1 68 ? 16.468 1.651 0.890 1.00 0.00 90 ARG A N 7
ATOM 7815 C CA . ARG A 1 68 ? 17.377 1.642 -0.243 1.00 0.00 90 ARG A CA 7
ATOM 7816 C C . ARG A 1 68 ? 17.129 0.409 -1.114 1.00 0.00 90 ARG A C 7
ATOM 7817 O O . ARG A 1 68 ? 16.130 -0.287 -0.940 1.00 0.00 90 ARG A O 7
ATOM 7838 N N . HIS A 1 69 ? 18.055 0.176 -2.032 1.00 0.00 91 HIS A N 7
ATOM 7839 C CA . HIS A 1 69 ? 17.949 -0.962 -2.930 1.00 0.00 91 HIS A CA 7
ATOM 7840 C C . HIS A 1 69 ? 16.822 -0.719 -3.935 1.00 0.00 91 HIS A C 7
ATOM 7841 O O . HIS A 1 69 ? 17.072 -0.566 -5.129 1.00 0.00 91 HIS A O 7
ATOM 7855 N N . LEU A 1 70 ? 15.604 -0.690 -3.414 1.00 0.00 92 LEU A N 7
ATOM 7856 C CA . LEU A 1 70 ? 14.437 -0.468 -4.251 1.00 0.00 92 LEU A CA 7
ATOM 7857 C C . LEU A 1 70 ? 14.492 -1.409 -5.455 1.00 0.00 92 LEU A C 7
ATOM 7858 O O . LEU A 1 70 ? 15.373 -2.264 -5.540 1.00 0.00 92 LEU A O 7
ATOM 7874 N N . MET A 1 71 ? 13.540 -1.221 -6.357 1.00 0.00 93 MET A N 7
ATOM 7875 C CA . MET A 1 71 ? 13.469 -2.043 -7.553 1.00 0.00 93 MET A CA 7
ATOM 7876 C C . MET A 1 71 ? 12.467 -1.466 -8.556 1.00 0.00 93 MET A C 7
ATOM 7877 O O . MET A 1 71 ? 11.321 -1.190 -8.205 1.00 0.00 93 MET A O 7
ATOM 7891 N N . ALA A 1 72 ? 12.936 -1.302 -9.784 1.00 0.00 94 ALA A N 7
ATOM 7892 C CA . ALA A 1 72 ? 12.096 -0.763 -10.840 1.00 0.00 94 ALA A CA 7
ATOM 7893 C C . ALA A 1 72 ? 11.468 -1.917 -11.625 1.00 0.00 94 ALA A C 7
ATOM 7894 O O . ALA A 1 72 ? 12.178 -2.747 -12.191 1.00 0.00 94 ALA A O 7
ATOM 7901 N N . ASP A 1 73 ? 10.143 -1.933 -11.634 1.00 0.00 95 ASP A N 7
ATOM 7902 C CA . ASP A 1 73 ? 9.412 -2.971 -12.340 1.00 0.00 95 ASP A CA 7
ATOM 7903 C C . ASP A 1 73 ? 8.496 -2.325 -13.382 1.00 0.00 95 ASP A C 7
ATOM 7904 O O . ASP A 1 73 ? 8.306 -1.110 -13.378 1.00 0.00 95 ASP A O 7
ATOM 7913 N N . ASP A 1 74 ? 7.954 -3.167 -14.249 1.00 0.00 96 ASP A N 7
ATOM 7914 C CA . ASP A 1 74 ? 7.063 -2.693 -15.295 1.00 0.00 96 ASP A CA 7
ATOM 7915 C C . ASP A 1 74 ? 5.913 -3.687 -15.467 1.00 0.00 96 ASP A C 7
ATOM 7916 O O . ASP A 1 74 ? 6.140 -4.887 -15.610 1.00 0.00 96 ASP A O 7
ATOM 7925 N N . MET A 1 1 ? -4.769 -0.950 0.726 1.00 0.00 23 MET A N 8
ATOM 7926 C CA . MET A 1 1 ? -4.183 0.332 1.080 1.00 0.00 23 MET A CA 8
ATOM 7927 C C . MET A 1 1 ? -3.091 0.730 0.085 1.00 0.00 23 MET A C 8
ATOM 7928 O O . MET A 1 1 ? -1.951 0.282 0.198 1.00 0.00 23 MET A O 8
ATOM 7942 N N . SER A 1 2 ? -3.478 1.567 -0.866 1.00 0.00 24 SER A N 8
ATOM 7943 C CA . SER A 1 2 ? -2.546 2.030 -1.880 1.00 0.00 24 SER A CA 8
ATOM 7944 C C . SER A 1 2 ? -2.183 3.495 -1.627 1.00 0.00 24 SER A C 8
ATOM 7945 O O . SER A 1 2 ? -2.943 4.396 -1.979 1.00 0.00 24 SER A O 8
ATOM 7953 N N . ILE A 1 3 ? -1.021 3.688 -1.020 1.00 0.00 25 ILE A N 8
ATOM 7954 C CA . ILE A 1 3 ? -0.549 5.028 -0.717 1.00 0.00 25 ILE A CA 8
ATOM 7955 C C . ILE A 1 3 ? -0.388 5.815 -2.019 1.00 0.00 25 ILE A C 8
ATOM 7956 O O . ILE A 1 3 ? 0.181 5.312 -2.986 1.00 0.00 25 ILE A O 8
ATOM 7972 N N . GLU A 1 4 ? -0.901 7.036 -2.002 1.00 0.00 26 GLU A N 8
ATOM 7973 C CA . GLU A 1 4 ? -0.822 7.898 -3.170 1.00 0.00 26 GLU A CA 8
ATOM 7974 C C . GLU A 1 4 ? 0.117 9.075 -2.898 1.00 0.00 26 GLU A C 8
ATOM 7975 O O . GLU A 1 4 ? 0.436 9.367 -1.747 1.00 0.00 26 GLU A O 8
ATOM 7987 N N . ILE A 1 5 ? 0.533 9.720 -3.978 1.00 0.00 27 ILE A N 8
ATOM 7988 C CA . ILE A 1 5 ? 1.429 10.859 -3.871 1.00 0.00 27 ILE A CA 8
ATOM 7989 C C . ILE A 1 5 ? 0.989 11.943 -4.857 1.00 0.00 27 ILE A C 8
ATOM 7990 O O . ILE A 1 5 ? 0.326 11.650 -5.852 1.00 0.00 27 ILE A O 8
ATOM 8006 N N . ASP A 1 6 ? 1.375 13.172 -4.548 1.00 0.00 28 ASP A N 8
ATOM 8007 C CA . ASP A 1 6 ? 1.029 14.300 -5.394 1.00 0.00 28 ASP A CA 8
ATOM 8008 C C . ASP A 1 6 ? 2.262 15.185 -5.587 1.00 0.00 28 ASP A C 8
ATOM 8009 O O . ASP A 1 6 ? 2.520 16.080 -4.783 1.00 0.00 28 ASP A O 8
ATOM 8018 N N . SER A 1 7 ? 2.991 14.904 -6.657 1.00 0.00 29 SER A N 8
ATOM 8019 C CA . SER A 1 7 ? 4.191 15.663 -6.966 1.00 0.00 29 SER A CA 8
ATOM 8020 C C . SER A 1 7 ? 3.813 17.055 -7.477 1.00 0.00 29 SER A C 8
ATOM 8021 O O . SER A 1 7 ? 4.571 18.009 -7.310 1.00 0.00 29 SER A O 8
ATOM 8029 N N . GLU A 1 8 ? 2.640 17.127 -8.091 1.00 0.00 30 GLU A N 8
ATOM 8030 C CA . GLU A 1 8 ? 2.153 18.386 -8.627 1.00 0.00 30 GLU A CA 8
ATOM 8031 C C . GLU A 1 8 ? 2.185 19.471 -7.549 1.00 0.00 30 GLU A C 8
ATOM 8032 O O . GLU A 1 8 ? 2.704 20.562 -7.777 1.00 0.00 30 GLU A O 8
ATOM 8044 N N . GLN A 1 9 ? 1.623 19.132 -6.398 1.00 0.00 31 GLN A N 8
ATOM 8045 C CA . GLN A 1 9 ? 1.581 20.064 -5.283 1.00 0.00 31 GLN A CA 8
ATOM 8046 C C . GLN A 1 9 ? 2.690 19.742 -4.280 1.00 0.00 31 GLN A C 8
ATOM 8047 O O . GLN A 1 9 ? 3.202 20.635 -3.607 1.00 0.00 31 GLN A O 8
ATOM 8061 N N . GLY A 1 10 ? 3.028 18.462 -4.210 1.00 0.00 32 GLY A N 8
ATOM 8062 C CA . GLY A 1 10 ? 4.066 18.011 -3.300 1.00 0.00 32 GLY A CA 8
ATOM 8063 C C . GLY A 1 10 ? 3.459 17.379 -2.046 1.00 0.00 32 GLY A C 8
ATOM 8064 O O . GLY A 1 10 ? 4.148 17.194 -1.044 1.00 0.00 32 GLY A O 8
ATOM 8068 N N . VAL A 1 11 ? 2.176 17.063 -2.143 1.00 0.00 33 VAL A N 8
ATOM 8069 C CA . VAL A 1 11 ? 1.469 16.455 -1.029 1.00 0.00 33 VAL A CA 8
ATOM 8070 C C . VAL A 1 11 ? 1.243 14.971 -1.323 1.00 0.00 33 VAL A C 8
ATOM 8071 O O . VAL A 1 11 ? 1.215 14.561 -2.482 1.00 0.00 33 VAL A O 8
ATOM 8084 N N . CYS A 1 12 ? 1.088 14.206 -0.252 1.00 0.00 34 CYS A N 8
ATOM 8085 C CA . CYS A 1 12 ? 0.867 12.775 -0.380 1.00 0.00 34 CYS A CA 8
ATOM 8086 C C . CYS A 1 12 ? -0.401 12.414 0.396 1.00 0.00 34 CYS A C 8
ATOM 8087 O O . CYS A 1 12 ? -0.658 12.967 1.464 1.00 0.00 34 CYS A O 8
ATOM 8095 N N . SER A 1 13 ? -1.161 11.489 -0.171 1.00 0.00 35 SER A N 8
ATOM 8096 C CA . SER A 1 13 ? -2.396 11.048 0.455 1.00 0.00 35 SER A CA 8
ATOM 8097 C C . SER A 1 13 ? -2.610 9.555 0.195 1.00 0.00 35 SER A C 8
ATOM 8098 O O . SER A 1 13 ? -2.488 9.095 -0.939 1.00 0.00 35 SER A O 8
ATOM 8106 N N . VAL A 1 14 ? -2.925 8.840 1.265 1.00 0.00 36 VAL A N 8
ATOM 8107 C CA . VAL A 1 14 ? -3.157 7.409 1.167 1.00 0.00 36 VAL A CA 8
ATOM 8108 C C . VAL A 1 14 ? -4.663 7.141 1.148 1.00 0.00 36 VAL A C 8
ATOM 8109 O O . VAL A 1 14 ? -5.448 7.957 1.628 1.00 0.00 36 VAL A O 8
ATOM 8122 N N . GLU A 1 15 ? -5.021 5.995 0.588 1.00 0.00 37 GLU A N 8
ATOM 8123 C CA . GLU A 1 15 ? -6.419 5.609 0.500 1.00 0.00 37 GLU A CA 8
ATOM 8124 C C . GLU A 1 15 ? -6.676 4.352 1.332 1.00 0.00 37 GLU A C 8
ATOM 8125 O O . GLU A 1 15 ? -5.926 3.381 1.244 1.00 0.00 37 GLU A O 8
ATOM 8137 N N . ILE A 1 16 ? -7.739 4.410 2.121 1.00 0.00 38 ILE A N 8
ATOM 8138 C CA . ILE A 1 16 ? -8.104 3.288 2.969 1.00 0.00 38 ILE A CA 8
ATOM 8139 C C . ILE A 1 16 ? -9.628 3.149 2.995 1.00 0.00 38 ILE A C 8
ATOM 8140 O O . ILE A 1 16 ? -10.290 3.696 3.876 1.00 0.00 38 ILE A O 8
ATOM 8156 N N . GLU A 1 17 ? -10.140 2.414 2.018 1.00 0.00 39 GLU A N 8
ATOM 8157 C CA . GLU A 1 17 ? -11.573 2.197 1.918 1.00 0.00 39 GLU A CA 8
ATOM 8158 C C . GLU A 1 17 ? -12.326 3.511 2.134 1.00 0.00 39 GLU A C 8
ATOM 8159 O O . GLU A 1 17 ? -13.482 3.506 2.555 1.00 0.00 39 GLU A O 8
ATOM 8171 N N . GLY A 1 18 ? -11.640 4.605 1.836 1.00 0.00 40 GLY A N 8
ATOM 8172 C CA . GLY A 1 18 ? -12.230 5.923 1.993 1.00 0.00 40 GLY A CA 8
ATOM 8173 C C . GLY A 1 18 ? -11.147 6.992 2.158 1.00 0.00 40 GLY A C 8
ATOM 8174 O O . GLY A 1 18 ? -11.106 7.688 3.171 1.00 0.00 40 GLY A O 8
ATOM 8178 N N . SER A 1 19 ? -10.296 7.088 1.147 1.00 0.00 41 SER A N 8
ATOM 8179 C CA . SER A 1 19 ? -9.216 8.060 1.167 1.00 0.00 41 SER A CA 8
ATOM 8180 C C . SER A 1 19 ? -9.700 9.367 1.798 1.00 0.00 41 SER A C 8
ATOM 8181 O O . SER A 1 19 ? -10.792 9.842 1.490 1.00 0.00 41 SER A O 8
ATOM 8189 N N . ARG A 1 20 ? -8.864 9.911 2.670 1.00 0.00 42 ARG A N 8
ATOM 8190 C CA . ARG A 1 20 ? -9.193 11.153 3.347 1.00 0.00 42 ARG A CA 8
ATOM 8191 C C . ARG A 1 20 ? -8.027 11.600 4.232 1.00 0.00 42 ARG A C 8
ATOM 8192 O O . ARG A 1 20 ? -8.230 12.005 5.376 1.00 0.00 42 ARG A O 8
ATOM 8213 N N . HIS A 1 21 ? -6.831 11.512 3.669 1.00 0.00 43 HIS A N 8
ATOM 8214 C CA . HIS A 1 21 ? -5.633 11.903 4.392 1.00 0.00 43 HIS A CA 8
ATOM 8215 C C . HIS A 1 21 ? -4.923 13.030 3.640 1.00 0.00 43 HIS A C 8
ATOM 8216 O O . HIS A 1 21 ? -5.407 13.493 2.608 1.00 0.00 43 HIS A O 8
ATOM 8230 N N . ARG A 1 22 ? -3.788 13.440 4.185 1.00 0.00 44 ARG A N 8
ATOM 8231 C CA . ARG A 1 22 ? -3.007 14.504 3.579 1.00 0.00 44 ARG A CA 8
ATOM 8232 C C . ARG A 1 22 ? -1.779 14.817 4.437 1.00 0.00 44 ARG A C 8
ATOM 8233 O O . ARG A 1 22 ? -1.902 15.064 5.636 1.00 0.00 44 ARG A O 8
ATOM 8254 N N . ALA A 1 23 ? -0.623 14.798 3.789 1.00 0.00 45 ALA A N 8
ATOM 8255 C CA . ALA A 1 23 ? 0.625 15.076 4.478 1.00 0.00 45 ALA A CA 8
ATOM 8256 C C . ALA A 1 23 ? 1.682 15.501 3.457 1.00 0.00 45 ALA A C 8
ATOM 8257 O O . ALA A 1 23 ? 1.554 15.210 2.268 1.00 0.00 45 ALA A O 8
ATOM 8264 N N . PRO A 1 24 ? 2.730 16.199 3.970 1.00 0.00 46 PRO A N 8
ATOM 8265 C CA . PRO A 1 24 ? 3.809 16.667 3.116 1.00 0.00 46 PRO A CA 8
ATOM 8266 C C . PRO A 1 24 ? 4.730 15.512 2.716 1.00 0.00 46 PRO A C 8
ATOM 8267 O O . PRO A 1 24 ? 5.126 14.708 3.558 1.00 0.00 46 PRO A O 8
ATOM 8278 N N . VAL A 1 25 ? 5.044 15.468 1.429 1.00 0.00 47 VAL A N 8
ATOM 8279 C CA . VAL A 1 25 ? 5.912 14.425 0.907 1.00 0.00 47 VAL A CA 8
ATOM 8280 C C . VAL A 1 25 ? 7.288 14.535 1.567 1.00 0.00 47 VAL A C 8
ATOM 8281 O O . VAL A 1 25 ? 8.004 13.542 1.685 1.00 0.00 47 VAL A O 8
ATOM 8294 N N . ASP A 1 26 ? 7.616 15.750 1.979 1.00 0.00 48 ASP A N 8
ATOM 8295 C CA . ASP A 1 26 ? 8.894 16.002 2.623 1.00 0.00 48 ASP A CA 8
ATOM 8296 C C . ASP A 1 26 ? 8.853 15.464 4.055 1.00 0.00 48 ASP A C 8
ATOM 8297 O O . ASP A 1 26 ? 9.850 15.521 4.772 1.00 0.00 48 ASP A O 8
ATOM 8306 N N . SER A 1 27 ? 7.689 14.953 4.428 1.00 0.00 49 SER A N 8
ATOM 8307 C CA . SER A 1 27 ? 7.504 14.404 5.761 1.00 0.00 49 SER A CA 8
ATOM 8308 C C . SER A 1 27 ? 7.202 12.907 5.673 1.00 0.00 49 SER A C 8
ATOM 8309 O O . SER A 1 27 ? 6.420 12.381 6.464 1.00 0.00 49 SER A O 8
ATOM 8317 N N . LEU A 1 28 ? 7.836 12.263 4.705 1.00 0.00 50 LEU A N 8
ATOM 8318 C CA . LEU A 1 28 ? 7.645 10.837 4.504 1.00 0.00 50 LEU A CA 8
ATOM 8319 C C . LEU A 1 28 ? 8.875 10.084 5.013 1.00 0.00 50 LEU A C 8
ATOM 8320 O O . LEU A 1 28 ? 9.921 10.687 5.252 1.00 0.00 50 LEU A O 8
ATOM 8336 N N . ARG A 1 29 ? 8.711 8.778 5.164 1.00 0.00 51 ARG A N 8
ATOM 8337 C CA . ARG A 1 29 ? 9.795 7.937 5.641 1.00 0.00 51 ARG A CA 8
ATOM 8338 C C . ARG A 1 29 ? 9.521 6.472 5.298 1.00 0.00 51 ARG A C 8
ATOM 8339 O O . ARG A 1 29 ? 8.426 5.968 5.543 1.00 0.00 51 ARG A O 8
ATOM 8360 N N . ILE A 1 30 ? 10.534 5.829 4.736 1.00 0.00 52 ILE A N 8
ATOM 8361 C CA . ILE A 1 30 ? 10.415 4.431 4.357 1.00 0.00 52 ILE A CA 8
ATOM 8362 C C . ILE A 1 30 ? 11.210 3.571 5.342 1.00 0.00 52 ILE A C 8
ATOM 8363 O O . ILE A 1 30 ? 12.290 3.962 5.781 1.00 0.00 52 ILE A O 8
ATOM 8379 N N . GLY A 1 31 ? 10.644 2.416 5.660 1.00 0.00 53 GLY A N 8
ATOM 8380 C CA . GLY A 1 31 ? 11.286 1.497 6.584 1.00 0.00 53 GLY A CA 8
ATOM 8381 C C . GLY A 1 31 ? 11.016 0.044 6.189 1.00 0.00 53 GLY A C 8
ATOM 8382 O O . GLY A 1 31 ? 10.200 -0.223 5.309 1.00 0.00 53 GLY A O 8
ATOM 8386 N N . THR A 1 32 ? 11.718 -0.858 6.860 1.00 0.00 54 THR A N 8
ATOM 8387 C CA . THR A 1 32 ? 11.565 -2.278 6.590 1.00 0.00 54 THR A CA 8
ATOM 8388 C C . THR A 1 32 ? 11.171 -3.024 7.866 1.00 0.00 54 THR A C 8
ATOM 8389 O O . THR A 1 32 ? 11.733 -2.777 8.932 1.00 0.00 54 THR A O 8
ATOM 8400 N N . ASP A 1 33 ? 10.208 -3.921 7.716 1.00 0.00 55 ASP A N 8
ATOM 8401 C CA . ASP A 1 33 ? 9.732 -4.705 8.843 1.00 0.00 55 ASP A CA 8
ATOM 8402 C C . ASP A 1 33 ? 10.426 -6.068 8.840 1.00 0.00 55 ASP A C 8
ATOM 8403 O O . ASP A 1 33 ? 10.074 -6.946 8.053 1.00 0.00 55 ASP A O 8
ATOM 8412 N N . ALA A 1 34 ? 11.399 -6.204 9.728 1.00 0.00 56 ALA A N 8
ATOM 8413 C CA . ALA A 1 34 ? 12.146 -7.446 9.837 1.00 0.00 56 ALA A CA 8
ATOM 8414 C C . ALA A 1 34 ? 11.211 -8.556 10.322 1.00 0.00 56 ALA A C 8
ATOM 8415 O O . ALA A 1 34 ? 11.569 -9.733 10.286 1.00 0.00 56 ALA A O 8
ATOM 8422 N N . GLU A 1 35 ? 10.032 -8.143 10.763 1.00 0.00 57 GLU A N 8
ATOM 8423 C CA . GLU A 1 35 ? 9.044 -9.088 11.253 1.00 0.00 57 GLU A CA 8
ATOM 8424 C C . GLU A 1 35 ? 8.602 -10.026 10.128 1.00 0.00 57 GLU A C 8
ATOM 8425 O O . GLU A 1 35 ? 8.394 -11.217 10.354 1.00 0.00 57 GLU A O 8
ATOM 8437 N N . ALA A 1 36 ? 8.471 -9.454 8.941 1.00 0.00 58 ALA A N 8
ATOM 8438 C CA . ALA A 1 36 ? 8.058 -10.224 7.780 1.00 0.00 58 ALA A CA 8
ATOM 8439 C C . ALA A 1 36 ? 8.976 -9.895 6.602 1.00 0.00 58 ALA A C 8
ATOM 8440 O O . ALA A 1 36 ? 8.708 -10.296 5.470 1.00 0.00 58 ALA A O 8
ATOM 8447 N N . ARG A 1 37 ? 10.041 -9.168 6.907 1.00 0.00 59 ARG A N 8
ATOM 8448 C CA . ARG A 1 37 ? 11.001 -8.781 5.888 1.00 0.00 59 ARG A CA 8
ATOM 8449 C C . ARG A 1 37 ? 10.290 -8.078 4.730 1.00 0.00 59 ARG A C 8
ATOM 8450 O O . ARG A 1 37 ? 10.459 -8.456 3.571 1.00 0.00 59 ARG A O 8
ATOM 8471 N N . LEU A 1 38 ? 9.510 -7.066 5.083 1.00 0.00 60 LEU A N 8
ATOM 8472 C CA . LEU A 1 38 ? 8.774 -6.307 4.087 1.00 0.00 60 LEU A CA 8
ATOM 8473 C C . LEU A 1 38 ? 9.012 -4.812 4.313 1.00 0.00 60 LEU A C 8
ATOM 8474 O O . LEU A 1 38 ? 9.439 -4.404 5.392 1.00 0.00 60 LEU A O 8
ATOM 8490 N N . SER A 1 39 ? 8.727 -4.037 3.277 1.00 0.00 61 SER A N 8
ATOM 8491 C CA . SER A 1 39 ? 8.905 -2.597 3.349 1.00 0.00 61 SER A CA 8
ATOM 8492 C C . SER A 1 39 ? 7.641 -1.940 3.906 1.00 0.00 61 SER A C 8
ATOM 8493 O O . SER A 1 39 ? 6.528 -2.339 3.565 1.00 0.00 61 SER A O 8
ATOM 8501 N N . VAL A 1 40 ? 7.854 -0.944 4.753 1.00 0.00 62 VAL A N 8
ATOM 8502 C CA . VAL A 1 40 ? 6.745 -0.228 5.360 1.00 0.00 62 VAL A CA 8
ATOM 8503 C C . VAL A 1 40 ? 6.876 1.265 5.050 1.00 0.00 62 VAL A C 8
ATOM 8504 O O . VAL A 1 40 ? 7.884 1.701 4.497 1.00 0.00 62 VAL A O 8
ATOM 8517 N N . LEU A 1 41 ? 5.842 2.007 5.419 1.00 0.00 63 LEU A N 8
ATOM 8518 C CA . LEU A 1 41 ? 5.829 3.441 5.188 1.00 0.00 63 LEU A CA 8
ATOM 8519 C C . LEU A 1 41 ? 5.358 4.154 6.457 1.00 0.00 63 LEU A C 8
ATOM 8520 O O . LEU A 1 41 ? 4.489 3.653 7.168 1.00 0.00 63 LEU A O 8
ATOM 8536 N N . TYR A 1 42 ? 5.954 5.312 6.702 1.00 0.00 64 TYR A N 8
ATOM 8537 C CA . TYR A 1 42 ? 5.606 6.099 7.873 1.00 0.00 64 TYR A CA 8
ATOM 8538 C C . TYR A 1 42 ? 5.060 7.470 7.470 1.00 0.00 64 TYR A C 8
ATOM 8539 O O . TYR A 1 42 ? 5.621 8.134 6.599 1.00 0.00 64 TYR A O 8
ATOM 8557 N N . ILE A 1 43 ? 3.972 7.854 8.122 1.00 0.00 65 ILE A N 8
ATOM 8558 C CA . ILE A 1 43 ? 3.344 9.134 7.842 1.00 0.00 65 ILE A CA 8
ATOM 8559 C C . ILE A 1 43 ? 2.513 9.564 9.052 1.00 0.00 65 ILE A C 8
ATOM 8560 O O . ILE A 1 43 ? 1.440 9.015 9.300 1.00 0.00 65 ILE A O 8
ATOM 8576 N N . ASP A 1 44 ? 3.040 10.543 9.774 1.00 0.00 66 ASP A N 8
ATOM 8577 C CA . ASP A 1 44 ? 2.360 11.053 10.952 1.00 0.00 66 ASP A CA 8
ATOM 8578 C C . ASP A 1 44 ? 2.592 10.097 12.124 1.00 0.00 66 ASP A C 8
ATOM 8579 O O . ASP A 1 44 ? 1.727 9.943 12.985 1.00 0.00 66 ASP A O 8
ATOM 8588 N N . GLY A 1 45 ? 3.765 9.481 12.119 1.00 0.00 67 GLY A N 8
ATOM 8589 C CA . GLY A 1 45 ? 4.122 8.545 13.171 1.00 0.00 67 GLY A CA 8
ATOM 8590 C C . GLY A 1 45 ? 3.261 7.282 13.098 1.00 0.00 67 GLY A C 8
ATOM 8591 O O . GLY A 1 45 ? 2.776 6.797 14.119 1.00 0.00 67 GLY A O 8
ATOM 8595 N N . LYS A 1 46 ? 3.097 6.787 11.880 1.00 0.00 68 LYS A N 8
ATOM 8596 C CA . LYS A 1 46 ? 2.302 5.590 11.660 1.00 0.00 68 LYS A CA 8
ATOM 8597 C C . LYS A 1 46 ? 3.201 4.480 11.111 1.00 0.00 68 LYS A C 8
ATOM 8598 O O . LYS A 1 46 ? 4.363 4.721 10.787 1.00 0.00 68 LYS A O 8
ATOM 8617 N N . ARG A 1 47 ? 2.628 3.289 11.022 1.00 0.00 69 ARG A N 8
ATOM 8618 C CA . ARG A 1 47 ? 3.363 2.141 10.518 1.00 0.00 69 ARG A CA 8
ATOM 8619 C C . ARG A 1 47 ? 2.406 1.147 9.856 1.00 0.00 69 ARG A C 8
ATOM 8620 O O . ARG A 1 47 ? 1.614 0.496 10.536 1.00 0.00 69 ARG A O 8
ATOM 8641 N N . LEU A 1 48 ? 2.511 1.062 8.538 1.00 0.00 70 LEU A N 8
ATOM 8642 C CA . LEU A 1 48 ? 1.665 0.159 7.777 1.00 0.00 70 LEU A CA 8
ATOM 8643 C C . LEU A 1 48 ? 2.461 -0.408 6.600 1.00 0.00 70 LEU A C 8
ATOM 8644 O O . LEU A 1 48 ? 3.571 0.042 6.322 1.00 0.00 70 LEU A O 8
ATOM 8660 N N . HIS A 1 49 ? 1.861 -1.388 5.939 1.00 0.00 71 HIS A N 8
ATOM 8661 C CA . HIS A 1 49 ? 2.500 -2.021 4.798 1.00 0.00 71 HIS A CA 8
ATOM 8662 C C . HIS A 1 49 ? 1.931 -1.439 3.502 1.00 0.00 71 HIS A C 8
ATOM 8663 O O . HIS A 1 49 ? 0.727 -1.517 3.259 1.00 0.00 71 HIS A O 8
ATOM 8677 N N . ILE A 1 50 ? 2.822 -0.869 2.705 1.00 0.00 72 ILE A N 8
ATOM 8678 C CA . ILE A 1 50 ? 2.423 -0.274 1.441 1.00 0.00 72 ILE A CA 8
ATOM 8679 C C . ILE A 1 50 ? 3.009 -1.094 0.289 1.00 0.00 72 ILE A C 8
ATOM 8680 O O . ILE A 1 50 ? 3.888 -1.928 0.500 1.00 0.00 72 ILE A O 8
ATOM 8696 N N . SER A 1 51 ? 2.497 -0.829 -0.904 1.00 0.00 73 SER A N 8
ATOM 8697 C CA . SER A 1 51 ? 2.958 -1.531 -2.089 1.00 0.00 73 SER A CA 8
ATOM 8698 C C . SER A 1 51 ? 4.419 -1.175 -2.373 1.00 0.00 73 SER A C 8
ATOM 8699 O O . SER A 1 51 ? 4.871 -0.081 -2.039 1.00 0.00 73 SER A O 8
ATOM 8707 N N . GLU A 1 52 ? 5.117 -2.120 -2.987 1.00 0.00 74 GLU A N 8
ATOM 8708 C CA . GLU A 1 52 ? 6.517 -1.920 -3.320 1.00 0.00 74 GLU A CA 8
ATOM 8709 C C . GLU A 1 52 ? 6.673 -0.719 -4.255 1.00 0.00 74 GLU A C 8
ATOM 8710 O O . GLU A 1 52 ? 7.400 0.224 -3.944 1.00 0.00 74 GLU A O 8
ATOM 8722 N N . GLU A 1 53 ? 5.980 -0.792 -5.381 1.00 0.00 75 GLU A N 8
ATOM 8723 C CA . GLU A 1 53 ? 6.033 0.277 -6.364 1.00 0.00 75 GLU A CA 8
ATOM 8724 C C . GLU A 1 53 ? 5.639 1.608 -5.721 1.00 0.00 75 GLU A C 8
ATOM 8725 O O . GLU A 1 53 ? 6.276 2.632 -5.963 1.00 0.00 75 GLU A O 8
ATOM 8737 N N . ASP A 1 54 ? 4.589 1.551 -4.914 1.00 0.00 76 ASP A N 8
ATOM 8738 C CA . ASP A 1 54 ? 4.102 2.740 -4.235 1.00 0.00 76 ASP A CA 8
ATOM 8739 C C . ASP A 1 54 ? 5.189 3.267 -3.296 1.00 0.00 76 ASP A C 8
ATOM 8740 O O . ASP A 1 54 ? 5.355 4.477 -3.150 1.00 0.00 76 ASP A O 8
ATOM 8749 N N . ALA A 1 55 ? 5.903 2.333 -2.685 1.00 0.00 77 ALA A N 8
ATOM 8750 C CA . ALA A 1 55 ? 6.969 2.689 -1.764 1.00 0.00 77 ALA A CA 8
ATOM 8751 C C . ALA A 1 55 ? 8.076 3.417 -2.530 1.00 0.00 77 ALA A C 8
ATOM 8752 O O . ALA A 1 55 ? 8.763 4.271 -1.972 1.00 0.00 77 ALA A O 8
ATOM 8759 N N . GLN A 1 56 ? 8.214 3.052 -3.796 1.00 0.00 78 GLN A N 8
ATOM 8760 C CA . GLN A 1 56 ? 9.225 3.660 -4.644 1.00 0.00 78 GLN A CA 8
ATOM 8761 C C . GLN A 1 56 ? 8.776 5.052 -5.092 1.00 0.00 78 GLN A C 8
ATOM 8762 O O . GLN A 1 56 ? 9.572 5.990 -5.110 1.00 0.00 78 GLN A O 8
ATOM 8776 N N . ARG A 1 57 ? 7.501 5.143 -5.443 1.00 0.00 79 ARG A N 8
ATOM 8777 C CA . ARG A 1 57 ? 6.936 6.404 -5.891 1.00 0.00 79 ARG A CA 8
ATOM 8778 C C . ARG A 1 57 ? 7.011 7.446 -4.772 1.00 0.00 79 ARG A C 8
ATOM 8779 O O . ARG A 1 57 ? 7.105 8.643 -5.038 1.00 0.00 79 ARG A O 8
ATOM 8800 N N . LEU A 1 58 ? 6.966 6.951 -3.543 1.00 0.00 80 LEU A N 8
ATOM 8801 C CA . LEU A 1 58 ? 7.027 7.824 -2.383 1.00 0.00 80 LEU A CA 8
ATOM 8802 C C . LEU A 1 58 ? 8.361 8.574 -2.384 1.00 0.00 80 LEU A C 8
ATOM 8803 O O . LEU A 1 58 ? 8.404 9.771 -2.105 1.00 0.00 80 LEU A O 8
ATOM 8819 N N . VAL A 1 59 ? 9.416 7.839 -2.702 1.00 0.00 81 VAL A N 8
ATOM 8820 C CA . VAL A 1 59 ? 10.747 8.420 -2.743 1.00 0.00 81 VAL A CA 8
ATOM 8821 C C . VAL A 1 59 ? 10.840 9.390 -3.923 1.00 0.00 81 VAL A C 8
ATOM 8822 O O . VAL A 1 59 ? 11.332 10.507 -3.776 1.00 0.00 81 VAL A O 8
ATOM 8835 N N . VAL A 1 60 ? 10.357 8.927 -5.067 1.00 0.00 82 VAL A N 8
ATOM 8836 C CA . VAL A 1 60 ? 10.379 9.740 -6.272 1.00 0.00 82 VAL A CA 8
ATOM 8837 C C . VAL A 1 60 ? 9.639 11.053 -6.009 1.00 0.00 82 VAL A C 8
ATOM 8838 O O . VAL A 1 60 ? 10.044 12.107 -6.498 1.00 0.00 82 VAL A O 8
ATOM 8851 N N . ALA A 1 61 ? 8.567 10.947 -5.238 1.00 0.00 83 ALA A N 8
ATOM 8852 C CA . ALA A 1 61 ? 7.766 12.113 -4.905 1.00 0.00 83 ALA A CA 8
ATOM 8853 C C . ALA A 1 61 ? 8.592 13.061 -4.034 1.00 0.00 83 ALA A C 8
ATOM 8854 O O . ALA A 1 61 ? 8.435 14.279 -4.115 1.00 0.00 83 ALA A O 8
ATOM 8861 N N . GLY A 1 62 ? 9.455 12.468 -3.222 1.00 0.00 84 GLY A N 8
ATOM 8862 C CA . GLY A 1 62 ? 10.306 13.246 -2.338 1.00 0.00 84 GLY A CA 8
ATOM 8863 C C . GLY A 1 62 ? 10.198 12.748 -0.895 1.00 0.00 84 GLY A C 8
ATOM 8864 O O . GLY A 1 62 ? 10.158 13.546 0.040 1.00 0.00 84 GLY A O 8
ATOM 8868 N N . ALA A 1 63 ? 10.153 11.430 -0.759 1.00 0.00 85 ALA A N 8
ATOM 8869 C CA . ALA A 1 63 ? 10.049 10.816 0.554 1.00 0.00 85 ALA A CA 8
ATOM 8870 C C . ALA A 1 63 ? 11.425 10.300 0.980 1.00 0.00 85 ALA A C 8
ATOM 8871 O O . ALA A 1 63 ? 12.295 10.074 0.140 1.00 0.00 85 ALA A O 8
ATOM 8878 N N . GLU A 1 64 ? 11.580 10.129 2.285 1.00 0.00 86 GLU A N 8
ATOM 8879 C CA . GLU A 1 64 ? 12.835 9.644 2.832 1.00 0.00 86 GLU A CA 8
ATOM 8880 C C . GLU A 1 64 ? 13.022 8.163 2.499 1.00 0.00 86 GLU A C 8
ATOM 8881 O O . GLU A 1 64 ? 12.049 7.418 2.397 1.00 0.00 86 GLU A O 8
ATOM 8893 N N . ASP A 1 65 ? 14.281 7.780 2.339 1.00 0.00 87 ASP A N 8
ATOM 8894 C CA . ASP A 1 65 ? 14.608 6.401 2.020 1.00 0.00 87 ASP A CA 8
ATOM 8895 C C . ASP A 1 65 ? 15.682 5.899 2.987 1.00 0.00 87 ASP A C 8
ATOM 8896 O O . ASP A 1 65 ? 16.859 6.224 2.837 1.00 0.00 87 ASP A O 8
ATOM 8905 N N . GLN A 1 66 ? 15.238 5.115 3.959 1.00 0.00 88 GLN A N 8
ATOM 8906 C CA . GLN A 1 66 ? 16.147 4.565 4.950 1.00 0.00 88 GLN A CA 8
ATOM 8907 C C . GLN A 1 66 ? 16.078 3.036 4.943 1.00 0.00 88 GLN A C 8
ATOM 8908 O O . GLN A 1 66 ? 16.909 2.371 5.560 1.00 0.00 88 GLN A O 8
ATOM 8922 N N . ARG A 1 67 ? 15.080 2.524 4.239 1.00 0.00 89 ARG A N 8
ATOM 8923 C CA . ARG A 1 67 ? 14.892 1.086 4.143 1.00 0.00 89 ARG A CA 8
ATOM 8924 C C . ARG A 1 67 ? 16.205 0.404 3.754 1.00 0.00 89 ARG A C 8
ATOM 8925 O O . ARG A 1 67 ? 16.450 -0.741 4.133 1.00 0.00 89 ARG A O 8
ATOM 8946 N N . ARG A 1 68 ? 17.015 1.135 3.003 1.00 0.00 90 ARG A N 8
ATOM 8947 C CA . ARG A 1 68 ? 18.296 0.615 2.559 1.00 0.00 90 ARG A CA 8
ATOM 8948 C C . ARG A 1 68 ? 19.022 1.653 1.701 1.00 0.00 90 ARG A C 8
ATOM 8949 O O . ARG A 1 68 ? 20.048 2.195 2.110 1.00 0.00 90 ARG A O 8
ATOM 8970 N N . HIS A 1 69 ? 18.461 1.900 0.526 1.00 0.00 91 HIS A N 8
ATOM 8971 C CA . HIS A 1 69 ? 19.042 2.864 -0.393 1.00 0.00 91 HIS A CA 8
ATOM 8972 C C . HIS A 1 69 ? 18.155 2.991 -1.633 1.00 0.00 91 HIS A C 8
ATOM 8973 O O . HIS A 1 69 ? 17.192 2.241 -1.791 1.00 0.00 91 HIS A O 8
ATOM 8987 N N . LEU A 1 70 ? 18.510 3.945 -2.481 1.00 0.00 92 LEU A N 8
ATOM 8988 C CA . LEU A 1 70 ? 17.758 4.179 -3.702 1.00 0.00 92 LEU A CA 8
ATOM 8989 C C . LEU A 1 70 ? 18.589 5.046 -4.649 1.00 0.00 92 LEU A C 8
ATOM 8990 O O . LEU A 1 70 ? 19.290 5.957 -4.209 1.00 0.00 92 LEU A O 8
ATOM 9006 N N . MET A 1 71 ? 18.484 4.734 -5.932 1.00 0.00 93 MET A N 8
ATOM 9007 C CA . MET A 1 71 ? 19.217 5.473 -6.945 1.00 0.00 93 MET A CA 8
ATOM 9008 C C . MET A 1 71 ? 18.570 5.307 -8.322 1.00 0.00 93 MET A C 8
ATOM 9009 O O . MET A 1 71 ? 17.843 4.343 -8.557 1.00 0.00 93 MET A O 8
ATOM 9023 N N . ALA A 1 72 ? 18.857 6.261 -9.195 1.00 0.00 94 ALA A N 8
ATOM 9024 C CA . ALA A 1 72 ? 18.312 6.233 -10.541 1.00 0.00 94 ALA A CA 8
ATOM 9025 C C . ALA A 1 72 ? 19.049 5.173 -11.363 1.00 0.00 94 ALA A C 8
ATOM 9026 O O . ALA A 1 72 ? 20.249 4.971 -11.188 1.00 0.00 94 ALA A O 8
ATOM 9033 N N . ASP A 1 73 ? 18.298 4.524 -12.241 1.00 0.00 95 ASP A N 8
ATOM 9034 C CA . ASP A 1 73 ? 18.865 3.490 -13.090 1.00 0.00 95 ASP A CA 8
ATOM 9035 C C . ASP A 1 73 ? 18.054 3.398 -14.384 1.00 0.00 95 ASP A C 8
ATOM 9036 O O . ASP A 1 73 ? 16.837 3.222 -14.347 1.00 0.00 95 ASP A O 8
ATOM 9045 N N . ASP A 1 74 ? 18.761 3.520 -15.498 1.00 0.00 96 ASP A N 8
ATOM 9046 C CA . ASP A 1 74 ? 18.122 3.452 -16.801 1.00 0.00 96 ASP A CA 8
ATOM 9047 C C . ASP A 1 74 ? 19.098 2.847 -17.812 1.00 0.00 96 ASP A C 8
ATOM 9048 O O . ASP A 1 74 ? 20.208 3.348 -17.985 1.00 0.00 96 ASP A O 8
ATOM 9057 N N . MET A 1 1 ? -5.377 -0.538 -0.313 1.00 0.00 23 MET A N 9
ATOM 9058 C CA . MET A 1 1 ? -4.569 0.363 0.491 1.00 0.00 23 MET A CA 9
ATOM 9059 C C . MET A 1 1 ? -3.331 0.825 -0.279 1.00 0.00 23 MET A C 9
ATOM 9060 O O . MET A 1 1 ? -2.203 0.582 0.148 1.00 0.00 23 MET A O 9
ATOM 9074 N N . SER A 1 2 ? -3.582 1.485 -1.400 1.00 0.00 24 SER A N 9
ATOM 9075 C CA . SER A 1 2 ? -2.502 1.983 -2.234 1.00 0.00 24 SER A CA 9
ATOM 9076 C C . SER A 1 2 ? -2.182 3.433 -1.864 1.00 0.00 24 SER A C 9
ATOM 9077 O O . SER A 1 2 ? -3.064 4.290 -1.877 1.00 0.00 24 SER A O 9
ATOM 9085 N N . ILE A 1 3 ? -0.917 3.663 -1.544 1.00 0.00 25 ILE A N 9
ATOM 9086 C CA . ILE A 1 3 ? -0.469 4.994 -1.171 1.00 0.00 25 ILE A CA 9
ATOM 9087 C C . ILE A 1 3 ? -0.487 5.897 -2.406 1.00 0.00 25 ILE A C 9
ATOM 9088 O O . ILE A 1 3 ? -0.175 5.453 -3.509 1.00 0.00 25 ILE A O 9
ATOM 9104 N N . GLU A 1 4 ? -0.854 7.150 -2.178 1.00 0.00 26 GLU A N 9
ATOM 9105 C CA . GLU A 1 4 ? -0.916 8.120 -3.258 1.00 0.00 26 GLU A CA 9
ATOM 9106 C C . GLU A 1 4 ? -0.001 9.309 -2.957 1.00 0.00 26 GLU A C 9
ATOM 9107 O O . GLU A 1 4 ? 0.425 9.496 -1.819 1.00 0.00 26 GLU A O 9
ATOM 9119 N N . ILE A 1 5 ? 0.274 10.081 -3.998 1.00 0.00 27 ILE A N 9
ATOM 9120 C CA . ILE A 1 5 ? 1.130 11.246 -3.859 1.00 0.00 27 ILE A CA 9
ATOM 9121 C C . ILE A 1 5 ? 0.551 12.400 -4.680 1.00 0.00 27 ILE A C 9
ATOM 9122 O O . ILE A 1 5 ? -0.115 12.176 -5.690 1.00 0.00 27 ILE A O 9
ATOM 9138 N N . ASP A 1 6 ? 0.824 13.611 -4.215 1.00 0.00 28 ASP A N 9
ATOM 9139 C CA . ASP A 1 6 ? 0.338 14.800 -4.893 1.00 0.00 28 ASP A CA 9
ATOM 9140 C C . ASP A 1 6 ? 1.491 15.791 -5.066 1.00 0.00 28 ASP A C 9
ATOM 9141 O O . ASP A 1 6 ? 1.755 16.602 -4.179 1.00 0.00 28 ASP A O 9
ATOM 9150 N N . SER A 1 7 ? 2.148 15.692 -6.212 1.00 0.00 29 SER A N 9
ATOM 9151 C CA . SER A 1 7 ? 3.267 16.569 -6.512 1.00 0.00 29 SER A CA 9
ATOM 9152 C C . SER A 1 7 ? 2.758 17.977 -6.831 1.00 0.00 29 SER A C 9
ATOM 9153 O O . SER A 1 7 ? 3.438 18.964 -6.557 1.00 0.00 29 SER A O 9
ATOM 9161 N N . GLU A 1 8 ? 1.564 18.024 -7.405 1.00 0.00 30 GLU A N 9
ATOM 9162 C CA . GLU A 1 8 ? 0.956 19.293 -7.764 1.00 0.00 30 GLU A CA 9
ATOM 9163 C C . GLU A 1 8 ? 0.887 20.213 -6.543 1.00 0.00 30 GLU A C 9
ATOM 9164 O O . GLU A 1 8 ? 1.318 21.363 -6.603 1.00 0.00 30 GLU A O 9
ATOM 9176 N N . GLN A 1 9 ? 0.342 19.671 -5.464 1.00 0.00 31 GLN A N 9
ATOM 9177 C CA . GLN A 1 9 ? 0.211 20.429 -4.231 1.00 0.00 31 GLN A CA 9
ATOM 9178 C C . GLN A 1 9 ? 1.399 20.150 -3.308 1.00 0.00 31 GLN A C 9
ATOM 9179 O O . GLN A 1 9 ? 1.735 20.972 -2.458 1.00 0.00 31 GLN A O 9
ATOM 9193 N N . GLY A 1 10 ? 2.001 18.987 -3.507 1.00 0.00 32 GLY A N 9
ATOM 9194 C CA . GLY A 1 10 ? 3.145 18.589 -2.703 1.00 0.00 32 GLY A CA 9
ATOM 9195 C C . GLY A 1 10 ? 2.694 17.902 -1.413 1.00 0.00 32 GLY A C 9
ATOM 9196 O O . GLY A 1 10 ? 3.429 17.883 -0.426 1.00 0.00 32 GLY A O 9
ATOM 9200 N N . VAL A 1 11 ? 1.490 17.353 -1.461 1.00 0.00 33 VAL A N 9
ATOM 9201 C CA . VAL A 1 11 ? 0.933 16.666 -0.308 1.00 0.00 33 VAL A CA 9
ATOM 9202 C C . VAL A 1 11 ? 0.858 15.166 -0.600 1.00 0.00 33 VAL A C 9
ATOM 9203 O O . VAL A 1 11 ? 0.958 14.749 -1.753 1.00 0.00 33 VAL A O 9
ATOM 9216 N N . CYS A 1 12 ? 0.684 14.396 0.464 1.00 0.00 34 CYS A N 9
ATOM 9217 C CA . CYS A 1 12 ? 0.595 12.952 0.337 1.00 0.00 34 CYS A CA 9
ATOM 9218 C C . CYS A 1 12 ? -0.772 12.507 0.861 1.00 0.00 34 CYS A C 9
ATOM 9219 O O . CYS A 1 12 ? -1.277 13.059 1.836 1.00 0.00 34 CYS A O 9
ATOM 9227 N N . SER A 1 13 ? -1.332 11.511 0.189 1.00 0.00 35 SER A N 9
ATOM 9228 C CA . SER A 1 13 ? -2.630 10.985 0.574 1.00 0.00 35 SER A CA 9
ATOM 9229 C C . SER A 1 13 ? -2.687 9.481 0.304 1.00 0.00 35 SER A C 9
ATOM 9230 O O . SER A 1 13 ? -2.580 9.048 -0.843 1.00 0.00 35 SER A O 9
ATOM 9238 N N . VAL A 1 14 ? -2.854 8.724 1.378 1.00 0.00 36 VAL A N 9
ATOM 9239 C CA . VAL A 1 14 ? -2.926 7.277 1.271 1.00 0.00 36 VAL A CA 9
ATOM 9240 C C . VAL A 1 14 ? -4.393 6.844 1.251 1.00 0.00 36 VAL A C 9
ATOM 9241 O O . VAL A 1 14 ? -5.250 7.515 1.824 1.00 0.00 36 VAL A O 9
ATOM 9254 N N . GLU A 1 15 ? -4.637 5.724 0.586 1.00 0.00 37 GLU A N 9
ATOM 9255 C CA . GLU A 1 15 ? -5.986 5.194 0.484 1.00 0.00 37 GLU A CA 9
ATOM 9256 C C . GLU A 1 15 ? -6.252 4.198 1.615 1.00 0.00 37 GLU A C 9
ATOM 9257 O O . GLU A 1 15 ? -5.348 3.479 2.038 1.00 0.00 37 GLU A O 9
ATOM 9269 N N . ILE A 1 16 ? -7.495 4.188 2.071 1.00 0.00 38 ILE A N 9
ATOM 9270 C CA . ILE A 1 16 ? -7.891 3.292 3.145 1.00 0.00 38 ILE A CA 9
ATOM 9271 C C . ILE A 1 16 ? -9.416 3.165 3.161 1.00 0.00 38 ILE A C 9
ATOM 9272 O O . ILE A 1 16 ? -10.113 3.931 2.498 1.00 0.00 38 ILE A O 9
ATOM 9288 N N . GLU A 1 17 ? -9.888 2.192 3.926 1.00 0.00 39 GLU A N 9
ATOM 9289 C CA . GLU A 1 17 ? -11.317 1.955 4.038 1.00 0.00 39 GLU A CA 9
ATOM 9290 C C . GLU A 1 17 ? -12.057 3.273 4.276 1.00 0.00 39 GLU A C 9
ATOM 9291 O O . GLU A 1 17 ? -13.240 3.391 3.961 1.00 0.00 39 GLU A O 9
ATOM 9303 N N . GLY A 1 18 ? -11.330 4.231 4.831 1.00 0.00 40 GLY A N 9
ATOM 9304 C CA . GLY A 1 18 ? -11.902 5.536 5.115 1.00 0.00 40 GLY A CA 9
ATOM 9305 C C . GLY A 1 18 ? -10.896 6.651 4.826 1.00 0.00 40 GLY A C 9
ATOM 9306 O O . GLY A 1 18 ? -10.528 7.409 5.723 1.00 0.00 40 GLY A O 9
ATOM 9310 N N . SER A 1 19 ? -10.478 6.717 3.570 1.00 0.00 41 SER A N 9
ATOM 9311 C CA . SER A 1 19 ? -9.521 7.727 3.152 1.00 0.00 41 SER A CA 9
ATOM 9312 C C . SER A 1 19 ? -9.829 9.057 3.841 1.00 0.00 41 SER A C 9
ATOM 9313 O O . SER A 1 19 ? -10.961 9.537 3.794 1.00 0.00 41 SER A O 9
ATOM 9321 N N . ARG A 1 20 ? -8.802 9.616 4.465 1.00 0.00 42 ARG A N 9
ATOM 9322 C CA . ARG A 1 20 ? -8.950 10.882 5.162 1.00 0.00 42 ARG A CA 9
ATOM 9323 C C . ARG A 1 20 ? -7.614 11.309 5.774 1.00 0.00 42 ARG A C 9
ATOM 9324 O O . ARG A 1 20 ? -7.554 11.679 6.946 1.00 0.00 42 ARG A O 9
ATOM 9345 N N . HIS A 1 21 ? -6.576 11.244 4.954 1.00 0.00 43 HIS A N 9
ATOM 9346 C CA . HIS A 1 21 ? -5.245 11.619 5.400 1.00 0.00 43 HIS A CA 9
ATOM 9347 C C . HIS A 1 21 ? -4.821 12.918 4.712 1.00 0.00 43 HIS A C 9
ATOM 9348 O O . HIS A 1 21 ? -5.548 13.447 3.873 1.00 0.00 43 HIS A O 9
ATOM 9362 N N . ARG A 1 22 ? -3.645 13.396 5.094 1.00 0.00 44 ARG A N 9
ATOM 9363 C CA . ARG A 1 22 ? -3.115 14.623 4.524 1.00 0.00 44 ARG A CA 9
ATOM 9364 C C . ARG A 1 22 ? -1.863 15.064 5.285 1.00 0.00 44 ARG A C 9
ATOM 9365 O O . ARG A 1 22 ? -1.889 15.198 6.507 1.00 0.00 44 ARG A O 9
ATOM 9386 N N . ALA A 1 23 ? -0.795 15.277 4.530 1.00 0.00 45 ALA A N 9
ATOM 9387 C CA . ALA A 1 23 ? 0.465 15.699 5.117 1.00 0.00 45 ALA A CA 9
ATOM 9388 C C . ALA A 1 23 ? 1.463 16.013 4.001 1.00 0.00 45 ALA A C 9
ATOM 9389 O O . ALA A 1 23 ? 1.197 15.743 2.831 1.00 0.00 45 ALA A O 9
ATOM 9396 N N . PRO A 1 24 ? 2.622 16.594 4.413 1.00 0.00 46 PRO A N 9
ATOM 9397 C CA . PRO A 1 24 ? 3.661 16.948 3.462 1.00 0.00 46 PRO A CA 9
ATOM 9398 C C . PRO A 1 24 ? 4.414 15.704 2.985 1.00 0.00 46 PRO A C 9
ATOM 9399 O O . PRO A 1 24 ? 4.702 14.807 3.775 1.00 0.00 46 PRO A O 9
ATOM 9410 N N . VAL A 1 25 ? 4.711 15.691 1.693 1.00 0.00 47 VAL A N 9
ATOM 9411 C CA . VAL A 1 25 ? 5.425 14.572 1.102 1.00 0.00 47 VAL A CA 9
ATOM 9412 C C . VAL A 1 25 ? 6.902 14.649 1.495 1.00 0.00 47 VAL A C 9
ATOM 9413 O O . VAL A 1 25 ? 7.591 13.631 1.536 1.00 0.00 47 VAL A O 9
ATOM 9426 N N . ASP A 1 26 ? 7.344 15.866 1.775 1.00 0.00 48 ASP A N 9
ATOM 9427 C CA . ASP A 1 26 ? 8.726 16.089 2.164 1.00 0.00 48 ASP A CA 9
ATOM 9428 C C . ASP A 1 26 ? 8.925 15.628 3.609 1.00 0.00 48 ASP A C 9
ATOM 9429 O O . ASP A 1 26 ? 10.038 15.674 4.131 1.00 0.00 48 ASP A O 9
ATOM 9438 N N . SER A 1 27 ? 7.830 15.193 4.215 1.00 0.00 49 SER A N 9
ATOM 9439 C CA . SER A 1 27 ? 7.871 14.723 5.589 1.00 0.00 49 SER A CA 9
ATOM 9440 C C . SER A 1 27 ? 7.496 13.241 5.647 1.00 0.00 49 SER A C 9
ATOM 9441 O O . SER A 1 27 ? 6.817 12.804 6.575 1.00 0.00 49 SER A O 9
ATOM 9449 N N . LEU A 1 28 ? 7.955 12.508 4.643 1.00 0.00 50 LEU A N 9
ATOM 9450 C CA . LEU A 1 28 ? 7.676 11.083 4.567 1.00 0.00 50 LEU A CA 9
ATOM 9451 C C . LEU A 1 28 ? 8.926 10.301 4.975 1.00 0.00 50 LEU A C 9
ATOM 9452 O O . LEU A 1 28 ? 10.002 10.878 5.127 1.00 0.00 50 LEU A O 9
ATOM 9468 N N . ARG A 1 29 ? 8.743 9.000 5.142 1.00 0.00 51 ARG A N 9
ATOM 9469 C CA . ARG A 1 29 ? 9.842 8.133 5.529 1.00 0.00 51 ARG A CA 9
ATOM 9470 C C . ARG A 1 29 ? 9.502 6.673 5.220 1.00 0.00 51 ARG A C 9
ATOM 9471 O O . ARG A 1 29 ? 8.379 6.231 5.456 1.00 0.00 51 ARG A O 9
ATOM 9492 N N . ILE A 1 30 ? 10.493 5.966 4.698 1.00 0.00 52 ILE A N 9
ATOM 9493 C CA . ILE A 1 30 ? 10.312 4.566 4.354 1.00 0.00 52 ILE A CA 9
ATOM 9494 C C . ILE A 1 30 ? 11.000 3.694 5.407 1.00 0.00 52 ILE A C 9
ATOM 9495 O O . ILE A 1 30 ? 12.086 4.025 5.879 1.00 0.00 52 ILE A O 9
ATOM 9511 N N . GLY A 1 31 ? 10.338 2.597 5.744 1.00 0.00 53 GLY A N 9
ATOM 9512 C CA . GLY A 1 31 ? 10.871 1.675 6.732 1.00 0.00 53 GLY A CA 9
ATOM 9513 C C . GLY A 1 31 ? 10.643 0.223 6.308 1.00 0.00 53 GLY A C 9
ATOM 9514 O O . GLY A 1 31 ? 10.010 -0.036 5.285 1.00 0.00 53 GLY A O 9
ATOM 9518 N N . THR A 1 32 ? 11.170 -0.686 7.115 1.00 0.00 54 THR A N 9
ATOM 9519 C CA . THR A 1 32 ? 11.031 -2.105 6.835 1.00 0.00 54 THR A CA 9
ATOM 9520 C C . THR A 1 32 ? 10.533 -2.847 8.077 1.00 0.00 54 THR A C 9
ATOM 9521 O O . THR A 1 32 ? 10.912 -2.512 9.199 1.00 0.00 54 THR A O 9
ATOM 9532 N N . ASP A 1 33 ? 9.691 -3.841 7.836 1.00 0.00 55 ASP A N 9
ATOM 9533 C CA . ASP A 1 33 ? 9.137 -4.633 8.921 1.00 0.00 55 ASP A CA 9
ATOM 9534 C C . ASP A 1 33 ? 9.820 -6.001 8.948 1.00 0.00 55 ASP A C 9
ATOM 9535 O O . ASP A 1 33 ? 9.532 -6.859 8.114 1.00 0.00 55 ASP A O 9
ATOM 9544 N N . ALA A 1 34 ? 10.711 -6.163 9.914 1.00 0.00 56 ALA A N 9
ATOM 9545 C CA . ALA A 1 34 ? 11.438 -7.413 10.061 1.00 0.00 56 ALA A CA 9
ATOM 9546 C C . ALA A 1 34 ? 10.449 -8.539 10.372 1.00 0.00 56 ALA A C 9
ATOM 9547 O O . ALA A 1 34 ? 10.799 -9.716 10.294 1.00 0.00 56 ALA A O 9
ATOM 9554 N N . GLU A 1 35 ? 9.234 -8.138 10.716 1.00 0.00 57 GLU A N 9
ATOM 9555 C CA . GLU A 1 35 ? 8.193 -9.099 11.039 1.00 0.00 57 GLU A CA 9
ATOM 9556 C C . GLU A 1 35 ? 7.934 -10.022 9.846 1.00 0.00 57 GLU A C 9
ATOM 9557 O O . GLU A 1 35 ? 7.736 -11.223 10.019 1.00 0.00 57 GLU A O 9
ATOM 9569 N N . ALA A 1 36 ? 7.944 -9.425 8.664 1.00 0.00 58 ALA A N 9
ATOM 9570 C CA . ALA A 1 36 ? 7.713 -10.178 7.443 1.00 0.00 58 ALA A CA 9
ATOM 9571 C C . ALA A 1 36 ? 8.769 -9.794 6.404 1.00 0.00 58 ALA A C 9
ATOM 9572 O O . ALA A 1 36 ? 8.666 -10.176 5.239 1.00 0.00 58 ALA A O 9
ATOM 9579 N N . ARG A 1 37 ? 9.759 -9.043 6.863 1.00 0.00 59 ARG A N 9
ATOM 9580 C CA . ARG A 1 37 ? 10.832 -8.603 5.988 1.00 0.00 59 ARG A CA 9
ATOM 9581 C C . ARG A 1 37 ? 10.259 -7.880 4.767 1.00 0.00 59 ARG A C 9
ATOM 9582 O O . ARG A 1 37 ? 10.593 -8.212 3.631 1.00 0.00 59 ARG A O 9
ATOM 9603 N N . LEU A 1 38 ? 9.405 -6.905 5.043 1.00 0.00 60 LEU A N 9
ATOM 9604 C CA . LEU A 1 38 ? 8.783 -6.132 3.982 1.00 0.00 60 LEU A CA 9
ATOM 9605 C C . LEU A 1 38 ? 8.938 -4.640 4.284 1.00 0.00 60 LEU A C 9
ATOM 9606 O O . LEU A 1 38 ? 9.166 -4.256 5.430 1.00 0.00 60 LEU A O 9
ATOM 9622 N N . SER A 1 39 ? 8.809 -3.840 3.236 1.00 0.00 61 SER A N 9
ATOM 9623 C CA . SER A 1 39 ? 8.932 -2.399 3.375 1.00 0.00 61 SER A CA 9
ATOM 9624 C C . SER A 1 39 ? 7.593 -1.798 3.805 1.00 0.00 61 SER A C 9
ATOM 9625 O O . SER A 1 39 ? 6.536 -2.258 3.375 1.00 0.00 61 SER A O 9
ATOM 9633 N N . VAL A 1 40 ? 7.680 -0.780 4.647 1.00 0.00 62 VAL A N 9
ATOM 9634 C CA . VAL A 1 40 ? 6.488 -0.111 5.140 1.00 0.00 62 VAL A CA 9
ATOM 9635 C C . VAL A 1 40 ? 6.612 1.393 4.890 1.00 0.00 62 VAL A C 9
ATOM 9636 O O . VAL A 1 40 ? 7.622 1.857 4.363 1.00 0.00 62 VAL A O 9
ATOM 9649 N N . LEU A 1 41 ? 5.571 2.114 5.280 1.00 0.00 63 LEU A N 9
ATOM 9650 C CA . LEU A 1 41 ? 5.551 3.556 5.106 1.00 0.00 63 LEU A CA 9
ATOM 9651 C C . LEU A 1 41 ? 5.343 4.227 6.465 1.00 0.00 63 LEU A C 9
ATOM 9652 O O . LEU A 1 41 ? 4.587 3.729 7.298 1.00 0.00 63 LEU A O 9
ATOM 9668 N N . TYR A 1 42 ? 6.026 5.348 6.646 1.00 0.00 64 TYR A N 9
ATOM 9669 C CA . TYR A 1 42 ? 5.925 6.092 7.890 1.00 0.00 64 TYR A CA 9
ATOM 9670 C C . TYR A 1 42 ? 5.380 7.501 7.643 1.00 0.00 64 TYR A C 9
ATOM 9671 O O . TYR A 1 42 ? 5.943 8.259 6.855 1.00 0.00 64 TYR A O 9
ATOM 9689 N N . ILE A 1 43 ? 4.290 7.808 8.331 1.00 0.00 65 ILE A N 9
ATOM 9690 C CA . ILE A 1 43 ? 3.663 9.111 8.197 1.00 0.00 65 ILE A CA 9
ATOM 9691 C C . ILE A 1 43 ? 3.005 9.495 9.524 1.00 0.00 65 ILE A C 9
ATOM 9692 O O . ILE A 1 43 ? 1.994 8.910 9.911 1.00 0.00 65 ILE A O 9
ATOM 9708 N N . ASP A 1 44 ? 3.604 10.475 10.183 1.00 0.00 66 ASP A N 9
ATOM 9709 C CA . ASP A 1 44 ? 3.088 10.944 11.458 1.00 0.00 66 ASP A CA 9
ATOM 9710 C C . ASP A 1 44 ? 3.538 9.990 12.567 1.00 0.00 66 ASP A C 9
ATOM 9711 O O . ASP A 1 44 ? 2.976 9.996 13.661 1.00 0.00 66 ASP A O 9
ATOM 9720 N N . GLY A 1 45 ? 4.547 9.194 12.245 1.00 0.00 67 GLY A N 9
ATOM 9721 C CA . GLY A 1 45 ? 5.078 8.237 13.200 1.00 0.00 67 GLY A CA 9
ATOM 9722 C C . GLY A 1 45 ? 4.231 6.963 13.229 1.00 0.00 67 GLY A C 9
ATOM 9723 O O . GLY A 1 45 ? 4.073 6.341 14.279 1.00 0.00 67 GLY A O 9
ATOM 9727 N N . LYS A 1 46 ? 3.707 6.612 12.064 1.00 0.00 68 LYS A N 9
ATOM 9728 C CA . LYS A 1 46 ? 2.880 5.424 11.942 1.00 0.00 68 LYS A CA 9
ATOM 9729 C C . LYS A 1 46 ? 3.644 4.353 11.162 1.00 0.00 68 LYS A C 9
ATOM 9730 O O . LYS A 1 46 ? 4.714 4.621 10.618 1.00 0.00 68 LYS A O 9
ATOM 9749 N N . ARG A 1 47 ? 3.066 3.161 11.133 1.00 0.00 69 ARG A N 9
ATOM 9750 C CA . ARG A 1 47 ? 3.679 2.049 10.428 1.00 0.00 69 ARG A CA 9
ATOM 9751 C C . ARG A 1 47 ? 2.605 1.176 9.776 1.00 0.00 69 ARG A C 9
ATOM 9752 O O . ARG A 1 47 ? 1.877 0.463 10.465 1.00 0.00 69 ARG A O 9
ATOM 9773 N N . LEU A 1 48 ? 2.540 1.261 8.456 1.00 0.00 70 LEU A N 9
ATOM 9774 C CA . LEU A 1 48 ? 1.567 0.488 7.703 1.00 0.00 70 LEU A CA 9
ATOM 9775 C C . LEU A 1 48 ? 2.274 -0.232 6.552 1.00 0.00 70 LEU A C 9
ATOM 9776 O O . LEU A 1 48 ? 3.450 0.016 6.289 1.00 0.00 70 LEU A O 9
ATOM 9792 N N . HIS A 1 49 ? 1.527 -1.108 5.897 1.00 0.00 71 HIS A N 9
ATOM 9793 C CA . HIS A 1 49 ? 2.067 -1.866 4.781 1.00 0.00 71 HIS A CA 9
ATOM 9794 C C . HIS A 1 49 ? 1.614 -1.232 3.464 1.00 0.00 71 HIS A C 9
ATOM 9795 O O . HIS A 1 49 ? 0.418 -1.072 3.228 1.00 0.00 71 HIS A O 9
ATOM 9809 N N . ILE A 1 50 ? 2.594 -0.890 2.641 1.00 0.00 72 ILE A N 9
ATOM 9810 C CA . ILE A 1 50 ? 2.311 -0.278 1.354 1.00 0.00 72 ILE A CA 9
ATOM 9811 C C . ILE A 1 50 ? 2.937 -1.124 0.243 1.00 0.00 72 ILE A C 9
ATOM 9812 O O . ILE A 1 50 ? 3.780 -1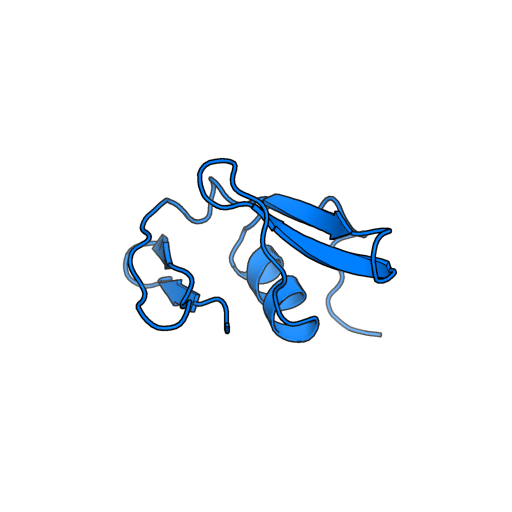.979 0.510 1.00 0.00 72 ILE A O 9
ATOM 9828 N N . SER A 1 51 ? 2.500 -0.855 -0.978 1.00 0.00 73 SER A N 9
ATOM 9829 C CA . SER A 1 51 ? 3.007 -1.581 -2.131 1.00 0.00 73 SER A CA 9
ATOM 9830 C C . SER A 1 51 ? 4.501 -1.302 -2.309 1.00 0.00 73 SER A C 9
ATOM 9831 O O . SER A 1 51 ? 4.971 -0.204 -2.014 1.00 0.00 73 SER A O 9
ATOM 9839 N N . GLU A 1 52 ? 5.206 -2.315 -2.791 1.00 0.00 74 GLU A N 9
ATOM 9840 C CA . GLU A 1 52 ? 6.637 -2.192 -3.013 1.00 0.00 74 GLU A CA 9
ATOM 9841 C C . GLU A 1 52 ? 6.920 -1.134 -4.080 1.00 0.00 74 GLU A C 9
ATOM 9842 O O . GLU A 1 52 ? 7.777 -0.271 -3.893 1.00 0.00 74 GLU A O 9
ATOM 9854 N N . GLU A 1 53 ? 6.184 -1.234 -5.177 1.00 0.00 75 GLU A N 9
ATOM 9855 C CA . GLU A 1 53 ? 6.345 -0.295 -6.275 1.00 0.00 75 GLU A CA 9
ATOM 9856 C C . GLU A 1 53 ? 5.959 1.116 -5.828 1.00 0.00 75 GLU A C 9
ATOM 9857 O O . GLU A 1 53 ? 6.594 2.092 -6.225 1.00 0.00 75 GLU A O 9
ATOM 9869 N N . ASP A 1 54 ? 4.921 1.179 -5.008 1.00 0.00 76 ASP A N 9
ATOM 9870 C CA . ASP A 1 54 ? 4.442 2.455 -4.502 1.00 0.00 76 ASP A CA 9
ATOM 9871 C C . ASP A 1 54 ? 5.474 3.033 -3.531 1.00 0.00 76 ASP A C 9
ATOM 9872 O O . ASP A 1 54 ? 5.743 4.233 -3.548 1.00 0.00 76 ASP A O 9
ATOM 9881 N N . ALA A 1 55 ? 6.024 2.152 -2.708 1.00 0.00 77 ALA A N 9
ATOM 9882 C CA . ALA A 1 55 ? 7.020 2.560 -1.732 1.00 0.00 77 ALA A CA 9
ATOM 9883 C C . ALA A 1 55 ? 8.186 3.239 -2.453 1.00 0.00 77 ALA A C 9
ATOM 9884 O O . ALA A 1 55 ? 8.780 4.180 -1.930 1.00 0.00 77 ALA A O 9
ATOM 9891 N N . GLN A 1 56 ? 8.479 2.735 -3.643 1.00 0.00 78 GLN A N 9
ATOM 9892 C CA . GLN A 1 56 ? 9.563 3.281 -4.441 1.00 0.00 78 GLN A CA 9
ATOM 9893 C C . GLN A 1 56 ? 9.123 4.583 -5.115 1.00 0.00 78 GLN A C 9
ATOM 9894 O O . GLN A 1 56 ? 9.909 5.522 -5.232 1.00 0.00 78 GLN A O 9
ATOM 9908 N N . ARG A 1 57 ? 7.868 4.597 -5.540 1.00 0.00 79 ARG A N 9
ATOM 9909 C CA . ARG A 1 57 ? 7.314 5.768 -6.198 1.00 0.00 79 ARG A CA 9
ATOM 9910 C C . ARG A 1 57 ? 7.178 6.922 -5.203 1.00 0.00 79 ARG A C 9
ATOM 9911 O O . ARG A 1 57 ? 7.303 8.087 -5.577 1.00 0.00 79 ARG A O 9
ATOM 9932 N N . LEU A 1 58 ? 6.925 6.558 -3.954 1.00 0.00 80 LEU A N 9
ATOM 9933 C CA . LEU A 1 58 ? 6.770 7.548 -2.903 1.00 0.00 80 LEU A CA 9
ATOM 9934 C C . LEU A 1 58 ? 8.086 8.310 -2.728 1.00 0.00 80 LEU A C 9
ATOM 9935 O O . LEU A 1 58 ? 8.103 9.539 -2.746 1.00 0.00 80 LEU A O 9
ATOM 9951 N N . VAL A 1 59 ? 9.157 7.547 -2.564 1.00 0.00 81 VAL A N 9
ATOM 9952 C CA . VAL A 1 59 ? 10.474 8.134 -2.386 1.00 0.00 81 VAL A CA 9
ATOM 9953 C C . VAL A 1 59 ? 10.772 9.071 -3.559 1.00 0.00 81 VAL A C 9
ATOM 9954 O O . VAL A 1 59 ? 11.087 10.243 -3.357 1.00 0.00 81 VAL A O 9
ATOM 9967 N N . VAL A 1 60 ? 10.661 8.520 -4.758 1.00 0.00 82 VAL A N 9
ATOM 9968 C CA . VAL A 1 60 ? 10.915 9.292 -5.963 1.00 0.00 82 VAL A CA 9
ATOM 9969 C C . VAL A 1 60 ? 10.103 10.588 -5.913 1.00 0.00 82 VAL A C 9
ATOM 9970 O O . VAL A 1 60 ? 10.557 11.627 -6.390 1.00 0.00 82 VAL A O 9
ATOM 9983 N N . ALA A 1 61 ? 8.917 10.484 -5.332 1.00 0.00 83 ALA A N 9
ATOM 9984 C CA . ALA A 1 61 ? 8.038 11.635 -5.213 1.00 0.00 83 ALA A CA 9
ATOM 9985 C C . ALA A 1 61 ? 8.699 12.686 -4.318 1.00 0.00 83 ALA A C 9
ATOM 9986 O O . ALA A 1 61 ? 8.433 13.879 -4.455 1.00 0.00 83 ALA A O 9
ATOM 9993 N N . GLY A 1 62 ? 9.546 12.204 -3.421 1.00 0.00 84 GLY A N 9
ATOM 9994 C CA . GLY A 1 62 ? 10.247 13.086 -2.503 1.00 0.00 84 GLY A CA 9
ATOM 9995 C C . GLY A 1 62 ? 10.374 12.449 -1.118 1.00 0.00 84 GLY A C 9
ATOM 9996 O O . GLY A 1 62 ? 11.118 12.939 -0.271 1.00 0.00 84 GLY A O 9
ATOM 10000 N N . ALA A 1 63 ? 9.635 11.364 -0.932 1.00 0.00 85 ALA A N 9
ATOM 10001 C CA . ALA A 1 63 ? 9.656 10.654 0.336 1.00 0.00 85 ALA A CA 9
ATOM 10002 C C . ALA A 1 63 ? 11.092 10.237 0.659 1.00 0.00 85 ALA A C 9
ATOM 10003 O O . ALA A 1 63 ? 11.886 9.980 -0.245 1.00 0.00 85 ALA A O 9
ATOM 10010 N N . GLU A 1 64 ? 11.383 10.184 1.950 1.00 0.00 86 GLU A N 9
ATOM 10011 C CA . GLU A 1 64 ? 12.710 9.803 2.404 1.00 0.00 86 GLU A CA 9
ATOM 10012 C C . GLU A 1 64 ? 12.963 8.321 2.119 1.00 0.00 86 GLU A C 9
ATOM 10013 O O . GLU A 1 64 ? 12.035 7.513 2.143 1.00 0.00 86 GLU A O 9
ATOM 10025 N N . ASP A 1 65 ? 14.223 8.008 1.858 1.00 0.00 87 ASP A N 9
ATOM 10026 C CA . ASP A 1 65 ? 14.610 6.637 1.569 1.00 0.00 87 ASP A CA 9
ATOM 10027 C C . ASP A 1 65 ? 15.775 6.239 2.477 1.00 0.00 87 ASP A C 9
ATOM 10028 O O . ASP A 1 65 ? 16.879 6.764 2.342 1.00 0.00 87 ASP A O 9
ATOM 10037 N N . GLN A 1 66 ? 15.490 5.314 3.381 1.00 0.00 88 GLN A N 9
ATOM 10038 C CA . GLN A 1 66 ? 16.501 4.839 4.311 1.00 0.00 88 GLN A CA 9
ATOM 10039 C C . GLN A 1 66 ? 16.697 3.330 4.157 1.00 0.00 88 GLN A C 9
ATOM 10040 O O . GLN A 1 66 ? 17.651 2.766 4.690 1.00 0.00 88 GLN A O 9
ATOM 10054 N N . ARG A 1 67 ? 15.777 2.718 3.425 1.00 0.00 89 ARG A N 9
ATOM 10055 C CA . ARG A 1 67 ? 15.837 1.284 3.194 1.00 0.00 89 ARG A CA 9
ATOM 10056 C C . ARG A 1 67 ? 17.070 0.932 2.360 1.00 0.00 89 ARG A C 9
ATOM 10057 O O . ARG A 1 67 ? 17.657 -0.135 2.534 1.00 0.00 89 ARG A O 9
ATOM 10078 N N . ARG A 1 68 ? 17.427 1.849 1.473 1.00 0.00 90 ARG A N 9
ATOM 10079 C CA . ARG A 1 68 ? 18.580 1.648 0.612 1.00 0.00 90 ARG A CA 9
ATOM 10080 C C . ARG A 1 68 ? 18.245 0.653 -0.501 1.00 0.00 90 ARG A C 9
ATOM 10081 O O . ARG A 1 68 ? 18.391 0.965 -1.682 1.00 0.00 90 ARG A O 9
ATOM 10102 N N . HIS A 1 69 ? 17.801 -0.524 -0.085 1.00 0.00 91 HIS A N 9
ATOM 10103 C CA . HIS A 1 69 ? 17.444 -1.566 -1.032 1.00 0.00 91 HIS A CA 9
ATOM 10104 C C . HIS A 1 69 ? 16.385 -1.037 -2.002 1.00 0.00 91 HIS A C 9
ATOM 10105 O O . HIS A 1 69 ? 16.594 -1.036 -3.214 1.00 0.00 91 HIS A O 9
ATOM 10119 N N . LEU A 1 70 ? 15.272 -0.600 -1.432 1.00 0.00 92 LEU A N 9
ATOM 10120 C CA . LEU A 1 70 ? 14.181 -0.070 -2.231 1.00 0.00 92 LEU A CA 9
ATOM 10121 C C . LEU A 1 70 ? 14.752 0.792 -3.358 1.00 0.00 92 LEU A C 9
ATOM 10122 O O . LEU A 1 70 ? 15.189 1.918 -3.123 1.00 0.00 92 LEU A O 9
ATOM 10138 N N . MET A 1 71 ? 14.730 0.232 -4.558 1.00 0.00 93 MET A N 9
ATOM 10139 C CA . MET A 1 71 ? 15.240 0.935 -5.723 1.00 0.00 93 MET A CA 9
ATOM 10140 C C . MET A 1 71 ? 14.562 0.441 -7.003 1.00 0.00 93 MET A C 9
ATOM 10141 O O . MET A 1 71 ? 14.030 1.236 -7.775 1.00 0.00 93 MET A O 9
ATOM 10155 N N . ALA A 1 72 ? 14.605 -0.871 -7.188 1.00 0.00 94 ALA A N 9
ATOM 10156 C CA . ALA A 1 72 ? 14.002 -1.481 -8.360 1.00 0.00 94 ALA A CA 9
ATOM 10157 C C . ALA A 1 72 ? 14.748 -1.015 -9.613 1.00 0.00 94 ALA A C 9
ATOM 10158 O O . ALA A 1 72 ? 14.729 0.168 -9.947 1.00 0.00 94 ALA A O 9
ATOM 10165 N N . ASP A 1 73 ? 15.387 -1.971 -10.271 1.00 0.00 95 ASP A N 9
ATOM 10166 C CA . ASP A 1 73 ? 16.137 -1.674 -11.479 1.00 0.00 95 ASP A CA 9
ATOM 10167 C C . ASP A 1 73 ? 17.223 -0.645 -11.159 1.00 0.00 95 ASP A C 9
ATOM 10168 O O . ASP A 1 73 ? 17.185 -0.002 -10.111 1.00 0.00 95 ASP A O 9
ATOM 10177 N N . ASP A 1 74 ? 18.166 -0.519 -12.082 1.00 0.00 96 ASP A N 9
ATOM 10178 C CA . ASP A 1 74 ? 19.260 0.421 -11.912 1.00 0.00 96 ASP A CA 9
ATOM 10179 C C . ASP A 1 74 ? 19.194 1.479 -13.015 1.00 0.00 96 ASP A C 9
ATOM 10180 O O . ASP A 1 74 ? 19.311 1.157 -14.197 1.00 0.00 96 ASP A O 9
ATOM 10189 N N . MET A 1 1 ? -4.115 -0.677 0.474 1.00 0.00 23 MET A N 10
ATOM 10190 C CA . MET A 1 1 ? -3.507 0.483 1.103 1.00 0.00 23 MET A CA 10
ATOM 10191 C C . MET A 1 1 ? -2.418 1.083 0.211 1.00 0.00 23 MET A C 10
ATOM 10192 O O . MET A 1 1 ? -1.265 1.196 0.623 1.00 0.00 23 MET A O 10
ATOM 10206 N N . SER A 1 2 ? -2.823 1.451 -0.996 1.00 0.00 24 SER A N 10
ATOM 10207 C CA . SER A 1 2 ? -1.896 2.036 -1.950 1.00 0.00 24 SER A CA 10
ATOM 10208 C C . SER A 1 2 ? -1.534 3.459 -1.523 1.00 0.00 24 SER A C 10
ATOM 10209 O O . SER A 1 2 ? -2.390 4.206 -1.049 1.00 0.00 24 SER A O 10
ATOM 10217 N N . ILE A 1 3 ? -0.265 3.793 -1.705 1.00 0.00 25 ILE A N 10
ATOM 10218 C CA . ILE A 1 3 ? 0.221 5.114 -1.344 1.00 0.00 25 ILE A CA 10
ATOM 10219 C C . ILE A 1 3 ? -0.042 6.083 -2.499 1.00 0.00 25 ILE A C 10
ATOM 10220 O O . ILE A 1 3 ? 0.069 5.708 -3.665 1.00 0.00 25 ILE A O 10
ATOM 10236 N N . GLU A 1 4 ? -0.386 7.309 -2.134 1.00 0.00 26 GLU A N 10
ATOM 10237 C CA . GLU A 1 4 ? -0.666 8.334 -3.125 1.00 0.00 26 GLU A CA 10
ATOM 10238 C C . GLU A 1 4 ? 0.252 9.540 -2.915 1.00 0.00 26 GLU A C 10
ATOM 10239 O O . GLU A 1 4 ? 0.846 9.695 -1.849 1.00 0.00 26 GLU A O 10
ATOM 10251 N N . ILE A 1 5 ? 0.340 10.364 -3.949 1.00 0.00 27 ILE A N 10
ATOM 10252 C CA . ILE A 1 5 ? 1.176 11.551 -3.891 1.00 0.00 27 ILE A CA 10
ATOM 10253 C C . ILE A 1 5 ? 0.492 12.688 -4.653 1.00 0.00 27 ILE A C 10
ATOM 10254 O O . ILE A 1 5 ? -0.161 12.455 -5.669 1.00 0.00 27 ILE A O 10
ATOM 10270 N N . ASP A 1 6 ? 0.665 13.894 -4.132 1.00 0.00 28 ASP A N 10
ATOM 10271 C CA . ASP A 1 6 ? 0.073 15.068 -4.751 1.00 0.00 28 ASP A CA 10
ATOM 10272 C C . ASP A 1 6 ? 1.151 16.136 -4.944 1.00 0.00 28 ASP A C 10
ATOM 10273 O O . ASP A 1 6 ? 1.382 16.958 -4.059 1.00 0.00 28 ASP A O 10
ATOM 10282 N N . SER A 1 7 ? 1.782 16.090 -6.108 1.00 0.00 29 SER A N 10
ATOM 10283 C CA . SER A 1 7 ? 2.831 17.044 -6.429 1.00 0.00 29 SER A CA 10
ATOM 10284 C C . SER A 1 7 ? 2.219 18.416 -6.718 1.00 0.00 29 SER A C 10
ATOM 10285 O O . SER A 1 7 ? 2.834 19.444 -6.441 1.00 0.00 29 SER A O 10
ATOM 10293 N N . GLU A 1 8 ? 1.016 18.387 -7.272 1.00 0.00 30 GLU A N 10
ATOM 10294 C CA . GLU A 1 8 ? 0.315 19.617 -7.602 1.00 0.00 30 GLU A CA 10
ATOM 10295 C C . GLU A 1 8 ? 0.310 20.564 -6.400 1.00 0.00 30 GLU A C 10
ATOM 10296 O O . GLU A 1 8 ? 0.654 21.738 -6.529 1.00 0.00 30 GLU A O 10
ATOM 10308 N N . GLN A 1 9 ? -0.084 20.018 -5.259 1.00 0.00 31 GLN A N 10
ATOM 10309 C CA . GLN A 1 9 ? -0.138 20.799 -4.035 1.00 0.00 31 GLN A CA 10
ATOM 10310 C C . GLN A 1 9 ? 1.087 20.510 -3.166 1.00 0.00 31 GLN A C 10
ATOM 10311 O O . GLN A 1 9 ? 1.462 21.325 -2.324 1.00 0.00 31 GLN A O 10
ATOM 10325 N N . GLY A 1 10 ? 1.677 19.347 -3.399 1.00 0.00 32 GLY A N 10
ATOM 10326 C CA . GLY A 1 10 ? 2.853 18.940 -2.648 1.00 0.00 32 GLY A CA 10
ATOM 10327 C C . GLY A 1 10 ? 2.457 18.192 -1.373 1.00 0.00 32 GLY A C 10
ATOM 10328 O O . GLY A 1 10 ? 3.216 18.162 -0.406 1.00 0.00 32 GLY A O 10
ATOM 10332 N N . VAL A 1 11 ? 1.269 17.607 -1.413 1.00 0.00 33 VAL A N 10
ATOM 10333 C CA . VAL A 1 11 ? 0.763 16.861 -0.273 1.00 0.00 33 VAL A CA 10
ATOM 10334 C C . VAL A 1 11 ? 0.780 15.366 -0.599 1.00 0.00 33 VAL A C 10
ATOM 10335 O O . VAL A 1 11 ? 0.831 14.982 -1.767 1.00 0.00 33 VAL A O 10
ATOM 10348 N N . CYS A 1 12 ? 0.735 14.563 0.454 1.00 0.00 34 CYS A N 10
ATOM 10349 C CA . CYS A 1 12 ? 0.745 13.119 0.294 1.00 0.00 34 CYS A CA 10
ATOM 10350 C C . CYS A 1 12 ? -0.458 12.545 1.046 1.00 0.00 34 CYS A C 10
ATOM 10351 O O . CYS A 1 12 ? -0.810 13.027 2.121 1.00 0.00 34 CYS A O 10
ATOM 10359 N N . SER A 1 13 ? -1.055 11.523 0.450 1.00 0.00 35 SER A N 10
ATOM 10360 C CA . SER A 1 13 ? -2.211 10.878 1.049 1.00 0.00 35 SER A CA 10
ATOM 10361 C C . SER A 1 13 ? -2.239 9.396 0.670 1.00 0.00 35 SER A C 10
ATOM 10362 O O . SER A 1 13 ? -2.145 9.052 -0.507 1.00 0.00 35 SER A O 10
ATOM 10370 N N . VAL A 1 14 ? -2.368 8.560 1.689 1.00 0.00 36 VAL A N 10
ATOM 10371 C CA . VAL A 1 14 ? -2.409 7.123 1.477 1.00 0.00 36 VAL A CA 10
ATOM 10372 C C . VAL A 1 14 ? -3.867 6.658 1.448 1.00 0.00 36 VAL A C 10
ATOM 10373 O O . VAL A 1 14 ? -4.729 7.267 2.080 1.00 0.00 36 VAL A O 10
ATOM 10386 N N . GLU A 1 15 ? -4.097 5.583 0.709 1.00 0.00 37 GLU A N 10
ATOM 10387 C CA . GLU A 1 15 ? -5.435 5.029 0.589 1.00 0.00 37 GLU A CA 10
ATOM 10388 C C . GLU A 1 15 ? -5.712 4.059 1.740 1.00 0.00 37 GLU A C 10
ATOM 10389 O O . GLU A 1 15 ? -4.814 3.348 2.187 1.00 0.00 37 GLU A O 10
ATOM 10401 N N . ILE A 1 16 ? -6.960 4.061 2.185 1.00 0.00 38 ILE A N 10
ATOM 10402 C CA . ILE A 1 16 ? -7.368 3.190 3.274 1.00 0.00 38 ILE A CA 10
ATOM 10403 C C . ILE A 1 16 ? -8.880 2.968 3.206 1.00 0.00 38 ILE A C 10
ATOM 10404 O O . ILE A 1 16 ? -9.577 3.648 2.454 1.00 0.00 38 ILE A O 10
ATOM 10420 N N . GLU A 1 17 ? -9.343 2.016 4.002 1.00 0.00 39 GLU A N 10
ATOM 10421 C CA . GLU A 1 17 ? -10.760 1.696 4.042 1.00 0.00 39 GLU A CA 10
ATOM 10422 C C . GLU A 1 17 ? -11.593 2.979 4.037 1.00 0.00 39 GLU A C 10
ATOM 10423 O O . GLU A 1 17 ? -12.731 2.983 3.570 1.00 0.00 39 GLU A O 10
ATOM 10435 N N . GLY A 1 18 ? -10.994 4.038 4.563 1.00 0.00 40 GLY A N 10
ATOM 10436 C CA . GLY A 1 18 ? -11.667 5.324 4.625 1.00 0.00 40 GLY A CA 10
ATOM 10437 C C . GLY A 1 18 ? -10.684 6.470 4.378 1.00 0.00 40 GLY A C 10
ATOM 10438 O O . GLY A 1 18 ? -10.354 7.219 5.296 1.00 0.00 40 GLY A O 10
ATOM 10442 N N . SER A 1 19 ? -10.244 6.571 3.132 1.00 0.00 41 SER A N 10
ATOM 10443 C CA . SER A 1 19 ? -9.305 7.613 2.753 1.00 0.00 41 SER A CA 10
ATOM 10444 C C . SER A 1 19 ? -9.660 8.921 3.461 1.00 0.00 41 SER A C 10
ATOM 10445 O O . SER A 1 19 ? -10.792 9.395 3.367 1.00 0.00 41 SER A O 10
ATOM 10453 N N . ARG A 1 20 ? -8.673 9.469 4.154 1.00 0.00 42 ARG A N 10
ATOM 10454 C CA . ARG A 1 20 ? -8.868 10.714 4.878 1.00 0.00 42 ARG A CA 10
ATOM 10455 C C . ARG A 1 20 ? -7.565 11.144 5.556 1.00 0.00 42 ARG A C 10
ATOM 10456 O O . ARG A 1 20 ? -7.557 11.472 6.741 1.00 0.00 42 ARG A O 10
ATOM 10477 N N . HIS A 1 21 ? -6.496 11.127 4.774 1.00 0.00 43 HIS A N 10
ATOM 10478 C CA . HIS A 1 21 ? -5.190 11.511 5.283 1.00 0.00 43 HIS A CA 10
ATOM 10479 C C . HIS A 1 21 ? -4.773 12.850 4.671 1.00 0.00 43 HIS A C 10
ATOM 10480 O O . HIS A 1 21 ? -5.491 13.407 3.841 1.00 0.00 43 HIS A O 10
ATOM 10494 N N . ARG A 1 22 ? -3.615 13.327 5.103 1.00 0.00 44 ARG A N 10
ATOM 10495 C CA . ARG A 1 22 ? -3.095 14.590 4.607 1.00 0.00 44 ARG A CA 10
ATOM 10496 C C . ARG A 1 22 ? -1.795 14.949 5.331 1.00 0.00 44 ARG A C 10
ATOM 10497 O O . ARG A 1 22 ? -1.760 15.006 6.560 1.00 0.00 44 ARG A O 10
ATOM 10518 N N . ALA A 1 23 ? -0.759 15.180 4.539 1.00 0.00 45 ALA A N 10
ATOM 10519 C CA . ALA A 1 23 ? 0.539 15.532 5.089 1.00 0.00 45 ALA A CA 10
ATOM 10520 C C . ALA A 1 23 ? 1.467 15.973 3.955 1.00 0.00 45 ALA A C 10
ATOM 10521 O O . ALA A 1 23 ? 1.196 15.701 2.786 1.00 0.00 45 ALA A O 10
ATOM 10528 N N . PRO A 1 24 ? 2.570 16.663 4.350 1.00 0.00 46 PRO A N 10
ATOM 10529 C CA . PRO A 1 24 ? 3.539 17.144 3.380 1.00 0.00 46 PRO A CA 10
ATOM 10530 C C . PRO A 1 24 ? 4.403 15.997 2.853 1.00 0.00 46 PRO A C 10
ATOM 10531 O O . PRO A 1 24 ? 4.767 15.093 3.604 1.00 0.00 46 PRO A O 10
ATOM 10542 N N . VAL A 1 25 ? 4.706 16.070 1.565 1.00 0.00 47 VAL A N 10
ATOM 10543 C CA . VAL A 1 25 ? 5.521 15.049 0.929 1.00 0.00 47 VAL A CA 10
ATOM 10544 C C . VAL A 1 25 ? 6.978 15.221 1.363 1.00 0.00 47 VAL A C 10
ATOM 10545 O O . VAL A 1 25 ? 7.754 14.267 1.339 1.00 0.00 47 VAL A O 10
ATOM 10558 N N . ASP A 1 26 ? 7.306 16.445 1.751 1.00 0.00 48 ASP A N 10
ATOM 10559 C CA . ASP A 1 26 ? 8.656 16.755 2.189 1.00 0.00 48 ASP A CA 10
ATOM 10560 C C . ASP A 1 26 ? 8.860 16.226 3.610 1.00 0.00 48 ASP A C 10
ATOM 10561 O O . ASP A 1 26 ? 9.946 16.352 4.174 1.00 0.00 48 ASP A O 10
ATOM 10570 N N . SER A 1 27 ? 7.798 15.646 4.150 1.00 0.00 49 SER A N 10
ATOM 10571 C CA . SER A 1 27 ? 7.846 15.097 5.494 1.00 0.00 49 SER A CA 10
ATOM 10572 C C . SER A 1 27 ? 7.384 13.638 5.481 1.00 0.00 49 SER A C 10
ATOM 10573 O O . SER A 1 27 ? 6.554 13.240 6.296 1.00 0.00 49 SER A O 10
ATOM 10581 N N . LEU A 1 28 ? 7.943 12.882 4.547 1.00 0.00 50 LEU A N 10
ATOM 10582 C CA . LEU A 1 28 ? 7.598 11.477 4.418 1.00 0.00 50 LEU A CA 10
ATOM 10583 C C . LEU A 1 28 ? 8.800 10.622 4.826 1.00 0.00 50 LEU A C 10
ATOM 10584 O O . LEU A 1 28 ? 9.920 11.122 4.914 1.00 0.00 50 LEU A O 10
ATOM 10600 N N . ARG A 1 29 ? 8.526 9.348 5.063 1.00 0.00 51 ARG A N 10
ATOM 10601 C CA . ARG A 1 29 ? 9.570 8.419 5.460 1.00 0.00 51 ARG A CA 10
ATOM 10602 C C . ARG A 1 29 ? 9.112 6.977 5.234 1.00 0.00 51 ARG A C 10
ATOM 10603 O O . ARG A 1 29 ? 7.966 6.633 5.522 1.00 0.00 51 ARG A O 10
ATOM 10624 N N . ILE A 1 30 ? 10.030 6.171 4.720 1.00 0.00 52 ILE A N 10
ATOM 10625 C CA . ILE A 1 30 ? 9.734 4.774 4.453 1.00 0.00 52 ILE A CA 10
ATOM 10626 C C . ILE A 1 30 ? 10.314 3.910 5.575 1.00 0.00 52 ILE A C 10
ATOM 10627 O O . ILE A 1 30 ? 11.417 4.169 6.055 1.00 0.00 52 ILE A O 10
ATOM 10643 N N . GLY A 1 31 ? 9.546 2.902 5.959 1.00 0.00 53 GLY A N 10
ATOM 10644 C CA . GLY A 1 31 ? 9.969 1.999 7.016 1.00 0.00 53 GLY A CA 10
ATOM 10645 C C . GLY A 1 31 ? 10.155 0.577 6.480 1.00 0.00 53 GLY A C 10
ATOM 10646 O O . GLY A 1 31 ? 9.835 0.299 5.325 1.00 0.00 53 GLY A O 10
ATOM 10650 N N . THR A 1 32 ? 10.670 -0.284 7.345 1.00 0.00 54 THR A N 10
ATOM 10651 C CA . THR A 1 32 ? 10.901 -1.670 6.974 1.00 0.00 54 THR A CA 10
ATOM 10652 C C . THR A 1 32 ? 10.109 -2.606 7.888 1.00 0.00 54 THR A C 10
ATOM 10653 O O . THR A 1 32 ? 10.106 -2.434 9.106 1.00 0.00 54 THR A O 10
ATOM 10664 N N . ASP A 1 33 ? 9.457 -3.577 7.265 1.00 0.00 55 ASP A N 10
ATOM 10665 C CA . ASP A 1 33 ? 8.663 -4.541 8.008 1.00 0.00 55 ASP A CA 10
ATOM 10666 C C . ASP A 1 33 ? 9.419 -5.870 8.080 1.00 0.00 55 ASP A C 10
ATOM 10667 O O . ASP A 1 33 ? 9.352 -6.677 7.155 1.00 0.00 55 ASP A O 10
ATOM 10676 N N . ALA A 1 34 ? 10.121 -6.055 9.189 1.00 0.00 56 ALA A N 10
ATOM 10677 C CA . ALA A 1 34 ? 10.889 -7.271 9.394 1.00 0.00 56 ALA A CA 10
ATOM 10678 C C . ALA A 1 34 ? 9.933 -8.463 9.485 1.00 0.00 56 ALA A C 10
ATOM 10679 O O . ALA A 1 34 ? 10.364 -9.614 9.428 1.00 0.00 56 ALA A O 10
ATOM 10686 N N . GLU A 1 35 ? 8.654 -8.146 9.623 1.00 0.00 57 GLU A N 10
ATOM 10687 C CA . GLU A 1 35 ? 7.634 -9.176 9.722 1.00 0.00 57 GLU A CA 10
ATOM 10688 C C . GLU A 1 35 ? 7.589 -10.002 8.435 1.00 0.00 57 GLU A C 10
ATOM 10689 O O . GLU A 1 35 ? 7.422 -11.220 8.481 1.00 0.00 57 GLU A O 10
ATOM 10701 N N . ALA A 1 36 ? 7.739 -9.307 7.318 1.00 0.00 58 ALA A N 10
ATOM 10702 C CA . ALA A 1 36 ? 7.717 -9.962 6.021 1.00 0.00 58 ALA A CA 10
ATOM 10703 C C . ALA A 1 36 ? 8.889 -9.454 5.178 1.00 0.00 58 ALA A C 10
ATOM 10704 O O . ALA A 1 36 ? 8.935 -9.685 3.971 1.00 0.00 58 ALA A O 10
ATOM 10711 N N . ARG A 1 37 ? 9.806 -8.771 5.847 1.00 0.00 59 ARG A N 10
ATOM 10712 C CA . ARG A 1 37 ? 10.974 -8.229 5.175 1.00 0.00 59 ARG A CA 10
ATOM 10713 C C . ARG A 1 37 ? 10.552 -7.431 3.939 1.00 0.00 59 ARG A C 10
ATOM 10714 O O . ARG A 1 37 ? 11.089 -7.635 2.851 1.00 0.00 59 ARG A O 10
ATOM 10735 N N . LEU A 1 38 ? 9.595 -6.539 4.148 1.00 0.00 60 LEU A N 10
ATOM 10736 C CA . LEU A 1 38 ? 9.095 -5.710 3.064 1.00 0.00 60 LEU A CA 10
ATOM 10737 C C . LEU A 1 38 ? 9.083 -4.247 3.511 1.00 0.00 60 LEU A C 10
ATOM 10738 O O . LEU A 1 38 ? 9.166 -3.958 4.704 1.00 0.00 60 LEU A O 10
ATOM 10754 N N . SER A 1 39 ? 8.979 -3.363 2.530 1.00 0.00 61 SER A N 10
ATOM 10755 C CA . SER A 1 39 ? 8.955 -1.937 2.808 1.00 0.00 61 SER A CA 10
ATOM 10756 C C . SER A 1 39 ? 7.553 -1.513 3.252 1.00 0.00 61 SER A C 10
ATOM 10757 O O . SER A 1 39 ? 6.557 -2.054 2.774 1.00 0.00 61 SER A O 10
ATOM 10765 N N . VAL A 1 40 ? 7.521 -0.550 4.161 1.00 0.00 62 VAL A N 10
ATOM 10766 C CA . VAL A 1 40 ? 6.258 -0.048 4.675 1.00 0.00 62 VAL A CA 10
ATOM 10767 C C . VAL A 1 40 ? 6.210 1.471 4.502 1.00 0.00 62 VAL A C 10
ATOM 10768 O O . VAL A 1 40 ? 7.193 2.084 4.090 1.00 0.00 62 VAL A O 10
ATOM 10781 N N . LEU A 1 41 ? 5.056 2.035 4.826 1.00 0.00 63 LEU A N 10
ATOM 10782 C CA . LEU A 1 41 ? 4.866 3.471 4.711 1.00 0.00 63 LEU A CA 10
ATOM 10783 C C . LEU A 1 41 ? 4.861 4.093 6.109 1.00 0.00 63 LEU A C 10
ATOM 10784 O O . LEU A 1 41 ? 4.087 3.682 6.972 1.00 0.00 63 LEU A O 10
ATOM 10800 N N . TYR A 1 42 ? 5.733 5.075 6.288 1.00 0.00 64 TYR A N 10
ATOM 10801 C CA . TYR A 1 42 ? 5.838 5.758 7.566 1.00 0.00 64 TYR A CA 10
ATOM 10802 C C . TYR A 1 42 ? 5.468 7.236 7.430 1.00 0.00 64 TYR A C 10
ATOM 10803 O O . TYR A 1 42 ? 6.093 7.968 6.664 1.00 0.00 64 TYR A O 10
ATOM 10821 N N . ILE A 1 43 ? 4.454 7.632 8.185 1.00 0.00 65 ILE A N 10
ATOM 10822 C CA . ILE A 1 43 ? 3.993 9.009 8.158 1.00 0.00 65 ILE A CA 10
ATOM 10823 C C . ILE A 1 43 ? 3.498 9.404 9.551 1.00 0.00 65 ILE A C 10
ATOM 10824 O O . ILE A 1 43 ? 2.701 8.690 10.156 1.00 0.00 65 ILE A O 10
ATOM 10840 N N . ASP A 1 44 ? 3.993 10.541 10.019 1.00 0.00 66 ASP A N 10
ATOM 10841 C CA . ASP A 1 44 ? 3.611 11.040 11.329 1.00 0.00 66 ASP A CA 10
ATOM 10842 C C . ASP A 1 44 ? 4.043 10.035 12.398 1.00 0.00 66 ASP A C 10
ATOM 10843 O O . ASP A 1 44 ? 3.583 10.098 13.537 1.00 0.00 66 ASP A O 10
ATOM 10852 N N . GLY A 1 45 ? 4.923 9.131 11.994 1.00 0.00 67 GLY A N 10
ATOM 10853 C CA . GLY A 1 45 ? 5.423 8.114 12.903 1.00 0.00 67 GLY A CA 10
ATOM 10854 C C . GLY A 1 45 ? 4.453 6.934 12.993 1.00 0.00 67 GLY A C 10
ATOM 10855 O O . GLY A 1 45 ? 4.219 6.398 14.075 1.00 0.00 67 GLY A O 10
ATOM 10859 N N . LYS A 1 46 ? 3.914 6.563 11.840 1.00 0.00 68 LYS A N 10
ATOM 10860 C CA . LYS A 1 46 ? 2.975 5.457 11.774 1.00 0.00 68 LYS A CA 10
ATOM 10861 C C . LYS A 1 46 ? 3.595 4.314 10.967 1.00 0.00 68 LYS A C 10
ATOM 10862 O O . LYS A 1 46 ? 4.637 4.489 10.337 1.00 0.00 68 LYS A O 10
ATOM 10881 N N . ARG A 1 47 ? 2.928 3.170 11.013 1.00 0.00 69 ARG A N 10
ATOM 10882 C CA . ARG A 1 47 ? 3.401 2.000 10.293 1.00 0.00 69 ARG A CA 10
ATOM 10883 C C . ARG A 1 47 ? 2.227 1.273 9.633 1.00 0.00 69 ARG A C 10
ATOM 10884 O O . ARG A 1 47 ? 1.302 0.833 10.315 1.00 0.00 69 ARG A O 10
ATOM 10905 N N . LEU A 1 48 ? 2.303 1.169 8.315 1.00 0.00 70 LEU A N 10
ATOM 10906 C CA . LEU A 1 48 ? 1.258 0.502 7.555 1.00 0.00 70 LEU A CA 10
ATOM 10907 C C . LEU A 1 48 ? 1.898 -0.358 6.463 1.00 0.00 70 LEU A C 10
ATOM 10908 O O . LEU A 1 48 ? 3.104 -0.282 6.235 1.00 0.00 70 LEU A O 10
ATOM 10924 N N . HIS A 1 49 ? 1.060 -1.156 5.817 1.00 0.00 71 HIS A N 10
ATOM 10925 C CA . HIS A 1 49 ? 1.528 -2.030 4.755 1.00 0.00 71 HIS A CA 10
ATOM 10926 C C . HIS A 1 49 ? 1.189 -1.413 3.396 1.00 0.00 71 HIS A C 10
ATOM 10927 O O . HIS A 1 49 ? 0.027 -1.121 3.116 1.00 0.00 71 HIS A O 10
ATOM 10941 N N . ILE A 1 50 ? 2.223 -1.233 2.589 1.00 0.00 72 ILE A N 10
ATOM 10942 C CA . ILE A 1 50 ? 2.049 -0.656 1.267 1.00 0.00 72 ILE A CA 10
ATOM 10943 C C . ILE A 1 50 ? 2.672 -1.586 0.223 1.00 0.00 72 ILE A C 10
ATOM 10944 O O . ILE A 1 50 ? 3.352 -2.549 0.573 1.00 0.00 72 ILE A O 10
ATOM 10960 N N . SER A 1 51 ? 2.416 -1.265 -1.037 1.00 0.00 73 SER A N 10
ATOM 10961 C CA . SER A 1 51 ? 2.943 -2.060 -2.133 1.00 0.00 73 SER A CA 10
ATOM 10962 C C . SER A 1 51 ? 4.421 -1.732 -2.354 1.00 0.00 73 SER A C 10
ATOM 10963 O O . SER A 1 51 ? 4.845 -0.594 -2.156 1.00 0.00 73 SER A O 10
ATOM 10971 N N . GLU A 1 52 ? 5.166 -2.750 -2.761 1.00 0.00 74 GLU A N 10
ATOM 10972 C CA . GLU A 1 52 ? 6.587 -2.584 -3.011 1.00 0.00 74 GLU A CA 10
ATOM 10973 C C . GLU A 1 52 ? 6.823 -1.434 -3.992 1.00 0.00 74 GLU A C 10
ATOM 10974 O O . GLU A 1 52 ? 7.542 -0.485 -3.680 1.00 0.00 74 GLU A O 10
ATOM 10986 N N . GLU A 1 53 ? 6.205 -1.556 -5.157 1.00 0.00 75 GLU A N 10
ATOM 10987 C CA . GLU A 1 53 ? 6.339 -0.538 -6.185 1.00 0.00 75 GLU A CA 10
ATOM 10988 C C . GLU A 1 53 ? 5.830 0.809 -5.668 1.00 0.00 75 GLU A C 10
ATOM 10989 O O . GLU A 1 53 ? 6.448 1.845 -5.911 1.00 0.00 75 GLU A O 10
ATOM 11001 N N . ASP A 1 54 ? 4.708 0.752 -4.966 1.00 0.00 76 ASP A N 10
ATOM 11002 C CA . ASP A 1 54 ? 4.109 1.954 -4.413 1.00 0.00 76 ASP A CA 10
ATOM 11003 C C . ASP A 1 54 ? 5.031 2.529 -3.335 1.00 0.00 76 ASP A C 10
ATOM 11004 O O . ASP A 1 54 ? 5.021 3.733 -3.082 1.00 0.00 76 ASP A O 10
ATOM 11013 N N . ALA A 1 55 ? 5.806 1.641 -2.730 1.00 0.00 77 ALA A N 10
ATOM 11014 C CA . ALA A 1 55 ? 6.732 2.045 -1.686 1.00 0.00 77 ALA A CA 10
ATOM 11015 C C . ALA A 1 55 ? 7.923 2.768 -2.318 1.00 0.00 77 ALA A C 10
ATOM 11016 O O . ALA A 1 55 ? 8.535 3.631 -1.691 1.00 0.00 77 ALA A O 10
ATOM 11023 N N . GLN A 1 56 ? 8.217 2.388 -3.553 1.00 0.00 78 GLN A N 10
ATOM 11024 C CA . GLN A 1 56 ? 9.325 2.988 -4.277 1.00 0.00 78 GLN A CA 10
ATOM 11025 C C . GLN A 1 56 ? 8.941 4.385 -4.771 1.00 0.00 78 GLN A C 10
ATOM 11026 O O . GLN A 1 56 ? 9.718 5.329 -4.640 1.00 0.00 78 GLN A O 10
ATOM 11040 N N . ARG A 1 57 ? 7.742 4.472 -5.328 1.00 0.00 79 ARG A N 10
ATOM 11041 C CA . ARG A 1 57 ? 7.245 5.737 -5.842 1.00 0.00 79 ARG A CA 10
ATOM 11042 C C . ARG A 1 57 ? 7.171 6.773 -4.719 1.00 0.00 79 ARG A C 10
ATOM 11043 O O . ARG A 1 57 ? 7.372 7.964 -4.954 1.00 0.00 79 ARG A O 10
ATOM 11064 N N . LEU A 1 58 ? 6.882 6.283 -3.523 1.00 0.00 80 LEU A N 10
ATOM 11065 C CA . LEU A 1 58 ? 6.779 7.153 -2.363 1.00 0.00 80 LEU A CA 10
ATOM 11066 C C . LEU A 1 58 ? 8.059 7.981 -2.237 1.00 0.00 80 LEU A C 10
ATOM 11067 O O . LEU A 1 58 ? 8.001 9.186 -1.993 1.00 0.00 80 LEU A O 10
ATOM 11083 N N . VAL A 1 59 ? 9.184 7.303 -2.408 1.00 0.00 81 VAL A N 10
ATOM 11084 C CA . VAL A 1 59 ? 10.476 7.962 -2.316 1.00 0.00 81 VAL A CA 10
ATOM 11085 C C . VAL A 1 59 ? 10.680 8.848 -3.547 1.00 0.00 81 VAL A C 10
ATOM 11086 O O . VAL A 1 59 ? 11.034 10.019 -3.420 1.00 0.00 81 VAL A O 10
ATOM 11099 N N . VAL A 1 60 ? 10.448 8.255 -4.709 1.00 0.00 82 VAL A N 10
ATOM 11100 C CA . VAL A 1 60 ? 10.602 8.977 -5.960 1.00 0.00 82 VAL A CA 10
ATOM 11101 C C . VAL A 1 60 ? 9.817 10.288 -5.889 1.00 0.00 82 VAL A C 10
ATOM 11102 O O . VAL A 1 60 ? 10.249 11.305 -6.429 1.00 0.00 82 VAL A O 10
ATOM 11115 N N . ALA A 1 61 ? 8.677 10.222 -5.217 1.00 0.00 83 ALA A N 10
ATOM 11116 C CA . ALA A 1 61 ? 7.828 11.391 -5.067 1.00 0.00 83 ALA A CA 10
ATOM 11117 C C . ALA A 1 61 ? 8.585 12.470 -4.289 1.00 0.00 83 ALA A C 10
ATOM 11118 O O . ALA A 1 61 ? 8.279 13.655 -4.408 1.00 0.00 83 ALA A O 10
ATOM 11125 N N . GLY A 1 62 ? 9.558 12.020 -3.510 1.00 0.00 84 GLY A N 10
ATOM 11126 C CA . GLY A 1 62 ? 10.360 12.932 -2.714 1.00 0.00 84 GLY A CA 10
ATOM 11127 C C . GLY A 1 62 ? 10.411 12.483 -1.252 1.00 0.00 84 GLY A C 10
ATOM 11128 O O . GLY A 1 62 ? 11.054 13.126 -0.423 1.00 0.00 84 GLY A O 10
ATOM 11132 N N . ALA A 1 63 ? 9.724 11.383 -0.979 1.00 0.00 85 ALA A N 10
ATOM 11133 C CA . ALA A 1 63 ? 9.682 10.841 0.368 1.00 0.00 85 ALA A CA 10
ATOM 11134 C C . ALA A 1 63 ? 11.054 10.265 0.724 1.00 0.00 85 ALA A C 10
ATOM 11135 O O . ALA A 1 63 ? 11.810 9.863 -0.159 1.00 0.00 85 ALA A O 10
ATOM 11142 N N . GLU A 1 64 ? 11.334 10.242 2.019 1.00 0.00 86 GLU A N 10
ATOM 11143 C CA . GLU A 1 64 ? 12.601 9.721 2.502 1.00 0.00 86 GLU A CA 10
ATOM 11144 C C . GLU A 1 64 ? 12.710 8.226 2.199 1.00 0.00 86 GLU A C 10
ATOM 11145 O O . GLU A 1 64 ? 11.700 7.527 2.132 1.00 0.00 86 GLU A O 10
ATOM 11157 N N . ASP A 1 65 ? 13.945 7.779 2.023 1.00 0.00 87 ASP A N 10
ATOM 11158 C CA . ASP A 1 65 ? 14.200 6.379 1.729 1.00 0.00 87 ASP A CA 10
ATOM 11159 C C . ASP A 1 65 ? 15.134 5.800 2.793 1.00 0.00 87 ASP A C 10
ATOM 11160 O O . ASP A 1 65 ? 16.288 6.213 2.902 1.00 0.00 87 ASP A O 10
ATOM 11169 N N . GLN A 1 66 ? 14.602 4.853 3.551 1.00 0.00 88 GLN A N 10
ATOM 11170 C CA . GLN A 1 66 ? 15.374 4.213 4.602 1.00 0.00 88 GLN A CA 10
ATOM 11171 C C . GLN A 1 66 ? 15.405 2.698 4.391 1.00 0.00 88 GLN A C 10
ATOM 11172 O O . GLN A 1 66 ? 16.167 1.991 5.050 1.00 0.00 88 GLN A O 10
ATOM 11186 N N . ARG A 1 67 ? 14.568 2.243 3.470 1.00 0.00 89 ARG A N 10
ATOM 11187 C CA . ARG A 1 67 ? 14.490 0.825 3.164 1.00 0.00 89 ARG A CA 10
ATOM 11188 C C . ARG A 1 67 ? 15.737 0.378 2.399 1.00 0.00 89 ARG A C 10
ATOM 11189 O O . ARG A 1 67 ? 16.104 -0.796 2.435 1.00 0.00 89 ARG A O 10
ATOM 11210 N N . ARG A 1 68 ? 16.355 1.337 1.725 1.00 0.00 90 ARG A N 10
ATOM 11211 C CA . ARG A 1 68 ? 17.553 1.057 0.953 1.00 0.00 90 ARG A CA 10
ATOM 11212 C C . ARG A 1 68 ? 17.358 -0.205 0.110 1.00 0.00 90 ARG A C 10
ATOM 11213 O O . ARG A 1 68 ? 16.238 -0.691 -0.037 1.00 0.00 90 ARG A O 10
ATOM 11234 N N . HIS A 1 69 ? 18.467 -0.700 -0.421 1.00 0.00 91 HIS A N 10
ATOM 11235 C CA . HIS A 1 69 ? 18.432 -1.896 -1.245 1.00 0.00 91 HIS A CA 10
ATOM 11236 C C . HIS A 1 69 ? 17.216 -1.845 -2.172 1.00 0.00 91 HIS A C 10
ATOM 11237 O O . HIS A 1 69 ? 16.627 -2.879 -2.487 1.00 0.00 91 HIS A O 10
ATOM 11251 N N . LEU A 1 70 ? 16.876 -0.633 -2.584 1.00 0.00 92 LEU A N 10
ATOM 11252 C CA . LEU A 1 70 ? 15.740 -0.434 -3.468 1.00 0.00 92 LEU A CA 10
ATOM 11253 C C . LEU A 1 70 ? 16.068 -1.008 -4.848 1.00 0.00 92 LEU A C 10
ATOM 11254 O O . LEU A 1 70 ? 16.754 -0.368 -5.644 1.00 0.00 92 LEU A O 10
ATOM 11270 N N . MET A 1 71 ? 15.562 -2.208 -5.090 1.00 0.00 93 MET A N 10
ATOM 11271 C CA . MET A 1 71 ? 15.792 -2.875 -6.360 1.00 0.00 93 MET A CA 10
ATOM 11272 C C . MET A 1 71 ? 14.625 -2.642 -7.321 1.00 0.00 93 MET A C 10
ATOM 11273 O O . MET A 1 71 ? 13.497 -2.407 -6.889 1.00 0.00 93 MET A O 10
ATOM 11287 N N . ALA A 1 72 ? 14.935 -2.716 -8.607 1.00 0.00 94 ALA A N 10
ATOM 11288 C CA . ALA A 1 72 ? 13.926 -2.516 -9.633 1.00 0.00 94 ALA A CA 10
ATOM 11289 C C . ALA A 1 72 ? 14.468 -3.005 -10.978 1.00 0.00 94 ALA A C 10
ATOM 11290 O O . ALA A 1 72 ? 13.962 -3.976 -11.539 1.00 0.00 94 ALA A O 10
ATOM 11297 N N . ASP A 1 73 ? 15.490 -2.311 -11.456 1.00 0.00 95 ASP A N 10
ATOM 11298 C CA . ASP A 1 73 ? 16.106 -2.662 -12.724 1.00 0.00 95 ASP A CA 10
ATOM 11299 C C . ASP A 1 73 ? 16.673 -4.080 -12.635 1.00 0.00 95 ASP A C 10
ATOM 11300 O O . ASP A 1 73 ? 17.498 -4.370 -11.770 1.00 0.00 95 ASP A O 10
ATOM 11309 N N . ASP A 1 74 ? 16.207 -4.927 -13.541 1.00 0.00 96 ASP A N 10
ATOM 11310 C CA . ASP A 1 74 ? 16.657 -6.308 -13.576 1.00 0.00 96 ASP A CA 10
ATOM 11311 C C . ASP A 1 74 ? 16.594 -6.824 -15.015 1.00 0.00 96 ASP A C 10
ATOM 11312 O O . ASP A 1 74 ? 15.512 -6.959 -15.583 1.00 0.00 96 ASP A O 10
ATOM 11321 N N . MET A 1 1 ? -4.696 -0.716 0.657 1.00 0.00 23 MET A N 11
ATOM 11322 C CA . MET A 1 1 ? -4.149 0.593 0.970 1.00 0.00 23 MET A CA 11
ATOM 11323 C C . MET A 1 1 ? -3.035 0.970 -0.008 1.00 0.00 23 MET A C 11
ATOM 11324 O O . MET A 1 1 ? -1.871 0.642 0.215 1.00 0.00 23 MET A O 11
ATOM 11338 N N . SER A 1 2 ? -3.431 1.655 -1.071 1.00 0.00 24 SER A N 11
ATOM 11339 C CA . SER A 1 2 ? -2.480 2.081 -2.084 1.00 0.00 24 SER A CA 11
ATOM 11340 C C . SER A 1 2 ? -2.137 3.560 -1.892 1.00 0.00 24 SER A C 11
ATOM 11341 O O . SER A 1 2 ? -2.927 4.434 -2.244 1.00 0.00 24 SER A O 11
ATOM 11349 N N . ILE A 1 3 ? -0.958 3.794 -1.334 1.00 0.00 25 ILE A N 11
ATOM 11350 C CA . ILE A 1 3 ? -0.502 5.151 -1.091 1.00 0.00 25 ILE A CA 11
ATOM 11351 C C . ILE A 1 3 ? -0.586 5.953 -2.392 1.00 0.00 25 ILE A C 11
ATOM 11352 O O . ILE A 1 3 ? -0.322 5.424 -3.470 1.00 0.00 25 ILE A O 11
ATOM 11368 N N . GLU A 1 4 ? -0.954 7.218 -2.247 1.00 0.00 26 GLU A N 11
ATOM 11369 C CA . GLU A 1 4 ? -1.076 8.098 -3.396 1.00 0.00 26 GLU A CA 11
ATOM 11370 C C . GLU A 1 4 ? -0.021 9.205 -3.332 1.00 0.00 26 GLU A C 11
ATOM 11371 O O . GLU A 1 4 ? 0.540 9.471 -2.270 1.00 0.00 26 GLU A O 11
ATOM 11383 N N . ILE A 1 5 ? 0.217 9.820 -4.481 1.00 0.00 27 ILE A N 11
ATOM 11384 C CA . ILE A 1 5 ? 1.194 10.891 -4.569 1.00 0.00 27 ILE A CA 11
ATOM 11385 C C . ILE A 1 5 ? 0.531 12.133 -5.168 1.00 0.00 27 ILE A C 11
ATOM 11386 O O . ILE A 1 5 ? -0.202 12.035 -6.151 1.00 0.00 27 ILE A O 11
ATOM 11402 N N . ASP A 1 6 ? 0.812 13.271 -4.551 1.00 0.00 28 ASP A N 11
ATOM 11403 C CA . ASP A 1 6 ? 0.252 14.530 -5.012 1.00 0.00 28 ASP A CA 11
ATOM 11404 C C . ASP A 1 6 ? 1.385 15.532 -5.246 1.00 0.00 28 ASP A C 11
ATOM 11405 O O . ASP A 1 6 ? 1.761 16.272 -4.339 1.00 0.00 28 ASP A O 11
ATOM 11414 N N . SER A 1 7 ? 1.897 15.522 -6.468 1.00 0.00 29 SER A N 11
ATOM 11415 C CA . SER A 1 7 ? 2.979 16.421 -6.833 1.00 0.00 29 SER A CA 11
ATOM 11416 C C . SER A 1 7 ? 2.449 17.850 -6.970 1.00 0.00 29 SER A C 11
ATOM 11417 O O . SER A 1 7 ? 3.209 18.811 -6.859 1.00 0.00 29 SER A O 11
ATOM 11425 N N . GLU A 1 8 ? 1.150 17.944 -7.210 1.00 0.00 30 GLU A N 11
ATOM 11426 C CA . GLU A 1 8 ? 0.509 19.239 -7.364 1.00 0.00 30 GLU A CA 11
ATOM 11427 C C . GLU A 1 8 ? 0.903 20.166 -6.211 1.00 0.00 30 GLU A C 11
ATOM 11428 O O . GLU A 1 8 ? 1.327 21.298 -6.438 1.00 0.00 30 GLU A O 11
ATOM 11440 N N . GLN A 1 9 ? 0.748 19.651 -5.001 1.00 0.00 31 GLN A N 11
ATOM 11441 C CA . GLN A 1 9 ? 1.081 20.418 -3.813 1.00 0.00 31 GLN A CA 11
ATOM 11442 C C . GLN A 1 9 ? 2.303 19.814 -3.117 1.00 0.00 31 GLN A C 11
ATOM 11443 O O . GLN A 1 9 ? 3.014 20.508 -2.392 1.00 0.00 31 GLN A O 11
ATOM 11457 N N . GLY A 1 10 ? 2.508 18.528 -3.362 1.00 0.00 32 GLY A N 11
ATOM 11458 C CA . GLY A 1 10 ? 3.631 17.824 -2.768 1.00 0.00 32 GLY A CA 11
ATOM 11459 C C . GLY A 1 10 ? 3.189 17.020 -1.543 1.00 0.00 32 GLY A C 11
ATOM 11460 O O . GLY A 1 10 ? 4.023 16.543 -0.775 1.00 0.00 32 GLY A O 11
ATOM 11464 N N . VAL A 1 11 ? 1.878 16.896 -1.399 1.00 0.00 33 VAL A N 11
ATOM 11465 C CA . VAL A 1 11 ? 1.314 16.159 -0.281 1.00 0.00 33 VAL A CA 11
ATOM 11466 C C . VAL A 1 11 ? 1.022 14.722 -0.718 1.00 0.00 33 VAL A C 11
ATOM 11467 O O . VAL A 1 11 ? 0.826 14.458 -1.903 1.00 0.00 33 VAL A O 11
ATOM 11480 N N . CYS A 1 12 ? 1.000 13.831 0.263 1.00 0.00 34 CYS A N 11
ATOM 11481 C CA . CYS A 1 12 ? 0.735 12.428 -0.006 1.00 0.00 34 CYS A CA 11
ATOM 11482 C C . CYS A 1 12 ? -0.596 12.057 0.652 1.00 0.00 34 CYS A C 11
ATOM 11483 O O . CYS A 1 12 ? -0.915 12.545 1.735 1.00 0.00 34 CYS A O 11
ATOM 11491 N N . SER A 1 13 ? -1.336 11.196 -0.031 1.00 0.00 35 SER A N 11
ATOM 11492 C CA . SER A 1 13 ? -2.625 10.753 0.473 1.00 0.00 35 SER A CA 11
ATOM 11493 C C . SER A 1 13 ? -2.800 9.255 0.219 1.00 0.00 35 SER A C 11
ATOM 11494 O O . SER A 1 13 ? -2.898 8.824 -0.929 1.00 0.00 35 SER A O 11
ATOM 11502 N N . VAL A 1 14 ? -2.834 8.502 1.308 1.00 0.00 36 VAL A N 11
ATOM 11503 C CA . VAL A 1 14 ? -2.996 7.061 1.217 1.00 0.00 36 VAL A CA 11
ATOM 11504 C C . VAL A 1 14 ? -4.469 6.703 1.423 1.00 0.00 36 VAL A C 11
ATOM 11505 O O . VAL A 1 14 ? -5.197 7.423 2.105 1.00 0.00 36 VAL A O 11
ATOM 11518 N N . GLU A 1 15 ? -4.865 5.591 0.821 1.00 0.00 37 GLU A N 11
ATOM 11519 C CA . GLU A 1 15 ? -6.238 5.129 0.929 1.00 0.00 37 GLU A CA 11
ATOM 11520 C C . GLU A 1 15 ? -6.333 3.977 1.932 1.00 0.00 37 GLU A C 11
ATOM 11521 O O . GLU A 1 15 ? -5.406 3.179 2.054 1.00 0.00 37 GLU A O 11
ATOM 11533 N N . ILE A 1 16 ? -7.462 3.928 2.623 1.00 0.00 38 ILE A N 11
ATOM 11534 C CA . ILE A 1 16 ? -7.690 2.888 3.611 1.00 0.00 38 ILE A CA 11
ATOM 11535 C C . ILE A 1 16 ? -9.195 2.725 3.836 1.00 0.00 38 ILE A C 11
ATOM 11536 O O . ILE A 1 16 ? -9.987 3.547 3.378 1.00 0.00 38 ILE A O 11
ATOM 11552 N N . GLU A 1 17 ? -9.543 1.659 4.542 1.00 0.00 39 GLU A N 11
ATOM 11553 C CA . GLU A 1 17 ? -10.939 1.379 4.833 1.00 0.00 39 GLU A CA 11
ATOM 11554 C C . GLU A 1 17 ? -11.673 2.668 5.205 1.00 0.00 39 GLU A C 11
ATOM 11555 O O . GLU A 1 17 ? -12.880 2.782 4.996 1.00 0.00 39 GLU A O 11
ATOM 11567 N N . GLY A 1 18 ? -10.914 3.607 5.751 1.00 0.00 40 GLY A N 11
ATOM 11568 C CA . GLY A 1 18 ? -11.478 4.885 6.154 1.00 0.00 40 GLY A CA 11
ATOM 11569 C C . GLY A 1 18 ? -10.507 6.030 5.861 1.00 0.00 40 GLY A C 11
ATOM 11570 O O . GLY A 1 18 ? -9.939 6.618 6.780 1.00 0.00 40 GLY A O 11
ATOM 11574 N N . SER A 1 19 ? -10.345 6.312 4.576 1.00 0.00 41 SER A N 11
ATOM 11575 C CA . SER A 1 19 ? -9.453 7.376 4.150 1.00 0.00 41 SER A CA 11
ATOM 11576 C C . SER A 1 19 ? -9.567 8.568 5.103 1.00 0.00 41 SER A C 11
ATOM 11577 O O . SER A 1 19 ? -10.670 8.989 5.447 1.00 0.00 41 SER A O 11
ATOM 11585 N N . ARG A 1 20 ? -8.411 9.078 5.503 1.00 0.00 42 ARG A N 11
ATOM 11586 C CA . ARG A 1 20 ? -8.367 10.213 6.409 1.00 0.00 42 ARG A CA 11
ATOM 11587 C C . ARG A 1 20 ? -6.921 10.528 6.795 1.00 0.00 42 ARG A C 11
ATOM 11588 O O . ARG A 1 20 ? -6.617 10.721 7.971 1.00 0.00 42 ARG A O 11
ATOM 11609 N N . HIS A 1 21 ? -6.068 10.571 5.783 1.00 0.00 43 HIS A N 11
ATOM 11610 C CA . HIS A 1 21 ? -4.661 10.860 6.001 1.00 0.00 43 HIS A CA 11
ATOM 11611 C C . HIS A 1 21 ? -4.236 12.038 5.121 1.00 0.00 43 HIS A C 11
ATOM 11612 O O . HIS A 1 21 ? -5.016 12.516 4.300 1.00 0.00 43 HIS A O 11
ATOM 11626 N N . ARG A 1 22 ? -3.000 12.470 5.323 1.00 0.00 44 ARG A N 11
ATOM 11627 C CA . ARG A 1 22 ? -2.462 13.582 4.558 1.00 0.00 44 ARG A CA 11
ATOM 11628 C C . ARG A 1 22 ? -1.205 14.133 5.235 1.00 0.00 44 ARG A C 11
ATOM 11629 O O . ARG A 1 22 ? -1.192 14.350 6.446 1.00 0.00 44 ARG A O 11
ATOM 11650 N N . ALA A 1 23 ? -0.179 14.344 4.424 1.00 0.00 45 ALA A N 11
ATOM 11651 C CA . ALA A 1 23 ? 1.079 14.866 4.929 1.00 0.00 45 ALA A CA 11
ATOM 11652 C C . ALA A 1 23 ? 2.003 15.185 3.752 1.00 0.00 45 ALA A C 11
ATOM 11653 O O . ALA A 1 23 ? 1.773 14.725 2.635 1.00 0.00 45 ALA A O 11
ATOM 11660 N N . PRO A 1 24 ? 3.057 15.992 4.051 1.00 0.00 46 PRO A N 11
ATOM 11661 C CA . PRO A 1 24 ? 4.017 16.378 3.031 1.00 0.00 46 PRO A CA 11
ATOM 11662 C C . PRO A 1 24 ? 4.956 15.218 2.694 1.00 0.00 46 PRO A C 11
ATOM 11663 O O . PRO A 1 24 ? 5.360 14.465 3.579 1.00 0.00 46 PRO A O 11
ATOM 11674 N N . VAL A 1 25 ? 5.276 15.111 1.413 1.00 0.00 47 VAL A N 11
ATOM 11675 C CA . VAL A 1 25 ? 6.160 14.056 0.948 1.00 0.00 47 VAL A CA 11
ATOM 11676 C C . VAL A 1 25 ? 7.577 14.320 1.462 1.00 0.00 47 VAL A C 11
ATOM 11677 O O . VAL A 1 25 ? 8.370 13.392 1.611 1.00 0.00 47 VAL A O 11
ATOM 11690 N N . ASP A 1 26 ? 7.851 15.591 1.717 1.00 0.00 48 ASP A N 11
ATOM 11691 C CA . ASP A 1 26 ? 9.159 15.989 2.210 1.00 0.00 48 ASP A CA 11
ATOM 11692 C C . ASP A 1 26 ? 9.262 15.651 3.699 1.00 0.00 48 ASP A C 11
ATOM 11693 O O . ASP A 1 26 ? 10.294 15.892 4.324 1.00 0.00 48 ASP A O 11
ATOM 11702 N N . SER A 1 27 ? 8.179 15.097 4.224 1.00 0.00 49 SER A N 11
ATOM 11703 C CA . SER A 1 27 ? 8.136 14.722 5.627 1.00 0.00 49 SER A CA 11
ATOM 11704 C C . SER A 1 27 ? 7.713 13.258 5.765 1.00 0.00 49 SER A C 11
ATOM 11705 O O . SER A 1 27 ? 7.022 12.895 6.715 1.00 0.00 49 SER A O 11
ATOM 11713 N N . LEU A 1 28 ? 8.147 12.457 4.803 1.00 0.00 50 LEU A N 11
ATOM 11714 C CA . LEU A 1 28 ? 7.822 11.041 4.805 1.00 0.00 50 LEU A CA 11
ATOM 11715 C C . LEU A 1 28 ? 9.048 10.242 5.252 1.00 0.00 50 LEU A C 11
ATOM 11716 O O . LEU A 1 28 ? 10.107 10.813 5.506 1.00 0.00 50 LEU A O 11
ATOM 11732 N N . ARG A 1 29 ? 8.862 8.933 5.336 1.00 0.00 51 ARG A N 11
ATOM 11733 C CA . ARG A 1 29 ? 9.940 8.049 5.749 1.00 0.00 51 ARG A CA 11
ATOM 11734 C C . ARG A 1 29 ? 9.628 6.607 5.345 1.00 0.00 51 ARG A C 11
ATOM 11735 O O . ARG A 1 29 ? 8.522 6.120 5.574 1.00 0.00 51 ARG A O 11
ATOM 11756 N N . ILE A 1 30 ? 10.622 5.964 4.751 1.00 0.00 52 ILE A N 11
ATOM 11757 C CA . ILE A 1 30 ? 10.468 4.587 4.313 1.00 0.00 52 ILE A CA 11
ATOM 11758 C C . ILE A 1 30 ? 11.269 3.669 5.238 1.00 0.00 52 ILE A C 11
ATOM 11759 O O . ILE A 1 30 ? 12.373 4.015 5.657 1.00 0.00 52 ILE A O 11
ATOM 11775 N N . GLY A 1 31 ? 10.683 2.518 5.530 1.00 0.00 53 GLY A N 11
ATOM 11776 C CA . GLY A 1 31 ? 11.329 1.548 6.398 1.00 0.00 53 GLY A CA 11
ATOM 11777 C C . GLY A 1 31 ? 11.016 0.118 5.951 1.00 0.00 53 GLY A C 11
ATOM 11778 O O . GLY A 1 31 ? 10.286 -0.087 4.982 1.00 0.00 53 GLY A O 11
ATOM 11782 N N . THR A 1 32 ? 11.584 -0.833 6.678 1.00 0.00 54 THR A N 11
ATOM 11783 C CA . THR A 1 32 ? 11.374 -2.237 6.369 1.00 0.00 54 THR A CA 11
ATOM 11784 C C . THR A 1 32 ? 10.747 -2.958 7.563 1.00 0.00 54 THR A C 11
ATOM 11785 O O . THR A 1 32 ? 11.082 -2.673 8.711 1.00 0.00 54 THR A O 11
ATOM 11796 N N . ASP A 1 33 ? 9.847 -3.879 7.251 1.00 0.00 55 ASP A N 11
ATOM 11797 C CA . ASP A 1 33 ? 9.169 -4.644 8.284 1.00 0.00 55 ASP A CA 11
ATOM 11798 C C . ASP A 1 33 ? 9.756 -6.056 8.335 1.00 0.00 55 ASP A C 11
ATOM 11799 O O . ASP A 1 33 ? 9.410 -6.906 7.515 1.00 0.00 55 ASP A O 11
ATOM 11808 N N . ALA A 1 34 ? 10.634 -6.263 9.305 1.00 0.00 56 ALA A N 11
ATOM 11809 C CA . ALA A 1 34 ? 11.272 -7.558 9.474 1.00 0.00 56 ALA A CA 11
ATOM 11810 C C . ALA A 1 34 ? 10.218 -8.593 9.872 1.00 0.00 56 ALA A C 11
ATOM 11811 O O . ALA A 1 34 ? 10.488 -9.793 9.866 1.00 0.00 56 ALA A O 11
ATOM 11818 N N . GLU A 1 35 ? 9.039 -8.091 10.207 1.00 0.00 57 GLU A N 11
ATOM 11819 C CA . GLU A 1 35 ? 7.943 -8.957 10.607 1.00 0.00 57 GLU A CA 11
ATOM 11820 C C . GLU A 1 35 ? 7.583 -9.917 9.471 1.00 0.00 57 GLU A C 11
ATOM 11821 O O . GLU A 1 35 ? 7.312 -11.093 9.710 1.00 0.00 57 GLU A O 11
ATOM 11833 N N . ALA A 1 36 ? 7.593 -9.380 8.260 1.00 0.00 58 ALA A N 11
ATOM 11834 C CA . ALA A 1 36 ? 7.271 -10.174 7.087 1.00 0.00 58 ALA A CA 11
ATOM 11835 C C . ALA A 1 36 ? 8.311 -9.909 5.996 1.00 0.00 58 ALA A C 11
ATOM 11836 O O . ALA A 1 36 ? 8.146 -10.343 4.857 1.00 0.00 58 ALA A O 11
ATOM 11843 N N . ARG A 1 37 ? 9.360 -9.199 6.384 1.00 0.00 59 ARG A N 11
ATOM 11844 C CA . ARG A 1 37 ? 10.427 -8.871 5.453 1.00 0.00 59 ARG A CA 11
ATOM 11845 C C . ARG A 1 37 ? 9.867 -8.111 4.250 1.00 0.00 59 ARG A C 11
ATOM 11846 O O . ARG A 1 37 ? 10.135 -8.470 3.104 1.00 0.00 59 ARG A O 11
ATOM 11867 N N . LEU A 1 38 ? 9.099 -7.074 4.550 1.00 0.00 60 LEU A N 11
ATOM 11868 C CA . LEU A 1 38 ? 8.498 -6.260 3.507 1.00 0.00 60 LEU A CA 11
ATOM 11869 C C . LEU A 1 38 ? 8.730 -4.781 3.823 1.00 0.00 60 LEU A C 11
ATOM 11870 O O . LEU A 1 38 ? 9.029 -4.425 4.962 1.00 0.00 60 LEU A O 11
ATOM 11886 N N . SER A 1 39 ? 8.584 -3.959 2.795 1.00 0.00 61 SER A N 11
ATOM 11887 C CA . SER A 1 39 ? 8.774 -2.527 2.948 1.00 0.00 61 SER A CA 11
ATOM 11888 C C . SER A 1 39 ? 7.503 -1.888 3.512 1.00 0.00 61 SER A C 11
ATOM 11889 O O . SER A 1 39 ? 6.397 -2.351 3.238 1.00 0.00 61 SER A O 11
ATOM 11897 N N . VAL A 1 40 ? 7.703 -0.833 4.289 1.00 0.00 62 VAL A N 11
ATOM 11898 C CA . VAL A 1 40 ? 6.586 -0.126 4.893 1.00 0.00 62 VAL A CA 11
ATOM 11899 C C . VAL A 1 40 ? 6.753 1.376 4.658 1.00 0.00 62 VAL A C 11
ATOM 11900 O O . VAL A 1 40 ? 7.778 1.818 4.142 1.00 0.00 62 VAL A O 11
ATOM 11913 N N . LEU A 1 41 ? 5.729 2.121 5.049 1.00 0.00 63 LEU A N 11
ATOM 11914 C CA . LEU A 1 41 ? 5.749 3.565 4.887 1.00 0.00 63 LEU A CA 11
ATOM 11915 C C . LEU A 1 41 ? 5.347 4.227 6.207 1.00 0.00 63 LEU A C 11
ATOM 11916 O O . LEU A 1 41 ? 4.475 3.727 6.916 1.00 0.00 63 LEU A O 11
ATOM 11932 N N . TYR A 1 42 ? 6.001 5.342 6.496 1.00 0.00 64 TYR A N 11
ATOM 11933 C CA . TYR A 1 42 ? 5.723 6.078 7.717 1.00 0.00 64 TYR A CA 11
ATOM 11934 C C . TYR A 1 42 ? 5.116 7.447 7.406 1.00 0.00 64 TYR A C 11
ATOM 11935 O O . TYR A 1 42 ? 5.739 8.269 6.736 1.00 0.00 64 TYR A O 11
ATOM 11953 N N . ILE A 1 43 ? 3.907 7.651 7.908 1.00 0.00 65 ILE A N 11
ATOM 11954 C CA . ILE A 1 43 ? 3.209 8.907 7.692 1.00 0.00 65 ILE A CA 11
ATOM 11955 C C . ILE A 1 43 ? 2.703 9.442 9.034 1.00 0.00 65 ILE A C 11
ATOM 11956 O O . ILE A 1 43 ? 2.241 8.675 9.878 1.00 0.00 65 ILE A O 11
ATOM 11972 N N . ASP A 1 44 ? 2.807 10.753 9.189 1.00 0.00 66 ASP A N 11
ATOM 11973 C CA . ASP A 1 44 ? 2.366 11.399 10.414 1.00 0.00 66 ASP A CA 11
ATOM 11974 C C . ASP A 1 44 ? 3.167 10.845 11.594 1.00 0.00 66 ASP A C 11
ATOM 11975 O O . ASP A 1 44 ? 4.172 11.429 11.995 1.00 0.00 66 ASP A O 11
ATOM 11984 N N . GLY A 1 45 ? 2.690 9.725 12.117 1.00 0.00 67 GLY A N 11
ATOM 11985 C CA . GLY A 1 45 ? 3.348 9.086 13.244 1.00 0.00 67 GLY A CA 11
ATOM 11986 C C . GLY A 1 45 ? 2.849 7.652 13.429 1.00 0.00 67 GLY A C 11
ATOM 11987 O O . GLY A 1 45 ? 2.853 7.128 14.542 1.00 0.00 67 GLY A O 11
ATOM 11991 N N . LYS A 1 46 ? 2.432 7.057 12.321 1.00 0.00 68 LYS A N 11
ATOM 11992 C CA . LYS A 1 46 ? 1.931 5.693 12.347 1.00 0.00 68 LYS A CA 11
ATOM 11993 C C . LYS A 1 46 ? 2.652 4.869 11.279 1.00 0.00 68 LYS A C 11
ATOM 11994 O O . LYS A 1 46 ? 3.305 5.425 10.397 1.00 0.00 68 LYS A O 11
ATOM 12013 N N . ARG A 1 47 ? 2.510 3.557 11.393 1.00 0.00 69 ARG A N 11
ATOM 12014 C CA . ARG A 1 47 ? 3.140 2.650 10.448 1.00 0.00 69 ARG A CA 11
ATOM 12015 C C . ARG A 1 47 ? 2.094 1.728 9.819 1.00 0.00 69 ARG A C 11
ATOM 12016 O O . ARG A 1 47 ? 1.158 1.296 10.491 1.00 0.00 69 ARG A O 11
ATOM 12037 N N . LEU A 1 48 ? 2.287 1.453 8.538 1.00 0.00 70 LEU A N 11
ATOM 12038 C CA . LEU A 1 48 ? 1.372 0.589 7.811 1.00 0.00 70 LEU A CA 11
ATOM 12039 C C . LEU A 1 48 ? 2.123 -0.093 6.666 1.00 0.00 70 LEU A C 11
ATOM 12040 O O . LEU A 1 48 ? 3.271 0.246 6.383 1.00 0.00 70 LEU A O 11
ATOM 12056 N N . HIS A 1 49 ? 1.444 -1.041 6.037 1.00 0.00 71 HIS A N 11
ATOM 12057 C CA . HIS A 1 49 ? 2.032 -1.774 4.929 1.00 0.00 71 HIS A CA 11
ATOM 12058 C C . HIS A 1 49 ? 1.549 -1.177 3.606 1.00 0.00 71 HIS A C 11
ATOM 12059 O O . HIS A 1 49 ? 0.348 -1.120 3.347 1.00 0.00 71 HIS A O 11
ATOM 12073 N N . ILE A 1 50 ? 2.511 -0.747 2.802 1.00 0.00 72 ILE A N 11
ATOM 12074 C CA . ILE A 1 50 ? 2.199 -0.156 1.511 1.00 0.00 72 ILE A CA 11
ATOM 12075 C C . ILE A 1 50 ? 2.855 -0.984 0.405 1.00 0.00 72 ILE A C 11
ATOM 12076 O O . ILE A 1 50 ? 3.736 -1.799 0.674 1.00 0.00 72 ILE A O 11
ATOM 12092 N N . SER A 1 51 ? 2.399 -0.747 -0.817 1.00 0.00 73 SER A N 11
ATOM 12093 C CA . SER A 1 51 ? 2.930 -1.461 -1.965 1.00 0.00 73 SER A CA 11
ATOM 12094 C C . SER A 1 51 ? 4.429 -1.186 -2.105 1.00 0.00 73 SER A C 11
ATOM 12095 O O . SER A 1 51 ? 4.920 -0.155 -1.647 1.00 0.00 73 SER A O 11
ATOM 12103 N N . GLU A 1 52 ? 5.114 -2.125 -2.740 1.00 0.00 74 GLU A N 11
ATOM 12104 C CA . GLU A 1 52 ? 6.547 -1.997 -2.946 1.00 0.00 74 GLU A CA 11
ATOM 12105 C C . GLU A 1 52 ? 6.839 -0.907 -3.980 1.00 0.00 74 GLU A C 11
ATOM 12106 O O . GLU A 1 52 ? 7.661 -0.024 -3.742 1.00 0.00 74 GLU A O 11
ATOM 12118 N N . GLU A 1 53 ? 6.149 -1.005 -5.107 1.00 0.00 75 GLU A N 11
ATOM 12119 C CA . GLU A 1 53 ? 6.324 -0.039 -6.178 1.00 0.00 75 GLU A CA 11
ATOM 12120 C C . GLU A 1 53 ? 5.922 1.359 -5.703 1.00 0.00 75 GLU A C 11
ATOM 12121 O O . GLU A 1 53 ? 6.605 2.339 -5.998 1.00 0.00 75 GLU A O 11
ATOM 12133 N N . ASP A 1 54 ? 4.816 1.407 -4.976 1.0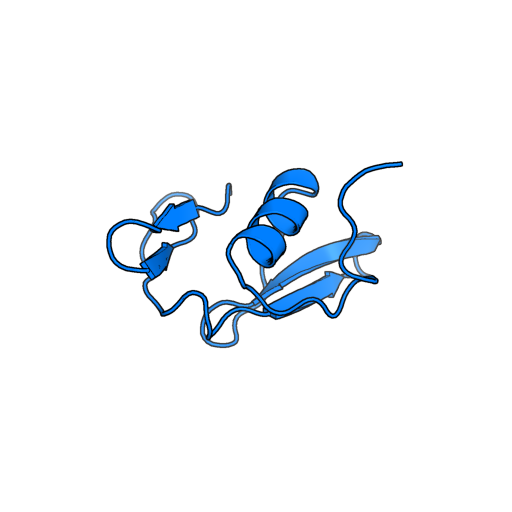0 0.00 76 ASP A N 11
ATOM 12134 C CA . ASP A 1 54 ? 4.315 2.668 -4.457 1.00 0.00 76 ASP A CA 11
ATOM 12135 C C . ASP A 1 54 ? 5.288 3.204 -3.404 1.00 0.00 76 ASP A C 11
ATOM 12136 O O . ASP A 1 54 ? 5.436 4.415 -3.250 1.00 0.00 76 ASP A O 11
ATOM 12145 N N . ALA A 1 55 ? 5.925 2.275 -2.706 1.00 0.00 77 ALA A N 11
ATOM 12146 C CA . ALA A 1 55 ? 6.879 2.638 -1.672 1.00 0.00 77 ALA A CA 11
ATOM 12147 C C . ALA A 1 55 ? 8.097 3.300 -2.319 1.00 0.00 77 ALA A C 11
ATOM 12148 O O . ALA A 1 55 ? 8.729 4.167 -1.718 1.00 0.00 77 ALA A O 11
ATOM 12155 N N . GLN A 1 56 ? 8.391 2.864 -3.535 1.00 0.00 78 GLN A N 11
ATOM 12156 C CA . GLN A 1 56 ? 9.523 3.403 -4.270 1.00 0.00 78 GLN A CA 11
ATOM 12157 C C . GLN A 1 56 ? 9.187 4.791 -4.819 1.00 0.00 78 GLN A C 11
ATOM 12158 O O . GLN A 1 56 ? 9.999 5.711 -4.731 1.00 0.00 78 GLN A O 11
ATOM 12172 N N . ARG A 1 57 ? 7.989 4.899 -5.374 1.00 0.00 79 ARG A N 11
ATOM 12173 C CA . ARG A 1 57 ? 7.536 6.159 -5.938 1.00 0.00 79 ARG A CA 11
ATOM 12174 C C . ARG A 1 57 ? 7.609 7.268 -4.886 1.00 0.00 79 ARG A C 11
ATOM 12175 O O . ARG A 1 57 ? 7.851 8.427 -5.218 1.00 0.00 79 ARG A O 11
ATOM 12196 N N . LEU A 1 58 ? 7.396 6.872 -3.640 1.00 0.00 80 LEU A N 11
ATOM 12197 C CA . LEU A 1 58 ? 7.435 7.818 -2.537 1.00 0.00 80 LEU A CA 11
ATOM 12198 C C . LEU A 1 58 ? 8.808 8.493 -2.499 1.00 0.00 80 LEU A C 11
ATOM 12199 O O . LEU A 1 58 ? 8.903 9.704 -2.305 1.00 0.00 80 LEU A O 11
ATOM 12215 N N . VAL A 1 59 ? 9.837 7.680 -2.686 1.00 0.00 81 VAL A N 11
ATOM 12216 C CA . VAL A 1 59 ? 11.200 8.183 -2.675 1.00 0.00 81 VAL A CA 11
ATOM 12217 C C . VAL A 1 59 ? 11.401 9.125 -3.864 1.00 0.00 81 VAL A C 11
ATOM 12218 O O . VAL A 1 59 ? 11.942 10.218 -3.710 1.00 0.00 81 VAL A O 11
ATOM 12231 N N . VAL A 1 60 ? 10.955 8.665 -5.024 1.00 0.00 82 VAL A N 11
ATOM 12232 C CA . VAL A 1 60 ? 11.079 9.453 -6.239 1.00 0.00 82 VAL A CA 11
ATOM 12233 C C . VAL A 1 60 ? 10.317 10.768 -6.068 1.00 0.00 82 VAL A C 11
ATOM 12234 O O . VAL A 1 60 ? 10.759 11.812 -6.546 1.00 0.00 82 VAL A O 11
ATOM 12247 N N . ALA A 1 61 ? 9.185 10.675 -5.386 1.00 0.00 83 ALA A N 11
ATOM 12248 C CA . ALA A 1 61 ? 8.357 11.845 -5.147 1.00 0.00 83 ALA A CA 11
ATOM 12249 C C . ALA A 1 61 ? 9.112 12.823 -4.244 1.00 0.00 83 ALA A C 11
ATOM 12250 O O . ALA A 1 61 ? 8.960 14.037 -4.372 1.00 0.00 83 ALA A O 11
ATOM 12257 N N . GLY A 1 62 ? 9.910 12.257 -3.350 1.00 0.00 84 GLY A N 11
ATOM 12258 C CA . GLY A 1 62 ? 10.689 13.064 -2.426 1.00 0.00 84 GLY A CA 11
ATOM 12259 C C . GLY A 1 62 ? 10.492 12.589 -0.984 1.00 0.00 84 GLY A C 11
ATOM 12260 O O . GLY A 1 62 ? 10.352 13.403 -0.073 1.00 0.00 84 GLY A O 11
ATOM 12264 N N . ALA A 1 63 ? 10.489 11.274 -0.823 1.00 0.00 85 ALA A N 11
ATOM 12265 C CA . ALA A 1 63 ? 10.312 10.682 0.492 1.00 0.00 85 ALA A CA 11
ATOM 12266 C C . ALA A 1 63 ? 11.654 10.135 0.984 1.00 0.00 85 ALA A C 11
ATOM 12267 O O . ALA A 1 63 ? 12.534 9.825 0.183 1.00 0.00 85 ALA A O 11
ATOM 12274 N N . GLU A 1 64 ? 11.767 10.033 2.301 1.00 0.00 86 GLU A N 11
ATOM 12275 C CA . GLU A 1 64 ? 12.987 9.529 2.910 1.00 0.00 86 GLU A CA 11
ATOM 12276 C C . GLU A 1 64 ? 13.224 8.075 2.496 1.00 0.00 86 GLU A C 11
ATOM 12277 O O . GLU A 1 64 ? 12.275 7.331 2.255 1.00 0.00 86 GLU A O 11
ATOM 12289 N N . ASP A 1 65 ? 14.497 7.713 2.426 1.00 0.00 87 ASP A N 11
ATOM 12290 C CA . ASP A 1 65 ? 14.872 6.362 2.046 1.00 0.00 87 ASP A CA 11
ATOM 12291 C C . ASP A 1 65 ? 15.775 5.765 3.127 1.00 0.00 87 ASP A C 11
ATOM 12292 O O . ASP A 1 65 ? 16.904 6.216 3.317 1.00 0.00 87 ASP A O 11
ATOM 12301 N N . GLN A 1 66 ? 15.245 4.759 3.807 1.00 0.00 88 GLN A N 11
ATOM 12302 C CA . GLN A 1 66 ? 15.990 4.095 4.864 1.00 0.00 88 GLN A CA 11
ATOM 12303 C C . GLN A 1 66 ? 16.122 2.601 4.562 1.00 0.00 88 GLN A C 11
ATOM 12304 O O . GLN A 1 66 ? 16.888 1.897 5.219 1.00 0.00 88 GLN A O 11
ATOM 12318 N N . ARG A 1 67 ? 15.365 2.162 3.568 1.00 0.00 89 ARG A N 11
ATOM 12319 C CA . ARG A 1 67 ? 15.388 0.764 3.171 1.00 0.00 89 ARG A CA 11
ATOM 12320 C C . ARG A 1 67 ? 16.802 0.354 2.755 1.00 0.00 89 ARG A C 11
ATOM 12321 O O . ARG A 1 67 ? 17.194 -0.799 2.929 1.00 0.00 89 ARG A O 11
ATOM 12342 N N . ARG A 1 68 ? 17.529 1.320 2.214 1.00 0.00 90 ARG A N 11
ATOM 12343 C CA . ARG A 1 68 ? 18.891 1.074 1.771 1.00 0.00 90 ARG A CA 11
ATOM 12344 C C . ARG A 1 68 ? 18.892 0.186 0.525 1.00 0.00 90 ARG A C 11
ATOM 12345 O O . ARG A 1 68 ? 19.357 0.600 -0.536 1.00 0.00 90 ARG A O 11
ATOM 12366 N N . HIS A 1 69 ? 18.366 -1.018 0.695 1.00 0.00 91 HIS A N 11
ATOM 12367 C CA . HIS A 1 69 ? 18.300 -1.967 -0.403 1.00 0.00 91 HIS A CA 11
ATOM 12368 C C . HIS A 1 69 ? 17.167 -1.575 -1.353 1.00 0.00 91 HIS A C 11
ATOM 12369 O O . HIS A 1 69 ? 16.161 -2.277 -1.448 1.00 0.00 91 HIS A O 11
ATOM 12383 N N . LEU A 1 70 ? 17.368 -0.456 -2.033 1.00 0.00 92 LEU A N 11
ATOM 12384 C CA . LEU A 1 70 ? 16.376 0.038 -2.973 1.00 0.00 92 LEU A CA 11
ATOM 12385 C C . LEU A 1 70 ? 16.914 -0.104 -4.398 1.00 0.00 92 LEU A C 11
ATOM 12386 O O . LEU A 1 70 ? 17.854 0.590 -4.782 1.00 0.00 92 LEU A O 11
ATOM 12402 N N . MET A 1 71 ? 16.295 -1.008 -5.143 1.00 0.00 93 MET A N 11
ATOM 12403 C CA . MET A 1 71 ? 16.700 -1.251 -6.517 1.00 0.00 93 MET A CA 11
ATOM 12404 C C . MET A 1 71 ? 16.880 0.066 -7.276 1.00 0.00 93 MET A C 11
ATOM 12405 O O . MET A 1 71 ? 15.957 0.877 -7.345 1.00 0.00 93 MET A O 11
ATOM 12419 N N . ALA A 1 72 ? 18.073 0.237 -7.825 1.00 0.00 94 ALA A N 11
ATOM 12420 C CA . ALA A 1 72 ? 18.385 1.441 -8.576 1.00 0.00 94 ALA A CA 11
ATOM 12421 C C . ALA A 1 72 ? 18.896 1.053 -9.965 1.00 0.00 94 ALA A C 11
ATOM 12422 O O . ALA A 1 72 ? 20.103 1.006 -10.195 1.00 0.00 94 ALA A O 11
ATOM 12429 N N . ASP A 1 73 ? 17.951 0.785 -10.854 1.00 0.00 95 ASP A N 11
ATOM 12430 C CA . ASP A 1 73 ? 18.290 0.402 -12.214 1.00 0.00 95 ASP A CA 11
ATOM 12431 C C . ASP A 1 73 ? 18.891 1.606 -12.943 1.00 0.00 95 ASP A C 11
ATOM 12432 O O . ASP A 1 73 ? 19.995 1.523 -13.478 1.00 0.00 95 ASP A O 11
ATOM 12441 N N . ASP A 1 74 ? 18.138 2.696 -12.940 1.00 0.00 96 ASP A N 11
ATOM 12442 C CA . ASP A 1 74 ? 18.583 3.914 -13.595 1.00 0.00 96 ASP A CA 11
ATOM 12443 C C . ASP A 1 74 ? 18.223 5.118 -12.721 1.00 0.00 96 ASP A C 11
ATOM 12444 O O . ASP A 1 74 ? 17.047 5.436 -12.550 1.00 0.00 96 ASP A O 11
ATOM 12453 N N . MET A 1 1 ? -4.053 -0.561 0.949 1.00 0.00 23 MET A N 12
ATOM 12454 C CA . MET A 1 1 ? -3.432 0.691 1.350 1.00 0.00 23 MET A CA 12
ATOM 12455 C C . MET A 1 1 ? -2.450 1.181 0.284 1.00 0.00 23 MET A C 12
ATOM 12456 O O . MET A 1 1 ? -1.239 1.021 0.430 1.00 0.00 23 MET A O 12
ATOM 12470 N N . SER A 1 2 ? -3.008 1.769 -0.764 1.00 0.00 24 SER A N 12
ATOM 12471 C CA . SER A 1 2 ? -2.197 2.284 -1.853 1.00 0.00 24 SER A CA 12
ATOM 12472 C C . SER A 1 2 ? -1.858 3.756 -1.604 1.00 0.00 24 SER A C 12
ATOM 12473 O O . SER A 1 2 ? -2.754 4.591 -1.490 1.00 0.00 24 SER A O 12
ATOM 12481 N N . ILE A 1 3 ? -0.564 4.027 -1.527 1.00 0.00 25 ILE A N 12
ATOM 12482 C CA . ILE A 1 3 ? -0.097 5.383 -1.294 1.00 0.00 25 ILE A CA 12
ATOM 12483 C C . ILE A 1 3 ? -0.321 6.220 -2.555 1.00 0.00 25 ILE A C 12
ATOM 12484 O O . ILE A 1 3 ? -0.138 5.731 -3.669 1.00 0.00 25 ILE A O 12
ATOM 12500 N N . GLU A 1 4 ? -0.714 7.466 -2.338 1.00 0.00 26 GLU A N 12
ATOM 12501 C CA . GLU A 1 4 ? -0.965 8.376 -3.443 1.00 0.00 26 GLU A CA 12
ATOM 12502 C C . GLU A 1 4 ? -0.049 9.597 -3.344 1.00 0.00 26 GLU A C 12
ATOM 12503 O O . GLU A 1 4 ? 0.542 9.851 -2.295 1.00 0.00 26 GLU A O 12
ATOM 12515 N N . ILE A 1 5 ? 0.041 10.321 -4.450 1.00 0.00 27 ILE A N 12
ATOM 12516 C CA . ILE A 1 5 ? 0.875 11.509 -4.501 1.00 0.00 27 ILE A CA 12
ATOM 12517 C C . ILE A 1 5 ? 0.063 12.673 -5.074 1.00 0.00 27 ILE A C 12
ATOM 12518 O O . ILE A 1 5 ? -0.841 12.465 -5.882 1.00 0.00 27 ILE A O 12
ATOM 12534 N N . ASP A 1 6 ? 0.414 13.872 -4.632 1.00 0.00 28 ASP A N 12
ATOM 12535 C CA . ASP A 1 6 ? -0.271 15.068 -5.091 1.00 0.00 28 ASP A CA 12
ATOM 12536 C C . ASP A 1 6 ? 0.762 16.094 -5.560 1.00 0.00 28 ASP A C 12
ATOM 12537 O O . ASP A 1 6 ? 1.215 16.927 -4.776 1.00 0.00 28 ASP A O 12
ATOM 12546 N N . SER A 1 7 ? 1.105 16.001 -6.836 1.00 0.00 29 SER A N 12
ATOM 12547 C CA . SER A 1 7 ? 2.076 16.911 -7.419 1.00 0.00 29 SER A CA 12
ATOM 12548 C C . SER A 1 7 ? 1.453 18.296 -7.599 1.00 0.00 29 SER A C 12
ATOM 12549 O O . SER A 1 7 ? 2.164 19.299 -7.644 1.00 0.00 29 SER A O 12
ATOM 12557 N N . GLU A 1 8 ? 0.132 18.308 -7.697 1.00 0.00 30 GLU A N 12
ATOM 12558 C CA . GLU A 1 8 ? -0.595 19.554 -7.871 1.00 0.00 30 GLU A CA 12
ATOM 12559 C C . GLU A 1 8 ? -0.189 20.560 -6.792 1.00 0.00 30 GLU A C 12
ATOM 12560 O O . GLU A 1 8 ? 0.160 21.699 -7.100 1.00 0.00 30 GLU A O 12
ATOM 12572 N N . GLN A 1 9 ? -0.249 20.104 -5.550 1.00 0.00 31 GLN A N 12
ATOM 12573 C CA . GLN A 1 9 ? 0.108 20.950 -4.424 1.00 0.00 31 GLN A CA 12
ATOM 12574 C C . GLN A 1 9 ? 1.453 20.514 -3.838 1.00 0.00 31 GLN A C 12
ATOM 12575 O O . GLN A 1 9 ? 2.175 21.327 -3.263 1.00 0.00 31 GLN A O 12
ATOM 12589 N N . GLY A 1 10 ? 1.748 19.233 -4.004 1.00 0.00 32 GLY A N 12
ATOM 12590 C CA . GLY A 1 10 ? 2.993 18.680 -3.499 1.00 0.00 32 GLY A CA 12
ATOM 12591 C C . GLY A 1 10 ? 2.753 17.858 -2.231 1.00 0.00 32 GLY A C 12
ATOM 12592 O O . GLY A 1 10 ? 3.701 17.463 -1.555 1.00 0.00 32 GLY A O 12
ATOM 12596 N N . VAL A 1 11 ? 1.479 17.626 -1.946 1.00 0.00 33 VAL A N 12
ATOM 12597 C CA . VAL A 1 11 ? 1.103 16.859 -0.771 1.00 0.00 33 VAL A CA 12
ATOM 12598 C C . VAL A 1 11 ? 0.927 15.390 -1.162 1.00 0.00 33 VAL A C 12
ATOM 12599 O O . VAL A 1 11 ? 0.831 15.066 -2.344 1.00 0.00 33 VAL A O 12
ATOM 12612 N N . CYS A 1 12 ? 0.889 14.541 -0.145 1.00 0.00 34 CYS A N 12
ATOM 12613 C CA . CYS A 1 12 ? 0.726 13.115 -0.368 1.00 0.00 34 CYS A CA 12
ATOM 12614 C C . CYS A 1 12 ? -0.442 12.625 0.492 1.00 0.00 34 CYS A C 12
ATOM 12615 O O . CYS A 1 12 ? -0.616 13.075 1.623 1.00 0.00 34 CYS A O 12
ATOM 12623 N N . SER A 1 13 ? -1.211 11.710 -0.079 1.00 0.00 35 SER A N 12
ATOM 12624 C CA . SER A 1 13 ? -2.357 11.154 0.621 1.00 0.00 35 SER A CA 12
ATOM 12625 C C . SER A 1 13 ? -2.491 9.663 0.305 1.00 0.00 35 SER A C 12
ATOM 12626 O O . SER A 1 13 ? -2.597 9.279 -0.858 1.00 0.00 35 SER A O 12
ATOM 12634 N N . VAL A 1 14 ? -2.481 8.864 1.362 1.00 0.00 36 VAL A N 12
ATOM 12635 C CA . VAL A 1 14 ? -2.600 7.424 1.212 1.00 0.00 36 VAL A CA 12
ATOM 12636 C C . VAL A 1 14 ? -4.057 7.011 1.431 1.00 0.00 36 VAL A C 12
ATOM 12637 O O . VAL A 1 14 ? -4.821 7.733 2.069 1.00 0.00 36 VAL A O 12
ATOM 12650 N N . GLU A 1 15 ? -4.398 5.851 0.889 1.00 0.00 37 GLU A N 12
ATOM 12651 C CA . GLU A 1 15 ? -5.749 5.333 1.017 1.00 0.00 37 GLU A CA 12
ATOM 12652 C C . GLU A 1 15 ? -5.805 4.256 2.102 1.00 0.00 37 GLU A C 12
ATOM 12653 O O . GLU A 1 15 ? -4.837 3.525 2.307 1.00 0.00 37 GLU A O 12
ATOM 12665 N N . ILE A 1 16 ? -6.948 4.193 2.770 1.00 0.00 38 ILE A N 12
ATOM 12666 C CA . ILE A 1 16 ? -7.142 3.218 3.829 1.00 0.00 38 ILE A CA 12
ATOM 12667 C C . ILE A 1 16 ? -8.639 3.059 4.102 1.00 0.00 38 ILE A C 12
ATOM 12668 O O . ILE A 1 16 ? -9.449 3.848 3.617 1.00 0.00 38 ILE A O 12
ATOM 12684 N N . GLU A 1 17 ? -8.962 2.033 4.877 1.00 0.00 39 GLU A N 12
ATOM 12685 C CA . GLU A 1 17 ? -10.347 1.761 5.219 1.00 0.00 39 GLU A CA 12
ATOM 12686 C C . GLU A 1 17 ? -11.084 3.066 5.529 1.00 0.00 39 GLU A C 12
ATOM 12687 O O . GLU A 1 17 ? -12.294 3.162 5.332 1.00 0.00 39 GLU A O 12
ATOM 12699 N N . GLY A 1 18 ? -10.322 4.038 6.010 1.00 0.00 40 GLY A N 12
ATOM 12700 C CA . GLY A 1 18 ? -10.888 5.333 6.349 1.00 0.00 40 GLY A CA 12
ATOM 12701 C C . GLY A 1 18 ? -9.930 6.465 5.972 1.00 0.00 40 GLY A C 12
ATOM 12702 O O . GLY A 1 18 ? -9.475 7.211 6.838 1.00 0.00 40 GLY A O 12
ATOM 12706 N N . SER A 1 19 ? -9.652 6.557 4.680 1.00 0.00 41 SER A N 12
ATOM 12707 C CA . SER A 1 19 ? -8.757 7.585 4.178 1.00 0.00 41 SER A CA 12
ATOM 12708 C C . SER A 1 19 ? -9.111 8.937 4.802 1.00 0.00 41 SER A C 12
ATOM 12709 O O . SER A 1 19 ? -10.267 9.356 4.769 1.00 0.00 41 SER A O 12
ATOM 12717 N N . ARG A 1 20 ? -8.094 9.581 5.356 1.00 0.00 42 ARG A N 12
ATOM 12718 C CA . ARG A 1 20 ? -8.283 10.876 5.986 1.00 0.00 42 ARG A CA 12
ATOM 12719 C C . ARG A 1 20 ? -6.956 11.393 6.546 1.00 0.00 42 ARG A C 12
ATOM 12720 O O . ARG A 1 20 ? -6.891 11.832 7.693 1.00 0.00 42 ARG A O 12
ATOM 12741 N N . HIS A 1 21 ? -5.931 11.324 5.709 1.00 0.00 43 HIS A N 12
ATOM 12742 C CA . HIS A 1 21 ? -4.609 11.780 6.105 1.00 0.00 43 HIS A CA 12
ATOM 12743 C C . HIS A 1 21 ? -4.128 12.863 5.138 1.00 0.00 43 HIS A C 12
ATOM 12744 O O . HIS A 1 21 ? -4.829 13.207 4.187 1.00 0.00 43 HIS A O 12
ATOM 12758 N N . ARG A 1 22 ? -2.936 13.371 5.414 1.00 0.00 44 ARG A N 12
ATOM 12759 C CA . ARG A 1 22 ? -2.353 14.408 4.580 1.00 0.00 44 ARG A CA 12
ATOM 12760 C C . ARG A 1 22 ? -0.977 14.809 5.116 1.00 0.00 44 ARG A C 12
ATOM 12761 O O . ARG A 1 22 ? -0.835 15.130 6.295 1.00 0.00 44 ARG A O 12
ATOM 12782 N N . ALA A 1 23 ? 0.002 14.777 4.224 1.00 0.00 45 ALA A N 12
ATOM 12783 C CA . ALA A 1 23 ? 1.362 15.133 4.592 1.00 0.00 45 ALA A CA 12
ATOM 12784 C C . ALA A 1 23 ? 2.232 15.172 3.334 1.00 0.00 45 ALA A C 12
ATOM 12785 O O . ALA A 1 23 ? 1.984 14.437 2.380 1.00 0.00 45 ALA A O 12
ATOM 12792 N N . PRO A 1 24 ? 3.262 16.059 3.375 1.00 0.00 46 PRO A N 12
ATOM 12793 C CA . PRO A 1 24 ? 4.171 16.204 2.251 1.00 0.00 46 PRO A CA 12
ATOM 12794 C C . PRO A 1 24 ? 5.144 15.026 2.178 1.00 0.00 46 PRO A C 12
ATOM 12795 O O . PRO A 1 24 ? 5.599 14.527 3.206 1.00 0.00 46 PRO A O 12
ATOM 12806 N N . VAL A 1 25 ? 5.435 14.614 0.952 1.00 0.00 47 VAL A N 12
ATOM 12807 C CA . VAL A 1 25 ? 6.346 13.504 0.731 1.00 0.00 47 VAL A CA 12
ATOM 12808 C C . VAL A 1 25 ? 7.663 13.779 1.459 1.00 0.00 47 VAL A C 12
ATOM 12809 O O . VAL A 1 25 ? 8.259 12.870 2.036 1.00 0.00 47 VAL A O 12
ATOM 12822 N N . ASP A 1 26 ? 8.080 15.035 1.408 1.00 0.00 48 ASP A N 12
ATOM 12823 C CA . ASP A 1 26 ? 9.316 15.441 2.056 1.00 0.00 48 ASP A CA 12
ATOM 12824 C C . ASP A 1 26 ? 9.195 15.212 3.564 1.00 0.00 48 ASP A C 12
ATOM 12825 O O . ASP A 1 26 ? 10.191 15.261 4.284 1.00 0.00 48 ASP A O 12
ATOM 12834 N N . SER A 1 27 ? 7.968 14.965 3.997 1.00 0.00 49 SER A N 12
ATOM 12835 C CA . SER A 1 27 ? 7.705 14.729 5.406 1.00 0.00 49 SER A CA 12
ATOM 12836 C C . SER A 1 27 ? 7.269 13.277 5.620 1.00 0.00 49 SER A C 12
ATOM 12837 O O . SER A 1 27 ? 6.569 12.972 6.584 1.00 0.00 49 SER A O 12
ATOM 12845 N N . LEU A 1 28 ? 7.702 12.422 4.706 1.00 0.00 50 LEU A N 12
ATOM 12846 C CA . LEU A 1 28 ? 7.366 11.011 4.782 1.00 0.00 50 LEU A CA 12
ATOM 12847 C C . LEU A 1 28 ? 8.569 10.233 5.322 1.00 0.00 50 LEU A C 12
ATOM 12848 O O . LEU A 1 28 ? 9.604 10.821 5.632 1.00 0.00 50 LEU A O 12
ATOM 12864 N N . ARG A 1 29 ? 8.392 8.924 5.417 1.00 0.00 51 ARG A N 12
ATOM 12865 C CA . ARG A 1 29 ? 9.449 8.060 5.913 1.00 0.00 51 ARG A CA 12
ATOM 12866 C C . ARG A 1 29 ? 9.172 6.605 5.526 1.00 0.00 51 ARG A C 12
ATOM 12867 O O . ARG A 1 29 ? 8.070 6.102 5.740 1.00 0.00 51 ARG A O 12
ATOM 12888 N N . ILE A 1 30 ? 10.191 5.972 4.964 1.00 0.00 52 ILE A N 12
ATOM 12889 C CA . ILE A 1 30 ? 10.071 4.586 4.545 1.00 0.00 52 ILE A CA 12
ATOM 12890 C C . ILE A 1 30 ? 10.853 3.696 5.513 1.00 0.00 52 ILE A C 12
ATOM 12891 O O . ILE A 1 30 ? 11.941 4.060 5.956 1.00 0.00 52 ILE A O 12
ATOM 12907 N N . GLY A 1 31 ? 10.269 2.545 5.813 1.00 0.00 53 GLY A N 12
ATOM 12908 C CA . GLY A 1 31 ? 10.898 1.600 6.720 1.00 0.00 53 GLY A CA 12
ATOM 12909 C C . GLY A 1 31 ? 10.676 0.160 6.252 1.00 0.00 53 GLY A C 12
ATOM 12910 O O . GLY A 1 31 ? 10.017 -0.073 5.240 1.00 0.00 53 GLY A O 12
ATOM 12914 N N . THR A 1 32 ? 11.239 -0.768 7.012 1.00 0.00 54 THR A N 12
ATOM 12915 C CA . THR A 1 32 ? 11.111 -2.179 6.688 1.00 0.00 54 THR A CA 12
ATOM 12916 C C . THR A 1 32 ? 10.574 -2.956 7.891 1.00 0.00 54 THR A C 12
ATOM 12917 O O . THR A 1 32 ? 10.964 -2.694 9.028 1.00 0.00 54 THR A O 12
ATOM 12928 N N . ASP A 1 33 ? 9.686 -3.896 7.599 1.00 0.00 55 ASP A N 12
ATOM 12929 C CA . ASP A 1 33 ? 9.091 -4.713 8.643 1.00 0.00 55 ASP A CA 12
ATOM 12930 C C . ASP A 1 33 ? 9.745 -6.096 8.637 1.00 0.00 55 ASP A C 12
ATOM 12931 O O . ASP A 1 33 ? 9.526 -6.886 7.721 1.00 0.00 55 ASP A O 12
ATOM 12940 N N . ALA A 1 34 ? 10.535 -6.346 9.671 1.00 0.00 56 ALA A N 12
ATOM 12941 C CA . ALA A 1 34 ? 11.222 -7.620 9.797 1.00 0.00 56 ALA A CA 12
ATOM 12942 C C . ALA A 1 34 ? 10.199 -8.720 10.086 1.00 0.00 56 ALA A C 12
ATOM 12943 O O . ALA A 1 34 ? 10.528 -9.905 10.048 1.00 0.00 56 ALA A O 12
ATOM 12950 N N . GLU A 1 35 ? 8.979 -8.289 10.370 1.00 0.00 57 GLU A N 12
ATOM 12951 C CA . GLU A 1 35 ? 7.906 -9.223 10.666 1.00 0.00 57 GLU A CA 12
ATOM 12952 C C . GLU A 1 35 ? 7.628 -10.115 9.454 1.00 0.00 57 GLU A C 12
ATOM 12953 O O . GLU A 1 35 ? 7.381 -11.310 9.602 1.00 0.00 57 GLU A O 12
ATOM 12965 N N . ALA A 1 36 ? 7.680 -9.499 8.282 1.00 0.00 58 ALA A N 12
ATOM 12966 C CA . ALA A 1 36 ? 7.437 -10.222 7.045 1.00 0.00 58 ALA A CA 12
ATOM 12967 C C . ALA A 1 36 ? 8.519 -9.857 6.026 1.00 0.00 58 ALA A C 12
ATOM 12968 O O . ALA A 1 36 ? 8.383 -10.153 4.840 1.00 0.00 58 ALA A O 12
ATOM 12975 N N . ARG A 1 37 ? 9.567 -9.221 6.526 1.00 0.00 59 ARG A N 12
ATOM 12976 C CA . ARG A 1 37 ? 10.671 -8.813 5.674 1.00 0.00 59 ARG A CA 12
ATOM 12977 C C . ARG A 1 37 ? 10.149 -8.035 4.465 1.00 0.00 59 ARG A C 12
ATOM 12978 O O . ARG A 1 37 ? 10.512 -8.331 3.327 1.00 0.00 59 ARG A O 12
ATOM 12999 N N . LEU A 1 38 ? 9.305 -7.054 4.751 1.00 0.00 60 LEU A N 12
ATOM 13000 C CA . LEU A 1 38 ? 8.730 -6.231 3.701 1.00 0.00 60 LEU A CA 12
ATOM 13001 C C . LEU A 1 38 ? 8.905 -4.755 4.062 1.00 0.00 60 LEU A C 12
ATOM 13002 O O . LEU A 1 38 ? 9.193 -4.423 5.211 1.00 0.00 60 LEU A O 12
ATOM 13018 N N . SER A 1 39 ? 8.724 -3.908 3.060 1.00 0.00 61 SER A N 12
ATOM 13019 C CA . SER A 1 39 ? 8.859 -2.475 3.257 1.00 0.00 61 SER A CA 12
ATOM 13020 C C . SER A 1 39 ? 7.558 -1.900 3.822 1.00 0.00 61 SER A C 12
ATOM 13021 O O . SER A 1 39 ? 6.471 -2.368 3.486 1.00 0.00 61 SER A O 12
ATOM 13029 N N . VAL A 1 40 ? 7.713 -0.894 4.670 1.00 0.00 62 VAL A N 12
ATOM 13030 C CA . VAL A 1 40 ? 6.564 -0.250 5.285 1.00 0.00 62 VAL A CA 12
ATOM 13031 C C . VAL A 1 40 ? 6.623 1.255 5.015 1.00 0.00 62 VAL A C 12
ATOM 13032 O O . VAL A 1 40 ? 7.643 1.767 4.555 1.00 0.00 62 VAL A O 12
ATOM 13045 N N . LEU A 1 41 ? 5.517 1.921 5.312 1.00 0.00 63 LEU A N 12
ATOM 13046 C CA . LEU A 1 41 ? 5.430 3.356 5.108 1.00 0.00 63 LEU A CA 12
ATOM 13047 C C . LEU A 1 41 ? 4.989 4.027 6.410 1.00 0.00 63 LEU A C 12
ATOM 13048 O O . LEU A 1 41 ? 4.126 3.510 7.118 1.00 0.00 63 LEU A O 12
ATOM 13064 N N . TYR A 1 42 ? 5.600 5.170 6.687 1.00 0.00 64 TYR A N 12
ATOM 13065 C CA . TYR A 1 42 ? 5.281 5.917 7.891 1.00 0.00 64 TYR A CA 12
ATOM 13066 C C . TYR A 1 42 ? 4.773 7.318 7.549 1.00 0.00 64 TYR A C 12
ATOM 13067 O O . TYR A 1 42 ? 5.534 8.160 7.073 1.00 0.00 64 TYR A O 12
ATOM 13085 N N . ILE A 1 43 ? 3.489 7.526 7.804 1.00 0.00 65 ILE A N 12
ATOM 13086 C CA . ILE A 1 43 ? 2.870 8.811 7.529 1.00 0.00 65 ILE A CA 12
ATOM 13087 C C . ILE A 1 43 ? 2.296 9.385 8.826 1.00 0.00 65 ILE A C 12
ATOM 13088 O O . ILE A 1 43 ? 1.216 8.988 9.260 1.00 0.00 65 ILE A O 12
ATOM 13104 N N . ASP A 1 44 ? 3.045 10.309 9.409 1.00 0.00 66 ASP A N 12
ATOM 13105 C CA . ASP A 1 44 ? 2.625 10.941 10.648 1.00 0.00 66 ASP A CA 12
ATOM 13106 C C . ASP A 1 44 ? 2.483 9.875 11.737 1.00 0.00 66 ASP A C 12
ATOM 13107 O O . ASP A 1 44 ? 1.370 9.514 12.116 1.00 0.00 66 ASP A O 12
ATOM 13116 N N . GLY A 1 45 ? 3.627 9.401 12.209 1.00 0.00 67 GLY A N 12
ATOM 13117 C CA . GLY A 1 45 ? 3.644 8.384 13.246 1.00 0.00 67 GLY A CA 12
ATOM 13118 C C . GLY A 1 45 ? 2.732 7.211 12.880 1.00 0.00 67 GLY A C 12
ATOM 13119 O O . GLY A 1 45 ? 1.831 6.859 13.640 1.00 0.00 67 GLY A O 12
ATOM 13123 N N . LYS A 1 46 ? 2.998 6.638 11.715 1.00 0.00 68 LYS A N 12
ATOM 13124 C CA . LYS A 1 46 ? 2.212 5.513 11.238 1.00 0.00 68 LYS A CA 12
ATOM 13125 C C . LYS A 1 46 ? 3.149 4.354 10.889 1.00 0.00 68 LYS A C 12
ATOM 13126 O O . LYS A 1 46 ? 4.350 4.553 10.717 1.00 0.00 68 LYS A O 12
ATOM 13145 N N . ARG A 1 47 ? 2.563 3.170 10.796 1.00 0.00 69 ARG A N 12
ATOM 13146 C CA . ARG A 1 47 ? 3.330 1.979 10.471 1.00 0.00 69 ARG A CA 12
ATOM 13147 C C . ARG A 1 47 ? 2.448 0.961 9.745 1.00 0.00 69 ARG A C 12
ATOM 13148 O O . ARG A 1 47 ? 1.617 0.300 10.366 1.00 0.00 69 ARG A O 12
ATOM 13169 N N . LEU A 1 48 ? 2.659 0.867 8.441 1.00 0.00 70 LEU A N 12
ATOM 13170 C CA . LEU A 1 48 ? 1.893 -0.060 7.624 1.00 0.00 70 LEU A CA 12
ATOM 13171 C C . LEU A 1 48 ? 2.763 -0.548 6.464 1.00 0.00 70 LEU A C 12
ATOM 13172 O O . LEU A 1 48 ? 3.860 -0.036 6.246 1.00 0.00 70 LEU A O 12
ATOM 13188 N N . HIS A 1 49 ? 2.241 -1.534 5.749 1.00 0.00 71 HIS A N 12
ATOM 13189 C CA . HIS A 1 49 ? 2.956 -2.098 4.617 1.00 0.00 71 HIS A CA 12
ATOM 13190 C C . HIS A 1 49 ? 2.275 -1.669 3.315 1.00 0.00 71 HIS A C 12
ATOM 13191 O O . HIS A 1 49 ? 1.179 -2.132 3.002 1.00 0.00 71 HIS A O 12
ATOM 13205 N N . ILE A 1 50 ? 2.953 -0.790 2.592 1.00 0.00 72 ILE A N 12
ATOM 13206 C CA . ILE A 1 50 ? 2.427 -0.294 1.332 1.00 0.00 72 ILE A CA 12
ATOM 13207 C C . ILE A 1 50 ? 3.014 -1.114 0.181 1.00 0.00 72 ILE A C 12
ATOM 13208 O O . ILE A 1 50 ? 3.989 -1.841 0.367 1.00 0.00 72 ILE A O 12
ATOM 13224 N N . SER A 1 51 ? 2.396 -0.970 -0.982 1.00 0.00 73 SER A N 12
ATOM 13225 C CA . SER A 1 51 ? 2.845 -1.689 -2.162 1.00 0.00 73 SER A CA 12
ATOM 13226 C C . SER A 1 51 ? 4.308 -1.351 -2.455 1.00 0.00 73 SER A C 12
ATOM 13227 O O . SER A 1 51 ? 4.745 -0.223 -2.233 1.00 0.00 73 SER A O 12
ATOM 13235 N N . GLU A 1 52 ? 5.025 -2.349 -2.950 1.00 0.00 74 GLU A N 12
ATOM 13236 C CA . GLU A 1 52 ? 6.430 -2.172 -3.277 1.00 0.00 74 GLU A CA 12
ATOM 13237 C C . GLU A 1 52 ? 6.605 -1.010 -4.256 1.00 0.00 74 GLU A C 12
ATOM 13238 O O . GLU A 1 52 ? 7.341 -0.065 -3.979 1.00 0.00 74 GLU A O 12
ATOM 13250 N N . GLU A 1 53 ? 5.915 -1.119 -5.383 1.00 0.00 75 GLU A N 12
ATOM 13251 C CA . GLU A 1 53 ? 5.985 -0.089 -6.405 1.00 0.00 75 GLU A CA 12
ATOM 13252 C C . GLU A 1 53 ? 5.609 1.272 -5.815 1.00 0.00 75 GLU A C 12
ATOM 13253 O O . GLU A 1 53 ? 6.250 2.279 -6.109 1.00 0.00 75 GLU A O 12
ATOM 13265 N N . ASP A 1 54 ? 4.570 1.257 -4.992 1.00 0.00 76 ASP A N 12
ATOM 13266 C CA . ASP A 1 54 ? 4.100 2.477 -4.358 1.00 0.00 76 ASP A CA 12
ATOM 13267 C C . ASP A 1 54 ? 5.163 2.979 -3.378 1.00 0.00 76 ASP A C 12
ATOM 13268 O O . ASP A 1 54 ? 5.443 4.175 -3.320 1.00 0.00 76 ASP A O 12
ATOM 13277 N N . ALA A 1 55 ? 5.725 2.039 -2.632 1.00 0.00 77 ALA A N 12
ATOM 13278 C CA . ALA A 1 55 ? 6.750 2.371 -1.657 1.00 0.00 77 ALA A CA 12
ATOM 13279 C C . ALA A 1 55 ? 7.949 2.993 -2.377 1.00 0.00 77 ALA A C 12
ATOM 13280 O O . ALA A 1 55 ? 8.653 3.827 -1.809 1.00 0.00 77 ALA A O 12
ATOM 13287 N N . GLN A 1 56 ? 8.143 2.565 -3.615 1.00 0.00 78 GLN A N 12
ATOM 13288 C CA . GLN A 1 56 ? 9.244 3.069 -4.417 1.00 0.00 78 GLN A CA 12
ATOM 13289 C C . GLN A 1 56 ? 8.921 4.470 -4.942 1.00 0.00 78 GLN A C 12
ATOM 13290 O O . GLN A 1 56 ? 9.791 5.338 -4.981 1.00 0.00 78 GLN A O 12
ATOM 13304 N N . ARG A 1 57 ? 7.667 4.646 -5.332 1.00 0.00 79 ARG A N 12
ATOM 13305 C CA . ARG A 1 57 ? 7.218 5.926 -5.852 1.00 0.00 79 ARG A CA 12
ATOM 13306 C C . ARG A 1 57 ? 7.344 7.009 -4.779 1.00 0.00 79 ARG A C 12
ATOM 13307 O O . ARG A 1 57 ? 7.639 8.163 -5.088 1.00 0.00 79 ARG A O 12
ATOM 13328 N N . LEU A 1 58 ? 7.115 6.599 -3.540 1.00 0.00 80 LEU A N 12
ATOM 13329 C CA . LEU A 1 58 ? 7.199 7.520 -2.420 1.00 0.00 80 LEU A CA 12
ATOM 13330 C C . LEU A 1 58 ? 8.591 8.156 -2.391 1.00 0.00 80 LEU A C 12
ATOM 13331 O O . LEU A 1 58 ? 8.720 9.366 -2.214 1.00 0.00 80 LEU A O 12
ATOM 13347 N N . VAL A 1 59 ? 9.596 7.311 -2.568 1.00 0.00 81 VAL A N 12
ATOM 13348 C CA . VAL A 1 59 ? 10.973 7.776 -2.566 1.00 0.00 81 VAL A CA 12
ATOM 13349 C C . VAL A 1 59 ? 11.225 8.618 -3.818 1.00 0.00 81 VAL A C 12
ATOM 13350 O O . VAL A 1 59 ? 11.809 9.697 -3.737 1.00 0.00 81 VAL A O 12
ATOM 13363 N N . VAL A 1 60 ? 10.773 8.092 -4.947 1.00 0.00 82 VAL A N 12
ATOM 13364 C CA . VAL A 1 60 ? 10.942 8.782 -6.214 1.00 0.00 82 VAL A CA 12
ATOM 13365 C C . VAL A 1 60 ? 10.371 10.196 -6.100 1.00 0.00 82 VAL A C 12
ATOM 13366 O O . VAL A 1 60 ? 10.921 11.139 -6.667 1.00 0.00 82 VAL A O 12
ATOM 13379 N N . ALA A 1 61 ? 9.275 10.300 -5.364 1.00 0.00 83 ALA A N 12
ATOM 13380 C CA . ALA A 1 61 ? 8.623 11.584 -5.168 1.00 0.00 83 ALA A CA 12
ATOM 13381 C C . ALA A 1 61 ? 9.521 12.482 -4.315 1.00 0.00 83 ALA A C 12
ATOM 13382 O O . ALA A 1 61 ? 9.533 13.699 -4.489 1.00 0.00 83 ALA A O 12
ATOM 13389 N N . GLY A 1 62 ? 10.250 11.846 -3.409 1.00 0.00 84 GLY A N 12
ATOM 13390 C CA . GLY A 1 62 ? 11.149 12.572 -2.528 1.00 0.00 84 GLY A CA 12
ATOM 13391 C C . GLY A 1 62 ? 10.852 12.256 -1.061 1.00 0.00 84 GLY A C 12
ATOM 13392 O O . GLY A 1 62 ? 10.896 13.142 -0.210 1.00 0.00 84 GLY A O 12
ATOM 13396 N N . ALA A 1 63 ? 10.557 10.988 -0.810 1.00 0.00 85 ALA A N 12
ATOM 13397 C CA . ALA A 1 63 ? 10.254 10.543 0.539 1.00 0.00 85 ALA A CA 12
ATOM 13398 C C . ALA A 1 63 ? 11.515 9.952 1.172 1.00 0.00 85 ALA A C 12
ATOM 13399 O O . ALA A 1 63 ? 12.455 9.587 0.467 1.00 0.00 85 ALA A O 12
ATOM 13406 N N . GLU A 1 64 ? 11.495 9.875 2.495 1.00 0.00 86 GLU A N 12
ATOM 13407 C CA . GLU A 1 64 ? 12.625 9.334 3.230 1.00 0.00 86 GLU A CA 12
ATOM 13408 C C . GLU A 1 64 ? 12.859 7.872 2.843 1.00 0.00 86 GLU A C 12
ATOM 13409 O O . GLU A 1 64 ? 11.908 7.122 2.632 1.00 0.00 86 GLU A O 12
ATOM 13421 N N . ASP A 1 65 ? 14.132 7.511 2.762 1.00 0.00 87 ASP A N 12
ATOM 13422 C CA . ASP A 1 65 ? 14.503 6.153 2.404 1.00 0.00 87 ASP A CA 12
ATOM 13423 C C . ASP A 1 65 ? 15.420 5.578 3.485 1.00 0.00 87 ASP A C 12
ATOM 13424 O O . ASP A 1 65 ? 16.629 5.805 3.464 1.00 0.00 87 ASP A O 12
ATOM 13433 N N . GLN A 1 66 ? 14.810 4.845 4.405 1.00 0.00 88 GLN A N 12
ATOM 13434 C CA . GLN A 1 66 ? 15.557 4.236 5.493 1.00 0.00 88 GLN A CA 12
ATOM 13435 C C . GLN A 1 66 ? 15.401 2.714 5.457 1.00 0.00 88 GLN A C 12
ATOM 13436 O O . GLN A 1 66 ? 16.107 1.997 6.164 1.00 0.00 88 GLN A O 12
ATOM 13450 N N . ARG A 1 67 ? 14.471 2.266 4.626 1.00 0.00 89 ARG A N 12
ATOM 13451 C CA . ARG A 1 67 ? 14.214 0.843 4.488 1.00 0.00 89 ARG A CA 12
ATOM 13452 C C . ARG A 1 67 ? 15.527 0.081 4.302 1.00 0.00 89 ARG A C 12
ATOM 13453 O O . ARG A 1 67 ? 15.646 -1.070 4.720 1.00 0.00 89 ARG A O 12
ATOM 13474 N N . ARG A 1 68 ? 16.481 0.754 3.676 1.00 0.00 90 ARG A N 12
ATOM 13475 C CA . ARG A 1 68 ? 17.782 0.155 3.430 1.00 0.00 90 ARG A CA 12
ATOM 13476 C C . ARG A 1 68 ? 18.625 1.065 2.535 1.00 0.00 90 ARG A C 12
ATOM 13477 O O . ARG A 1 68 ? 19.766 1.383 2.865 1.00 0.00 90 ARG A O 12
ATOM 13498 N N . HIS A 1 69 ? 18.030 1.460 1.418 1.00 0.00 91 HIS A N 12
ATOM 13499 C CA . HIS A 1 69 ? 18.712 2.328 0.473 1.00 0.00 91 HIS A CA 12
ATOM 13500 C C . HIS A 1 69 ? 17.710 2.850 -0.559 1.00 0.00 91 HIS A C 12
ATOM 13501 O O . HIS A 1 69 ? 17.389 4.038 -0.571 1.00 0.00 91 HIS A O 12
ATOM 13515 N N . LEU A 1 70 ? 17.245 1.938 -1.399 1.00 0.00 92 LEU A N 12
ATOM 13516 C CA . LEU A 1 70 ? 16.286 2.292 -2.432 1.00 0.00 92 LEU A CA 12
ATOM 13517 C C . LEU A 1 70 ? 15.733 1.014 -3.067 1.00 0.00 92 LEU A C 12
ATOM 13518 O O . LEU A 1 70 ? 14.532 0.757 -3.007 1.00 0.00 92 LEU A O 12
ATOM 13534 N N . MET A 1 71 ? 16.636 0.248 -3.661 1.00 0.00 93 MET A N 12
ATOM 13535 C CA . MET A 1 71 ? 16.253 -0.996 -4.307 1.00 0.00 93 MET A CA 12
ATOM 13536 C C . MET A 1 71 ? 17.475 -1.713 -4.884 1.00 0.00 93 MET A C 12
ATOM 13537 O O . MET A 1 71 ? 18.546 -1.121 -5.007 1.00 0.00 93 MET A O 12
ATOM 13551 N N . ALA A 1 72 ? 17.274 -2.979 -5.221 1.00 0.00 94 ALA A N 12
ATOM 13552 C CA . ALA A 1 72 ? 18.347 -3.783 -5.782 1.00 0.00 94 ALA A CA 12
ATOM 13553 C C . ALA A 1 72 ? 17.971 -4.207 -7.203 1.00 0.00 94 ALA A C 12
ATOM 13554 O O . ALA A 1 72 ? 16.806 -4.129 -7.590 1.00 0.00 94 ALA A O 12
ATOM 13561 N N . ASP A 1 73 ? 18.980 -4.646 -7.942 1.00 0.00 95 ASP A N 12
ATOM 13562 C CA . ASP A 1 73 ? 18.770 -5.082 -9.312 1.00 0.00 95 ASP A CA 12
ATOM 13563 C C . ASP A 1 73 ? 19.345 -6.489 -9.488 1.00 0.00 95 ASP A C 12
ATOM 13564 O O . ASP A 1 73 ? 20.182 -6.925 -8.699 1.00 0.00 95 ASP A O 12
ATOM 13573 N N . ASP A 1 74 ? 18.874 -7.160 -10.529 1.00 0.00 96 ASP A N 12
ATOM 13574 C CA . ASP A 1 74 ? 19.332 -8.508 -10.819 1.00 0.00 96 ASP A CA 12
ATOM 13575 C C . ASP A 1 74 ? 19.764 -8.591 -12.284 1.00 0.00 96 ASP A C 12
ATOM 13576 O O . ASP A 1 74 ? 18.985 -8.278 -13.183 1.00 0.00 96 ASP A O 12
ATOM 13585 N N . MET A 1 1 ? -4.696 -0.884 0.504 1.00 0.00 23 MET A N 13
ATOM 13586 C CA . MET A 1 1 ? -4.329 0.510 0.692 1.00 0.00 23 MET A CA 13
ATOM 13587 C C . MET A 1 1 ? -3.158 0.896 -0.213 1.00 0.00 23 MET A C 13
ATOM 13588 O O . MET A 1 1 ? -2.032 0.449 -0.002 1.00 0.00 23 MET A O 13
ATOM 13602 N N . SER A 1 2 ? -3.464 1.722 -1.203 1.00 0.00 24 SER A N 13
ATOM 13603 C CA . SER A 1 2 ? -2.450 2.173 -2.141 1.00 0.00 24 SER A CA 13
ATOM 13604 C C . SER A 1 2 ? -2.098 3.637 -1.868 1.00 0.00 24 SER A C 13
ATOM 13605 O O . SER A 1 2 ? -2.911 4.529 -2.107 1.00 0.00 24 SER A O 13
ATOM 13613 N N . ILE A 1 3 ? -0.887 3.838 -1.371 1.00 0.00 25 ILE A N 13
ATOM 13614 C CA . ILE A 1 3 ? -0.418 5.178 -1.063 1.00 0.00 25 ILE A CA 13
ATOM 13615 C C . ILE A 1 3 ? -0.429 6.024 -2.338 1.00 0.00 25 ILE A C 13
ATOM 13616 O O . ILE A 1 3 ? -0.129 5.524 -3.421 1.00 0.00 25 ILE A O 13
ATOM 13632 N N . GLU A 1 4 ? -0.778 7.291 -2.166 1.00 0.00 26 GLU A N 13
ATOM 13633 C CA . GLU A 1 4 ? -0.833 8.210 -3.290 1.00 0.00 26 GLU A CA 13
ATOM 13634 C C . GLU A 1 4 ? 0.145 9.368 -3.076 1.00 0.00 26 GLU A C 13
ATOM 13635 O O . GLU A 1 4 ? 0.602 9.601 -1.958 1.00 0.00 26 GLU A O 13
ATOM 13647 N N . ILE A 1 5 ? 0.437 10.062 -4.166 1.00 0.00 27 ILE A N 13
ATOM 13648 C CA . ILE A 1 5 ? 1.352 11.190 -4.112 1.00 0.00 27 ILE A CA 13
ATOM 13649 C C . ILE A 1 5 ? 0.794 12.335 -4.960 1.00 0.00 27 ILE A C 13
ATOM 13650 O O . ILE A 1 5 ? 0.121 12.099 -5.962 1.00 0.00 27 ILE A O 13
ATOM 13666 N N . ASP A 1 6 ? 1.095 13.550 -4.527 1.00 0.00 28 ASP A N 13
ATOM 13667 C CA . ASP A 1 6 ? 0.632 14.732 -5.234 1.00 0.00 28 ASP A CA 13
ATOM 13668 C C . ASP A 1 6 ? 1.805 15.696 -5.430 1.00 0.00 28 ASP A C 13
ATOM 13669 O O . ASP A 1 6 ? 2.053 16.556 -4.586 1.00 0.00 28 ASP A O 13
ATOM 13678 N N . SER A 1 7 ? 2.494 15.519 -6.547 1.00 0.00 29 SER A N 13
ATOM 13679 C CA . SER A 1 7 ? 3.634 16.362 -6.864 1.00 0.00 29 SER A CA 13
ATOM 13680 C C . SER A 1 7 ? 3.156 17.755 -7.278 1.00 0.00 29 SER A C 13
ATOM 13681 O O . SER A 1 7 ? 3.842 18.747 -7.039 1.00 0.00 29 SER A O 13
ATOM 13689 N N . GLU A 1 8 ? 1.982 17.785 -7.892 1.00 0.00 30 GLU A N 13
ATOM 13690 C CA . GLU A 1 8 ? 1.404 19.040 -8.342 1.00 0.00 30 GLU A CA 13
ATOM 13691 C C . GLU A 1 8 ? 1.311 20.028 -7.178 1.00 0.00 30 GLU A C 13
ATOM 13692 O O . GLU A 1 8 ? 1.744 21.173 -7.294 1.00 0.00 30 GLU A O 13
ATOM 13704 N N . GLN A 1 9 ? 0.742 19.549 -6.081 1.00 0.00 31 GLN A N 13
ATOM 13705 C CA . GLN A 1 9 ? 0.585 20.376 -4.897 1.00 0.00 31 GLN A CA 13
ATOM 13706 C C . GLN A 1 9 ? 1.739 20.130 -3.922 1.00 0.00 31 GLN A C 13
ATOM 13707 O O . GLN A 1 9 ? 2.016 20.963 -3.060 1.00 0.00 31 GLN A O 13
ATOM 13721 N N . GLY A 1 10 ? 2.381 18.984 -4.091 1.00 0.00 32 GLY A N 13
ATOM 13722 C CA . GLY A 1 10 ? 3.498 18.618 -3.237 1.00 0.00 32 GLY A CA 13
ATOM 13723 C C . GLY A 1 10 ? 3.007 17.996 -1.929 1.00 0.00 32 GLY A C 13
ATOM 13724 O O . GLY A 1 10 ? 3.609 18.199 -0.876 1.00 0.00 32 GLY A O 13
ATOM 13728 N N . VAL A 1 11 ? 1.917 17.249 -2.038 1.00 0.00 33 VAL A N 13
ATOM 13729 C CA . VAL A 1 11 ? 1.338 16.596 -0.876 1.00 0.00 33 VAL A CA 13
ATOM 13730 C C . VAL A 1 11 ? 1.207 15.097 -1.153 1.00 0.00 33 VAL A C 13
ATOM 13731 O O . VAL A 1 11 ? 1.287 14.664 -2.302 1.00 0.00 33 VAL A O 13
ATOM 13744 N N . CYS A 1 12 ? 1.008 14.345 -0.080 1.00 0.00 34 CYS A N 13
ATOM 13745 C CA . CYS A 1 12 ? 0.865 12.903 -0.193 1.00 0.00 34 CYS A CA 13
ATOM 13746 C C . CYS A 1 12 ? -0.455 12.499 0.466 1.00 0.00 34 CYS A C 13
ATOM 13747 O O . CYS A 1 12 ? -0.837 13.057 1.494 1.00 0.00 34 CYS A O 13
ATOM 13755 N N . SER A 1 13 ? -1.117 11.531 -0.152 1.00 0.00 35 SER A N 13
ATOM 13756 C CA . SER A 1 13 ? -2.386 11.045 0.361 1.00 0.00 35 SER A CA 13
ATOM 13757 C C . SER A 1 13 ? -2.452 9.522 0.236 1.00 0.00 35 SER A C 13
ATOM 13758 O O . SER A 1 13 ? -2.312 8.979 -0.858 1.00 0.00 35 SER A O 13
ATOM 13766 N N . VAL A 1 14 ? -2.666 8.876 1.373 1.00 0.00 36 VAL A N 13
ATOM 13767 C CA . VAL A 1 14 ? -2.753 7.426 1.405 1.00 0.00 36 VAL A CA 13
ATOM 13768 C C . VAL A 1 14 ? -4.224 7.006 1.370 1.00 0.00 36 VAL A C 13
ATOM 13769 O O . VAL A 1 14 ? -5.094 7.743 1.832 1.00 0.00 36 VAL A O 13
ATOM 13782 N N . GLU A 1 15 ? -4.457 5.824 0.818 1.00 0.00 37 GLU A N 13
ATOM 13783 C CA . GLU A 1 15 ? -5.808 5.298 0.717 1.00 0.00 37 GLU A CA 13
ATOM 13784 C C . GLU A 1 15 ? -5.997 4.132 1.689 1.00 0.00 37 GLU A C 13
ATOM 13785 O O . GLU A 1 15 ? -5.165 3.227 1.749 1.00 0.00 37 GLU A O 13
ATOM 13797 N N . ILE A 1 16 ? -7.096 4.191 2.427 1.00 0.00 38 ILE A N 13
ATOM 13798 C CA . ILE A 1 16 ? -7.405 3.150 3.394 1.00 0.00 38 ILE A CA 13
ATOM 13799 C C . ILE A 1 16 ? -8.922 3.049 3.560 1.00 0.00 38 ILE A C 13
ATOM 13800 O O . ILE A 1 16 ? -9.496 3.680 4.446 1.00 0.00 38 ILE A O 13
ATOM 13816 N N . GLU A 1 17 ? -9.528 2.251 2.693 1.00 0.00 39 GLU A N 13
ATOM 13817 C CA . GLU A 1 17 ? -10.968 2.059 2.733 1.00 0.00 39 GLU A CA 13
ATOM 13818 C C . GLU A 1 17 ? -11.674 3.389 3.005 1.00 0.00 39 GLU A C 13
ATOM 13819 O O . GLU A 1 17 ? -12.551 3.466 3.863 1.00 0.00 39 GLU A O 13
ATOM 13831 N N . GLY A 1 18 ? -11.264 4.403 2.257 1.00 0.00 40 GLY A N 13
ATOM 13832 C CA . GLY A 1 18 ? -11.846 5.726 2.407 1.00 0.00 40 GLY A CA 13
ATOM 13833 C C . GLY A 1 18 ? -10.979 6.608 3.308 1.00 0.00 40 GLY A C 13
ATOM 13834 O O . GLY A 1 18 ? -11.471 7.190 4.273 1.00 0.00 40 GLY A O 13
ATOM 13838 N N . SER A 1 19 ? -9.702 6.679 2.961 1.00 0.00 41 SER A N 13
ATOM 13839 C CA . SER A 1 19 ? -8.762 7.480 3.726 1.00 0.00 41 SER A CA 13
ATOM 13840 C C . SER A 1 19 ? -8.525 8.820 3.026 1.00 0.00 41 SER A C 13
ATOM 13841 O O . SER A 1 19 ? -8.132 8.855 1.861 1.00 0.00 41 SER A O 13
ATOM 13849 N N . ARG A 1 20 ? -8.773 9.890 3.767 1.00 0.00 42 ARG A N 13
ATOM 13850 C CA . ARG A 1 20 ? -8.592 11.229 3.232 1.00 0.00 42 ARG A CA 13
ATOM 13851 C C . ARG A 1 20 ? -7.455 11.944 3.965 1.00 0.00 42 ARG A C 13
ATOM 13852 O O . ARG A 1 20 ? -7.598 13.099 4.362 1.00 0.00 42 ARG A O 13
ATOM 13873 N N . HIS A 1 21 ? -6.352 11.227 4.123 1.00 0.00 43 HIS A N 13
ATOM 13874 C CA . HIS A 1 21 ? -5.192 11.778 4.802 1.00 0.00 43 HIS A CA 13
ATOM 13875 C C . HIS A 1 21 ? -4.674 12.992 4.028 1.00 0.00 43 HIS A C 13
ATOM 13876 O O . HIS A 1 21 ? -5.233 13.359 2.995 1.00 0.00 43 HIS A O 13
ATOM 13890 N N . ARG A 1 22 ? -3.611 13.581 4.556 1.00 0.00 44 ARG A N 13
ATOM 13891 C CA . ARG A 1 22 ? -3.011 14.746 3.928 1.00 0.00 44 ARG A CA 13
ATOM 13892 C C . ARG A 1 22 ? -1.761 15.178 4.697 1.00 0.00 44 ARG A C 13
ATOM 13893 O O . ARG A 1 22 ? -1.830 15.463 5.891 1.00 0.00 44 ARG A O 13
ATOM 13914 N N . ALA A 1 23 ? -0.648 15.214 3.979 1.00 0.00 45 ALA A N 13
ATOM 13915 C CA . ALA A 1 23 ? 0.617 15.607 4.579 1.00 0.00 45 ALA A CA 13
ATOM 13916 C C . ALA A 1 23 ? 1.628 15.910 3.472 1.00 0.00 45 ALA A C 13
ATOM 13917 O O . ALA A 1 23 ? 1.427 15.529 2.320 1.00 0.00 45 ALA A O 13
ATOM 13924 N N . PRO A 1 24 ? 2.723 16.612 3.871 1.00 0.00 46 PRO A N 13
ATOM 13925 C CA . PRO A 1 24 ? 3.766 16.972 2.926 1.00 0.00 46 PRO A CA 13
ATOM 13926 C C . PRO A 1 24 ? 4.630 15.758 2.575 1.00 0.00 46 PRO A C 13
ATOM 13927 O O . PRO A 1 24 ? 4.890 14.910 3.426 1.00 0.00 46 PRO A O 13
ATOM 13938 N N . VAL A 1 25 ? 5.050 15.715 1.319 1.00 0.00 47 VAL A N 13
ATOM 13939 C CA . VAL A 1 25 ? 5.879 14.620 0.845 1.00 0.00 47 VAL A CA 13
ATOM 13940 C C . VAL A 1 25 ? 7.242 14.681 1.536 1.00 0.00 47 VAL A C 13
ATOM 13941 O O . VAL A 1 25 ? 7.904 13.658 1.704 1.00 0.00 47 VAL A O 13
ATOM 13954 N N . ASP A 1 26 ? 7.622 15.891 1.919 1.00 0.00 48 ASP A N 13
ATOM 13955 C CA . ASP A 1 26 ? 8.895 16.099 2.588 1.00 0.00 48 ASP A CA 13
ATOM 13956 C C . ASP A 1 26 ? 8.791 15.611 4.035 1.00 0.00 48 ASP A C 13
ATOM 13957 O O . ASP A 1 26 ? 9.773 15.641 4.775 1.00 0.00 48 ASP A O 13
ATOM 13966 N N . SER A 1 27 ? 7.593 15.174 4.394 1.00 0.00 49 SER A N 13
ATOM 13967 C CA . SER A 1 27 ? 7.349 14.680 5.738 1.00 0.00 49 SER A CA 13
ATOM 13968 C C . SER A 1 27 ? 6.991 13.193 5.693 1.00 0.00 49 SER A C 13
ATOM 13969 O O . SER A 1 27 ? 6.176 12.723 6.485 1.00 0.00 49 SER A O 13
ATOM 13977 N N . LEU A 1 28 ? 7.618 12.495 4.757 1.00 0.00 50 LEU A N 13
ATOM 13978 C CA . LEU A 1 28 ? 7.376 11.071 4.598 1.00 0.00 50 LEU A CA 13
ATOM 13979 C C . LEU A 1 28 ? 8.558 10.290 5.174 1.00 0.00 50 LEU A C 13
ATOM 13980 O O . LEU A 1 28 ? 9.574 10.877 5.542 1.00 0.00 50 LEU A O 13
ATOM 13996 N N . ARG A 1 29 ? 8.387 8.978 5.233 1.00 0.00 51 ARG A N 13
ATOM 13997 C CA . ARG A 1 29 ? 9.427 8.110 5.757 1.00 0.00 51 ARG A CA 13
ATOM 13998 C C . ARG A 1 29 ? 9.195 6.667 5.303 1.00 0.00 51 ARG A C 13
ATOM 13999 O O . ARG A 1 29 ? 8.099 6.131 5.463 1.00 0.00 51 ARG A O 13
ATOM 14020 N N . ILE A 1 30 ? 10.243 6.080 4.745 1.00 0.00 52 ILE A N 13
ATOM 14021 C CA . ILE A 1 30 ? 10.167 4.710 4.267 1.00 0.00 52 ILE A CA 13
ATOM 14022 C C . ILE A 1 30 ? 11.001 3.808 5.179 1.00 0.00 52 ILE A C 13
ATOM 14023 O O . ILE A 1 30 ? 12.076 4.200 5.630 1.00 0.00 52 ILE A O 13
ATOM 14039 N N . GLY A 1 31 ? 10.473 2.618 5.424 1.00 0.00 53 GLY A N 13
ATOM 14040 C CA . GLY A 1 31 ? 11.155 1.657 6.274 1.00 0.00 53 GLY A CA 13
ATOM 14041 C C . GLY A 1 31 ? 10.884 0.225 5.811 1.00 0.00 53 GLY A C 13
ATOM 14042 O O . GLY A 1 31 ? 10.098 0.005 4.891 1.00 0.00 53 GLY A O 13
ATOM 14046 N N . THR A 1 32 ? 11.548 -0.713 6.471 1.00 0.00 54 THR A N 13
ATOM 14047 C CA . THR A 1 32 ? 11.388 -2.118 6.138 1.00 0.00 54 THR A CA 13
ATOM 14048 C C . THR A 1 32 ? 11.331 -2.964 7.411 1.00 0.00 54 THR A C 13
ATOM 14049 O O . THR A 1 32 ? 12.026 -2.676 8.384 1.00 0.00 54 THR A O 13
ATOM 14060 N N . ASP A 1 33 ? 10.495 -3.991 7.364 1.00 0.00 55 ASP A N 13
ATOM 14061 C CA . ASP A 1 33 ? 10.337 -4.881 8.502 1.00 0.00 55 ASP A CA 13
ATOM 14062 C C . ASP A 1 33 ? 11.001 -6.223 8.190 1.00 0.00 55 ASP A C 13
ATOM 14063 O O . ASP A 1 33 ? 10.577 -6.933 7.279 1.00 0.00 55 ASP A O 13
ATOM 14072 N N . ALA A 1 34 ? 12.031 -6.531 8.963 1.00 0.00 56 ALA A N 13
ATOM 14073 C CA . ALA A 1 34 ? 12.758 -7.776 8.781 1.00 0.00 56 ALA A CA 13
ATOM 14074 C C . ALA A 1 34 ? 11.874 -8.947 9.215 1.00 0.00 56 ALA A C 13
ATOM 14075 O O . ALA A 1 34 ? 12.228 -10.107 9.011 1.00 0.00 56 ALA A O 13
ATOM 14082 N N . GLU A 1 35 ? 10.739 -8.602 9.806 1.00 0.00 57 GLU A N 13
ATOM 14083 C CA . GLU A 1 35 ? 9.801 -9.610 10.270 1.00 0.00 57 GLU A CA 13
ATOM 14084 C C . GLU A 1 35 ? 9.373 -10.511 9.111 1.00 0.00 57 GLU A C 13
ATOM 14085 O O . GLU A 1 35 ? 9.293 -11.729 9.263 1.00 0.00 57 GLU A O 13
ATOM 14097 N N . ALA A 1 36 ? 9.108 -9.878 7.977 1.00 0.00 58 ALA A N 13
ATOM 14098 C CA . ALA A 1 36 ? 8.689 -10.607 6.793 1.00 0.00 58 ALA A CA 13
ATOM 14099 C C . ALA A 1 36 ? 9.468 -10.092 5.580 1.00 0.00 58 ALA A C 13
ATOM 14100 O O . ALA A 1 36 ? 9.116 -10.389 4.440 1.00 0.00 58 ALA A O 13
ATOM 14107 N N . ARG A 1 37 ? 10.512 -9.330 5.869 1.00 0.00 59 ARG A N 13
ATOM 14108 C CA . ARG A 1 37 ? 11.344 -8.771 4.817 1.00 0.00 59 ARG A CA 13
ATOM 14109 C C . ARG A 1 37 ? 10.491 -7.958 3.841 1.00 0.00 59 ARG A C 13
ATOM 14110 O O . ARG A 1 37 ? 10.636 -8.088 2.626 1.00 0.00 59 ARG A O 13
ATOM 14131 N N . LEU A 1 38 ? 9.619 -7.138 4.408 1.00 0.00 60 LEU A N 13
ATOM 14132 C CA . LEU A 1 38 ? 8.742 -6.304 3.604 1.00 0.00 60 LEU A CA 13
ATOM 14133 C C . LEU A 1 38 ? 9.025 -4.832 3.907 1.00 0.00 60 LEU A C 13
ATOM 14134 O O . LEU A 1 38 ? 9.649 -4.511 4.918 1.00 0.00 60 LEU A O 13
ATOM 14150 N N . SER A 1 39 ? 8.553 -3.975 3.014 1.00 0.00 61 SER A N 13
ATOM 14151 C CA . SER A 1 39 ? 8.748 -2.544 3.173 1.00 0.00 61 SER A CA 13
ATOM 14152 C C . SER A 1 39 ? 7.526 -1.921 3.851 1.00 0.00 61 SER A C 13
ATOM 14153 O O . SER A 1 39 ? 6.410 -2.418 3.703 1.00 0.00 61 SER A O 13
ATOM 14161 N N . VAL A 1 40 ? 7.777 -0.843 4.579 1.00 0.00 62 VAL A N 13
ATOM 14162 C CA . VAL A 1 40 ? 6.711 -0.148 5.279 1.00 0.00 62 VAL A CA 13
ATOM 14163 C C . VAL A 1 40 ? 6.801 1.349 4.979 1.00 0.00 62 VAL A C 13
ATOM 14164 O O . VAL A 1 40 ? 7.771 1.808 4.378 1.00 0.00 62 VAL A O 13
ATOM 14177 N N . LEU A 1 41 ? 5.776 2.070 5.410 1.00 0.00 63 LEU A N 13
ATOM 14178 C CA . LEU A 1 41 ? 5.727 3.506 5.194 1.00 0.00 63 LEU A CA 13
ATOM 14179 C C . LEU A 1 41 ? 5.290 4.197 6.488 1.00 0.00 63 LEU A C 13
ATOM 14180 O O . LEU A 1 41 ? 4.457 3.672 7.225 1.00 0.00 63 LEU A O 13
ATOM 14196 N N . TYR A 1 42 ? 5.871 5.364 6.723 1.00 0.00 64 TYR A N 13
ATOM 14197 C CA . TYR A 1 42 ? 5.552 6.132 7.915 1.00 0.00 64 TYR A CA 13
ATOM 14198 C C . TYR A 1 42 ? 4.962 7.494 7.547 1.00 0.00 64 TYR A C 13
ATOM 14199 O O . TYR A 1 42 ? 5.494 8.193 6.686 1.00 0.00 64 TYR A O 13
ATOM 14217 N N . ILE A 1 43 ? 3.870 7.831 8.217 1.00 0.00 65 ILE A N 13
ATOM 14218 C CA . ILE A 1 43 ? 3.202 9.098 7.971 1.00 0.00 65 ILE A CA 13
ATOM 14219 C C . ILE A 1 43 ? 2.390 9.490 9.208 1.00 0.00 65 ILE A C 13
ATOM 14220 O O . ILE A 1 43 ? 1.309 8.952 9.441 1.00 0.00 65 ILE A O 13
ATOM 14236 N N . ASP A 1 44 ? 2.943 10.424 9.968 1.00 0.00 66 ASP A N 13
ATOM 14237 C CA . ASP A 1 44 ? 2.284 10.894 11.174 1.00 0.00 66 ASP A CA 13
ATOM 14238 C C . ASP A 1 44 ? 2.577 9.925 12.321 1.00 0.00 66 ASP A C 13
ATOM 14239 O O . ASP A 1 44 ? 1.713 9.666 13.157 1.00 0.00 66 ASP A O 13
ATOM 14248 N N . GLY A 1 45 ? 3.800 9.415 12.324 1.00 0.00 67 GLY A N 13
ATOM 14249 C CA . GLY A 1 45 ? 4.219 8.480 13.355 1.00 0.00 67 GLY A CA 13
ATOM 14250 C C . GLY A 1 45 ? 3.377 7.203 13.311 1.00 0.00 67 GLY A C 13
ATOM 14251 O O . GLY A 1 45 ? 3.004 6.665 14.353 1.00 0.00 67 GLY A O 13
ATOM 14255 N N . LYS A 1 46 ? 3.103 6.754 12.095 1.00 0.00 68 LYS A N 13
ATOM 14256 C CA . LYS A 1 46 ? 2.312 5.551 11.902 1.00 0.00 68 LYS A CA 13
ATOM 14257 C C . LYS A 1 46 ? 3.190 4.464 11.278 1.00 0.00 68 LYS A C 13
ATOM 14258 O O . LYS A 1 46 ? 4.334 4.722 10.907 1.00 0.00 68 LYS A O 13
ATOM 14277 N N . ARG A 1 47 ? 2.620 3.272 11.180 1.00 0.00 69 ARG A N 13
ATOM 14278 C CA . ARG A 1 47 ? 3.336 2.145 10.607 1.00 0.00 69 ARG A CA 13
ATOM 14279 C C . ARG A 1 47 ? 2.358 1.182 9.932 1.00 0.00 69 ARG A C 13
ATOM 14280 O O . ARG A 1 47 ? 1.540 0.551 10.600 1.00 0.00 69 ARG A O 13
ATOM 14301 N N . LEU A 1 48 ? 2.474 1.099 8.614 1.00 0.00 70 LEU A N 13
ATOM 14302 C CA . LEU A 1 48 ? 1.609 0.224 7.841 1.00 0.00 70 LEU A CA 13
ATOM 14303 C C . LEU A 1 48 ? 2.400 -0.359 6.667 1.00 0.00 70 LEU A C 13
ATOM 14304 O O . LEU A 1 48 ? 3.529 0.055 6.408 1.00 0.00 70 LEU A O 13
ATOM 14320 N N . HIS A 1 49 ? 1.775 -1.310 5.989 1.00 0.00 71 HIS A N 13
ATOM 14321 C CA . HIS A 1 49 ? 2.406 -1.954 4.849 1.00 0.00 71 HIS A CA 13
ATOM 14322 C C . HIS A 1 49 ? 1.796 -1.415 3.553 1.00 0.00 71 HIS A C 13
ATOM 14323 O O . HIS A 1 49 ? 0.582 -1.474 3.362 1.00 0.00 71 HIS A O 13
ATOM 14337 N N . ILE A 1 50 ? 2.667 -0.902 2.696 1.00 0.00 72 ILE A N 13
ATOM 14338 C CA . ILE A 1 50 ? 2.229 -0.353 1.424 1.00 0.00 72 ILE A CA 13
ATOM 14339 C C . ILE A 1 50 ? 2.804 -1.197 0.285 1.00 0.00 72 ILE A C 13
ATOM 14340 O O . ILE A 1 50 ? 3.648 -2.062 0.513 1.00 0.00 72 ILE A O 13
ATOM 14356 N N . SER A 1 51 ? 2.323 -0.917 -0.918 1.00 0.00 73 SER A N 13
ATOM 14357 C CA . SER A 1 51 ? 2.779 -1.640 -2.093 1.00 0.00 73 SER A CA 13
ATOM 14358 C C . SER A 1 51 ? 4.262 -1.357 -2.339 1.00 0.00 73 SER A C 13
ATOM 14359 O O . SER A 1 51 ? 4.739 -0.254 -2.075 1.00 0.00 73 SER A O 13
ATOM 14367 N N . GLU A 1 52 ? 4.950 -2.372 -2.842 1.00 0.00 74 GLU A N 13
ATOM 14368 C CA . GLU A 1 52 ? 6.369 -2.246 -3.126 1.00 0.00 74 GLU A CA 13
ATOM 14369 C C . GLU A 1 52 ? 6.617 -1.077 -4.083 1.00 0.00 74 GLU A C 13
ATOM 14370 O O . GLU A 1 52 ? 7.373 -0.160 -3.765 1.00 0.00 74 GLU A O 13
ATOM 14382 N N . GLU A 1 53 ? 5.966 -1.148 -5.234 1.00 0.00 75 GLU A N 13
ATOM 14383 C CA . GLU A 1 53 ? 6.107 -0.108 -6.239 1.00 0.00 75 GLU A CA 13
ATOM 14384 C C . GLU A 1 53 ? 5.681 1.245 -5.665 1.00 0.00 75 GLU A C 13
ATOM 14385 O O . GLU A 1 53 ? 6.287 2.271 -5.971 1.00 0.00 75 GLU A O 13
ATOM 14397 N N . ASP A 1 54 ? 4.644 1.203 -4.842 1.00 0.00 76 ASP A N 13
ATOM 14398 C CA . ASP A 1 54 ? 4.131 2.413 -4.222 1.00 0.00 76 ASP A CA 13
ATOM 14399 C C . ASP A 1 54 ? 5.154 2.937 -3.213 1.00 0.00 76 ASP A C 13
ATOM 14400 O O . ASP A 1 54 ? 5.256 4.144 -2.997 1.00 0.00 76 ASP A O 13
ATOM 14409 N N . ALA A 1 55 ? 5.886 2.004 -2.622 1.00 0.00 77 ALA A N 13
ATOM 14410 C CA . ALA A 1 55 ? 6.897 2.357 -1.640 1.00 0.00 77 ALA A CA 13
ATOM 14411 C C . ALA A 1 55 ? 8.057 3.066 -2.342 1.00 0.00 77 ALA A C 13
ATOM 14412 O O . ALA A 1 55 ? 8.723 3.912 -1.747 1.00 0.00 77 ALA A O 13
ATOM 14419 N N . GLN A 1 56 ? 8.263 2.695 -3.597 1.00 0.00 78 GLN A N 13
ATOM 14420 C CA . GLN A 1 56 ? 9.331 3.286 -4.386 1.00 0.00 78 GLN A CA 13
ATOM 14421 C C . GLN A 1 56 ? 8.939 4.693 -4.842 1.00 0.00 78 GLN A C 13
ATOM 14422 O O . GLN A 1 56 ? 9.744 5.620 -4.768 1.00 0.00 78 GLN A O 13
ATOM 14436 N N . ARG A 1 57 ? 7.702 4.808 -5.302 1.00 0.00 79 ARG A N 13
ATOM 14437 C CA . ARG A 1 57 ? 7.194 6.086 -5.770 1.00 0.00 79 ARG A CA 13
ATOM 14438 C C . ARG A 1 57 ? 7.286 7.133 -4.657 1.00 0.00 79 ARG A C 13
ATOM 14439 O O . ARG A 1 57 ? 7.440 8.322 -4.930 1.00 0.00 79 ARG A O 13
ATOM 14460 N N . LEU A 1 58 ? 7.187 6.652 -3.426 1.00 0.00 80 LEU A N 13
ATOM 14461 C CA . LEU A 1 58 ? 7.257 7.531 -2.272 1.00 0.00 80 LEU A CA 13
ATOM 14462 C C . LEU A 1 58 ? 8.617 8.231 -2.251 1.00 0.00 80 LEU A C 13
ATOM 14463 O O . LEU A 1 58 ? 8.700 9.425 -1.965 1.00 0.00 80 LEU A O 13
ATOM 14479 N N . VAL A 1 59 ? 9.649 7.459 -2.558 1.00 0.00 81 VAL A N 13
ATOM 14480 C CA . VAL A 1 59 ? 11.001 7.991 -2.578 1.00 0.00 81 VAL A CA 13
ATOM 14481 C C . VAL A 1 59 ? 11.134 8.991 -3.728 1.00 0.00 81 VAL A C 13
ATOM 14482 O O . VAL A 1 59 ? 11.635 10.099 -3.537 1.00 0.00 81 VAL A O 13
ATOM 14495 N N . VAL A 1 60 ? 10.676 8.566 -4.896 1.00 0.00 82 VAL A N 13
ATOM 14496 C CA . VAL A 1 60 ? 10.738 9.410 -6.077 1.00 0.00 82 VAL A CA 13
ATOM 14497 C C . VAL A 1 60 ? 10.051 10.745 -5.780 1.00 0.00 82 VAL A C 13
ATOM 14498 O O . VAL A 1 60 ? 10.498 11.794 -6.243 1.00 0.00 82 VAL A O 13
ATOM 14511 N N . ALA A 1 61 ? 8.977 10.663 -5.009 1.00 0.00 83 ALA A N 13
ATOM 14512 C CA . ALA A 1 61 ? 8.224 11.852 -4.645 1.00 0.00 83 ALA A CA 13
ATOM 14513 C C . ALA A 1 61 ? 9.110 12.773 -3.805 1.00 0.00 83 ALA A C 13
ATOM 14514 O O . ALA A 1 61 ? 8.902 13.985 -3.778 1.00 0.00 83 ALA A O 13
ATOM 14521 N N . GLY A 1 62 ? 10.080 12.163 -3.139 1.00 0.00 84 GLY A N 13
ATOM 14522 C CA . GLY A 1 62 ? 10.998 12.914 -2.299 1.00 0.00 84 GLY A CA 13
ATOM 14523 C C . GLY A 1 62 ? 10.847 12.517 -0.830 1.00 0.00 84 GLY A C 13
ATOM 14524 O O . GLY A 1 62 ? 11.260 13.256 0.062 1.00 0.00 84 GLY A O 13
ATOM 14528 N N . ALA A 1 63 ? 10.255 11.350 -0.623 1.00 0.00 85 ALA A N 13
ATOM 14529 C CA . ALA A 1 63 ? 10.044 10.845 0.723 1.00 0.00 85 ALA A CA 13
ATOM 14530 C C . ALA A 1 63 ? 11.351 10.248 1.250 1.00 0.00 85 ALA A C 13
ATOM 14531 O O . ALA A 1 63 ? 12.225 9.873 0.470 1.00 0.00 85 ALA A O 13
ATOM 14538 N N . GLU A 1 64 ? 11.443 10.180 2.570 1.00 0.00 86 GLU A N 13
ATOM 14539 C CA . GLU A 1 64 ? 12.629 9.635 3.209 1.00 0.00 86 GLU A CA 13
ATOM 14540 C C . GLU A 1 64 ? 12.911 8.223 2.690 1.00 0.00 86 GLU A C 13
ATOM 14541 O O . GLU A 1 64 ? 11.988 7.496 2.326 1.00 0.00 86 GLU A O 13
ATOM 14553 N N . ASP A 1 65 ? 14.191 7.879 2.671 1.00 0.00 87 ASP A N 13
ATOM 14554 C CA . ASP A 1 65 ? 14.606 6.569 2.201 1.00 0.00 87 ASP A CA 13
ATOM 14555 C C . ASP A 1 65 ? 15.615 5.975 3.187 1.00 0.00 87 ASP A C 13
ATOM 14556 O O . ASP A 1 65 ? 16.785 6.356 3.187 1.00 0.00 87 ASP A O 13
ATOM 14565 N N . GLN A 1 66 ? 15.125 5.053 4.002 1.00 0.00 88 GLN A N 13
ATOM 14566 C CA . GLN A 1 66 ? 15.970 4.403 4.990 1.00 0.00 88 GLN A CA 13
ATOM 14567 C C . GLN A 1 66 ? 16.017 2.894 4.738 1.00 0.00 88 GLN A C 13
ATOM 14568 O O . GLN A 1 66 ? 16.860 2.194 5.296 1.00 0.00 88 GLN A O 13
ATOM 14582 N N . ARG A 1 67 ? 15.100 2.438 3.898 1.00 0.00 89 ARG A N 13
ATOM 14583 C CA . ARG A 1 67 ? 15.026 1.025 3.566 1.00 0.00 89 ARG A CA 13
ATOM 14584 C C . ARG A 1 67 ? 16.143 0.650 2.591 1.00 0.00 89 ARG A C 13
ATOM 14585 O O . ARG A 1 67 ? 16.510 -0.519 2.482 1.00 0.00 89 ARG A O 13
ATOM 14606 N N . ARG A 1 68 ? 16.653 1.664 1.906 1.00 0.00 90 ARG A N 13
ATOM 14607 C CA . ARG A 1 68 ? 17.721 1.455 0.944 1.00 0.00 90 ARG A CA 13
ATOM 14608 C C . ARG A 1 68 ? 17.325 0.372 -0.062 1.00 0.00 90 ARG A C 13
ATOM 14609 O O . ARG A 1 68 ? 16.166 -0.036 -0.116 1.00 0.00 90 ARG A O 13
ATOM 14630 N N . HIS A 1 69 ? 18.311 -0.064 -0.832 1.00 0.00 91 HIS A N 13
ATOM 14631 C CA . HIS A 1 69 ? 18.080 -1.092 -1.833 1.00 0.00 91 HIS A CA 13
ATOM 14632 C C . HIS A 1 69 ? 17.443 -0.466 -3.075 1.00 0.00 91 HIS A C 13
ATOM 14633 O O . HIS A 1 69 ? 18.088 -0.349 -4.116 1.00 0.00 91 HIS A O 13
ATOM 14647 N N . LEU A 1 70 ? 16.184 -0.080 -2.924 1.00 0.00 92 LEU A N 13
ATOM 14648 C CA . LEU A 1 70 ? 15.453 0.532 -4.021 1.00 0.00 92 LEU A CA 13
ATOM 14649 C C . LEU A 1 70 ? 15.599 -0.336 -5.272 1.00 0.00 92 LEU A C 13
ATOM 14650 O O . LEU A 1 70 ? 16.262 0.057 -6.231 1.00 0.00 92 LEU A O 13
ATOM 14666 N N . MET A 1 71 ? 14.969 -1.500 -5.223 1.00 0.00 93 MET A N 13
ATOM 14667 C CA . MET A 1 71 ? 15.020 -2.427 -6.341 1.00 0.00 93 MET A CA 13
ATOM 14668 C C . MET A 1 71 ? 16.442 -2.539 -6.896 1.00 0.00 93 MET A C 13
ATOM 14669 O O . MET A 1 71 ? 16.826 -1.783 -7.787 1.00 0.00 93 MET A O 13
ATOM 14683 N N . ALA A 1 72 ? 17.185 -3.488 -6.345 1.00 0.00 94 ALA A N 13
ATOM 14684 C CA . ALA A 1 72 ? 18.556 -3.708 -6.773 1.00 0.00 94 ALA A CA 13
ATOM 14685 C C . ALA A 1 72 ? 19.379 -2.447 -6.502 1.00 0.00 94 ALA A C 13
ATOM 14686 O O . ALA A 1 72 ? 19.066 -1.375 -7.016 1.00 0.00 94 ALA A O 13
ATOM 14693 N N . ASP A 1 73 ? 20.416 -2.618 -5.694 1.00 0.00 95 ASP A N 13
ATOM 14694 C CA . ASP A 1 73 ? 21.286 -1.508 -5.349 1.00 0.00 95 ASP A CA 13
ATOM 14695 C C . ASP A 1 73 ? 22.691 -1.779 -5.891 1.00 0.00 95 ASP A C 13
ATOM 14696 O O . ASP A 1 73 ? 23.219 -2.879 -5.735 1.00 0.00 95 ASP A O 13
ATOM 14705 N N . ASP A 1 74 ? 23.258 -0.757 -6.516 1.00 0.00 96 ASP A N 13
ATOM 14706 C CA . ASP A 1 74 ? 24.591 -0.872 -7.081 1.00 0.00 96 ASP A CA 13
ATOM 14707 C C . ASP A 1 74 ? 25.589 -0.152 -6.172 1.00 0.00 96 ASP A C 13
ATOM 14708 O O . ASP A 1 74 ? 25.355 0.984 -5.763 1.00 0.00 96 ASP A O 13
ATOM 14717 N N . MET A 1 1 ? -4.816 -0.761 -0.823 1.00 0.00 23 MET A N 14
ATOM 14718 C CA . MET A 1 1 ? -3.823 -0.059 -0.027 1.00 0.00 23 MET A CA 14
ATOM 14719 C C . MET A 1 1 ? -2.724 0.528 -0.915 1.00 0.00 23 MET A C 14
ATOM 14720 O O . MET A 1 1 ? -1.596 0.038 -0.917 1.00 0.00 23 MET A O 14
ATOM 14734 N N . SER A 1 2 ? -3.092 1.569 -1.646 1.00 0.00 24 SER A N 14
ATOM 14735 C CA . SER A 1 2 ? -2.151 2.228 -2.536 1.00 0.00 24 SER A CA 14
ATOM 14736 C C . SER A 1 2 ? -1.883 3.654 -2.051 1.00 0.00 24 SER A C 14
ATOM 14737 O O . SER A 1 2 ? -2.816 4.393 -1.738 1.00 0.00 24 SER A O 14
ATOM 14745 N N . ILE A 1 3 ? -0.605 3.999 -2.003 1.00 0.00 25 ILE A N 14
ATOM 14746 C CA . ILE A 1 3 ? -0.202 5.323 -1.561 1.00 0.00 25 ILE A CA 14
ATOM 14747 C C . ILE A 1 3 ? -0.412 6.322 -2.701 1.00 0.00 25 ILE A C 14
ATOM 14748 O O . ILE A 1 3 ? -0.195 5.994 -3.866 1.00 0.00 25 ILE A O 14
ATOM 14764 N N . GLU A 1 4 ? -0.830 7.521 -2.324 1.00 0.00 26 GLU A N 14
ATOM 14765 C CA . GLU A 1 4 ? -1.071 8.570 -3.300 1.00 0.00 26 GLU A CA 14
ATOM 14766 C C . GLU A 1 4 ? -0.080 9.719 -3.101 1.00 0.00 26 GLU A C 14
ATOM 14767 O O . GLU A 1 4 ? 0.559 9.817 -2.054 1.00 0.00 26 GLU A O 14
ATOM 14779 N N . ILE A 1 5 ? 0.017 10.558 -4.121 1.00 0.00 27 ILE A N 14
ATOM 14780 C CA . ILE A 1 5 ? 0.919 11.696 -4.071 1.00 0.00 27 ILE A CA 14
ATOM 14781 C C . ILE A 1 5 ? 0.223 12.920 -4.668 1.00 0.00 27 ILE A C 14
ATOM 14782 O O . ILE A 1 5 ? -0.518 12.804 -5.644 1.00 0.00 27 ILE A O 14
ATOM 14798 N N . ASP A 1 6 ? 0.485 14.067 -4.058 1.00 0.00 28 ASP A N 14
ATOM 14799 C CA . ASP A 1 6 ? -0.107 15.311 -4.517 1.00 0.00 28 ASP A CA 14
ATOM 14800 C C . ASP A 1 6 ? 0.995 16.355 -4.709 1.00 0.00 28 ASP A C 14
ATOM 14801 O O . ASP A 1 6 ? 1.315 17.102 -3.785 1.00 0.00 28 ASP A O 14
ATOM 14810 N N . SER A 1 7 ? 1.544 16.374 -5.914 1.00 0.00 29 SER A N 14
ATOM 14811 C CA . SER A 1 7 ? 2.604 17.314 -6.239 1.00 0.00 29 SER A CA 14
ATOM 14812 C C . SER A 1 7 ? 2.023 18.721 -6.401 1.00 0.00 29 SER A C 14
ATOM 14813 O O . SER A 1 7 ? 2.572 19.687 -5.874 1.00 0.00 29 SER A O 14
ATOM 14821 N N . GLU A 1 8 ? 0.922 18.791 -7.134 1.00 0.00 30 GLU A N 14
ATOM 14822 C CA . GLU A 1 8 ? 0.261 20.063 -7.373 1.00 0.00 30 GLU A CA 14
ATOM 14823 C C . GLU A 1 8 ? 0.082 20.823 -6.057 1.00 0.00 30 GLU A C 14
ATOM 14824 O O . GLU A 1 8 ? 0.450 21.992 -5.957 1.00 0.00 30 GLU A O 14
ATOM 14836 N N . GLN A 1 9 ? -0.484 20.128 -5.081 1.00 0.00 31 GLN A N 14
ATOM 14837 C CA . GLN A 1 9 ? -0.716 20.723 -3.776 1.00 0.00 31 GLN A CA 14
ATOM 14838 C C . GLN A 1 9 ? 0.513 20.541 -2.884 1.00 0.00 31 GLN A C 14
ATOM 14839 O O . GLN A 1 9 ? 0.730 21.319 -1.955 1.00 0.00 31 GLN A O 14
ATOM 14853 N N . GLY A 1 10 ? 1.285 19.511 -3.196 1.00 0.00 32 GLY A N 14
ATOM 14854 C CA . GLY A 1 10 ? 2.487 19.218 -2.434 1.00 0.00 32 GLY A CA 14
ATOM 14855 C C . GLY A 1 10 ? 2.143 18.536 -1.108 1.00 0.00 32 GLY A C 14
ATOM 14856 O O . GLY A 1 10 ? 2.543 19.004 -0.043 1.00 0.00 32 GLY A O 14
ATOM 14860 N N . VAL A 1 11 ? 1.404 17.442 -1.217 1.00 0.00 33 VAL A N 14
ATOM 14861 C CA . VAL A 1 11 ? 1.001 16.691 -0.040 1.00 0.00 33 VAL A CA 14
ATOM 14862 C C . VAL A 1 11 ? 0.908 15.206 -0.395 1.00 0.00 33 VAL A C 14
ATOM 14863 O O . VAL A 1 11 ? 0.874 14.846 -1.570 1.00 0.00 33 VAL A O 14
ATOM 14876 N N . CYS A 1 12 ? 0.869 14.383 0.643 1.00 0.00 34 CYS A N 14
ATOM 14877 C CA . CYS A 1 12 ? 0.780 12.945 0.455 1.00 0.00 34 CYS A CA 14
ATOM 14878 C C . CYS A 1 12 ? -0.537 12.462 1.067 1.00 0.00 34 CYS A C 14
ATOM 14879 O O . CYS A 1 12 ? -0.969 12.968 2.101 1.00 0.00 34 CYS A O 14
ATOM 14887 N N . SER A 1 13 ? -1.139 11.487 0.401 1.00 0.00 35 SER A N 14
ATOM 14888 C CA . SER A 1 13 ? -2.398 10.929 0.865 1.00 0.00 35 SER A CA 14
ATOM 14889 C C . SER A 1 13 ? -2.461 9.436 0.538 1.00 0.00 35 SER A C 14
ATOM 14890 O O . SER A 1 13 ? -2.419 9.050 -0.629 1.00 0.00 35 SER A O 14
ATOM 14898 N N . VAL A 1 14 ? -2.560 8.636 1.590 1.00 0.00 36 VAL A N 14
ATOM 14899 C CA . VAL A 1 14 ? -2.629 7.194 1.430 1.00 0.00 36 VAL A CA 14
ATOM 14900 C C . VAL A 1 14 ? -4.093 6.750 1.468 1.00 0.00 36 VAL A C 14
ATOM 14901 O O . VAL A 1 14 ? -4.921 7.387 2.118 1.00 0.00 36 VAL A O 14
ATOM 14914 N N . GLU A 1 15 ? -4.367 5.662 0.764 1.00 0.00 37 GLU A N 14
ATOM 14915 C CA . GLU A 1 15 ? -5.716 5.126 0.709 1.00 0.00 37 GLU A CA 14
ATOM 14916 C C . GLU A 1 15 ? -5.801 3.821 1.502 1.00 0.00 37 GLU A C 14
ATOM 14917 O O . GLU A 1 15 ? -5.043 2.886 1.250 1.00 0.00 37 GLU A O 14
ATOM 14929 N N . ILE A 1 16 ? -6.732 3.798 2.446 1.00 0.00 38 ILE A N 14
ATOM 14930 C CA . ILE A 1 16 ? -6.926 2.623 3.277 1.00 0.00 38 ILE A CA 14
ATOM 14931 C C . ILE A 1 16 ? -8.408 2.495 3.634 1.00 0.00 38 ILE A C 14
ATOM 14932 O O . ILE A 1 16 ? -8.843 2.977 4.679 1.00 0.00 38 ILE A O 14
ATOM 14948 N N . GLU A 1 17 ? -9.143 1.843 2.745 1.00 0.00 39 GLU A N 14
ATOM 14949 C CA . GLU A 1 17 ? -10.568 1.645 2.953 1.00 0.00 39 GLU A CA 14
ATOM 14950 C C . GLU A 1 17 ? -11.305 2.984 2.882 1.00 0.00 39 GLU A C 14
ATOM 14951 O O . GLU A 1 17 ? -12.174 3.173 2.032 1.00 0.00 39 GLU A O 14
ATOM 14963 N N . GLY A 1 18 ? -10.932 3.878 3.786 1.00 0.00 40 GLY A N 14
ATOM 14964 C CA . GLY A 1 18 ? -11.547 5.193 3.836 1.00 0.00 40 GLY A CA 14
ATOM 14965 C C . GLY A 1 18 ? -10.488 6.296 3.783 1.00 0.00 40 GLY A C 14
ATOM 14966 O O . GLY A 1 18 ? -10.283 7.012 4.763 1.00 0.00 40 GLY A O 14
ATOM 14970 N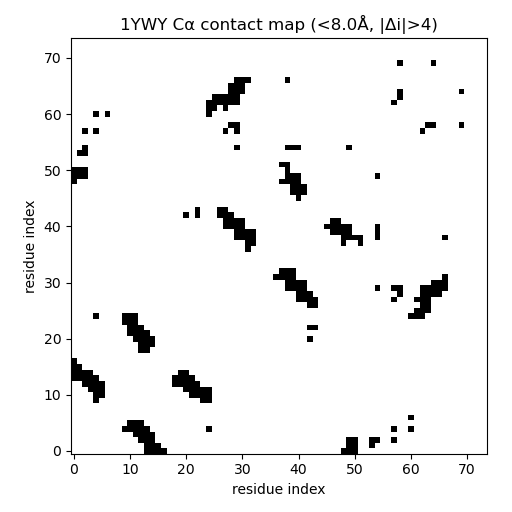 N . SER A 1 19 ? -9.843 6.398 2.631 1.00 0.00 41 SER A N 14
ATOM 14971 C CA . SER A 1 19 ? -8.810 7.402 2.438 1.00 0.00 41 SER A CA 14
ATOM 14972 C C . SER A 1 19 ? -9.203 8.700 3.146 1.00 0.00 41 SER A C 14
ATOM 14973 O O . SER A 1 19 ? -10.346 9.144 3.048 1.00 0.00 41 SER A O 14
ATOM 14981 N N . ARG A 1 20 ? -8.233 9.272 3.844 1.00 0.00 42 ARG A N 14
ATOM 14982 C CA . ARG A 1 20 ? -8.463 10.511 4.569 1.00 0.00 42 ARG A CA 14
ATOM 14983 C C . ARG A 1 20 ? -7.196 10.932 5.315 1.00 0.00 42 ARG A C 14
ATOM 14984 O O . ARG A 1 20 ? -7.257 11.312 6.484 1.00 0.00 42 ARG A O 14
ATOM 15005 N N . HIS A 1 21 ? -6.077 10.851 4.610 1.00 0.00 43 HIS A N 14
ATOM 15006 C CA . HIS A 1 21 ? -4.798 11.219 5.192 1.00 0.00 43 HIS A CA 14
ATOM 15007 C C . HIS A 1 21 ? -4.412 12.627 4.733 1.00 0.00 43 HIS A C 14
ATOM 15008 O O . HIS A 1 21 ? -5.084 13.214 3.886 1.00 0.00 43 HIS A O 14
ATOM 15022 N N . ARG A 1 22 ? -3.331 13.128 5.314 1.00 0.00 44 ARG A N 14
ATOM 15023 C CA . ARG A 1 22 ? -2.848 14.456 4.975 1.00 0.00 44 ARG A CA 14
ATOM 15024 C C . ARG A 1 22 ? -1.528 14.739 5.695 1.00 0.00 44 ARG A C 14
ATOM 15025 O O . ARG A 1 22 ? -1.473 14.735 6.924 1.00 0.00 44 ARG A O 14
ATOM 15046 N N . ALA A 1 23 ? -0.496 14.979 4.898 1.00 0.00 45 ALA A N 14
ATOM 15047 C CA . ALA A 1 23 ? 0.820 15.264 5.444 1.00 0.00 45 ALA A CA 14
ATOM 15048 C C . ALA A 1 23 ? 1.731 15.774 4.325 1.00 0.00 45 ALA A C 14
ATOM 15049 O O . ALA A 1 23 ? 1.464 15.541 3.147 1.00 0.00 45 ALA A O 14
ATOM 15056 N N . PRO A 1 24 ? 2.816 16.478 4.744 1.00 0.00 46 PRO A N 14
ATOM 15057 C CA . PRO A 1 24 ? 3.769 17.023 3.792 1.00 0.00 46 PRO A CA 14
ATOM 15058 C C . PRO A 1 24 ? 4.662 15.921 3.218 1.00 0.00 46 PRO A C 14
ATOM 15059 O O . PRO A 1 24 ? 5.134 15.054 3.953 1.00 0.00 46 PRO A O 14
ATOM 15070 N N . VAL A 1 25 ? 4.868 15.990 1.911 1.00 0.00 47 VAL A N 14
ATOM 15071 C CA . VAL A 1 25 ? 5.696 15.009 1.231 1.00 0.00 47 VAL A CA 14
ATOM 15072 C C . VAL A 1 25 ? 7.151 15.185 1.670 1.00 0.00 47 VAL A C 14
ATOM 15073 O O . VAL A 1 25 ? 7.932 14.235 1.638 1.00 0.00 47 VAL A O 14
ATOM 15086 N N . ASP A 1 26 ? 7.472 16.406 2.071 1.00 0.00 48 ASP A N 14
ATOM 15087 C CA . ASP A 1 26 ? 8.819 16.718 2.516 1.00 0.00 48 ASP A CA 14
ATOM 15088 C C . ASP A 1 26 ? 9.031 16.154 3.923 1.00 0.00 48 ASP A C 14
ATOM 15089 O O . ASP A 1 26 ? 10.116 16.278 4.488 1.00 0.00 48 ASP A O 14
ATOM 15098 N N . SER A 1 27 ? 7.976 15.548 4.447 1.00 0.00 49 SER A N 14
ATOM 15099 C CA . SER A 1 27 ? 8.032 14.965 5.777 1.00 0.00 49 SER A CA 14
ATOM 15100 C C . SER A 1 27 ? 7.583 13.503 5.727 1.00 0.00 49 SER A C 14
ATOM 15101 O O . SER A 1 27 ? 6.757 13.076 6.532 1.00 0.00 49 SER A O 14
ATOM 15109 N N . LEU A 1 28 ? 8.147 12.776 4.773 1.00 0.00 50 LEU A N 14
ATOM 15110 C CA . LEU A 1 28 ? 7.815 11.372 4.607 1.00 0.00 50 LEU A CA 14
ATOM 15111 C C . LEU A 1 28 ? 9.026 10.518 4.986 1.00 0.00 50 LEU A C 14
ATOM 15112 O O . LEU A 1 28 ? 10.142 11.026 5.088 1.00 0.00 50 LEU A O 14
ATOM 15128 N N . ARG A 1 29 ? 8.766 9.234 5.185 1.00 0.00 51 ARG A N 14
ATOM 15129 C CA . ARG A 1 29 ? 9.821 8.304 5.551 1.00 0.00 51 ARG A CA 14
ATOM 15130 C C . ARG A 1 29 ? 9.378 6.865 5.280 1.00 0.00 51 ARG A C 14
ATOM 15131 O O . ARG A 1 29 ? 8.234 6.503 5.551 1.00 0.00 51 ARG A O 14
ATOM 15152 N N . ILE A 1 30 ? 10.307 6.083 4.749 1.00 0.00 52 ILE A N 14
ATOM 15153 C CA . ILE A 1 30 ? 10.027 4.692 4.439 1.00 0.00 52 ILE A CA 14
ATOM 15154 C C . ILE A 1 30 ? 10.769 3.793 5.430 1.00 0.00 52 ILE A C 14
ATOM 15155 O O . ILE A 1 30 ? 11.894 4.096 5.826 1.00 0.00 52 ILE A O 14
ATOM 15171 N N . GLY A 1 31 ? 10.110 2.706 5.803 1.00 0.00 53 GLY A N 14
ATOM 15172 C CA . GLY A 1 31 ? 10.693 1.761 6.740 1.00 0.00 53 GLY A CA 14
ATOM 15173 C C . GLY A 1 31 ? 10.627 0.334 6.193 1.00 0.00 53 GLY A C 14
ATOM 15174 O O . GLY A 1 31 ? 10.112 0.108 5.099 1.00 0.00 53 GLY A O 14
ATOM 15178 N N . THR A 1 32 ? 11.156 -0.592 6.979 1.00 0.00 54 THR A N 14
ATOM 15179 C CA . THR A 1 32 ? 11.163 -1.991 6.587 1.00 0.00 54 THR A CA 14
ATOM 15180 C C . THR A 1 32 ? 10.516 -2.853 7.673 1.00 0.00 54 THR A C 14
ATOM 15181 O O . THR A 1 32 ? 10.695 -2.596 8.863 1.00 0.00 54 THR A O 14
ATOM 15192 N N . ASP A 1 33 ? 9.777 -3.857 7.224 1.00 0.00 55 ASP A N 14
ATOM 15193 C CA . ASP A 1 33 ? 9.102 -4.758 8.143 1.00 0.00 55 ASP A CA 14
ATOM 15194 C C . ASP A 1 33 ? 9.760 -6.137 8.074 1.00 0.00 55 ASP A C 14
ATOM 15195 O O . ASP A 1 33 ? 9.564 -6.875 7.109 1.00 0.00 55 ASP A O 14
ATOM 15204 N N . ALA A 1 34 ? 10.528 -6.444 9.109 1.00 0.00 56 ALA A N 14
ATOM 15205 C CA . ALA A 1 34 ? 11.216 -7.722 9.178 1.00 0.00 56 ALA A CA 14
ATOM 15206 C C . ALA A 1 34 ? 10.192 -8.837 9.397 1.00 0.00 56 ALA A C 14
ATOM 15207 O O . ALA A 1 34 ? 10.527 -10.017 9.311 1.00 0.00 56 ALA A O 14
ATOM 15214 N N . GLU A 1 35 ? 8.965 -8.423 9.675 1.00 0.00 57 GLU A N 14
ATOM 15215 C CA . GLU A 1 35 ? 7.889 -9.372 9.907 1.00 0.00 57 GLU A CA 14
ATOM 15216 C C . GLU A 1 35 ? 7.525 -10.091 8.607 1.00 0.00 57 GLU A C 14
ATOM 15217 O O . GLU A 1 35 ? 7.210 -11.280 8.617 1.00 0.00 57 GLU A O 14
ATOM 15229 N N . ALA A 1 36 ? 7.581 -9.339 7.517 1.00 0.00 58 ALA A N 14
ATOM 15230 C CA . ALA A 1 36 ? 7.261 -9.889 6.211 1.00 0.00 58 ALA A CA 14
ATOM 15231 C C . ALA A 1 36 ? 8.336 -9.465 5.207 1.00 0.00 58 ALA A C 14
ATOM 15232 O O . ALA A 1 36 ? 8.139 -9.577 3.998 1.00 0.00 58 ALA A O 14
ATOM 15239 N N . ARG A 1 37 ? 9.448 -8.989 5.746 1.00 0.00 59 ARG A N 14
ATOM 15240 C CA . ARG A 1 37 ? 10.554 -8.548 4.912 1.00 0.00 59 ARG A CA 14
ATOM 15241 C C . ARG A 1 37 ? 10.038 -7.690 3.755 1.00 0.00 59 ARG A C 14
ATOM 15242 O O . ARG A 1 37 ? 10.400 -7.915 2.601 1.00 0.00 59 ARG A O 14
ATOM 15263 N N . LEU A 1 38 ? 9.200 -6.726 4.104 1.00 0.00 60 LEU A N 14
ATOM 15264 C CA . LEU A 1 38 ? 8.630 -5.833 3.109 1.00 0.00 60 LEU A CA 14
ATOM 15265 C C . LEU A 1 38 ? 8.857 -4.383 3.542 1.00 0.00 60 LEU A C 14
ATOM 15266 O O . LEU A 1 38 ? 9.173 -4.119 4.701 1.00 0.00 60 LEU A O 14
ATOM 15282 N N . SER A 1 39 ? 8.686 -3.481 2.586 1.00 0.00 61 SER A N 14
ATOM 15283 C CA . SER A 1 39 ? 8.868 -2.064 2.854 1.00 0.00 61 SER A CA 14
ATOM 15284 C C . SER A 1 39 ? 7.576 -1.467 3.415 1.00 0.00 61 SER A C 14
ATOM 15285 O O . SER A 1 39 ? 6.483 -1.814 2.970 1.00 0.00 61 SER A O 14
ATOM 15293 N N . VAL A 1 40 ? 7.744 -0.580 4.384 1.00 0.00 62 VAL A N 14
ATOM 15294 C CA . VAL A 1 40 ? 6.605 0.069 5.011 1.00 0.00 62 VAL A CA 14
ATOM 15295 C C . VAL A 1 40 ? 6.710 1.582 4.809 1.00 0.00 62 VAL A C 14
ATOM 15296 O O . VAL A 1 40 ? 7.747 2.083 4.378 1.00 0.00 62 VAL A O 14
ATOM 15309 N N . LEU A 1 41 ? 5.622 2.267 5.131 1.00 0.00 63 LEU A N 14
ATOM 15310 C CA . LEU A 1 41 ? 5.579 3.712 4.990 1.00 0.00 63 LEU A CA 14
ATOM 15311 C C . LEU A 1 41 ? 5.249 4.342 6.345 1.00 0.00 63 LEU A C 14
ATOM 15312 O O . LEU A 1 41 ? 4.389 3.846 7.071 1.00 0.00 63 LEU A O 14
ATOM 15328 N N . TYR A 1 42 ? 5.950 5.426 6.644 1.00 0.00 64 TYR A N 14
ATOM 15329 C CA . TYR A 1 42 ? 5.742 6.129 7.898 1.00 0.00 64 TYR A CA 14
ATOM 15330 C C . TYR A 1 42 ? 5.283 7.568 7.651 1.00 0.00 64 TYR A C 14
ATOM 15331 O O . TYR A 1 42 ? 6.051 8.392 7.156 1.00 0.00 64 TYR A O 14
ATOM 15349 N N . ILE A 1 43 ? 4.033 7.826 8.007 1.00 0.00 65 ILE A N 14
ATOM 15350 C CA . ILE A 1 43 ? 3.464 9.151 7.830 1.00 0.00 65 ILE A CA 14
ATOM 15351 C C . ILE A 1 43 ? 2.874 9.629 9.158 1.00 0.00 65 ILE A C 14
ATOM 15352 O O . ILE A 1 43 ? 1.883 9.078 9.636 1.00 0.00 65 ILE A O 14
ATOM 15368 N N . ASP A 1 44 ? 3.507 10.650 9.717 1.00 0.00 66 ASP A N 14
ATOM 15369 C CA . ASP A 1 44 ? 3.057 11.209 10.980 1.00 0.00 66 ASP A CA 14
ATOM 15370 C C . ASP A 1 44 ? 3.547 10.324 12.128 1.00 0.00 66 ASP A C 14
ATOM 15371 O O . ASP A 1 44 ? 3.087 10.458 13.260 1.00 0.00 66 ASP A O 14
ATOM 15380 N N . GLY A 1 45 ? 4.475 9.438 11.795 1.00 0.00 67 GLY A N 14
ATOM 15381 C CA . GLY A 1 45 ? 5.033 8.531 12.783 1.00 0.00 67 GLY A CA 14
ATOM 15382 C C . GLY A 1 45 ? 4.163 7.281 12.933 1.00 0.00 67 GLY A C 14
ATOM 15383 O O . GLY A 1 45 ? 4.080 6.704 14.016 1.00 0.00 67 GLY A O 14
ATOM 15387 N N . LYS A 1 46 ? 3.536 6.900 11.830 1.00 0.00 68 LYS A N 14
ATOM 15388 C CA . LYS A 1 46 ? 2.675 5.729 11.824 1.00 0.00 68 LYS A CA 14
ATOM 15389 C C . LYS A 1 46 ? 3.387 4.582 11.105 1.00 0.00 68 LYS A C 14
ATOM 15390 O O . LYS A 1 46 ? 4.456 4.774 10.527 1.00 0.00 68 LYS A O 14
ATOM 15409 N N . ARG A 1 47 ? 2.765 3.413 11.162 1.00 0.00 69 ARG A N 14
ATOM 15410 C CA . ARG A 1 47 ? 3.326 2.235 10.523 1.00 0.00 69 ARG A CA 14
ATOM 15411 C C . ARG A 1 47 ? 2.228 1.449 9.803 1.00 0.00 69 ARG A C 14
ATOM 15412 O O . ARG A 1 47 ? 1.308 0.936 10.438 1.00 0.00 69 ARG A O 14
ATOM 15433 N N . LEU A 1 48 ? 2.361 1.380 8.486 1.00 0.00 70 LEU A N 14
ATOM 15434 C CA . LEU A 1 48 ? 1.393 0.665 7.672 1.00 0.00 70 LEU A CA 14
ATOM 15435 C C . LEU A 1 48 ? 2.130 -0.168 6.623 1.00 0.00 70 LEU A C 14
ATOM 15436 O O . LEU A 1 48 ? 3.343 -0.039 6.463 1.00 0.00 70 LEU A O 14
ATOM 15452 N N . HIS A 1 49 ? 1.367 -1.005 5.934 1.00 0.00 71 HIS A N 14
ATOM 15453 C CA . HIS A 1 49 ? 1.934 -1.859 4.905 1.00 0.00 71 HIS A CA 14
ATOM 15454 C C . HIS A 1 49 ? 1.458 -1.388 3.529 1.00 0.00 71 HIS A C 14
ATOM 15455 O O . HIS A 1 49 ? 0.268 -1.452 3.224 1.00 0.00 71 HIS A O 14
ATOM 15469 N N . ILE A 1 50 ? 2.412 -0.926 2.734 1.00 0.00 72 ILE A N 14
ATOM 15470 C CA . ILE A 1 50 ? 2.106 -0.445 1.398 1.00 0.00 72 ILE A CA 14
ATOM 15471 C C . ILE A 1 50 ? 2.748 -1.375 0.366 1.00 0.00 72 ILE A C 14
ATOM 15472 O O . ILE A 1 50 ? 3.599 -2.194 0.708 1.00 0.00 72 ILE A O 14
ATOM 15488 N N . SER A 1 51 ? 2.315 -1.217 -0.876 1.00 0.00 73 SER A N 14
ATOM 15489 C CA . SER A 1 51 ? 2.836 -2.032 -1.960 1.00 0.00 73 SER A CA 14
ATOM 15490 C C . SER A 1 51 ? 4.322 -1.735 -2.170 1.00 0.00 73 SER A C 14
ATOM 15491 O O . SER A 1 51 ? 4.760 -0.596 -2.008 1.00 0.00 73 SER A O 14
ATOM 15499 N N . GLU A 1 52 ? 5.058 -2.777 -2.527 1.00 0.00 74 GLU A N 14
ATOM 15500 C CA . GLU A 1 52 ? 6.485 -2.642 -2.760 1.00 0.00 74 GLU A CA 14
ATOM 15501 C C . GLU A 1 52 ? 6.755 -1.516 -3.760 1.00 0.00 74 GLU A C 14
ATOM 15502 O O . GLU A 1 52 ? 7.478 -0.569 -3.454 1.00 0.00 74 GLU A O 14
ATOM 15514 N N . GLU A 1 53 ? 6.159 -1.656 -4.935 1.00 0.00 75 GLU A N 14
ATOM 15515 C CA . GLU A 1 53 ? 6.326 -0.662 -5.982 1.00 0.00 75 GLU A CA 14
ATOM 15516 C C . GLU A 1 53 ? 5.832 0.703 -5.501 1.00 0.00 75 GLU A C 14
ATOM 15517 O O . GLU A 1 53 ? 6.455 1.726 -5.779 1.00 0.00 75 GLU A O 14
ATOM 15529 N N . ASP A 1 54 ? 4.715 0.675 -4.788 1.00 0.00 76 ASP A N 14
ATOM 15530 C CA . ASP A 1 54 ? 4.130 1.898 -4.266 1.00 0.00 76 ASP A CA 14
ATOM 15531 C C . ASP A 1 54 ? 5.080 2.515 -3.237 1.00 0.00 76 ASP A C 14
ATOM 15532 O O . ASP A 1 54 ? 5.119 3.733 -3.075 1.00 0.00 76 ASP A O 14
ATOM 15541 N N . ALA A 1 55 ? 5.822 1.644 -2.569 1.00 0.00 77 ALA A N 14
ATOM 15542 C CA . ALA A 1 55 ? 6.769 2.088 -1.560 1.00 0.00 77 ALA A CA 14
ATOM 15543 C C . ALA A 1 55 ? 7.948 2.783 -2.243 1.00 0.00 77 ALA A C 14
ATOM 15544 O O . ALA A 1 55 ? 8.561 3.682 -1.670 1.00 0.00 77 ALA A O 14
ATOM 15551 N N . GLN A 1 56 ? 8.230 2.340 -3.460 1.00 0.00 78 GLN A N 14
ATOM 15552 C CA . GLN A 1 56 ? 9.325 2.908 -4.228 1.00 0.00 78 GLN A CA 14
ATOM 15553 C C . GLN A 1 56 ? 8.914 4.260 -4.817 1.00 0.00 78 GLN A C 14
ATOM 15554 O O . GLN A 1 56 ? 9.716 5.191 -4.860 1.00 0.00 78 GLN A O 14
ATOM 15568 N N . ARG A 1 57 ? 7.666 4.323 -5.256 1.00 0.00 79 ARG A N 14
ATOM 15569 C CA . ARG A 1 57 ? 7.139 5.545 -5.841 1.00 0.00 79 ARG A CA 14
ATOM 15570 C C . ARG A 1 57 ? 7.051 6.645 -4.781 1.00 0.00 79 ARG A C 14
ATOM 15571 O O . ARG A 1 57 ? 7.212 7.824 -5.091 1.00 0.00 79 ARG A O 14
ATOM 15592 N N . LEU A 1 58 ? 6.794 6.220 -3.553 1.00 0.00 80 LEU A N 14
ATOM 15593 C CA . LEU A 1 58 ? 6.682 7.154 -2.446 1.00 0.00 80 LEU A CA 14
ATOM 15594 C C . LEU A 1 58 ? 7.970 7.974 -2.343 1.00 0.00 80 LEU A C 14
ATOM 15595 O O . LEU A 1 58 ? 7.924 9.196 -2.207 1.00 0.00 80 LEU A O 14
ATOM 15611 N N . VAL A 1 59 ? 9.090 7.269 -2.413 1.00 0.00 81 VAL A N 14
ATOM 15612 C CA . VAL A 1 59 ? 10.388 7.916 -2.330 1.00 0.00 81 VAL A CA 14
ATOM 15613 C C . VAL A 1 59 ? 10.592 8.800 -3.562 1.00 0.00 81 VAL A C 14
ATOM 15614 O O . VAL A 1 59 ? 10.947 9.971 -3.439 1.00 0.00 81 VAL A O 14
ATOM 15627 N N . VAL A 1 60 ? 10.360 8.205 -4.723 1.00 0.00 82 VAL A N 14
ATOM 15628 C CA . VAL A 1 60 ? 10.514 8.923 -5.977 1.00 0.00 82 VAL A CA 14
ATOM 15629 C C . VAL A 1 60 ? 9.734 10.238 -5.905 1.00 0.00 82 VAL A C 14
ATOM 15630 O O . VAL A 1 60 ? 10.168 11.252 -6.450 1.00 0.00 82 VAL A O 14
ATOM 15643 N N . ALA A 1 61 ? 8.596 10.178 -5.229 1.00 0.00 83 ALA A N 14
ATOM 15644 C CA . ALA A 1 61 ? 7.752 11.351 -5.079 1.00 0.00 83 ALA A CA 14
ATOM 15645 C C . ALA A 1 61 ? 8.510 12.423 -4.294 1.00 0.00 83 ALA A C 14
ATOM 15646 O O . ALA A 1 61 ? 8.217 13.611 -4.416 1.00 0.00 83 ALA A O 14
ATOM 15653 N N . GLY A 1 62 ? 9.470 11.964 -3.504 1.00 0.00 84 GLY A N 14
ATOM 15654 C CA . GLY A 1 62 ? 10.273 12.869 -2.699 1.00 0.00 84 GLY A CA 14
ATOM 15655 C C . GLY A 1 62 ? 10.379 12.371 -1.256 1.00 0.00 84 GLY A C 14
ATOM 15656 O O . GLY A 1 62 ? 11.092 12.959 -0.444 1.00 0.00 84 GLY A O 14
ATOM 15660 N N . ALA A 1 63 ? 9.659 11.293 -0.981 1.00 0.00 85 ALA A N 14
ATOM 15661 C CA . ALA A 1 63 ? 9.664 10.710 0.350 1.00 0.00 85 ALA A CA 14
ATOM 15662 C C . ALA A 1 63 ? 11.060 10.165 0.658 1.00 0.00 85 ALA A C 14
ATOM 15663 O O . ALA A 1 63 ? 11.788 9.763 -0.248 1.00 0.00 85 ALA A O 14
ATOM 15670 N N . GLU A 1 64 ? 11.392 10.170 1.941 1.00 0.00 86 GLU A N 14
ATOM 15671 C CA . GLU A 1 64 ? 12.688 9.681 2.381 1.00 0.00 86 GLU A CA 14
ATOM 15672 C C . GLU A 1 64 ? 12.809 8.180 2.110 1.00 0.00 86 GLU A C 14
ATOM 15673 O O . GLU A 1 64 ? 11.811 7.461 2.126 1.00 0.00 86 GLU A O 14
ATOM 15685 N N . ASP A 1 65 ? 14.039 7.752 1.869 1.00 0.00 87 ASP A N 14
ATOM 15686 C CA . ASP A 1 65 ? 14.304 6.350 1.596 1.00 0.00 87 ASP A CA 14
ATOM 15687 C C . ASP A 1 65 ? 15.287 5.809 2.635 1.00 0.00 87 ASP A C 14
ATOM 15688 O O . ASP A 1 65 ? 16.468 6.153 2.616 1.00 0.00 87 ASP A O 14
ATOM 15697 N N . GLN A 1 66 ? 14.764 4.971 3.518 1.00 0.00 88 GLN A N 14
ATOM 15698 C CA . GLN A 1 66 ? 15.582 4.379 4.563 1.00 0.00 88 GLN A CA 14
ATOM 15699 C C . GLN A 1 66 ? 15.544 2.852 4.466 1.00 0.00 88 GLN A C 14
ATOM 15700 O O . GLN A 1 66 ? 16.325 2.165 5.123 1.00 0.00 88 GLN A O 14
ATOM 15714 N N . ARG A 1 67 ? 14.627 2.366 3.642 1.00 0.00 89 ARG A N 14
ATOM 15715 C CA . ARG A 1 67 ? 14.477 0.934 3.451 1.00 0.00 89 ARG A CA 14
ATOM 15716 C C . ARG A 1 67 ? 15.837 0.290 3.173 1.00 0.00 89 ARG A C 14
ATOM 15717 O O . ARG A 1 67 ? 16.164 -0.749 3.744 1.00 0.00 89 ARG A O 14
ATOM 15738 N N . ARG A 1 68 ? 16.593 0.934 2.297 1.00 0.00 90 ARG A N 14
ATOM 15739 C CA . ARG A 1 68 ? 17.910 0.438 1.936 1.00 0.00 90 ARG A CA 14
ATOM 15740 C C . ARG A 1 68 ? 18.560 1.358 0.901 1.00 0.00 90 ARG A C 14
ATOM 15741 O O . ARG A 1 68 ? 19.660 1.863 1.119 1.00 0.00 90 ARG A O 14
ATOM 15762 N N . HIS A 1 69 ? 17.851 1.549 -0.202 1.00 0.00 91 HIS A N 14
ATOM 15763 C CA . HIS A 1 69 ? 18.345 2.400 -1.271 1.00 0.00 91 HIS A CA 14
ATOM 15764 C C . HIS A 1 69 ? 17.266 2.554 -2.345 1.00 0.00 91 HIS A C 14
ATOM 15765 O O . HIS A 1 69 ? 16.274 1.826 -2.342 1.00 0.00 91 HIS A O 14
ATOM 15779 N N . LEU A 1 70 ? 17.496 3.505 -3.238 1.00 0.00 92 LEU A N 14
ATOM 15780 C CA . LEU A 1 70 ? 16.556 3.763 -4.315 1.00 0.00 92 LEU A CA 14
ATOM 15781 C C . LEU A 1 70 ? 16.795 2.761 -5.446 1.00 0.00 92 LEU A C 14
ATOM 15782 O O . LEU A 1 70 ? 17.940 2.475 -5.795 1.00 0.00 92 LEU A O 14
ATOM 15798 N N . MET A 1 71 ? 15.697 2.254 -5.986 1.00 0.00 93 MET A N 14
ATOM 15799 C CA . MET A 1 71 ? 15.773 1.289 -7.070 1.00 0.00 93 MET A CA 14
ATOM 15800 C C . MET A 1 71 ? 16.092 1.980 -8.397 1.00 0.00 93 MET A C 14
ATOM 15801 O O . MET A 1 71 ? 17.014 1.577 -9.105 1.00 0.00 93 MET A O 14
ATOM 15815 N N . ALA A 1 72 ? 15.311 3.008 -8.696 1.00 0.00 94 ALA A N 14
ATOM 15816 C CA . ALA A 1 72 ? 15.500 3.758 -9.926 1.00 0.00 94 ALA A CA 14
ATOM 15817 C C . ALA A 1 72 ? 16.662 4.737 -9.748 1.00 0.00 94 ALA A C 14
ATOM 15818 O O . ALA A 1 72 ? 16.889 5.244 -8.650 1.00 0.00 94 ALA A O 14
ATOM 15825 N N . ASP A 1 73 ? 17.367 4.975 -10.844 1.00 0.00 95 ASP A N 14
ATOM 15826 C CA . ASP A 1 73 ? 18.500 5.884 -10.823 1.00 0.00 95 ASP A CA 14
ATOM 15827 C C . ASP A 1 73 ? 18.332 6.927 -11.930 1.00 0.00 95 ASP A C 14
ATOM 15828 O O . ASP A 1 73 ? 18.399 6.598 -13.113 1.00 0.00 95 ASP A O 14
ATOM 15837 N N . ASP A 1 74 ? 18.117 8.164 -11.506 1.00 0.00 96 ASP A N 14
ATOM 15838 C CA . ASP A 1 74 ? 17.939 9.257 -12.447 1.00 0.00 96 ASP A CA 14
ATOM 15839 C C . ASP A 1 74 ? 18.807 10.441 -12.016 1.00 0.00 96 ASP A C 14
ATOM 15840 O O . ASP A 1 74 ? 18.712 10.903 -10.880 1.00 0.00 96 ASP A O 14
ATOM 15849 N N . MET A 1 1 ? -4.892 -0.636 0.776 1.00 0.00 23 MET A N 15
ATOM 15850 C CA . MET A 1 1 ? -4.385 0.710 0.982 1.00 0.00 23 MET A CA 15
ATOM 15851 C C . MET A 1 1 ? -3.201 0.998 0.058 1.00 0.00 23 MET A C 15
ATOM 15852 O O . MET A 1 1 ? -2.132 0.409 0.211 1.00 0.00 23 MET A O 15
ATOM 15866 N N . SER A 1 2 ? -3.431 1.902 -0.882 1.00 0.00 24 SER A N 15
ATOM 15867 C CA . SER A 1 2 ? -2.396 2.275 -1.832 1.00 0.00 24 SER A CA 15
ATOM 15868 C C . SER A 1 2 ? -2.013 3.743 -1.638 1.00 0.00 24 SER A C 15
ATOM 15869 O O . SER A 1 2 ? -2.716 4.639 -2.103 1.00 0.00 24 SER A O 15
ATOM 15877 N N . ILE A 1 3 ? -0.898 3.945 -0.950 1.00 0.00 25 ILE A N 15
ATOM 15878 C CA . ILE A 1 3 ? -0.413 5.289 -0.689 1.00 0.00 25 ILE A CA 15
ATOM 15879 C C . ILE A 1 3 ? -0.312 6.056 -2.009 1.00 0.00 25 ILE A C 15
ATOM 15880 O O . ILE A 1 3 ? 0.321 5.590 -2.955 1.00 0.00 25 ILE A O 15
ATOM 15896 N N . GLU A 1 4 ? -0.945 7.219 -2.030 1.00 0.00 26 GLU A N 15
ATOM 15897 C CA . GLU A 1 4 ? -0.935 8.055 -3.219 1.00 0.00 26 GLU A CA 15
ATOM 15898 C C . GLU A 1 4 ? 0.188 9.090 -3.130 1.00 0.00 26 GLU A C 15
ATOM 15899 O O . GLU A 1 4 ? 0.745 9.317 -2.057 1.00 0.00 26 GLU A O 15
ATOM 15911 N N . ILE A 1 5 ? 0.488 9.690 -4.273 1.00 0.00 27 ILE A N 15
ATOM 15912 C CA . ILE A 1 5 ? 1.535 10.696 -4.338 1.00 0.00 27 ILE A CA 15
ATOM 15913 C C . ILE A 1 5 ? 1.080 11.842 -5.243 1.00 0.00 27 ILE A C 15
ATOM 15914 O O . ILE A 1 5 ? 0.663 11.613 -6.378 1.00 0.00 27 ILE A O 15
ATOM 15930 N N . ASP A 1 6 ? 1.176 13.050 -4.708 1.00 0.00 28 ASP A N 15
ATOM 15931 C CA . ASP A 1 6 ? 0.779 14.233 -5.454 1.00 0.00 28 ASP A CA 15
ATOM 15932 C C . ASP A 1 6 ? 2.000 15.132 -5.663 1.00 0.00 28 ASP A C 15
ATOM 15933 O O . ASP A 1 6 ? 2.268 16.018 -4.853 1.00 0.00 28 ASP A O 15
ATOM 15942 N N . SER A 1 7 ? 2.706 14.872 -6.753 1.00 0.00 29 SER A N 15
ATOM 15943 C CA . SER A 1 7 ? 3.892 15.647 -7.079 1.00 0.00 29 SER A CA 15
ATOM 15944 C C . SER A 1 7 ? 3.488 17.033 -7.585 1.00 0.00 29 SER A C 15
ATOM 15945 O O . SER A 1 7 ? 4.296 17.961 -7.575 1.00 0.00 29 SER A O 15
ATOM 15953 N N . GLU A 1 8 ? 2.239 17.129 -8.017 1.00 0.00 30 GLU A N 15
ATOM 15954 C CA . GLU A 1 8 ? 1.719 18.387 -8.526 1.00 0.00 30 GLU A CA 15
ATOM 15955 C C . GLU A 1 8 ? 1.793 19.468 -7.447 1.00 0.00 30 GLU A C 15
ATOM 15956 O O . GLU A 1 8 ? 2.313 20.556 -7.688 1.00 0.00 30 GLU A O 15
ATOM 15968 N N . GLN A 1 9 ? 1.264 19.131 -6.280 1.00 0.00 31 GLN A N 15
ATOM 15969 C CA . GLN A 1 9 ? 1.264 20.060 -5.162 1.00 0.00 31 GLN A CA 15
ATOM 15970 C C . GLN A 1 9 ? 2.402 19.729 -4.196 1.00 0.00 31 GLN A C 15
ATOM 15971 O O . GLN A 1 9 ? 2.948 20.619 -3.545 1.00 0.00 31 GLN A O 15
ATOM 15985 N N . GLY A 1 10 ? 2.727 18.446 -4.132 1.00 0.00 32 GLY A N 15
ATOM 15986 C CA . GLY A 1 10 ? 3.791 17.986 -3.256 1.00 0.00 32 GLY A CA 15
ATOM 15987 C C . GLY A 1 10 ? 3.220 17.356 -1.984 1.00 0.00 32 GLY A C 15
ATOM 15988 O O . GLY A 1 10 ? 3.880 17.336 -0.947 1.00 0.00 32 GLY A O 15
ATOM 15992 N N . VAL A 1 11 ? 2.000 16.855 -2.107 1.00 0.00 33 VAL A N 15
ATOM 15993 C CA . VAL A 1 11 ? 1.332 16.226 -0.980 1.00 0.00 33 VAL A CA 15
ATOM 15994 C C . VAL A 1 11 ? 1.042 14.762 -1.318 1.00 0.00 33 VAL A C 15
ATOM 15995 O O . VAL A 1 11 ? 0.928 14.402 -2.488 1.00 0.00 33 VAL A O 15
ATOM 16008 N N . CYS A 1 12 ? 0.930 13.958 -0.271 1.00 0.00 34 CYS A N 15
ATOM 16009 C CA . CYS A 1 12 ? 0.655 12.541 -0.442 1.00 0.00 34 CYS A CA 15
ATOM 16010 C C . CYS A 1 12 ? -0.559 12.181 0.417 1.00 0.00 34 CYS A C 15
ATOM 16011 O O . CYS A 1 12 ? -0.730 12.715 1.512 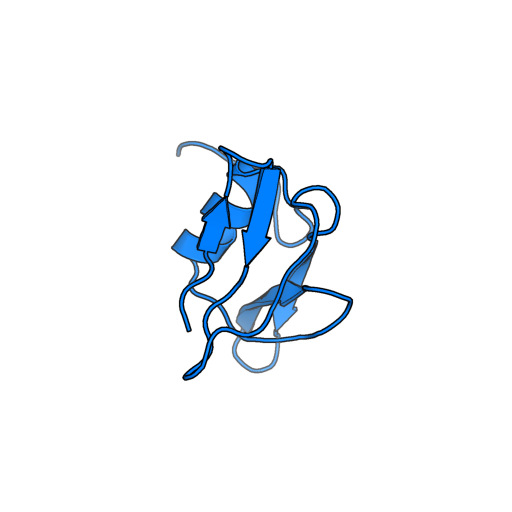1.00 0.00 34 CYS A O 15
ATOM 16019 N N . SER A 1 13 ? -1.371 11.278 -0.113 1.00 0.00 35 SER A N 15
ATOM 16020 C CA . SER A 1 13 ? -2.564 10.840 0.591 1.00 0.00 35 SER A CA 15
ATOM 16021 C C . SER A 1 13 ? -2.841 9.366 0.285 1.00 0.00 35 SER A C 15
ATOM 16022 O O . SER A 1 13 ? -2.878 8.967 -0.878 1.00 0.00 35 SER A O 15
ATOM 16030 N N . VAL A 1 14 ? -3.030 8.599 1.348 1.00 0.00 36 VAL A N 15
ATOM 16031 C CA . VAL A 1 14 ? -3.303 7.179 1.208 1.00 0.00 36 VAL A CA 15
ATOM 16032 C C . VAL A 1 14 ? -4.813 6.944 1.280 1.00 0.00 36 VAL A C 15
ATOM 16033 O O . VAL A 1 14 ? -5.528 7.686 1.952 1.00 0.00 36 VAL A O 15
ATOM 16046 N N . GLU A 1 15 ? -5.253 5.911 0.578 1.00 0.00 37 GLU A N 15
ATOM 16047 C CA . GLU A 1 15 ? -6.666 5.569 0.555 1.00 0.00 37 GLU A CA 15
ATOM 16048 C C . GLU A 1 15 ? -6.911 4.272 1.328 1.00 0.00 37 GLU A C 15
ATOM 16049 O O . GLU A 1 15 ? -6.168 3.303 1.174 1.00 0.00 37 GLU A O 15
ATOM 16061 N N . ILE A 1 16 ? -7.956 4.294 2.141 1.00 0.00 38 ILE A N 15
ATOM 16062 C CA . ILE A 1 16 ? -8.309 3.131 2.938 1.00 0.00 38 ILE A CA 15
ATOM 16063 C C . ILE A 1 16 ? -9.824 3.104 3.150 1.00 0.00 38 ILE A C 15
ATOM 16064 O O . ILE A 1 16 ? -10.326 3.643 4.136 1.00 0.00 38 ILE A O 15
ATOM 16080 N N . GLU A 1 17 ? -10.510 2.472 2.210 1.00 0.00 39 GLU A N 15
ATOM 16081 C CA . GLU A 1 17 ? -11.958 2.367 2.282 1.00 0.00 39 GLU A CA 15
ATOM 16082 C C . GLU A 1 17 ? -12.568 3.715 2.673 1.00 0.00 39 GLU A C 15
ATOM 16083 O O . GLU A 1 17 ? -13.643 3.764 3.268 1.00 0.00 39 GLU A O 15
ATOM 16095 N N . GLY A 1 18 ? -11.855 4.775 2.322 1.00 0.00 40 GLY A N 15
ATOM 16096 C CA . GLY A 1 18 ? -12.313 6.120 2.629 1.00 0.00 40 GLY A CA 15
ATOM 16097 C C . GLY A 1 18 ? -11.132 7.078 2.792 1.00 0.00 40 GLY A C 15
ATOM 16098 O O . GLY A 1 18 ? -10.981 7.712 3.835 1.00 0.00 40 GLY A O 15
ATOM 16102 N N . SER A 1 19 ? -10.324 7.154 1.744 1.00 0.00 41 SER A N 15
ATOM 16103 C CA . SER A 1 19 ? -9.161 8.024 1.758 1.00 0.00 41 SER A CA 15
ATOM 16104 C C . SER A 1 19 ? -9.504 9.345 2.448 1.00 0.00 41 SER A C 15
ATOM 16105 O O . SER A 1 19 ? -10.439 10.035 2.045 1.00 0.00 41 SER A O 15
ATOM 16113 N N . ARG A 1 20 ? -8.728 9.659 3.475 1.00 0.00 42 ARG A N 15
ATOM 16114 C CA . ARG A 1 20 ? -8.938 10.886 4.224 1.00 0.00 42 ARG A CA 15
ATOM 16115 C C . ARG A 1 20 ? -7.654 11.288 4.954 1.00 0.00 42 ARG A C 15
ATOM 16116 O O . ARG A 1 20 ? -7.682 11.585 6.147 1.00 0.00 42 ARG A O 15
ATOM 16137 N N . HIS A 1 21 ? -6.561 11.285 4.206 1.00 0.00 43 HIS A N 15
ATOM 16138 C CA . HIS A 1 21 ? -5.270 11.646 4.767 1.00 0.00 43 HIS A CA 15
ATOM 16139 C C . HIS A 1 21 ? -4.660 12.791 3.955 1.00 0.00 43 HIS A C 15
ATOM 16140 O O . HIS A 1 21 ? -5.215 13.199 2.936 1.00 0.00 43 HIS A O 15
ATOM 16154 N N . ARG A 1 22 ? -3.525 13.276 4.436 1.00 0.00 44 ARG A N 15
ATOM 16155 C CA . ARG A 1 22 ? -2.833 14.365 3.768 1.00 0.00 44 ARG A CA 15
ATOM 16156 C C . ARG A 1 22 ? -1.541 14.709 4.512 1.00 0.00 44 ARG A C 15
ATOM 16157 O O . ARG A 1 22 ? -1.559 14.944 5.719 1.00 0.00 44 ARG A O 15
ATOM 16178 N N . ALA A 1 23 ? -0.450 14.728 3.760 1.00 0.00 45 ALA A N 15
ATOM 16179 C CA . ALA A 1 23 ? 0.848 15.040 4.333 1.00 0.00 45 ALA A CA 15
ATOM 16180 C C . ALA A 1 23 ? 1.827 15.384 3.209 1.00 0.00 45 ALA A C 15
ATOM 16181 O O . ALA A 1 23 ? 1.645 14.959 2.070 1.00 0.00 45 ALA A O 15
ATOM 16188 N N . PRO A 1 24 ? 2.872 16.172 3.579 1.00 0.00 46 PRO A N 15
ATOM 16189 C CA . PRO A 1 24 ? 3.881 16.579 2.615 1.00 0.00 46 PRO A CA 15
ATOM 16190 C C . PRO A 1 24 ? 4.825 15.421 2.288 1.00 0.00 46 PRO A C 15
ATOM 16191 O O . PRO A 1 24 ? 5.139 14.607 3.155 1.00 0.00 46 PRO A O 15
ATOM 16202 N N . VAL A 1 25 ? 5.252 15.383 1.034 1.00 0.00 47 VAL A N 15
ATOM 16203 C CA . VAL A 1 25 ? 6.154 14.338 0.581 1.00 0.00 47 VAL A CA 15
ATOM 16204 C C . VAL A 1 25 ? 7.497 14.483 1.300 1.00 0.00 47 VAL A C 15
ATOM 16205 O O . VAL A 1 25 ? 8.227 13.507 1.461 1.00 0.00 47 VAL A O 15
ATOM 16218 N N . ASP A 1 26 ? 7.782 15.710 1.713 1.00 0.00 48 ASP A N 15
ATOM 16219 C CA . ASP A 1 26 ? 9.024 15.995 2.410 1.00 0.00 48 ASP A CA 15
ATOM 16220 C C . ASP A 1 26 ? 8.901 15.544 3.867 1.00 0.00 48 ASP A C 15
ATOM 16221 O O . ASP A 1 26 ? 9.836 15.700 4.650 1.00 0.00 48 ASP A O 15
ATOM 16230 N N . SER A 1 27 ? 7.738 14.995 4.187 1.00 0.00 49 SER A N 15
ATOM 16231 C CA . SER A 1 27 ? 7.481 14.521 5.536 1.00 0.00 49 SER A CA 15
ATOM 16232 C C . SER A 1 27 ? 7.168 13.023 5.514 1.00 0.00 49 SER A C 15
ATOM 16233 O O . SER A 1 27 ? 6.345 12.545 6.293 1.00 0.00 49 SER A O 15
ATOM 16241 N N . LEU A 1 28 ? 7.842 12.324 4.613 1.00 0.00 50 LEU A N 15
ATOM 16242 C CA . LEU A 1 28 ? 7.647 10.890 4.479 1.00 0.00 50 LEU A CA 15
ATOM 16243 C C . LEU A 1 28 ? 8.865 10.159 5.047 1.00 0.00 50 LEU A C 15
ATOM 16244 O O . LEU A 1 28 ? 9.891 10.777 5.324 1.00 0.00 50 LEU A O 15
ATOM 16260 N N . ARG A 1 29 ? 8.710 8.852 5.204 1.00 0.00 51 ARG A N 15
ATOM 16261 C CA . ARG A 1 29 ? 9.784 8.030 5.734 1.00 0.00 51 ARG A CA 15
ATOM 16262 C C . ARG A 1 29 ? 9.535 6.556 5.408 1.00 0.00 51 ARG A C 15
ATOM 16263 O O . ARG A 1 29 ? 8.452 6.033 5.669 1.00 0.00 51 ARG A O 15
ATOM 16284 N N . ILE A 1 30 ? 10.554 5.927 4.842 1.00 0.00 52 ILE A N 15
ATOM 16285 C CA . ILE A 1 30 ? 10.459 4.524 4.477 1.00 0.00 52 ILE A CA 15
ATOM 16286 C C . ILE A 1 30 ? 11.284 3.689 5.459 1.00 0.00 52 ILE A C 15
ATOM 16287 O O . ILE A 1 30 ? 12.364 4.104 5.877 1.00 0.00 52 ILE A O 15
ATOM 16303 N N . GLY A 1 31 ? 10.743 2.529 5.799 1.00 0.00 53 GLY A N 15
ATOM 16304 C CA . GLY A 1 31 ? 11.416 1.632 6.724 1.00 0.00 53 GLY A CA 15
ATOM 16305 C C . GLY A 1 31 ? 11.263 0.175 6.284 1.00 0.00 53 GLY A C 15
ATOM 16306 O O . GLY A 1 31 ? 10.576 -0.113 5.305 1.00 0.00 53 GLY A O 15
ATOM 16310 N N . THR A 1 32 ? 11.914 -0.706 7.030 1.00 0.00 54 THR A N 15
ATOM 16311 C CA . THR A 1 32 ? 11.859 -2.127 6.729 1.00 0.00 54 THR A CA 15
ATOM 16312 C C . THR A 1 32 ? 11.266 -2.899 7.909 1.00 0.00 54 THR A C 15
ATOM 16313 O O . THR A 1 32 ? 11.658 -2.686 9.055 1.00 0.00 54 THR A O 15
ATOM 16324 N N . ASP A 1 33 ? 10.331 -3.782 7.588 1.00 0.00 55 ASP A N 15
ATOM 16325 C CA . ASP A 1 33 ? 9.681 -4.587 8.607 1.00 0.00 55 ASP A CA 15
ATOM 16326 C C . ASP A 1 33 ? 10.227 -6.015 8.549 1.00 0.00 55 ASP A C 15
ATOM 16327 O O . ASP A 1 33 ? 9.772 -6.825 7.743 1.00 0.00 55 ASP A O 15
ATOM 16336 N N . ALA A 1 34 ? 11.196 -6.280 9.413 1.00 0.00 56 ALA A N 15
ATOM 16337 C CA . ALA A 1 34 ? 11.810 -7.596 9.469 1.00 0.00 56 ALA A CA 15
ATOM 16338 C C . ALA A 1 34 ? 10.761 -8.625 9.895 1.00 0.00 56 ALA A C 15
ATOM 16339 O O . ALA A 1 34 ? 10.987 -9.829 9.787 1.00 0.00 56 ALA A O 15
ATOM 16346 N N . GLU A 1 35 ? 9.635 -8.113 10.371 1.00 0.00 57 GLU A N 15
ATOM 16347 C CA . GLU A 1 35 ? 8.550 -8.972 10.814 1.00 0.00 57 GLU A CA 15
ATOM 16348 C C . GLU A 1 35 ? 8.082 -9.870 9.667 1.00 0.00 57 GLU A C 15
ATOM 16349 O O . GLU A 1 35 ? 7.803 -11.050 9.871 1.00 0.00 57 GLU A O 15
ATOM 16361 N N . ALA A 1 36 ? 8.011 -9.276 8.484 1.00 0.00 58 ALA A N 15
ATOM 16362 C CA . ALA A 1 36 ? 7.582 -10.008 7.304 1.00 0.00 58 ALA A CA 15
ATOM 16363 C C . ALA A 1 36 ? 8.543 -9.714 6.150 1.00 0.00 58 ALA A C 15
ATOM 16364 O O . ALA A 1 36 ? 8.241 -10.013 4.996 1.00 0.00 58 ALA A O 15
ATOM 16371 N N . ARG A 1 37 ? 9.680 -9.133 6.502 1.00 0.00 59 ARG A N 15
ATOM 16372 C CA . ARG A 1 37 ? 10.687 -8.796 5.510 1.00 0.00 59 ARG A CA 15
ATOM 16373 C C . ARG A 1 37 ? 10.048 -8.047 4.339 1.00 0.00 59 ARG A C 15
ATOM 16374 O O . ARG A 1 37 ? 10.260 -8.402 3.181 1.00 0.00 59 ARG A O 15
ATOM 16395 N N . LEU A 1 38 ? 9.278 -7.024 4.681 1.00 0.00 60 LEU A N 15
ATOM 16396 C CA . LEU A 1 38 ? 8.606 -6.222 3.672 1.00 0.00 60 LEU A CA 15
ATOM 16397 C C . LEU A 1 38 ? 8.871 -4.741 3.946 1.00 0.00 60 LEU A C 15
ATOM 16398 O O . LEU A 1 38 ? 9.305 -4.375 5.037 1.00 0.00 60 LEU A O 15
ATOM 16414 N N . SER A 1 39 ? 8.598 -3.927 2.936 1.00 0.00 61 SER A N 15
ATOM 16415 C CA . SER A 1 39 ? 8.801 -2.493 3.054 1.00 0.00 61 SER A CA 15
ATOM 16416 C C . SER A 1 39 ? 7.576 -1.843 3.699 1.00 0.00 61 SER A C 15
ATOM 16417 O O . SER A 1 39 ? 6.442 -2.213 3.400 1.00 0.00 61 SER A O 15
ATOM 16425 N N . VAL A 1 40 ? 7.846 -0.884 4.573 1.00 0.00 62 VAL A N 15
ATOM 16426 C CA . VAL A 1 40 ? 6.779 -0.178 5.263 1.00 0.00 62 VAL A CA 15
ATOM 16427 C C . VAL A 1 40 ? 6.953 1.328 5.056 1.00 0.00 62 VAL A C 15
ATOM 16428 O O . VAL A 1 40 ? 8.038 1.789 4.706 1.00 0.00 62 VAL A O 15
ATOM 16441 N N . LEU A 1 41 ? 5.867 2.052 5.280 1.00 0.00 63 LEU A N 15
ATOM 16442 C CA . LEU A 1 41 ? 5.885 3.497 5.123 1.00 0.00 63 LEU A CA 15
ATOM 16443 C C . LEU A 1 41 ? 5.441 4.154 6.431 1.00 0.00 63 LEU A C 15
ATOM 16444 O O . LEU A 1 41 ? 4.551 3.649 7.113 1.00 0.00 63 LEU A O 15
ATOM 16460 N N . TYR A 1 42 ? 6.084 5.270 6.743 1.00 0.00 64 TYR A N 15
ATOM 16461 C CA . TYR A 1 42 ? 5.767 6.002 7.958 1.00 0.00 64 TYR A CA 15
ATOM 16462 C C . TYR A 1 42 ? 5.275 7.414 7.634 1.00 0.00 64 TYR A C 15
ATOM 16463 O O . TYR A 1 42 ? 5.917 8.141 6.877 1.00 0.00 64 TYR A O 15
ATOM 16481 N N . ILE A 1 43 ? 4.141 7.761 8.225 1.00 0.00 65 ILE A N 15
ATOM 16482 C CA . ILE A 1 43 ? 3.556 9.074 8.009 1.00 0.00 65 ILE A CA 15
ATOM 16483 C C . ILE A 1 43 ? 2.755 9.480 9.248 1.00 0.00 65 ILE A C 15
ATOM 16484 O O . ILE A 1 43 ? 1.651 8.983 9.468 1.00 0.00 65 ILE A O 15
ATOM 16500 N N . ASP A 1 44 ? 3.342 10.378 10.025 1.00 0.00 66 ASP A N 15
ATOM 16501 C CA . ASP A 1 44 ? 2.696 10.857 11.235 1.00 0.00 66 ASP A CA 15
ATOM 16502 C C . ASP A 1 44 ? 2.948 9.861 12.370 1.00 0.00 66 ASP A C 15
ATOM 16503 O O . ASP A 1 44 ? 2.086 9.657 13.223 1.00 0.00 66 ASP A O 15
ATOM 16512 N N . GLY A 1 45 ? 4.132 9.269 12.342 1.00 0.00 67 GLY A N 15
ATOM 16513 C CA . GLY A 1 45 ? 4.508 8.299 13.358 1.00 0.00 67 GLY A CA 15
ATOM 16514 C C . GLY A 1 45 ? 3.614 7.059 13.289 1.00 0.00 67 GLY A C 15
ATOM 16515 O O . GLY A 1 45 ? 3.181 6.544 14.319 1.00 0.00 67 GLY A O 15
ATOM 16519 N N . LYS A 1 46 ? 3.365 6.616 12.066 1.00 0.00 68 LYS A N 15
ATOM 16520 C CA . LYS A 1 46 ? 2.532 5.446 11.849 1.00 0.00 68 LYS A CA 15
ATOM 16521 C C . LYS A 1 46 ? 3.353 4.361 11.149 1.00 0.00 68 LYS A C 15
ATOM 16522 O O . LYS A 1 46 ? 4.498 4.596 10.764 1.00 0.00 68 LYS A O 15
ATOM 16541 N N . ARG A 1 47 ? 2.737 3.197 11.005 1.00 0.00 69 ARG A N 15
ATOM 16542 C CA . ARG A 1 47 ? 3.397 2.076 10.358 1.00 0.00 69 ARG A CA 15
ATOM 16543 C C . ARG A 1 47 ? 2.365 1.169 9.686 1.00 0.00 69 ARG A C 15
ATOM 16544 O O . ARG A 1 47 ? 1.534 0.562 10.360 1.00 0.00 69 ARG A O 15
ATOM 16565 N N . LEU A 1 48 ? 2.452 1.104 8.365 1.00 0.00 70 LEU A N 15
ATOM 16566 C CA . LEU A 1 48 ? 1.536 0.280 7.594 1.00 0.00 70 LEU A CA 15
ATOM 16567 C C . LEU A 1 48 ? 2.300 -0.391 6.451 1.00 0.00 70 LEU A C 15
ATOM 16568 O O . LEU A 1 48 ? 3.444 -0.036 6.171 1.00 0.00 70 LEU A O 15
ATOM 16584 N N . HIS A 1 49 ? 1.636 -1.350 5.822 1.00 0.00 71 HIS A N 15
ATOM 16585 C CA . HIS A 1 49 ? 2.238 -2.075 4.716 1.00 0.00 71 HIS A CA 15
ATOM 16586 C C . HIS A 1 49 ? 1.725 -1.508 3.391 1.00 0.00 71 HIS A C 15
ATOM 16587 O O . HIS A 1 49 ? 0.564 -1.705 3.035 1.00 0.00 71 HIS A O 15
ATOM 16601 N N . ILE A 1 50 ? 2.615 -0.815 2.697 1.00 0.00 72 ILE A N 15
ATOM 16602 C CA . ILE A 1 50 ? 2.267 -0.217 1.419 1.00 0.00 72 ILE A CA 15
ATOM 16603 C C . ILE A 1 50 ? 2.849 -1.068 0.288 1.00 0.00 72 ILE A C 15
ATOM 16604 O O . ILE A 1 50 ? 3.646 -1.973 0.533 1.00 0.00 72 ILE A O 15
ATOM 16620 N N . SER A 1 51 ? 2.428 -0.748 -0.927 1.00 0.00 73 SER A N 15
ATOM 16621 C CA . SER A 1 51 ? 2.897 -1.471 -2.097 1.00 0.00 73 SER A CA 15
ATOM 16622 C C . SER A 1 51 ? 4.362 -1.126 -2.373 1.00 0.00 73 SER A C 15
ATOM 16623 O O . SER A 1 51 ? 4.788 0.007 -2.155 1.00 0.00 73 SER A O 15
ATOM 16631 N N . GLU A 1 52 ? 5.093 -2.124 -2.848 1.00 0.00 74 GLU A N 15
ATOM 16632 C CA . GLU A 1 52 ? 6.501 -1.940 -3.156 1.00 0.00 74 GLU A CA 15
ATOM 16633 C C . GLU A 1 52 ? 6.682 -0.782 -4.140 1.00 0.00 74 GLU A C 15
ATOM 16634 O O . GLU A 1 52 ? 7.541 0.076 -3.942 1.00 0.00 74 GLU A O 15
ATOM 16646 N N . GLU A 1 53 ? 5.859 -0.796 -5.178 1.00 0.00 75 GLU A N 15
ATOM 16647 C CA . GLU A 1 53 ? 5.918 0.243 -6.193 1.00 0.00 75 GLU A CA 15
ATOM 16648 C C . GLU A 1 53 ? 5.578 1.603 -5.581 1.00 0.00 75 GLU A C 15
ATOM 16649 O O . GLU A 1 53 ? 6.228 2.603 -5.881 1.00 0.00 75 GLU A O 15
ATOM 16661 N N . ASP A 1 54 ? 4.559 1.597 -4.734 1.00 0.00 76 ASP A N 15
ATOM 16662 C CA . ASP A 1 54 ? 4.124 2.817 -4.077 1.00 0.00 76 ASP A CA 15
ATOM 16663 C C . ASP A 1 54 ? 5.235 3.317 -3.151 1.00 0.00 76 ASP A C 15
ATOM 16664 O O . ASP A 1 54 ? 5.439 4.522 -3.014 1.00 0.00 76 ASP A O 15
ATOM 16673 N N . ALA A 1 55 ? 5.924 2.365 -2.540 1.00 0.00 77 ALA A N 15
ATOM 16674 C CA . ALA A 1 55 ? 7.010 2.693 -1.631 1.00 0.00 77 ALA A CA 15
ATOM 16675 C C . ALA A 1 55 ? 8.164 3.310 -2.423 1.00 0.00 77 ALA A C 15
ATOM 16676 O O . ALA A 1 55 ? 8.915 4.129 -1.896 1.00 0.00 77 ALA A O 15
ATOM 16683 N N . GLN A 1 56 ? 8.269 2.892 -3.676 1.00 0.00 78 GLN A N 15
ATOM 16684 C CA . GLN A 1 56 ? 9.320 3.393 -4.546 1.00 0.00 78 GLN A CA 15
ATOM 16685 C C . GLN A 1 56 ? 8.969 4.795 -5.048 1.00 0.00 78 GLN A C 15
ATOM 16686 O O . GLN A 1 56 ? 9.847 5.644 -5.195 1.00 0.00 78 GLN A O 15
ATOM 16700 N N . ARG A 1 57 ? 7.683 4.995 -5.298 1.00 0.00 79 ARG A N 15
ATOM 16701 C CA . ARG A 1 57 ? 7.205 6.280 -5.781 1.00 0.00 79 ARG A CA 15
ATOM 16702 C C . ARG A 1 57 ? 7.375 7.349 -4.700 1.00 0.00 79 ARG A C 15
ATOM 16703 O O . ARG A 1 57 ? 7.603 8.518 -5.009 1.00 0.00 79 ARG A O 15
ATOM 16724 N N . LEU A 1 58 ? 7.258 6.911 -3.455 1.00 0.00 80 LEU A N 15
ATOM 16725 C CA . LEU A 1 58 ? 7.395 7.816 -2.327 1.00 0.00 80 LEU A CA 15
ATOM 16726 C C . LEU A 1 58 ? 8.803 8.417 -2.329 1.00 0.00 80 LEU A C 15
ATOM 16727 O O . LEU A 1 58 ? 8.964 9.630 -2.210 1.00 0.00 80 LEU A O 15
ATOM 16743 N N . VAL A 1 59 ? 9.786 7.539 -2.466 1.00 0.00 81 VAL A N 15
ATOM 16744 C CA . VAL A 1 59 ? 11.174 7.968 -2.486 1.00 0.00 81 VAL A CA 15
ATOM 16745 C C . VAL A 1 59 ? 11.399 8.900 -3.678 1.00 0.00 81 VAL A C 15
ATOM 16746 O O . VAL A 1 59 ? 11.931 9.998 -3.520 1.00 0.00 81 VAL A O 15
ATOM 16759 N N . VAL A 1 60 ? 10.983 8.429 -4.844 1.00 0.00 82 VAL A N 15
ATOM 16760 C CA . VAL A 1 60 ? 11.132 9.206 -6.062 1.00 0.00 82 VAL A CA 15
ATOM 16761 C C . VAL A 1 60 ? 10.495 10.583 -5.864 1.00 0.00 82 VAL A C 15
ATOM 16762 O O . VAL A 1 60 ? 11.000 11.584 -6.371 1.00 0.00 82 VAL A O 15
ATOM 16775 N N . ALA A 1 61 ? 9.395 10.590 -5.125 1.00 0.00 83 ALA A N 15
ATOM 16776 C CA . ALA A 1 61 ? 8.684 11.828 -4.854 1.00 0.00 83 ALA A CA 15
ATOM 16777 C C . ALA A 1 61 ? 9.548 12.723 -3.964 1.00 0.00 83 ALA A C 15
ATOM 16778 O O . ALA A 1 61 ? 9.358 13.938 -3.928 1.00 0.00 83 ALA A O 15
ATOM 16785 N N . GLY A 1 62 ? 10.478 12.088 -3.266 1.00 0.00 84 GLY A N 15
ATOM 16786 C CA . GLY A 1 62 ? 11.372 12.812 -2.378 1.00 0.00 84 GLY A CA 15
ATOM 16787 C C . GLY A 1 62 ? 11.233 12.317 -0.937 1.00 0.00 84 GLY A C 15
ATOM 16788 O O . GLY A 1 62 ? 11.791 12.911 -0.016 1.00 0.00 84 GLY A O 15
ATOM 16792 N N . ALA A 1 63 ? 10.485 11.234 -0.787 1.00 0.00 85 ALA A N 15
ATOM 16793 C CA . ALA A 1 63 ? 10.265 10.652 0.526 1.00 0.00 85 ALA A CA 15
ATOM 16794 C C . ALA A 1 63 ? 11.576 10.054 1.040 1.00 0.00 85 ALA A C 15
ATOM 16795 O O . ALA A 1 63 ? 12.444 9.683 0.252 1.00 0.00 85 ALA A O 15
ATOM 16802 N N . GLU A 1 64 ? 11.678 9.979 2.359 1.00 0.00 86 GLU A N 15
ATOM 16803 C CA . GLU A 1 64 ? 12.868 9.432 2.988 1.00 0.00 86 GLU A CA 15
ATOM 16804 C C . GLU A 1 64 ? 13.109 7.998 2.511 1.00 0.00 86 GLU A C 15
ATOM 16805 O O . GLU A 1 64 ? 12.167 7.290 2.160 1.00 0.00 86 GLU A O 15
ATOM 16817 N N . ASP A 1 65 ? 14.377 7.613 2.513 1.00 0.00 87 ASP A N 15
ATOM 16818 C CA . ASP A 1 65 ? 14.754 6.277 2.085 1.00 0.00 87 ASP A CA 15
ATOM 16819 C C . ASP A 1 65 ? 15.725 5.675 3.103 1.00 0.00 87 ASP A C 15
ATOM 16820 O O . ASP A 1 65 ? 16.915 5.986 3.090 1.00 0.00 87 ASP A O 15
ATOM 16829 N N . GLN A 1 66 ? 15.181 4.824 3.961 1.00 0.00 88 GLN A N 15
ATOM 16830 C CA . GLN A 1 66 ? 15.984 4.176 4.983 1.00 0.00 88 GLN A CA 15
ATOM 16831 C C . GLN A 1 66 ? 15.898 2.655 4.841 1.00 0.00 88 GLN A C 15
ATOM 16832 O O . GLN A 1 66 ? 16.655 1.924 5.479 1.00 0.00 88 GLN A O 15
ATOM 16846 N N . ARG A 1 67 ? 14.969 2.223 4.000 1.00 0.00 89 ARG A N 15
ATOM 16847 C CA . ARG A 1 67 ? 14.775 0.802 3.767 1.00 0.00 89 ARG A CA 15
ATOM 16848 C C . ARG A 1 67 ? 16.113 0.125 3.468 1.00 0.00 89 ARG A C 15
ATOM 16849 O O . ARG A 1 67 ? 16.436 -0.907 4.055 1.00 0.00 89 ARG A O 15
ATOM 16870 N N . ARG A 1 68 ? 16.857 0.732 2.555 1.00 0.00 90 ARG A N 15
ATOM 16871 C CA . ARG A 1 68 ? 18.154 0.201 2.171 1.00 0.00 90 ARG A CA 15
ATOM 16872 C C . ARG A 1 68 ? 18.774 1.060 1.068 1.00 0.00 90 ARG A C 15
ATOM 16873 O O . ARG A 1 68 ? 19.856 1.619 1.245 1.00 0.00 90 ARG A O 15
ATOM 16894 N N . HIS A 1 69 ? 18.063 1.139 -0.047 1.00 0.00 91 HIS A N 15
ATOM 16895 C CA . HIS A 1 69 ? 18.530 1.922 -1.179 1.00 0.00 91 HIS A CA 15
ATOM 16896 C C . HIS A 1 69 ? 17.574 1.739 -2.359 1.00 0.00 91 HIS A C 15
ATOM 16897 O O . HIS A 1 69 ? 17.954 1.189 -3.392 1.00 0.00 91 HIS A O 15
ATOM 16911 N N . LEU A 1 70 ? 16.351 2.211 -2.166 1.00 0.00 92 LEU A N 15
ATOM 16912 C CA . LEU A 1 70 ? 15.337 2.107 -3.202 1.00 0.00 92 LEU A CA 15
ATOM 16913 C C . LEU A 1 70 ? 15.962 2.442 -4.557 1.00 0.00 92 LEU A C 15
ATOM 16914 O O . LEU A 1 70 ? 16.323 3.590 -4.812 1.00 0.00 92 LEU A O 15
ATOM 16930 N N . MET A 1 71 ? 16.071 1.418 -5.392 1.00 0.00 93 MET A N 15
ATOM 16931 C CA . MET A 1 71 ? 16.646 1.590 -6.715 1.00 0.00 93 MET A CA 15
ATOM 16932 C C . MET A 1 71 ? 15.937 0.703 -7.741 1.00 0.00 93 MET A C 15
ATOM 16933 O O . MET A 1 71 ? 15.562 -0.428 -7.435 1.00 0.00 93 MET A O 15
ATOM 16947 N N . ALA A 1 72 ? 15.773 1.251 -8.936 1.00 0.00 94 ALA A N 15
ATOM 16948 C CA . ALA A 1 72 ? 15.115 0.524 -10.008 1.00 0.00 94 ALA A CA 15
ATOM 16949 C C . ALA A 1 72 ? 15.291 1.290 -11.321 1.00 0.00 94 ALA A C 15
ATOM 16950 O O . ALA A 1 72 ? 14.629 2.301 -11.548 1.00 0.00 94 ALA A O 15
ATOM 16957 N N . ASP A 1 73 ? 16.188 0.779 -12.151 1.00 0.00 95 ASP A N 15
ATOM 16958 C CA . ASP A 1 73 ? 16.460 1.402 -13.435 1.00 0.00 95 ASP A CA 15
ATOM 16959 C C . ASP A 1 73 ? 15.555 0.781 -14.501 1.00 0.00 95 ASP A C 15
ATOM 16960 O O . ASP A 1 73 ? 15.105 -0.354 -14.353 1.00 0.00 95 ASP A O 15
ATOM 16969 N N . ASP A 1 74 ? 15.314 1.553 -15.550 1.00 0.00 96 ASP A N 15
ATOM 16970 C CA . ASP A 1 74 ? 14.471 1.093 -16.640 1.00 0.00 96 ASP A CA 15
ATOM 16971 C C . ASP A 1 74 ? 15.215 1.268 -17.965 1.00 0.00 96 ASP A C 15
ATOM 16972 O O . ASP A 1 74 ? 15.804 2.318 -18.216 1.00 0.00 96 ASP A O 15
ATOM 16981 N N . MET A 1 1 ? -5.541 -0.040 0.210 1.00 0.00 23 MET A N 16
ATOM 16982 C CA . MET A 1 1 ? -4.339 0.012 1.024 1.00 0.00 23 MET A CA 16
ATOM 16983 C C . MET A 1 1 ? -3.129 0.434 0.188 1.00 0.00 23 MET A C 16
ATOM 16984 O O . MET A 1 1 ? -2.018 -0.048 0.409 1.00 0.00 23 MET A O 16
ATOM 16998 N N . SER A 1 2 ? -3.384 1.328 -0.755 1.00 0.00 24 SER A N 16
ATOM 16999 C CA . SER A 1 2 ? -2.330 1.821 -1.625 1.00 0.00 24 SER A CA 16
ATOM 17000 C C . SER A 1 2 ? -2.058 3.298 -1.335 1.00 0.00 24 SER A C 16
ATOM 17001 O O . SER A 1 2 ? -2.991 4.085 -1.180 1.00 0.00 24 SER A O 16
ATOM 17009 N N . ILE A 1 3 ? -0.777 3.630 -1.269 1.00 0.00 25 ILE A N 16
ATOM 17010 C CA . ILE A 1 3 ? -0.371 4.998 -1.000 1.00 0.00 25 ILE A CA 16
ATOM 17011 C C . ILE A 1 3 ? -0.506 5.827 -2.279 1.00 0.00 25 ILE A C 16
ATOM 17012 O O . ILE A 1 3 ? -0.238 5.334 -3.373 1.00 0.00 25 ILE A O 16
ATOM 17028 N N . GLU A 1 4 ? -0.921 7.072 -2.098 1.00 0.00 26 GLU A N 16
ATOM 17029 C CA . GLU A 1 4 ? -1.094 7.974 -3.225 1.00 0.00 26 GLU A CA 16
ATOM 17030 C C . GLU A 1 4 ? -0.103 9.136 -3.131 1.00 0.00 26 GLU A C 16
ATOM 17031 O O . GLU A 1 4 ? 0.473 9.382 -2.073 1.00 0.00 26 GLU A O 16
ATOM 17043 N N . ILE A 1 5 ? 0.064 9.820 -4.254 1.00 0.00 27 ILE A N 16
ATOM 17044 C CA . ILE A 1 5 ? 0.975 10.951 -4.312 1.00 0.00 27 ILE A CA 16
ATOM 17045 C C . ILE A 1 5 ? 0.267 12.137 -4.969 1.00 0.00 27 ILE A C 16
ATOM 17046 O O . ILE A 1 5 ? -0.616 11.952 -5.805 1.00 0.00 27 ILE A O 16
ATOM 17062 N N . ASP A 1 6 ? 0.682 13.330 -4.566 1.00 0.00 28 ASP A N 16
ATOM 17063 C CA . ASP A 1 6 ? 0.098 14.546 -5.105 1.00 0.00 28 ASP A CA 16
ATOM 17064 C C . ASP A 1 6 ? 1.217 15.478 -5.576 1.00 0.00 28 ASP A C 16
ATOM 17065 O O . ASP A 1 6 ? 1.721 16.289 -4.800 1.00 0.00 28 ASP A O 16
ATOM 17074 N N . SER A 1 7 ? 1.572 15.331 -6.844 1.00 0.00 29 SER A N 16
ATOM 17075 C CA . SER A 1 7 ? 2.621 16.150 -7.426 1.00 0.00 29 SER A CA 16
ATOM 17076 C C . SER A 1 7 ? 2.113 17.577 -7.642 1.00 0.00 29 SER A C 16
ATOM 17077 O O . SER A 1 7 ? 2.701 18.532 -7.137 1.00 0.00 29 SER A O 16
ATOM 17085 N N . GLU A 1 8 ? 1.027 17.676 -8.394 1.00 0.00 30 GLU A N 16
ATOM 17086 C CA . GLU A 1 8 ? 0.433 18.971 -8.683 1.00 0.00 30 GLU A CA 16
ATOM 17087 C C . GLU A 1 8 ? 0.237 19.765 -7.390 1.00 0.00 30 GLU A C 16
ATOM 17088 O O . GLU A 1 8 ? 0.650 20.920 -7.298 1.00 0.00 30 GLU A O 16
ATOM 17100 N N . GLN A 1 9 ? -0.394 19.115 -6.423 1.00 0.00 31 GLN A N 16
ATOM 17101 C CA . GLN A 1 9 ? -0.650 19.746 -5.140 1.00 0.00 31 GLN A CA 16
ATOM 17102 C C . GLN A 1 9 ? 0.617 19.738 -4.282 1.00 0.00 31 GLN A C 16
ATOM 17103 O O . GLN A 1 9 ? 0.788 20.592 -3.414 1.00 0.00 31 GLN A O 16
ATOM 17117 N N . GLY A 1 10 ? 1.472 18.764 -4.556 1.00 0.00 32 GLY A N 16
ATOM 17118 C CA . GLY A 1 10 ? 2.719 18.634 -3.820 1.00 0.00 32 GLY A CA 16
ATOM 17119 C C . GLY A 1 10 ? 2.467 18.112 -2.404 1.00 0.00 32 GLY A C 16
ATOM 17120 O O . GLY A 1 10 ? 2.811 18.772 -1.425 1.00 0.00 32 GLY A O 16
ATOM 17124 N N . VAL A 1 11 ? 1.870 16.931 -2.340 1.00 0.00 33 VAL A N 16
ATOM 17125 C CA . VAL A 1 11 ? 1.568 16.313 -1.060 1.00 0.00 33 VAL A CA 16
ATOM 17126 C C . VAL A 1 11 ? 1.403 14.804 -1.254 1.00 0.00 33 VAL A C 16
ATOM 17127 O O . VAL A 1 11 ? 1.405 14.315 -2.383 1.00 0.00 33 VAL A O 16
ATOM 17140 N N . CYS A 1 12 ? 1.263 14.108 -0.135 1.00 0.00 34 CYS A N 16
ATOM 17141 C CA . CYS A 1 12 ? 1.097 12.665 -0.168 1.00 0.00 34 CYS A CA 16
ATOM 17142 C C . CYS A 1 12 ? -0.188 12.312 0.584 1.00 0.00 34 CYS A C 16
ATOM 17143 O O . CYS A 1 12 ? -0.489 12.907 1.618 1.00 0.00 34 CYS A O 16
ATOM 17151 N N . SER A 1 13 ? -0.910 11.346 0.036 1.00 0.00 35 SER A N 16
ATOM 17152 C CA . SER A 1 13 ? -2.156 10.907 0.643 1.00 0.00 35 SER A CA 16
ATOM 17153 C C . SER A 1 13 ? -2.353 9.408 0.407 1.00 0.00 35 SER A C 16
ATOM 17154 O O . SER A 1 13 ? -2.333 8.948 -0.734 1.00 0.00 35 SER A O 16
ATOM 17162 N N . VAL A 1 14 ? -2.538 8.689 1.504 1.00 0.00 36 VAL A N 16
ATOM 17163 C CA . VAL A 1 14 ? -2.739 7.251 1.431 1.00 0.00 36 VAL A CA 16
ATOM 17164 C C . VAL A 1 14 ? -4.238 6.947 1.471 1.00 0.00 36 VAL A C 16
ATOM 17165 O O . VAL A 1 14 ? -5.010 7.693 2.072 1.00 0.00 36 VAL A O 16
ATOM 17178 N N . GLU A 1 15 ? -4.604 5.851 0.824 1.00 0.00 37 GLU A N 16
ATOM 17179 C CA . GLU A 1 15 ? -5.997 5.439 0.779 1.00 0.00 37 GLU A CA 16
ATOM 17180 C C . GLU A 1 15 ? -6.223 4.231 1.691 1.00 0.00 37 GLU A C 16
ATOM 17181 O O . GLU A 1 15 ? -5.413 3.306 1.714 1.00 0.00 37 GLU A O 16
ATOM 17193 N N . ILE A 1 16 ? -7.328 4.280 2.421 1.00 0.00 38 ILE A N 16
ATOM 17194 C CA . ILE A 1 16 ? -7.671 3.201 3.332 1.00 0.00 38 ILE A CA 16
ATOM 17195 C C . ILE A 1 16 ? -9.193 3.118 3.468 1.00 0.00 38 ILE A C 16
ATOM 17196 O O . ILE A 1 16 ? -9.783 3.802 4.303 1.00 0.00 38 ILE A O 16
ATOM 17212 N N . GLU A 1 17 ? -9.785 2.275 2.634 1.00 0.00 39 GLU A N 16
ATOM 17213 C CA . GLU A 1 17 ? -11.226 2.094 2.651 1.00 0.00 39 GLU A CA 16
ATOM 17214 C C . GLU A 1 17 ? -11.929 3.447 2.781 1.00 0.00 39 GLU A C 16
ATOM 17215 O O . GLU A 1 17 ? -12.840 3.602 3.594 1.00 0.00 39 GLU A O 16
ATOM 17227 N N . GLY A 1 18 ? -11.480 4.392 1.968 1.00 0.00 40 GLY A N 16
ATOM 17228 C CA . GLY A 1 18 ? -12.055 5.726 1.982 1.00 0.00 40 GLY A CA 16
ATOM 17229 C C . GLY A 1 18 ? -11.277 6.649 2.922 1.00 0.00 40 GLY A C 16
ATOM 17230 O O . GLY A 1 18 ? -11.863 7.297 3.787 1.00 0.00 40 GLY A O 16
ATOM 17234 N N . SER A 1 19 ? -9.967 6.678 2.720 1.00 0.00 41 SER A N 16
ATOM 17235 C CA . SER A 1 19 ? -9.102 7.511 3.539 1.00 0.00 41 SER A CA 16
ATOM 17236 C C . SER A 1 19 ? -8.611 8.711 2.727 1.00 0.00 41 SER A C 16
ATOM 17237 O O . SER A 1 19 ? -7.859 8.550 1.767 1.00 0.00 41 SER A O 16
ATOM 17245 N N . ARG A 1 20 ? -9.056 9.888 3.143 1.00 0.00 42 ARG A N 16
ATOM 17246 C CA . ARG A 1 20 ? -8.670 11.115 2.467 1.00 0.00 42 ARG A CA 16
ATOM 17247 C C . ARG A 1 20 ? -7.549 11.816 3.237 1.00 0.00 42 ARG A C 16
ATOM 17248 O O . ARG A 1 20 ? -7.639 13.009 3.522 1.00 0.00 42 ARG A O 16
ATOM 17269 N N . HIS A 1 21 ? -6.519 11.044 3.553 1.00 0.00 43 HIS A N 16
ATOM 17270 C CA . HIS A 1 21 ? -5.382 11.576 4.284 1.00 0.00 43 HIS A CA 16
ATOM 17271 C C . HIS A 1 21 ? -4.752 12.723 3.491 1.00 0.00 43 HIS A C 16
ATOM 17272 O O . HIS A 1 21 ? -5.232 13.074 2.414 1.00 0.00 43 HIS A O 16
ATOM 17286 N N . ARG A 1 22 ? -3.687 13.274 4.053 1.00 0.00 44 ARG A N 16
ATOM 17287 C CA . ARG A 1 22 ? -2.987 14.374 3.412 1.00 0.00 44 ARG A CA 16
ATOM 17288 C C . ARG A 1 22 ? -1.797 14.816 4.267 1.00 0.00 44 ARG A C 16
ATOM 17289 O O . ARG A 1 22 ? -1.957 15.124 5.447 1.00 0.00 44 ARG A O 16
ATOM 17310 N N . ALA A 1 23 ? -0.631 14.833 3.638 1.00 0.00 45 ALA A N 16
ATOM 17311 C CA . ALA A 1 23 ? 0.585 15.233 4.326 1.00 0.00 45 ALA A CA 16
ATOM 17312 C C . ALA A 1 23 ? 1.653 15.597 3.294 1.00 0.00 45 ALA A C 16
ATOM 17313 O O . ALA A 1 23 ? 1.532 15.250 2.120 1.00 0.00 45 ALA A O 16
ATOM 17320 N N . PRO A 1 24 ? 2.703 16.312 3.781 1.00 0.00 46 PRO A N 16
ATOM 17321 C CA . PRO A 1 24 ? 3.793 16.727 2.914 1.00 0.00 46 PRO A CA 16
ATOM 17322 C C . PRO A 1 24 ? 4.707 15.547 2.579 1.00 0.00 46 PRO A C 16
ATOM 17323 O O . PRO A 1 24 ? 4.952 14.687 3.423 1.00 0.00 46 PRO A O 16
ATOM 17334 N N . VAL A 1 25 ? 5.186 15.544 1.344 1.00 0.00 47 VAL A N 16
ATOM 17335 C CA . VAL A 1 25 ? 6.068 14.483 0.886 1.00 0.00 47 VAL A CA 16
ATOM 17336 C C . VAL A 1 25 ? 7.428 14.624 1.573 1.00 0.00 47 VAL A C 16
ATOM 17337 O O . VAL A 1 25 ? 8.137 13.637 1.762 1.00 0.00 47 VAL A O 16
ATOM 17350 N N . ASP A 1 26 ? 7.750 15.859 1.928 1.00 0.00 48 ASP A N 16
ATOM 17351 C CA . ASP A 1 26 ? 9.012 16.142 2.590 1.00 0.00 48 ASP A CA 16
ATOM 17352 C C . ASP A 1 26 ? 8.948 15.645 4.036 1.00 0.00 48 ASP A C 16
ATOM 17353 O O . ASP A 1 26 ? 9.939 15.706 4.762 1.00 0.00 48 ASP A O 16
ATOM 17362 N N . SER A 1 27 ? 7.771 15.164 4.410 1.00 0.00 49 SER A N 16
ATOM 17363 C CA . SER A 1 27 ? 7.564 14.656 5.756 1.00 0.00 49 SER A CA 16
ATOM 17364 C C . SER A 1 27 ? 7.211 13.169 5.705 1.00 0.00 49 SER A C 16
ATOM 17365 O O . SER A 1 27 ? 6.431 12.684 6.525 1.00 0.00 49 SER A O 16
ATOM 17373 N N . LEU A 1 28 ? 7.801 12.485 4.736 1.00 0.00 50 LEU A N 16
ATOM 17374 C CA . LEU A 1 28 ? 7.558 11.063 4.568 1.00 0.00 50 LEU A CA 16
ATOM 17375 C C . LEU A 1 28 ? 8.737 10.277 5.146 1.00 0.00 50 LEU A C 16
ATOM 17376 O O . LEU A 1 28 ? 9.757 10.859 5.510 1.00 0.00 50 LEU A O 16
ATOM 17392 N N . ARG A 1 29 ? 8.557 8.966 5.212 1.00 0.00 51 ARG A N 16
ATOM 17393 C CA . ARG A 1 29 ? 9.593 8.094 5.739 1.00 0.00 51 ARG A CA 16
ATOM 17394 C C . ARG A 1 29 ? 9.346 6.650 5.298 1.00 0.00 51 ARG A C 16
ATOM 17395 O O . ARG A 1 29 ? 8.244 6.127 5.461 1.00 0.00 51 ARG A O 16
ATOM 17416 N N . ILE A 1 30 ? 10.390 6.046 4.749 1.00 0.00 52 ILE A N 16
ATOM 17417 C CA . ILE A 1 30 ? 10.300 4.672 4.284 1.00 0.00 52 ILE A CA 16
ATOM 17418 C C . ILE A 1 30 ? 11.104 3.768 5.220 1.00 0.00 52 ILE A C 16
ATOM 17419 O O . ILE A 1 30 ? 12.180 4.146 5.682 1.00 0.00 52 ILE A O 16
ATOM 17435 N N . GLY A 1 31 ? 10.552 2.590 5.472 1.00 0.00 53 GLY A N 16
ATOM 17436 C CA . GLY A 1 31 ? 11.204 1.629 6.345 1.00 0.00 53 GLY A CA 16
ATOM 17437 C C . GLY A 1 31 ? 10.958 0.197 5.865 1.00 0.00 53 GLY A C 16
ATOM 17438 O O . GLY A 1 31 ? 10.268 -0.018 4.869 1.00 0.00 53 GLY A O 16
ATOM 17442 N N . THR A 1 32 ? 11.536 -0.745 6.595 1.00 0.00 54 THR A N 16
ATOM 17443 C CA . THR A 1 32 ? 11.388 -2.151 6.256 1.00 0.00 54 THR A CA 16
ATOM 17444 C C . THR A 1 32 ? 10.994 -2.959 7.494 1.00 0.00 54 THR A C 16
ATOM 17445 O O . THR A 1 32 ? 11.567 -2.778 8.567 1.00 0.00 54 THR A O 16
ATOM 17456 N N . ASP A 1 33 ? 10.017 -3.834 7.304 1.00 0.00 55 ASP A N 16
ATOM 17457 C CA . ASP A 1 33 ? 9.539 -4.671 8.391 1.00 0.00 55 ASP A CA 16
ATOM 17458 C C . ASP A 1 33 ? 10.218 -6.040 8.311 1.00 0.00 55 ASP A C 16
ATOM 17459 O O . ASP A 1 33 ? 9.825 -6.885 7.509 1.00 0.00 55 ASP A O 16
ATOM 17468 N N . ALA A 1 34 ? 11.224 -6.216 9.155 1.00 0.00 56 ALA A N 16
ATOM 17469 C CA . ALA A 1 34 ? 11.961 -7.468 9.190 1.00 0.00 56 ALA A CA 16
ATOM 17470 C C . ALA A 1 34 ? 11.023 -8.594 9.630 1.00 0.00 56 ALA A C 16
ATOM 17471 O O . ALA A 1 34 ? 11.360 -9.771 9.506 1.00 0.00 56 ALA A O 16
ATOM 17478 N N . GLU A 1 35 ? 9.865 -8.194 10.134 1.00 0.00 57 GLU A N 16
ATOM 17479 C CA . GLU A 1 35 ? 8.877 -9.155 10.593 1.00 0.00 57 GLU A CA 16
ATOM 17480 C C . GLU A 1 35 ? 8.435 -10.054 9.438 1.00 0.00 57 GLU A C 16
ATOM 17481 O O . GLU A 1 35 ? 8.245 -11.256 9.620 1.00 0.00 57 GLU A O 16
ATOM 17493 N N . ALA A 1 36 ? 8.283 -9.438 8.275 1.00 0.00 58 ALA A N 16
ATOM 17494 C CA . ALA A 1 36 ? 7.867 -10.169 7.090 1.00 0.00 58 ALA A CA 16
ATOM 17495 C C . ALA A 1 36 ? 8.769 -9.784 5.915 1.00 0.00 58 ALA A C 16
ATOM 17496 O O . ALA A 1 36 ? 8.494 -10.145 4.772 1.00 0.00 58 ALA A O 16
ATOM 17503 N N . ARG A 1 37 ? 9.828 -9.055 6.238 1.00 0.00 59 ARG A N 16
ATOM 17504 C CA . ARG A 1 37 ? 10.772 -8.618 5.224 1.00 0.00 59 ARG A CA 16
ATOM 17505 C C . ARG A 1 37 ? 10.042 -7.868 4.108 1.00 0.00 59 ARG A C 16
ATOM 17506 O O . ARG A 1 37 ? 10.201 -8.190 2.931 1.00 0.00 59 ARG A O 16
ATOM 17527 N N . LEU A 1 38 ? 9.258 -6.881 4.516 1.00 0.00 60 LEU A N 16
ATOM 17528 C CA . LEU A 1 38 ? 8.503 -6.083 3.565 1.00 0.00 60 LEU A CA 16
ATOM 17529 C C . LEU A 1 38 ? 8.735 -4.598 3.855 1.00 0.00 60 LEU A C 16
ATOM 17530 O O . LEU A 1 38 ? 9.160 -4.235 4.950 1.00 0.00 60 LEU A O 16
ATOM 17546 N N . SER A 1 39 ? 8.444 -3.780 2.853 1.00 0.00 61 SER A N 16
ATOM 17547 C CA . SER A 1 39 ? 8.616 -2.344 2.987 1.00 0.00 61 SER A CA 16
ATOM 17548 C C . SER A 1 39 ? 7.382 -1.729 3.650 1.00 0.00 61 SER A C 16
ATOM 17549 O O . SER A 1 39 ? 6.256 -2.145 3.381 1.00 0.00 61 SER A O 16
ATOM 17557 N N . VAL A 1 40 ? 7.635 -0.748 4.504 1.00 0.00 62 VAL A N 16
ATOM 17558 C CA . VAL A 1 40 ? 6.558 -0.072 5.207 1.00 0.00 62 VAL A CA 16
ATOM 17559 C C . VAL A 1 40 ? 6.703 1.440 5.020 1.00 0.00 62 VAL A C 16
ATOM 17560 O O . VAL A 1 40 ? 7.772 1.924 4.652 1.00 0.00 62 VAL A O 16
ATOM 17573 N N . LEU A 1 41 ? 5.611 2.144 5.282 1.00 0.00 63 LEU A N 16
ATOM 17574 C CA . LEU A 1 41 ? 5.603 3.590 5.147 1.00 0.00 63 LEU A CA 16
ATOM 17575 C C . LEU A 1 41 ? 5.202 4.221 6.482 1.00 0.00 63 LEU A C 16
ATOM 17576 O O . LEU A 1 41 ? 4.311 3.718 7.167 1.00 0.00 63 LEU A O 16
ATOM 17592 N N . TYR A 1 42 ? 5.877 5.312 6.812 1.00 0.00 64 TYR A N 16
ATOM 17593 C CA . TYR A 1 42 ? 5.601 6.016 8.053 1.00 0.00 64 TYR A CA 16
ATOM 17594 C C . TYR A 1 42 ? 5.143 7.449 7.780 1.00 0.00 64 TYR A C 16
ATOM 17595 O O . TYR A 1 42 ? 5.930 8.283 7.335 1.00 0.00 64 TYR A O 16
ATOM 17613 N N . ILE A 1 43 ? 3.870 7.693 8.057 1.00 0.00 65 ILE A N 16
ATOM 17614 C CA . ILE A 1 43 ? 3.297 9.011 7.847 1.00 0.00 65 ILE A CA 16
ATOM 17615 C C . ILE A 1 43 ? 2.542 9.442 9.106 1.00 0.00 65 ILE A C 16
ATOM 17616 O O . ILE A 1 43 ? 1.428 8.983 9.353 1.00 0.00 65 ILE A O 16
ATOM 17632 N N . ASP A 1 44 ? 3.179 10.317 9.869 1.00 0.00 66 ASP A N 16
ATOM 17633 C CA . ASP A 1 44 ? 2.582 10.815 11.097 1.00 0.00 66 ASP A CA 16
ATOM 17634 C C . ASP A 1 44 ? 2.810 9.798 12.218 1.00 0.00 66 ASP A C 16
ATOM 17635 O O . ASP A 1 44 ? 1.873 9.425 12.922 1.00 0.00 66 ASP A O 16
ATOM 17644 N N . GLY A 1 45 ? 4.060 9.380 12.349 1.00 0.00 67 GLY A N 16
ATOM 17645 C CA . GLY A 1 45 ? 4.423 8.414 13.372 1.00 0.00 67 GLY A CA 16
ATOM 17646 C C . GLY A 1 45 ? 3.491 7.201 13.336 1.00 0.00 67 GLY A C 16
ATOM 17647 O O . GLY A 1 45 ? 3.037 6.732 14.379 1.00 0.00 67 GLY A O 16
ATOM 17651 N N . LYS A 1 46 ? 3.233 6.729 12.126 1.00 0.00 68 LYS A N 16
ATOM 17652 C CA . LYS A 1 46 ? 2.364 5.579 11.940 1.00 0.00 68 LYS A CA 16
ATOM 17653 C C . LYS A 1 46 ? 3.169 4.427 11.336 1.00 0.00 68 LYS A C 16
ATOM 17654 O O . LYS A 1 46 ? 4.349 4.586 11.027 1.00 0.00 68 LYS A O 16
ATOM 17673 N N . ARG A 1 47 ? 2.500 3.294 11.187 1.00 0.00 69 ARG A N 16
ATOM 17674 C CA . ARG A 1 47 ? 3.139 2.116 10.626 1.00 0.00 69 ARG A CA 16
ATOM 17675 C C . ARG A 1 47 ? 2.108 1.243 9.908 1.00 0.00 69 ARG A C 16
ATOM 17676 O O . ARG A 1 47 ? 1.204 0.698 10.539 1.00 0.00 69 ARG A O 16
ATOM 17697 N N . LEU A 1 48 ? 2.277 1.139 8.598 1.00 0.00 70 LEU A N 16
ATOM 17698 C CA . LEU A 1 48 ? 1.372 0.342 7.787 1.00 0.00 70 LEU A CA 16
ATOM 17699 C C . LEU A 1 48 ? 2.164 -0.351 6.677 1.00 0.00 70 LEU A C 16
ATOM 17700 O O . LEU A 1 48 ? 3.344 -0.064 6.480 1.00 0.00 70 LEU A O 16
ATOM 17716 N N . HIS A 1 49 ? 1.484 -1.249 5.980 1.00 0.00 71 HIS A N 16
ATOM 17717 C CA . HIS A 1 49 ? 2.109 -1.984 4.894 1.00 0.00 71 HIS A CA 16
ATOM 17718 C C . HIS A 1 49 ? 1.639 -1.419 3.553 1.00 0.00 71 HIS A C 16
ATOM 17719 O O . HIS A 1 49 ? 0.443 -1.409 3.265 1.00 0.00 71 HIS A O 16
ATOM 17733 N N . ILE A 1 50 ? 2.604 -0.962 2.768 1.00 0.00 72 ILE A N 16
ATOM 17734 C CA . ILE A 1 50 ? 2.303 -0.397 1.464 1.00 0.00 72 ILE A CA 16
ATOM 17735 C C . ILE A 1 50 ? 3.004 -1.220 0.382 1.00 0.00 72 ILE A C 16
ATOM 17736 O O . ILE A 1 50 ? 3.881 -2.028 0.682 1.00 0.00 72 ILE A O 16
ATOM 17752 N N . SER A 1 51 ? 2.590 -0.987 -0.855 1.00 0.00 73 SER A N 16
ATOM 17753 C CA . SER A 1 51 ? 3.168 -1.697 -1.984 1.00 0.00 73 SER A CA 16
ATOM 17754 C C . SER A 1 51 ? 4.606 -1.229 -2.216 1.00 0.00 73 SER A C 16
ATOM 17755 O O . SER A 1 51 ? 4.963 -0.107 -1.860 1.00 0.00 73 SER A O 16
ATOM 17763 N N . GLU A 1 52 ? 5.393 -2.113 -2.812 1.00 0.00 74 GLU A N 16
ATOM 17764 C CA . GLU A 1 52 ? 6.784 -1.804 -3.096 1.00 0.00 74 GLU A CA 16
ATOM 17765 C C . GLU A 1 52 ? 6.878 -0.692 -4.143 1.00 0.00 74 GLU A C 16
ATOM 17766 O O . GLU A 1 52 ? 7.486 0.348 -3.896 1.00 0.00 74 GLU A O 16
ATOM 17778 N N . GLU A 1 53 ? 6.268 -0.950 -5.290 1.00 0.00 75 GLU A N 16
ATOM 17779 C CA . GLU A 1 53 ? 6.275 0.016 -6.376 1.00 0.00 75 GLU A CA 16
ATOM 17780 C C . GLU A 1 53 ? 5.829 1.388 -5.868 1.00 0.00 75 GLU A C 16
ATOM 17781 O O . GLU A 1 53 ? 6.444 2.404 -6.191 1.00 0.00 75 GLU A O 16
ATOM 17793 N N . ASP A 1 54 ? 4.763 1.375 -5.081 1.00 0.00 76 ASP A N 16
ATOM 17794 C CA . ASP A 1 54 ? 4.228 2.606 -4.525 1.00 0.00 76 ASP A CA 16
ATOM 17795 C C . ASP A 1 54 ? 5.169 3.120 -3.434 1.00 0.00 76 ASP A C 16
ATOM 17796 O O . ASP A 1 54 ? 5.223 4.320 -3.170 1.00 0.00 76 ASP A O 16
ATOM 17805 N N . ALA A 1 55 ? 5.889 2.185 -2.829 1.00 0.00 77 ALA A N 16
ATOM 17806 C CA . ALA A 1 55 ? 6.825 2.529 -1.773 1.00 0.00 77 ALA A CA 16
ATOM 17807 C C . ALA A 1 55 ? 8.039 3.233 -2.382 1.00 0.00 77 ALA A C 16
ATOM 17808 O O . ALA A 1 55 ? 8.660 4.077 -1.737 1.00 0.00 77 ALA A O 16
ATOM 17815 N N . GLN A 1 56 ? 8.340 2.861 -3.618 1.00 0.00 78 GLN A N 16
ATOM 17816 C CA . GLN A 1 56 ? 9.469 3.447 -4.321 1.00 0.00 78 GLN A CA 16
ATOM 17817 C C . GLN A 1 56 ? 9.117 4.854 -4.811 1.00 0.00 78 GLN A C 16
ATOM 17818 O O . GLN A 1 56 ? 9.900 5.787 -4.643 1.00 0.00 78 GLN A O 16
ATOM 17832 N N . ARG A 1 57 ? 7.938 4.961 -5.406 1.00 0.00 79 ARG A N 16
ATOM 17833 C CA . ARG A 1 57 ? 7.473 6.237 -5.920 1.00 0.00 79 ARG A CA 16
ATOM 17834 C C . ARG A 1 57 ? 7.504 7.298 -4.818 1.00 0.00 79 ARG A C 16
ATOM 17835 O O . ARG A 1 57 ? 7.693 8.481 -5.095 1.00 0.00 79 ARG A O 16
ATOM 17856 N N . LEU A 1 58 ? 7.315 6.835 -3.591 1.00 0.00 80 LEU A N 16
ATOM 17857 C CA . LEU A 1 58 ? 7.319 7.729 -2.445 1.00 0.00 80 LEU A CA 16
ATOM 17858 C C . LEU A 1 58 ? 8.683 8.415 -2.344 1.00 0.00 80 LEU A C 16
ATOM 17859 O O . LEU A 1 58 ? 8.761 9.609 -2.058 1.00 0.00 80 LEU A O 16
ATOM 17875 N N . VAL A 1 59 ? 9.724 7.632 -2.585 1.00 0.00 81 VAL A N 16
ATOM 17876 C CA . VAL A 1 59 ? 11.080 8.149 -2.525 1.00 0.00 81 VAL A CA 16
ATOM 17877 C C . VAL A 1 59 ? 11.290 9.149 -3.663 1.00 0.00 81 VAL A C 16
ATOM 17878 O O . VAL A 1 59 ? 11.733 10.274 -3.433 1.00 0.00 81 VAL A O 16
ATOM 17891 N N . VAL A 1 60 ? 10.963 8.704 -4.867 1.00 0.00 82 VAL A N 16
ATOM 17892 C CA . VAL A 1 60 ? 11.111 9.546 -6.042 1.00 0.00 82 VAL A CA 16
ATOM 17893 C C . VAL A 1 60 ? 10.360 10.860 -5.820 1.00 0.00 82 VAL A C 16
ATOM 17894 O O . VAL A 1 60 ? 10.816 11.919 -6.249 1.00 0.00 82 VAL A O 16
ATOM 17907 N N . ALA A 1 61 ? 9.222 10.749 -5.150 1.00 0.00 83 ALA A N 16
ATOM 17908 C CA . ALA A 1 61 ? 8.404 11.916 -4.866 1.00 0.00 83 ALA A CA 16
ATOM 17909 C C . ALA A 1 61 ? 9.194 12.884 -3.984 1.00 0.00 83 ALA A C 16
ATOM 17910 O O . ALA A 1 61 ? 9.024 14.098 -4.081 1.00 0.00 83 ALA A O 16
ATOM 17917 N N . GLY A 1 62 ? 10.042 12.311 -3.142 1.00 0.00 84 GLY A N 16
ATOM 17918 C CA . GLY A 1 62 ? 10.858 13.108 -2.243 1.00 0.00 84 GLY A CA 16
ATOM 17919 C C . GLY A 1 62 ? 10.628 12.701 -0.786 1.00 0.00 84 GLY A C 16
ATOM 17920 O O . GLY A 1 62 ? 10.593 13.551 0.102 1.00 0.00 84 GLY A O 16
ATOM 17924 N N . ALA A 1 63 ? 10.478 11.400 -0.586 1.00 0.00 85 ALA A N 16
ATOM 17925 C CA . ALA A 1 63 ? 10.252 10.869 0.748 1.00 0.00 85 ALA A CA 16
ATOM 17926 C C . ALA A 1 63 ? 11.553 10.261 1.277 1.00 0.00 85 ALA A C 16
ATOM 17927 O O . ALA A 1 63 ? 12.424 9.876 0.499 1.00 0.00 85 ALA A O 16
ATOM 17934 N N . GLU A 1 64 ? 11.643 10.195 2.597 1.00 0.00 86 GLU A N 16
ATOM 17935 C CA . GLU A 1 64 ? 12.823 9.641 3.239 1.00 0.00 86 GLU A CA 16
ATOM 17936 C C . GLU A 1 64 ? 13.102 8.232 2.711 1.00 0.00 86 GLU A C 16
ATOM 17937 O O . GLU A 1 64 ? 12.180 7.515 2.327 1.00 0.00 86 GLU A O 16
ATOM 17949 N N . ASP A 1 65 ? 14.379 7.878 2.709 1.00 0.00 87 ASP A N 16
ATOM 17950 C CA . ASP A 1 65 ? 14.792 6.568 2.234 1.00 0.00 87 ASP A CA 16
ATOM 17951 C C . ASP A 1 65 ? 15.766 5.950 3.239 1.00 0.00 87 ASP A C 16
ATOM 17952 O O . ASP A 1 65 ? 16.953 6.275 3.239 1.00 0.00 87 ASP A O 16
ATOM 17961 N N . GLN A 1 66 ? 15.229 5.070 4.071 1.00 0.00 88 GLN A N 16
ATOM 17962 C CA . GLN A 1 66 ? 16.036 4.404 5.079 1.00 0.00 88 GLN A CA 16
ATOM 17963 C C . GLN A 1 66 ? 16.002 2.889 4.870 1.00 0.00 88 GLN A C 16
ATOM 17964 O O . GLN A 1 66 ? 16.791 2.158 5.466 1.00 0.00 88 GLN A O 16
ATOM 17978 N N . ARG A 1 67 ? 15.079 2.461 4.021 1.00 0.00 89 ARG A N 16
ATOM 17979 C CA . ARG A 1 67 ? 14.931 1.046 3.725 1.00 0.00 89 ARG A CA 16
ATOM 17980 C C . ARG A 1 67 ? 16.082 0.566 2.839 1.00 0.00 89 ARG A C 16
ATOM 17981 O O . ARG A 1 67 ? 16.393 -0.624 2.809 1.00 0.00 89 ARG A O 16
ATOM 18002 N N . ARG A 1 68 ? 16.684 1.517 2.139 1.00 0.00 90 ARG A N 16
ATOM 18003 C CA . ARG A 1 68 ? 17.794 1.205 1.254 1.00 0.00 90 ARG A CA 16
ATOM 18004 C C . ARG A 1 68 ? 17.333 0.273 0.132 1.00 0.00 90 ARG A C 16
ATOM 18005 O O . ARG A 1 68 ? 16.137 0.156 -0.131 1.00 0.00 90 ARG A O 16
ATOM 18026 N N . HIS A 1 69 ? 18.306 -0.367 -0.500 1.00 0.00 91 HIS A N 16
ATOM 18027 C CA . HIS A 1 69 ? 18.015 -1.286 -1.587 1.00 0.00 91 HIS A CA 16
ATOM 18028 C C . HIS A 1 69 ? 17.423 -0.513 -2.767 1.00 0.00 91 HIS A C 16
ATOM 18029 O O . HIS A 1 69 ? 18.146 -0.116 -3.680 1.00 0.00 91 HIS A O 16
ATOM 18043 N N . LEU A 1 70 ? 16.113 -0.322 -2.711 1.00 0.00 92 LEU A N 16
ATOM 18044 C CA . LEU A 1 70 ? 15.415 0.397 -3.763 1.00 0.00 92 LEU A CA 16
ATOM 18045 C C . LEU A 1 70 ? 15.653 -0.309 -5.100 1.00 0.00 92 LEU A C 16
ATOM 18046 O O . LEU A 1 70 ? 16.435 0.161 -5.924 1.00 0.00 92 LEU A O 16
ATOM 18062 N N . MET A 1 71 ? 14.962 -1.427 -5.274 1.00 0.00 93 MET A N 16
ATOM 18063 C CA . MET A 1 71 ? 15.088 -2.202 -6.496 1.00 0.00 93 MET A CA 16
ATOM 18064 C C . MET A 1 71 ? 15.138 -1.288 -7.722 1.00 0.00 93 MET A C 16
ATOM 18065 O O . MET A 1 71 ? 14.471 -0.254 -7.758 1.00 0.00 93 MET A O 16
ATOM 18079 N N . ALA A 1 72 ? 15.934 -1.701 -8.697 1.00 0.00 94 ALA A N 16
ATOM 18080 C CA . ALA A 1 72 ? 16.079 -0.933 -9.921 1.00 0.00 94 ALA A CA 16
ATOM 18081 C C . ALA A 1 72 ? 16.511 -1.865 -11.055 1.00 0.00 94 ALA A C 16
ATOM 18082 O O . ALA A 1 72 ? 17.049 -2.943 -10.807 1.00 0.00 94 ALA A O 16
ATOM 18089 N N . ASP A 1 73 ? 16.260 -1.415 -12.276 1.00 0.00 95 ASP A N 16
ATOM 18090 C CA . ASP A 1 73 ? 16.616 -2.196 -13.449 1.00 0.00 95 ASP A CA 16
ATOM 18091 C C . ASP A 1 73 ? 15.922 -3.558 -13.380 1.00 0.00 95 ASP A C 16
ATOM 18092 O O . ASP A 1 73 ? 15.428 -3.954 -12.325 1.00 0.00 95 ASP A O 16
ATOM 18101 N N . ASP A 1 74 ? 15.906 -4.237 -14.518 1.00 0.00 96 ASP A N 16
ATOM 18102 C CA . ASP A 1 74 ? 15.281 -5.546 -14.600 1.00 0.00 96 ASP A CA 16
ATOM 18103 C C . ASP A 1 74 ? 16.359 -6.608 -14.821 1.00 0.00 96 ASP A C 16
ATOM 18104 O O . ASP A 1 74 ? 17.105 -6.547 -15.797 1.00 0.00 96 ASP A O 16
ATOM 18113 N N . MET A 1 1 ? -5.700 -0.225 -0.039 1.00 0.00 23 MET A N 17
ATOM 18114 C CA . MET A 1 1 ? -4.676 0.408 0.774 1.00 0.00 23 MET A CA 17
ATOM 18115 C C . MET A 1 1 ? -3.409 0.668 -0.043 1.00 0.00 23 MET A C 17
ATOM 18116 O O . MET A 1 1 ? -2.374 0.045 0.193 1.00 0.00 23 MET A O 17
ATOM 18130 N N . SER A 1 2 ? -3.531 1.588 -0.989 1.00 0.00 24 SER A N 17
ATOM 18131 C CA . SER A 1 2 ? -2.409 1.937 -1.843 1.00 0.00 24 SER A CA 17
ATOM 18132 C C . SER A 1 2 ? -2.049 3.412 -1.657 1.00 0.00 24 SER A C 17
ATOM 18133 O O . SER A 1 2 ? -2.723 4.292 -2.191 1.00 0.00 24 SER A O 17
ATOM 18141 N N . ILE A 1 3 ? -0.986 3.638 -0.898 1.00 0.00 25 ILE A N 17
ATOM 18142 C CA . ILE A 1 3 ? -0.529 4.992 -0.635 1.00 0.00 25 ILE A CA 17
ATOM 18143 C C . ILE A 1 3 ? -0.298 5.715 -1.963 1.00 0.00 25 ILE A C 17
ATOM 18144 O O . ILE A 1 3 ? 0.458 5.240 -2.809 1.00 0.00 25 ILE A O 17
ATOM 18160 N N . GLU A 1 4 ? -0.963 6.852 -2.105 1.00 0.00 26 GLU A N 17
ATOM 18161 C CA . GLU A 1 4 ? -0.840 7.645 -3.317 1.00 0.00 26 GLU A CA 17
ATOM 18162 C C . GLU A 1 4 ? 0.069 8.851 -3.071 1.00 0.00 26 GLU A C 17
ATOM 18163 O O . GLU A 1 4 ? 0.294 9.240 -1.926 1.00 0.00 26 GLU A O 17
ATOM 18175 N N . ILE A 1 5 ? 0.566 9.409 -4.165 1.00 0.00 27 ILE A N 17
ATOM 18176 C CA . ILE A 1 5 ? 1.445 10.563 -4.083 1.00 0.00 27 ILE A CA 17
ATOM 18177 C C . ILE A 1 5 ? 0.876 11.694 -4.942 1.00 0.00 27 ILE A C 17
ATOM 18178 O O . ILE A 1 5 ? 0.114 11.447 -5.875 1.00 0.00 27 ILE A O 17
ATOM 18194 N N . ASP A 1 6 ? 1.269 12.912 -4.596 1.00 0.00 28 ASP A N 17
ATOM 18195 C CA . ASP A 1 6 ? 0.807 14.082 -5.324 1.00 0.00 28 ASP A CA 17
ATOM 18196 C C . ASP A 1 6 ? 2.002 14.985 -5.638 1.00 0.00 28 ASP A C 17
ATOM 18197 O O . ASP A 1 6 ? 2.360 15.848 -4.838 1.00 0.00 28 ASP A O 17
ATOM 18206 N N . SER A 1 7 ? 2.585 14.756 -6.806 1.00 0.00 29 SER A N 17
ATOM 18207 C CA . SER A 1 7 ? 3.732 15.538 -7.235 1.00 0.00 29 SER A CA 17
ATOM 18208 C C . SER A 1 7 ? 3.284 16.946 -7.635 1.00 0.00 29 SER A C 17
ATOM 18209 O O . SER A 1 7 ? 3.901 17.933 -7.237 1.00 0.00 29 SER A O 17
ATOM 18217 N N . GLU A 1 8 ? 2.216 16.993 -8.417 1.00 0.00 30 GLU A N 17
ATOM 18218 C CA . GLU A 1 8 ? 1.679 18.263 -8.875 1.00 0.00 30 GLU A CA 17
ATOM 18219 C C . GLU A 1 8 ? 1.389 19.177 -7.683 1.00 0.00 30 GLU A C 17
ATOM 18220 O O . GLU A 1 8 ? 1.819 20.329 -7.660 1.00 0.00 30 GLU A O 17
ATOM 18232 N N . GLN A 1 9 ? 0.660 18.629 -6.722 1.00 0.00 31 GLN A N 17
ATOM 18233 C CA . GLN A 1 9 ? 0.307 19.381 -5.530 1.00 0.00 31 GLN A CA 17
ATOM 18234 C C . GLN A 1 9 ? 1.477 19.394 -4.545 1.00 0.00 31 GLN A C 17
ATOM 18235 O O . GLN A 1 9 ? 1.640 20.345 -3.782 1.00 0.00 31 GLN A O 17
ATOM 18249 N N . GLY A 1 10 ? 2.262 18.327 -4.593 1.00 0.00 32 GLY A N 17
ATOM 18250 C CA . GLY A 1 10 ? 3.412 18.205 -3.714 1.00 0.00 32 GLY A CA 17
ATOM 18251 C C . GLY A 1 10 ? 2.994 17.699 -2.331 1.00 0.00 32 GLY A C 17
ATOM 18252 O O . GLY A 1 10 ? 3.432 18.233 -1.313 1.00 0.00 32 GLY A O 17
ATOM 18256 N N . VAL A 1 11 ? 2.153 16.676 -2.340 1.00 0.00 33 VAL A N 17
ATOM 18257 C CA . VAL A 1 11 ? 1.671 16.093 -1.099 1.00 0.00 33 VAL A CA 17
ATOM 18258 C C . VAL A 1 11 ? 1.504 14.583 -1.282 1.00 0.00 33 VAL A C 17
ATOM 18259 O O . VAL A 1 11 ? 1.658 14.067 -2.388 1.00 0.00 33 VAL A O 17
ATOM 18272 N N . CYS A 1 12 ? 1.191 13.917 -0.180 1.00 0.00 34 CYS A N 17
ATOM 18273 C CA . CYS A 1 12 ? 1.001 12.477 -0.204 1.00 0.00 34 CYS A CA 17
ATOM 18274 C C . CYS A 1 12 ? -0.360 12.161 0.418 1.00 0.00 34 CYS A C 17
ATOM 18275 O O . CYS A 1 12 ? -0.761 12.790 1.396 1.00 0.00 34 CYS A O 17
ATOM 18283 N N . SER A 1 13 ? -1.034 11.186 -0.175 1.00 0.00 35 SER A N 17
ATOM 18284 C CA . SER A 1 13 ? -2.342 10.779 0.310 1.00 0.00 35 SER A CA 17
ATOM 18285 C C . SER A 1 13 ? -2.542 9.279 0.080 1.00 0.00 35 SER A C 17
ATOM 18286 O O . SER A 1 13 ? -2.181 8.756 -0.973 1.00 0.00 35 SER A O 17
ATOM 18294 N N . VAL A 1 14 ? -3.116 8.631 1.082 1.00 0.00 36 VAL A N 17
ATOM 18295 C CA . VAL A 1 14 ? -3.368 7.202 1.003 1.00 0.00 36 VAL A CA 17
ATOM 18296 C C . VAL A 1 14 ? -4.875 6.960 0.895 1.00 0.00 36 VAL A C 17
ATOM 18297 O O . VAL A 1 14 ? -5.672 7.756 1.388 1.00 0.00 36 VAL A O 17
ATOM 18310 N N . GLU A 1 15 ? -5.220 5.857 0.247 1.00 0.00 37 GLU A N 17
ATOM 18311 C CA . GLU A 1 15 ? -6.616 5.499 0.067 1.00 0.00 37 GLU A CA 17
ATOM 18312 C C . GLU A 1 15 ? -6.960 4.265 0.904 1.00 0.00 37 GLU A C 17
ATOM 18313 O O . GLU A 1 15 ? -6.277 3.245 0.821 1.00 0.00 37 GLU A O 17
ATOM 18325 N N . ILE A 1 16 ? -8.019 4.398 1.689 1.00 0.00 38 ILE A N 17
ATOM 18326 C CA . ILE A 1 16 ? -8.461 3.306 2.540 1.00 0.00 38 ILE A CA 17
ATOM 18327 C C . ILE A 1 16 ? -9.989 3.308 2.611 1.00 0.00 38 ILE A C 17
ATOM 18328 O O . ILE A 1 16 ? -10.571 3.892 3.525 1.00 0.00 38 ILE A O 17
ATOM 18344 N N . GLU A 1 17 ? -10.597 2.649 1.636 1.00 0.00 39 GLU A N 17
ATOM 18345 C CA . GLU A 1 17 ? -12.046 2.568 1.577 1.00 0.00 39 GLU A CA 17
ATOM 18346 C C . GLU A 1 17 ? -12.643 3.941 1.263 1.00 0.00 39 GLU A C 17
ATOM 18347 O O . GLU A 1 17 ? -13.281 4.123 0.228 1.00 0.00 39 GLU A O 17
ATOM 18359 N N . GLY A 1 18 ? -12.414 4.873 2.177 1.00 0.00 40 GLY A N 17
ATOM 18360 C CA . GLY A 1 18 ? -12.920 6.225 2.011 1.00 0.00 40 GLY A CA 17
ATOM 18361 C C . GLY A 1 18 ? -11.776 7.240 1.983 1.00 0.00 40 GLY A C 17
ATOM 18362 O O . GLY A 1 18 ? -11.562 7.966 2.952 1.00 0.00 40 GLY A O 17
ATOM 18366 N N . SER A 1 19 ? -11.070 7.257 0.861 1.00 0.00 41 SER A N 17
ATOM 18367 C CA . SER A 1 19 ? -9.953 8.171 0.695 1.00 0.00 41 SER A CA 17
ATOM 18368 C C . SER A 1 19 ? -10.278 9.519 1.341 1.00 0.00 41 SER A C 17
ATOM 18369 O O . SER A 1 19 ? -11.289 10.140 1.015 1.00 0.00 41 SER A O 17
ATOM 18377 N N . ARG A 1 20 ? -9.403 9.932 2.245 1.00 0.00 42 ARG A N 17
ATOM 18378 C CA . ARG A 1 20 ? -9.585 11.195 2.940 1.00 0.00 42 ARG A CA 17
ATOM 18379 C C . ARG A 1 20 ? -8.336 11.537 3.755 1.00 0.00 42 ARG A C 17
ATOM 18380 O O . ARG A 1 20 ? -8.432 11.871 4.935 1.00 0.00 42 ARG A O 17
ATOM 18401 N N . HIS A 1 21 ? -7.192 11.442 3.093 1.00 0.00 43 HIS A N 17
ATOM 18402 C CA . HIS A 1 21 ? -5.925 11.738 3.741 1.00 0.00 43 HIS A CA 17
ATOM 18403 C C . HIS A 1 21 ? -5.180 12.811 2.946 1.00 0.00 43 HIS A C 17
ATOM 18404 O O . HIS A 1 21 ? -5.532 13.099 1.803 1.00 0.00 43 HIS A O 17
ATOM 18418 N N . ARG A 1 22 ? -4.163 13.373 3.582 1.00 0.00 44 ARG A N 17
ATOM 18419 C CA . ARG A 1 22 ? -3.364 14.409 2.948 1.00 0.00 44 ARG A CA 17
ATOM 18420 C C . ARG A 1 22 ? -2.228 14.845 3.875 1.00 0.00 44 ARG A C 17
ATOM 18421 O O . ARG A 1 22 ? -2.475 15.346 4.971 1.00 0.00 44 ARG A O 17
ATOM 18442 N N . ALA A 1 23 ? -1.008 14.640 3.401 1.00 0.00 45 ALA A N 17
ATOM 18443 C CA . ALA A 1 23 ? 0.167 15.006 4.175 1.00 0.00 45 ALA A CA 17
ATOM 18444 C C . ALA A 1 23 ? 1.311 15.355 3.221 1.00 0.00 45 ALA A C 17
ATOM 18445 O O . ALA A 1 23 ? 1.228 15.089 2.023 1.00 0.00 45 ALA A O 17
ATOM 18452 N N . PRO A 1 24 ? 2.381 15.960 3.804 1.00 0.00 46 PRO A N 17
ATOM 18453 C CA . PRO A 1 24 ? 3.540 16.348 3.019 1.00 0.00 46 PRO A CA 17
ATOM 18454 C C . PRO A 1 24 ? 4.387 15.127 2.652 1.00 0.00 46 PRO A C 17
ATOM 18455 O O . PRO A 1 24 ? 4.498 14.186 3.436 1.00 0.00 46 PRO A O 17
ATOM 18466 N N . VAL A 1 25 ? 4.963 15.183 1.460 1.00 0.00 47 VAL A N 17
ATOM 18467 C CA . VAL A 1 25 ? 5.797 14.094 0.980 1.00 0.00 47 VAL A CA 17
ATOM 18468 C C . VAL A 1 25 ? 7.222 14.279 1.504 1.00 0.00 47 VAL A C 17
ATOM 18469 O O . VAL A 1 25 ? 7.950 13.305 1.691 1.00 0.00 47 VAL A O 17
ATOM 18482 N N . ASP A 1 26 ? 7.578 15.536 1.727 1.00 0.00 48 ASP A N 17
ATOM 18483 C CA . ASP A 1 26 ? 8.904 15.861 2.225 1.00 0.00 48 ASP A CA 17
ATOM 18484 C C . ASP A 1 26 ? 8.990 15.493 3.708 1.00 0.00 48 ASP A C 17
ATOM 18485 O O . ASP A 1 26 ? 10.050 15.615 4.321 1.00 0.00 48 ASP A O 17
ATOM 18494 N N . SER A 1 27 ? 7.861 15.051 4.242 1.00 0.00 49 SER A N 17
ATOM 18495 C CA . SER A 1 27 ? 7.796 14.665 5.641 1.00 0.00 49 SER A CA 17
ATOM 18496 C C . SER A 1 27 ? 7.423 13.186 5.759 1.00 0.00 49 SER A C 17
ATOM 18497 O O . SER A 1 27 ? 6.767 12.782 6.719 1.00 0.00 49 SER A O 17
ATOM 18505 N N . LEU A 1 28 ? 7.856 12.418 4.770 1.00 0.00 50 LEU A N 17
ATOM 18506 C CA . LEU A 1 28 ? 7.575 10.993 4.751 1.00 0.00 50 LEU A CA 17
ATOM 18507 C C . LEU A 1 28 ? 8.797 10.230 5.267 1.00 0.00 50 LEU A C 17
ATOM 18508 O O . LEU A 1 28 ? 9.837 10.827 5.539 1.00 0.00 50 LEU A O 17
ATOM 18524 N N . ARG A 1 29 ? 8.630 8.921 5.386 1.00 0.00 51 ARG A N 17
ATOM 18525 C CA . ARG A 1 29 ? 9.707 8.070 5.865 1.00 0.00 51 ARG A CA 17
ATOM 18526 C C . ARG A 1 29 ? 9.444 6.613 5.477 1.00 0.00 51 ARG A C 17
ATOM 18527 O O . ARG A 1 29 ? 8.360 6.088 5.723 1.00 0.00 51 ARG A O 17
ATOM 18548 N N . ILE A 1 30 ? 10.456 6.003 4.877 1.00 0.00 52 ILE A N 17
ATOM 18549 C CA . ILE A 1 30 ? 10.348 4.617 4.453 1.00 0.00 52 ILE A CA 17
ATOM 18550 C C . ILE A 1 30 ? 11.159 3.733 5.402 1.00 0.00 52 ILE A C 17
ATOM 18551 O O . ILE A 1 30 ? 12.216 4.140 5.884 1.00 0.00 52 ILE A O 17
ATOM 18567 N N . GLY A 1 31 ? 10.635 2.541 5.643 1.00 0.00 53 GLY A N 17
ATOM 18568 C CA . GLY A 1 31 ? 11.298 1.596 6.526 1.00 0.00 53 GLY A CA 17
ATOM 18569 C C . GLY A 1 31 ? 11.082 0.157 6.051 1.00 0.00 53 GLY A C 17
ATOM 18570 O O . GLY A 1 31 ? 10.348 -0.080 5.093 1.00 0.00 53 GLY A O 17
ATOM 18574 N N . THR A 1 32 ? 11.735 -0.765 6.743 1.00 0.00 54 THR A N 17
ATOM 18575 C CA . THR A 1 32 ? 11.624 -2.173 6.404 1.00 0.00 54 THR A CA 17
ATOM 18576 C C . THR A 1 32 ? 11.143 -2.977 7.613 1.00 0.00 54 THR A C 17
ATOM 18577 O O . THR A 1 32 ? 11.601 -2.754 8.733 1.00 0.00 54 THR A O 17
ATOM 18588 N N . ASP A 1 33 ? 10.225 -3.894 7.347 1.00 0.00 55 ASP A N 17
ATOM 18589 C CA . ASP A 1 33 ? 9.676 -4.732 8.399 1.00 0.00 55 ASP A CA 17
ATOM 18590 C C . ASP A 1 33 ? 10.239 -6.148 8.263 1.00 0.00 55 ASP A C 17
ATOM 18591 O O . ASP A 1 33 ? 9.810 -6.910 7.398 1.00 0.00 55 ASP A O 17
ATOM 18600 N N . ALA A 1 34 ? 11.190 -6.458 9.132 1.00 0.00 56 ALA A N 17
ATOM 18601 C CA . ALA A 1 34 ? 11.816 -7.770 9.119 1.00 0.00 56 ALA A CA 17
ATOM 18602 C C . ALA A 1 34 ? 10.781 -8.827 9.508 1.00 0.00 56 ALA A C 17
ATOM 18603 O O . ALA A 1 34 ? 11.028 -10.024 9.365 1.00 0.00 56 ALA A O 17
ATOM 18610 N N . GLU A 1 35 ? 9.645 -8.348 9.993 1.00 0.00 57 GLU A N 17
ATOM 18611 C CA . GLU A 1 35 ? 8.572 -9.237 10.404 1.00 0.00 57 GLU A CA 17
ATOM 18612 C C . GLU A 1 35 ? 8.129 -10.112 9.230 1.00 0.00 57 GLU A C 17
ATOM 18613 O O . GLU A 1 35 ? 7.870 -11.302 9.401 1.00 0.00 57 GLU A O 17
ATOM 18625 N N . ALA A 1 36 ? 8.057 -9.489 8.063 1.00 0.00 58 ALA A N 17
ATOM 18626 C CA . ALA A 1 36 ? 7.650 -10.197 6.861 1.00 0.00 58 ALA A CA 17
ATOM 18627 C C . ALA A 1 36 ? 8.614 -9.856 5.722 1.00 0.00 58 ALA A C 17
ATOM 18628 O O . ALA A 1 36 ? 8.331 -10.138 4.559 1.00 0.00 58 ALA A O 17
ATOM 18635 N N . ARG A 1 37 ? 9.733 -9.253 6.098 1.00 0.00 59 ARG A N 17
ATOM 18636 C CA . ARG A 1 37 ? 10.740 -8.870 5.123 1.00 0.00 59 ARG A CA 17
ATOM 18637 C C . ARG A 1 37 ? 10.104 -8.055 3.995 1.00 0.00 59 ARG A C 17
ATOM 18638 O O . ARG A 1 37 ? 10.311 -8.350 2.819 1.00 0.00 59 ARG A O 17
ATOM 18659 N N . LEU A 1 38 ? 9.344 -7.046 4.393 1.00 0.00 60 LEU A N 17
ATOM 18660 C CA . LEU A 1 38 ? 8.677 -6.186 3.430 1.00 0.00 60 LEU A CA 17
ATOM 18661 C C . LEU A 1 38 ? 8.928 -4.723 3.800 1.00 0.00 60 LEU A C 17
ATOM 18662 O O . LEU A 1 38 ? 9.345 -4.424 4.918 1.00 0.00 60 LEU A O 17
ATOM 18678 N N . SER A 1 39 ? 8.663 -3.849 2.840 1.00 0.00 61 SER A N 17
ATOM 18679 C CA . SER A 1 39 ? 8.856 -2.424 3.050 1.00 0.00 61 SER A CA 17
ATOM 18680 C C . SER A 1 39 ? 7.627 -1.827 3.738 1.00 0.00 61 SER A C 17
ATOM 18681 O O . SER A 1 39 ? 6.510 -2.307 3.548 1.00 0.00 61 SER A O 17
ATOM 18689 N N . VAL A 1 40 ? 7.874 -0.788 4.522 1.00 0.00 62 VAL A N 17
ATOM 18690 C CA . VAL A 1 40 ? 6.801 -0.120 5.239 1.00 0.00 62 VAL A CA 17
ATOM 18691 C C . VAL A 1 40 ? 6.889 1.388 4.992 1.00 0.00 62 VAL A C 17
ATOM 18692 O O . VAL A 1 40 ? 7.879 1.874 4.446 1.00 0.00 62 VAL A O 17
ATOM 18705 N N . LEU A 1 41 ? 5.841 2.085 5.404 1.00 0.00 63 LEU A N 17
ATOM 18706 C CA . LEU A 1 41 ? 5.788 3.527 5.234 1.00 0.00 63 LEU A CA 17
ATOM 18707 C C . LEU A 1 41 ? 5.460 4.183 6.577 1.00 0.00 63 LEU A C 17
ATOM 18708 O O . LEU A 1 41 ? 4.661 3.658 7.350 1.00 0.00 63 LEU A O 17
ATOM 18724 N N . TYR A 1 42 ? 6.095 5.322 6.813 1.00 0.00 64 TYR A N 17
ATOM 18725 C CA . TYR A 1 42 ? 5.880 6.056 8.049 1.00 0.00 64 TYR A CA 17
ATOM 18726 C C . TYR A 1 42 ? 5.313 7.449 7.769 1.00 0.00 64 TYR A C 17
ATOM 18727 O O . TYR A 1 42 ? 5.890 8.214 6.998 1.00 0.00 64 TYR A O 17
ATOM 18745 N N . ILE A 1 43 ? 4.190 7.736 8.410 1.00 0.00 65 ILE A N 17
ATOM 18746 C CA . ILE A 1 43 ? 3.539 9.023 8.239 1.00 0.00 65 ILE A CA 17
ATOM 18747 C C . ILE A 1 43 ? 2.878 9.434 9.557 1.00 0.00 65 ILE A C 17
ATOM 18748 O O . ILE A 1 43 ? 1.885 8.837 9.970 1.00 0.00 65 ILE A O 17
ATOM 18764 N N . ASP A 1 44 ? 3.455 10.451 10.179 1.00 0.00 66 ASP A N 17
ATOM 18765 C CA . ASP A 1 44 ? 2.934 10.949 11.441 1.00 0.00 66 ASP A CA 17
ATOM 18766 C C . ASP A 1 44 ? 3.388 10.027 12.575 1.00 0.00 66 ASP A C 17
ATOM 18767 O O . ASP A 1 44 ? 2.768 9.991 13.637 1.00 0.00 66 ASP A O 17
ATOM 18776 N N . GLY A 1 45 ? 4.466 9.303 12.310 1.00 0.00 67 GLY A N 17
ATOM 18777 C CA . GLY A 1 45 ? 5.010 8.383 13.295 1.00 0.00 67 GLY A CA 17
ATOM 18778 C C . GLY A 1 45 ? 4.166 7.110 13.381 1.00 0.00 67 GLY A C 17
ATOM 18779 O O . GLY A 1 45 ? 4.011 6.536 14.457 1.00 0.00 67 GLY A O 17
ATOM 18783 N N . LYS A 1 46 ? 3.643 6.706 12.232 1.00 0.00 68 LYS A N 17
ATOM 18784 C CA . LYS A 1 46 ? 2.818 5.512 12.164 1.00 0.00 68 LYS A CA 17
ATOM 18785 C C . LYS A 1 46 ? 3.565 4.426 11.387 1.00 0.00 68 LYS A C 17
ATOM 18786 O O . LYS A 1 46 ? 4.605 4.691 10.786 1.00 0.00 68 LYS A O 17
ATOM 18805 N N . ARG A 1 47 ? 3.004 3.226 11.423 1.00 0.00 69 ARG A N 17
ATOM 18806 C CA . ARG A 1 47 ? 3.604 2.099 10.729 1.00 0.00 69 ARG A CA 17
ATOM 18807 C C . ARG A 1 47 ? 2.525 1.276 10.022 1.00 0.00 69 ARG A C 17
ATOM 18808 O O . ARG A 1 47 ? 1.602 0.775 10.662 1.00 0.00 69 ARG A O 17
ATOM 18829 N N . LEU A 1 48 ? 2.677 1.163 8.710 1.00 0.00 70 LEU A N 17
ATOM 18830 C CA . LEU A 1 48 ? 1.727 0.409 7.909 1.00 0.00 70 LEU A CA 17
ATOM 18831 C C . LEU A 1 48 ? 2.469 -0.282 6.763 1.00 0.00 70 LEU A C 17
ATOM 18832 O O . LEU A 1 48 ? 3.651 -0.027 6.541 1.00 0.00 70 LEU A O 17
ATOM 18848 N N . HIS A 1 49 ? 1.743 -1.143 6.065 1.00 0.00 71 HIS A N 17
ATOM 18849 C CA . HIS A 1 49 ? 2.317 -1.872 4.947 1.00 0.00 71 HIS A CA 17
ATOM 18850 C C . HIS A 1 49 ? 1.801 -1.284 3.632 1.00 0.00 71 HIS A C 17
ATOM 18851 O O . HIS A 1 49 ? 0.600 -1.301 3.369 1.00 0.00 71 HIS A O 17
ATOM 18865 N N . ILE A 1 50 ? 2.736 -0.779 2.840 1.00 0.00 72 ILE A N 17
ATOM 18866 C CA . ILE A 1 50 ? 2.391 -0.187 1.559 1.00 0.00 72 ILE A CA 17
ATOM 18867 C C . ILE A 1 50 ? 2.952 -1.058 0.433 1.00 0.00 72 ILE A C 17
ATOM 18868 O O . ILE A 1 50 ? 3.729 -1.979 0.683 1.00 0.00 72 ILE A O 17
ATOM 18884 N N . SER A 1 51 ? 2.536 -0.737 -0.784 1.00 0.00 73 SER A N 17
ATOM 18885 C CA . SER A 1 51 ? 2.987 -1.478 -1.949 1.00 0.00 73 SER A CA 17
ATOM 18886 C C . SER A 1 51 ? 4.441 -1.121 -2.266 1.00 0.00 73 SER A C 17
ATOM 18887 O O . SER A 1 51 ? 4.858 0.021 -2.081 1.00 0.00 73 SER A O 17
ATOM 18895 N N . GLU A 1 52 ? 5.173 -2.120 -2.738 1.00 0.00 74 GLU A N 17
ATOM 18896 C CA . GLU A 1 52 ? 6.571 -1.926 -3.083 1.00 0.00 74 GLU A CA 17
ATOM 18897 C C . GLU A 1 52 ? 6.718 -0.767 -4.072 1.00 0.00 74 GLU A C 17
ATOM 18898 O O . GLU A 1 52 ? 7.549 0.118 -3.877 1.00 0.00 74 GLU A O 17
ATOM 18910 N N . GLU A 1 53 ? 5.897 -0.811 -5.111 1.00 0.00 75 GLU A N 17
ATOM 18911 C CA . GLU A 1 53 ? 5.926 0.224 -6.131 1.00 0.00 75 GLU A CA 17
ATOM 18912 C C . GLU A 1 53 ? 5.531 1.574 -5.528 1.00 0.00 75 GLU A C 17
ATOM 18913 O O . GLU A 1 53 ? 6.138 2.597 -5.839 1.00 0.00 75 GLU A O 17
ATOM 18925 N N . ASP A 1 54 ? 4.516 1.532 -4.678 1.00 0.00 76 ASP A N 17
ATOM 18926 C CA . ASP A 1 54 ? 4.034 2.739 -4.029 1.00 0.00 76 ASP A CA 17
ATOM 18927 C C . ASP A 1 54 ? 5.119 3.281 -3.096 1.00 0.00 76 ASP A C 17
ATOM 18928 O O . ASP A 1 54 ? 5.207 4.488 -2.875 1.00 0.00 76 ASP A O 17
ATOM 18937 N N . ALA A 1 55 ? 5.918 2.362 -2.574 1.00 0.00 77 ALA A N 17
ATOM 18938 C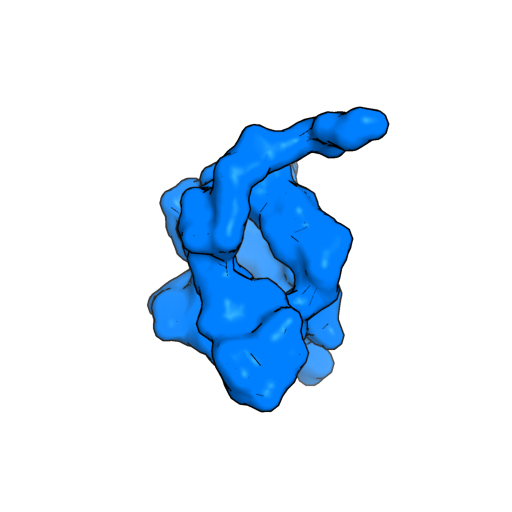 CA . ALA A 1 55 ? 6.994 2.732 -1.671 1.00 0.00 77 ALA A CA 17
ATOM 18939 C C . ALA A 1 55 ? 8.093 3.448 -2.459 1.00 0.00 77 ALA A C 17
ATOM 18940 O O . ALA A 1 55 ? 8.793 4.303 -1.919 1.00 0.00 77 ALA A O 17
ATOM 18947 N N . GLN A 1 56 ? 8.209 3.073 -3.724 1.00 0.00 78 GLN A N 17
ATOM 18948 C CA . GLN A 1 56 ? 9.211 3.668 -4.593 1.00 0.00 78 GLN A CA 17
ATOM 18949 C C . GLN A 1 56 ? 8.763 5.060 -5.043 1.00 0.00 78 GLN A C 17
ATOM 18950 O O . GLN A 1 56 ? 9.565 5.992 -5.081 1.00 0.00 78 GLN A O 17
ATOM 18964 N N . ARG A 1 57 ? 7.484 5.158 -5.372 1.00 0.00 79 ARG A N 17
ATOM 18965 C CA . ARG A 1 57 ? 6.920 6.420 -5.818 1.00 0.00 79 ARG A CA 17
ATOM 18966 C C . ARG A 1 57 ? 7.038 7.473 -4.715 1.00 0.00 79 ARG A C 17
ATOM 18967 O O . ARG A 1 57 ? 7.186 8.661 -4.998 1.00 0.00 79 ARG A O 17
ATOM 18988 N N . LEU A 1 58 ? 6.967 7.000 -3.479 1.00 0.00 80 LEU A N 17
ATOM 18989 C CA . LEU A 1 58 ? 7.064 7.886 -2.332 1.00 0.00 80 LEU A CA 17
ATOM 18990 C C . LEU A 1 58 ? 8.412 8.608 -2.362 1.00 0.00 80 LEU A C 17
ATOM 18991 O O . LEU A 1 58 ? 8.480 9.815 -2.134 1.00 0.00 80 LEU A O 17
ATOM 19007 N N . VAL A 1 59 ? 9.453 7.838 -2.646 1.00 0.00 81 VAL A N 17
ATOM 19008 C CA . VAL A 1 59 ? 10.796 8.389 -2.710 1.00 0.00 81 VAL A CA 17
ATOM 19009 C C . VAL A 1 59 ? 10.880 9.384 -3.870 1.00 0.00 81 VAL A C 17
ATOM 19010 O O . VAL A 1 59 ? 11.372 10.499 -3.701 1.00 0.00 81 VAL A O 17
ATOM 19023 N N . VAL A 1 60 ? 10.393 8.944 -5.021 1.00 0.00 82 VAL A N 17
ATOM 19024 C CA . VAL A 1 60 ? 10.407 9.782 -6.208 1.00 0.00 82 VAL A CA 17
ATOM 19025 C C . VAL A 1 60 ? 9.632 11.071 -5.927 1.00 0.00 82 VAL A C 17
ATOM 19026 O O . VAL A 1 60 ? 10.016 12.144 -6.390 1.00 0.00 82 VAL A O 17
ATOM 19039 N N . ALA A 1 61 ? 8.555 10.923 -5.169 1.00 0.00 83 ALA A N 17
ATOM 19040 C CA . ALA A 1 61 ? 7.723 12.062 -4.821 1.00 0.00 83 ALA A CA 17
ATOM 19041 C C . ALA A 1 61 ? 8.520 13.017 -3.929 1.00 0.00 83 ALA A C 17
ATOM 19042 O O . ALA A 1 61 ? 8.316 14.229 -3.974 1.00 0.00 83 ALA A O 17
ATOM 19049 N N . GLY A 1 62 ? 9.412 12.434 -3.141 1.00 0.00 84 GLY A N 17
ATOM 19050 C CA . GLY A 1 62 ? 10.241 13.218 -2.241 1.00 0.00 84 GLY A CA 17
ATOM 19051 C C . GLY A 1 62 ? 10.108 12.721 -0.801 1.00 0.00 84 GLY A C 17
ATOM 19052 O O . GLY A 1 62 ? 10.052 13.519 0.133 1.00 0.00 84 GLY A O 17
ATOM 19056 N N . ALA A 1 63 ? 10.061 11.403 -0.665 1.00 0.00 85 ALA A N 17
ATOM 19057 C CA . ALA A 1 63 ? 9.936 10.790 0.646 1.00 0.00 85 ALA A CA 17
ATOM 19058 C C . ALA A 1 63 ? 11.295 10.237 1.078 1.00 0.00 85 ALA A C 17
ATOM 19059 O O . ALA A 1 63 ? 12.160 9.982 0.241 1.00 0.00 85 ALA A O 17
ATOM 19066 N N . GLU A 1 64 ? 11.442 10.067 2.384 1.00 0.00 86 GLU A N 17
ATOM 19067 C CA . GLU A 1 64 ? 12.682 9.549 2.936 1.00 0.00 86 GLU A CA 17
ATOM 19068 C C . GLU A 1 64 ? 12.875 8.087 2.528 1.00 0.00 86 GLU A C 17
ATOM 19069 O O . GLU A 1 64 ? 11.908 7.334 2.431 1.00 0.00 86 GLU A O 17
ATOM 19081 N N . ASP A 1 65 ? 14.130 7.730 2.301 1.00 0.00 87 ASP A N 17
ATOM 19082 C CA . ASP A 1 65 ? 14.462 6.372 1.906 1.00 0.00 87 ASP A CA 17
ATOM 19083 C C . ASP A 1 65 ? 15.530 5.817 2.850 1.00 0.00 87 ASP A C 17
ATOM 19084 O O . ASP A 1 65 ? 16.685 6.238 2.802 1.00 0.00 87 ASP A O 17
ATOM 19093 N N . GLN A 1 66 ? 15.106 4.881 3.687 1.00 0.00 88 GLN A N 17
ATOM 19094 C CA . GLN A 1 66 ? 16.012 4.265 4.641 1.00 0.00 88 GLN A CA 17
ATOM 19095 C C . GLN A 1 66 ? 16.074 2.753 4.413 1.00 0.00 88 GLN A C 17
ATOM 19096 O O . GLN A 1 66 ? 16.945 2.075 4.956 1.00 0.00 88 GLN A O 17
ATOM 19110 N N . ARG A 1 67 ? 15.139 2.269 3.610 1.00 0.00 89 ARG A N 17
ATOM 19111 C CA . ARG A 1 67 ? 15.076 0.850 3.303 1.00 0.00 89 ARG A CA 17
ATOM 19112 C C . ARG A 1 67 ? 16.293 0.431 2.476 1.00 0.00 89 ARG A C 17
ATOM 19113 O O . ARG A 1 67 ? 16.572 -0.759 2.334 1.00 0.00 89 ARG A O 17
ATOM 19134 N N . ARG A 1 68 ? 16.985 1.432 1.952 1.00 0.00 90 ARG A N 17
ATOM 19135 C CA . ARG A 1 68 ? 18.166 1.182 1.143 1.00 0.00 90 ARG A CA 17
ATOM 19136 C C . ARG A 1 68 ? 17.822 0.258 -0.027 1.00 0.00 90 ARG A C 17
ATOM 19137 O O . ARG A 1 68 ? 16.652 0.088 -0.364 1.00 0.00 90 ARG A O 17
ATOM 19158 N N . HIS A 1 69 ? 18.864 -0.314 -0.613 1.00 0.00 91 HIS A N 17
ATOM 19159 C CA . HIS A 1 69 ? 18.686 -1.216 -1.738 1.00 0.00 91 HIS A CA 17
ATOM 19160 C C . HIS A 1 69 ? 18.202 -0.428 -2.957 1.00 0.00 91 HIS A C 17
ATOM 19161 O O . HIS A 1 69 ? 18.926 -0.297 -3.943 1.00 0.00 91 HIS A O 17
ATOM 19175 N N . LEU A 1 70 ? 16.982 0.076 -2.849 1.00 0.00 92 LEU A N 17
ATOM 19176 C CA . LEU A 1 70 ? 16.393 0.848 -3.930 1.00 0.00 92 LEU A CA 17
ATOM 19177 C C . LEU A 1 70 ? 17.451 1.784 -4.518 1.00 0.00 92 LEU A C 17
ATOM 19178 O O . LEU A 1 70 ? 17.922 2.697 -3.842 1.00 0.00 92 LEU A O 17
ATOM 19194 N N . MET A 1 71 ? 17.794 1.524 -5.771 1.00 0.00 93 MET A N 17
ATOM 19195 C CA . MET A 1 71 ? 18.788 2.332 -6.458 1.00 0.00 93 MET A CA 17
ATOM 19196 C C . MET A 1 71 ? 18.121 3.400 -7.327 1.00 0.00 93 MET A C 17
ATOM 19197 O O . MET A 1 71 ? 17.125 3.129 -7.996 1.00 0.00 93 MET A O 17
ATOM 19211 N N . ALA A 1 72 ? 18.696 4.593 -7.287 1.00 0.00 94 ALA A N 17
ATOM 19212 C CA . ALA A 1 72 ? 18.170 5.704 -8.063 1.00 0.00 94 ALA A CA 17
ATOM 19213 C C . ALA A 1 72 ? 18.647 5.580 -9.511 1.00 0.00 94 ALA A C 17
ATOM 19214 O O . ALA A 1 72 ? 19.844 5.656 -9.783 1.00 0.00 94 ALA A O 17
ATOM 19221 N N . ASP A 1 73 ? 17.685 5.392 -10.403 1.00 0.00 95 ASP A N 17
ATOM 19222 C CA . ASP A 1 73 ? 17.992 5.257 -11.817 1.00 0.00 95 ASP A CA 17
ATOM 19223 C C . ASP A 1 73 ? 18.192 6.647 -12.426 1.00 0.00 95 ASP A C 17
ATOM 19224 O O . ASP A 1 73 ? 17.876 7.655 -11.796 1.00 0.00 95 ASP A O 17
ATOM 19233 N N . ASP A 1 74 ? 18.715 6.655 -13.643 1.00 0.00 96 ASP A N 17
ATOM 19234 C CA . ASP A 1 74 ? 18.961 7.904 -14.343 1.00 0.00 96 ASP A CA 17
ATOM 19235 C C . ASP A 1 74 ? 18.020 8.003 -15.546 1.00 0.00 96 ASP A C 17
ATOM 19236 O O . ASP A 1 74 ? 17.858 7.039 -16.292 1.00 0.00 96 ASP A O 17
ATOM 19245 N N . MET A 1 1 ? -4.320 -0.798 0.561 1.00 0.00 23 MET A N 18
ATOM 19246 C CA . MET A 1 1 ? -3.396 0.128 1.194 1.00 0.00 23 MET A CA 18
ATOM 19247 C C . MET A 1 1 ? -2.359 0.639 0.192 1.00 0.00 23 MET A C 18
ATOM 19248 O O . MET A 1 1 ? -1.187 0.274 0.265 1.00 0.00 23 MET A O 18
ATOM 19262 N N . SER A 1 2 ? -2.829 1.477 -0.721 1.00 0.00 24 SER A N 18
ATOM 19263 C CA . SER A 1 2 ? -1.957 2.043 -1.737 1.00 0.00 24 SER A CA 18
ATOM 19264 C C . SER A 1 2 ? -1.542 3.460 -1.339 1.00 0.00 24 SER A C 18
ATOM 19265 O O . SER A 1 2 ? -2.339 4.211 -0.779 1.00 0.00 24 SER A O 18
ATOM 19273 N N . ILE A 1 3 ? -0.293 3.784 -1.643 1.00 0.00 25 ILE A N 18
ATOM 19274 C CA . ILE A 1 3 ? 0.238 5.098 -1.324 1.00 0.00 25 ILE A CA 18
ATOM 19275 C C . ILE A 1 3 ? -0.012 6.044 -2.500 1.00 0.00 25 ILE A C 18
ATOM 19276 O O . ILE A 1 3 ? 0.335 5.731 -3.638 1.00 0.00 25 ILE A O 18
ATOM 19292 N N . GLU A 1 4 ? -0.613 7.182 -2.185 1.00 0.00 26 GLU A N 18
ATOM 19293 C CA . GLU A 1 4 ? -0.915 8.175 -3.202 1.00 0.00 26 GLU A CA 18
ATOM 19294 C C . GLU A 1 4 ? 0.060 9.351 -3.100 1.00 0.00 26 GLU A C 18
ATOM 19295 O O . GLU A 1 4 ? 0.725 9.523 -2.081 1.00 0.00 26 GLU A O 18
ATOM 19307 N N . ILE A 1 5 ? 0.112 10.129 -4.171 1.00 0.00 27 ILE A N 18
ATOM 19308 C CA . ILE A 1 5 ? 0.993 11.283 -4.216 1.00 0.00 27 ILE A CA 18
ATOM 19309 C C . ILE A 1 5 ? 0.290 12.429 -4.945 1.00 0.00 27 ILE A C 18
ATOM 19310 O O . ILE A 1 5 ? -0.420 12.203 -5.924 1.00 0.00 27 ILE A O 18
ATOM 19326 N N . ASP A 1 6 ? 0.511 13.634 -4.440 1.00 0.00 28 ASP A N 18
ATOM 19327 C CA . ASP A 1 6 ? -0.093 14.816 -5.032 1.00 0.00 28 ASP A CA 18
ATOM 19328 C C . ASP A 1 6 ? 1.010 15.780 -5.472 1.00 0.00 28 ASP A C 18
ATOM 19329 O O . ASP A 1 6 ? 1.463 16.611 -4.686 1.00 0.00 28 ASP A O 18
ATOM 19338 N N . SER A 1 7 ? 1.410 15.638 -6.727 1.00 0.00 29 SER A N 18
ATOM 19339 C CA . SER A 1 7 ? 2.451 16.487 -7.282 1.00 0.00 29 SER A CA 18
ATOM 19340 C C . SER A 1 7 ? 1.906 17.897 -7.519 1.00 0.00 29 SER A C 18
ATOM 19341 O O . SER A 1 7 ? 2.451 18.872 -7.004 1.00 0.00 29 SER A O 18
ATOM 19349 N N . GLU A 1 8 ? 0.837 17.960 -8.299 1.00 0.00 30 GLU A N 18
ATOM 19350 C CA . GLU A 1 8 ? 0.212 19.234 -8.610 1.00 0.00 30 GLU A CA 18
ATOM 19351 C C . GLU A 1 8 ? -0.103 20.000 -7.323 1.00 0.00 30 GLU A C 18
ATOM 19352 O O . GLU A 1 8 ? 0.257 21.168 -7.188 1.00 0.00 30 GLU A O 18
ATOM 19364 N N . GLN A 1 9 ? -0.771 19.310 -6.411 1.00 0.00 31 GLN A N 18
ATOM 19365 C CA . GLN A 1 9 ? -1.139 19.910 -5.140 1.00 0.00 31 GLN A CA 18
ATOM 19366 C C . GLN A 1 9 ? 0.097 20.069 -4.251 1.00 0.00 31 GLN A C 18
ATOM 19367 O O . GLN A 1 9 ? 0.156 20.974 -3.421 1.00 0.00 31 GLN A O 18
ATOM 19381 N N . GLY A 1 10 ? 1.052 19.174 -4.456 1.00 0.00 32 GLY A N 18
ATOM 19382 C CA . GLY A 1 10 ? 2.283 19.203 -3.683 1.00 0.00 32 GLY A CA 18
ATOM 19383 C C . GLY A 1 10 ? 2.061 18.640 -2.278 1.00 0.00 32 GLY A C 18
ATOM 19384 O O . GLY A 1 10 ? 2.316 19.321 -1.285 1.00 0.00 32 GLY A O 18
ATOM 19388 N N . VAL A 1 11 ? 1.589 17.403 -2.238 1.00 0.00 33 VAL A N 18
ATOM 19389 C CA . VAL A 1 11 ? 1.331 16.741 -0.971 1.00 0.00 33 VAL A CA 18
ATOM 19390 C C . VAL A 1 11 ? 1.251 15.229 -1.197 1.00 0.00 33 VAL A C 18
ATOM 19391 O O . VAL A 1 11 ? 1.280 14.766 -2.336 1.00 0.00 33 VAL A O 18
ATOM 19404 N N . CYS A 1 12 ? 1.153 14.503 -0.094 1.00 0.00 34 CYS A N 18
ATOM 19405 C CA . CYS A 1 12 ? 1.069 13.053 -0.157 1.00 0.00 34 CYS A CA 18
ATOM 19406 C C . CYS A 1 12 ? -0.163 12.609 0.633 1.00 0.00 34 CYS A C 18
ATOM 19407 O O . CYS A 1 12 ? -0.488 13.193 1.665 1.00 0.00 34 CYS A O 18
ATOM 19415 N N . SER A 1 13 ? -0.817 11.577 0.117 1.00 0.00 35 SER A N 18
ATOM 19416 C CA . SER A 1 13 ? -2.006 11.047 0.762 1.00 0.00 35 SER A CA 18
ATOM 19417 C C . SER A 1 13 ? -2.062 9.528 0.589 1.00 0.00 35 SER A C 18
ATOM 19418 O O . SER A 1 13 ? -2.074 9.028 -0.535 1.00 0.00 35 SER A O 18
ATOM 19426 N N . VAL A 1 14 ? -2.096 8.837 1.718 1.00 0.00 36 VAL A N 18
ATOM 19427 C CA . VAL A 1 14 ? -2.150 7.385 1.706 1.00 0.00 36 VAL A CA 18
ATOM 19428 C C . VAL A 1 14 ? -3.603 6.932 1.866 1.00 0.00 36 VAL A C 18
ATOM 19429 O O . VAL A 1 14 ? -4.416 7.639 2.459 1.00 0.00 36 VAL A O 18
ATOM 19442 N N . GLU A 1 15 ? -3.885 5.756 1.326 1.00 0.00 37 GLU A N 18
ATOM 19443 C CA . GLU A 1 15 ? -5.226 5.200 1.401 1.00 0.00 37 GLU A CA 18
ATOM 19444 C C . GLU A 1 15 ? -5.266 4.046 2.405 1.00 0.00 37 GLU A C 18
ATOM 19445 O O . GLU A 1 15 ? -4.423 3.152 2.364 1.00 0.00 37 GLU A O 18
ATOM 19457 N N . ILE A 1 16 ? -6.256 4.104 3.284 1.00 0.00 38 ILE A N 18
ATOM 19458 C CA . ILE A 1 16 ? -6.418 3.075 4.297 1.00 0.00 38 ILE A CA 18
ATOM 19459 C C . ILE A 1 16 ? -7.898 2.957 4.666 1.00 0.00 38 ILE A C 18
ATOM 19460 O O . ILE A 1 16 ? -8.358 3.592 5.614 1.00 0.00 38 ILE A O 18
ATOM 19476 N N . GLU A 1 17 ? -8.603 2.139 3.898 1.00 0.00 39 GLU A N 18
ATOM 19477 C CA . GLU A 1 17 ? -10.022 1.930 4.132 1.00 0.00 39 GLU A CA 18
ATOM 19478 C C . GLU A 1 17 ? -10.691 3.242 4.546 1.00 0.00 39 GLU A C 18
ATOM 19479 O O . GLU A 1 17 ? -11.477 3.272 5.492 1.00 0.00 39 GLU A O 18
ATOM 19491 N N . GLY A 1 18 ? -10.355 4.296 3.816 1.00 0.00 40 GLY A N 18
ATOM 19492 C CA . GLY A 1 18 ? -10.914 5.608 4.095 1.00 0.00 40 GLY A CA 18
ATOM 19493 C C . GLY A 1 18 ? -9.906 6.486 4.839 1.00 0.00 40 GLY A C 18
ATOM 19494 O O . GLY A 1 18 ? -10.224 7.055 5.883 1.00 0.00 40 GLY A O 18
ATOM 19498 N N . SER A 1 19 ? -8.710 6.569 4.274 1.00 0.00 41 SER A N 18
ATOM 19499 C CA . SER A 1 19 ? -7.654 7.368 4.871 1.00 0.00 41 SER A CA 18
ATOM 19500 C C . SER A 1 19 ? -7.632 8.762 4.240 1.00 0.00 41 SER A C 18
ATOM 19501 O O . SER A 1 19 ? -7.901 9.756 4.912 1.00 0.00 41 SER A O 18
ATOM 19509 N N . ARG A 1 20 ? -7.308 8.789 2.955 1.00 0.00 42 ARG A N 18
ATOM 19510 C CA . ARG A 1 20 ? -7.247 10.045 2.226 1.00 0.00 42 ARG A CA 18
ATOM 19511 C C . ARG A 1 20 ? -6.660 11.145 3.112 1.00 0.00 42 ARG A C 18
ATOM 19512 O O . ARG A 1 20 ? -7.132 12.281 3.092 1.00 0.00 42 ARG A O 18
ATOM 19533 N N . HIS A 1 21 ? -5.638 10.770 3.867 1.00 0.00 43 HIS A N 18
ATOM 19534 C CA . HIS A 1 21 ? -4.981 11.711 4.759 1.00 0.00 43 HIS A CA 18
ATOM 19535 C C . HIS A 1 21 ? -4.396 12.867 3.944 1.00 0.00 43 HIS A C 18
ATOM 19536 O O . HIS A 1 21 ? -4.638 12.969 2.742 1.00 0.00 43 HIS A O 18
ATOM 19550 N N . ARG A 1 22 ? -3.638 13.709 4.631 1.00 0.00 44 ARG A N 18
ATOM 19551 C CA . ARG A 1 22 ? -3.017 14.853 3.987 1.00 0.00 44 ARG A CA 18
ATOM 19552 C C . ARG A 1 22 ? -1.757 15.271 4.747 1.00 0.00 44 ARG A C 18
ATOM 19553 O O . ARG A 1 22 ? -1.837 15.718 5.890 1.00 0.00 44 ARG A O 18
ATOM 19574 N N . ALA A 1 23 ? -0.622 15.112 4.082 1.00 0.00 45 ALA A N 18
ATOM 19575 C CA . ALA A 1 23 ? 0.653 15.467 4.681 1.00 0.00 45 ALA A CA 18
ATOM 19576 C C . ALA A 1 23 ? 1.618 15.922 3.584 1.00 0.00 45 ALA A C 18
ATOM 19577 O O . ALA A 1 23 ? 1.424 15.605 2.412 1.00 0.00 45 ALA A O 18
ATOM 19584 N N . PRO A 1 24 ? 2.663 16.677 4.016 1.00 0.00 46 PRO A N 18
ATOM 19585 C CA . PRO A 1 24 ? 3.659 17.179 3.084 1.00 0.00 46 PRO A CA 18
ATOM 19586 C C . PRO A 1 24 ? 4.605 16.062 2.638 1.00 0.00 46 PRO A C 18
ATOM 19587 O O . PRO A 1 24 ? 5.081 15.282 3.461 1.00 0.00 46 PRO A O 18
ATOM 19598 N N . VAL A 1 25 ? 4.848 16.021 1.336 1.00 0.00 47 VAL A N 18
ATOM 19599 C CA . VAL A 1 25 ? 5.729 15.012 0.771 1.00 0.00 47 VAL A CA 18
ATOM 19600 C C . VAL A 1 25 ? 7.122 15.156 1.386 1.00 0.00 47 VAL A C 18
ATOM 19601 O O . VAL A 1 25 ? 7.878 14.187 1.453 1.00 0.00 47 VAL A O 18
ATOM 19614 N N . ASP A 1 26 ? 7.420 16.371 1.821 1.00 0.00 48 ASP A N 18
ATOM 19615 C CA . ASP A 1 26 ? 8.710 16.654 2.428 1.00 0.00 48 ASP A CA 18
ATOM 19616 C C . ASP A 1 26 ? 8.716 16.132 3.867 1.00 0.00 48 ASP A C 18
ATOM 19617 O O . ASP A 1 26 ? 9.716 16.259 4.572 1.00 0.00 48 ASP A O 18
ATOM 19626 N N . SER A 1 27 ? 7.589 15.557 4.259 1.00 0.00 49 SER A N 18
ATOM 19627 C CA . SER A 1 27 ? 7.452 15.016 5.600 1.00 0.00 49 SER A CA 18
ATOM 19628 C C . SER A 1 27 ? 7.019 13.550 5.531 1.00 0.00 49 SER A C 18
ATOM 19629 O O . SER A 1 27 ? 6.136 13.124 6.274 1.00 0.00 49 SER A O 18
ATOM 19637 N N . LEU A 1 28 ? 7.662 12.818 4.634 1.00 0.00 50 LEU A N 18
ATOM 19638 C CA . LEU A 1 28 ? 7.355 11.408 4.458 1.00 0.00 50 LEU A CA 18
ATOM 19639 C C . LEU A 1 28 ? 8.487 10.566 5.049 1.00 0.00 50 LEU A C 18
ATOM 19640 O O . LEU A 1 28 ? 9.543 11.095 5.395 1.00 0.00 50 LEU A O 18
ATOM 19656 N N . ARG A 1 29 ? 8.230 9.270 5.147 1.00 0.00 51 ARG A N 18
ATOM 19657 C CA . ARG A 1 29 ? 9.214 8.350 5.689 1.00 0.00 51 ARG A CA 18
ATOM 19658 C C . ARG A 1 29 ? 8.884 6.915 5.276 1.00 0.00 51 ARG A C 18
ATOM 19659 O O . ARG A 1 29 ? 7.722 6.511 5.297 1.00 0.00 51 ARG A O 18
ATOM 19680 N N . ILE A 1 30 ? 9.926 6.183 4.911 1.00 0.00 52 ILE A N 18
ATOM 19681 C CA . ILE A 1 30 ? 9.761 4.801 4.494 1.00 0.00 52 ILE A CA 18
ATOM 19682 C C . ILE A 1 30 ? 10.329 3.876 5.572 1.00 0.00 52 ILE A C 18
ATOM 19683 O O . ILE A 1 30 ? 11.324 4.205 6.215 1.00 0.00 52 ILE A O 18
ATOM 19699 N N . GLY A 1 31 ? 9.671 2.738 5.736 1.00 0.00 53 GLY A N 18
ATOM 19700 C CA . GLY A 1 31 ? 10.098 1.763 6.725 1.00 0.00 53 GLY A CA 18
ATOM 19701 C C . GLY A 1 31 ? 10.248 0.375 6.099 1.00 0.00 53 GLY A C 18
ATOM 19702 O O . GLY A 1 31 ? 9.956 0.188 4.918 1.00 0.00 53 GLY A O 18
ATOM 19706 N N . THR A 1 32 ? 10.702 -0.563 6.917 1.00 0.00 54 THR A N 18
ATOM 19707 C CA . THR A 1 32 ? 10.894 -1.928 6.458 1.00 0.00 54 THR A CA 18
ATOM 19708 C C . THR A 1 32 ? 10.255 -2.915 7.437 1.00 0.00 54 THR A C 18
ATOM 19709 O O . THR A 1 32 ? 10.415 -2.784 8.649 1.00 0.00 54 THR A O 18
ATOM 19720 N N . ASP A 1 33 ? 9.544 -3.881 6.874 1.00 0.00 55 ASP A N 18
ATOM 19721 C CA . ASP A 1 33 ? 8.881 -4.890 7.682 1.00 0.00 55 ASP A CA 18
ATOM 19722 C C . ASP A 1 33 ? 9.595 -6.231 7.504 1.00 0.00 55 ASP A C 18
ATOM 19723 O O . ASP A 1 33 ? 9.373 -6.930 6.517 1.00 0.00 55 ASP A O 18
ATOM 19732 N N . ALA A 1 34 ? 10.438 -6.549 8.475 1.00 0.00 56 ALA A N 18
ATOM 19733 C CA . ALA A 1 34 ? 11.187 -7.794 8.438 1.00 0.00 56 ALA A CA 18
ATOM 19734 C C . ALA A 1 34 ? 10.226 -8.968 8.635 1.00 0.00 56 ALA A C 18
ATOM 19735 O O . ALA A 1 34 ? 10.613 -10.125 8.479 1.00 0.00 56 ALA A O 18
ATOM 19742 N N . GLU A 1 35 ? 8.990 -8.630 8.974 1.00 0.00 57 GLU A N 18
ATOM 19743 C CA . GLU A 1 35 ? 7.971 -9.642 9.193 1.00 0.00 57 GLU A CA 18
ATOM 19744 C C . GLU A 1 35 ? 7.596 -10.313 7.871 1.00 0.00 57 GLU A C 18
ATOM 19745 O O . GLU A 1 35 ? 7.314 -11.510 7.836 1.00 0.00 57 GLU A O 18
ATOM 19757 N N . ALA A 1 36 ? 7.606 -9.514 6.814 1.00 0.00 58 ALA A N 18
ATOM 19758 C CA . ALA A 1 36 ? 7.271 -10.016 5.492 1.00 0.00 58 ALA A CA 18
ATOM 19759 C C . ALA A 1 36 ? 8.325 -9.544 4.490 1.00 0.00 58 ALA A C 18
ATOM 19760 O O . ALA A 1 36 ? 8.111 -9.610 3.280 1.00 0.00 58 ALA A O 18
ATOM 19767 N N . ARG A 1 37 ? 9.442 -9.078 5.029 1.00 0.00 59 ARG A N 18
ATOM 19768 C CA . ARG A 1 37 ? 10.530 -8.594 4.197 1.00 0.00 59 ARG A CA 18
ATOM 19769 C C . ARG A 1 37 ? 9.993 -7.664 3.107 1.00 0.00 59 ARG A C 18
ATOM 19770 O O . ARG A 1 37 ? 10.323 -7.822 1.933 1.00 0.00 59 ARG A O 18
ATOM 19791 N N . LEU A 1 38 ? 9.174 -6.715 3.536 1.00 0.00 60 LEU A N 18
ATOM 19792 C CA . LEU A 1 38 ? 8.587 -5.759 2.612 1.00 0.00 60 LEU A CA 18
ATOM 19793 C C . LEU A 1 38 ? 8.716 -4.350 3.193 1.00 0.00 60 LEU A C 18
ATOM 19794 O O . LEU A 1 38 ? 8.984 -4.187 4.382 1.00 0.00 60 LEU A O 18
ATOM 19810 N N . SER A 1 39 ? 8.519 -3.367 2.326 1.00 0.00 61 SER A N 18
ATOM 19811 C CA . SER A 1 39 ? 8.609 -1.976 2.738 1.00 0.00 61 SER A CA 18
ATOM 19812 C C . SER A 1 39 ? 7.259 -1.501 3.278 1.00 0.00 61 SER A C 18
ATOM 19813 O O . SER A 1 39 ? 6.214 -2.022 2.890 1.00 0.00 61 SER A O 18
ATOM 19821 N N . VAL A 1 40 ? 7.324 -0.518 4.164 1.00 0.00 62 VAL A N 18
ATOM 19822 C CA . VAL A 1 40 ? 6.119 0.033 4.760 1.00 0.00 62 VAL A CA 18
ATOM 19823 C C . VAL A 1 40 ? 6.090 1.546 4.535 1.00 0.00 62 VAL A C 18
ATOM 19824 O O . VAL A 1 40 ? 7.048 2.119 4.020 1.00 0.00 62 VAL A O 18
ATOM 19837 N N . LEU A 1 41 ? 4.980 2.150 4.934 1.00 0.00 63 LEU A N 18
ATOM 19838 C CA . LEU A 1 41 ? 4.813 3.585 4.782 1.00 0.00 63 LEU A CA 18
ATOM 19839 C C . LEU A 1 41 ? 4.693 4.229 6.165 1.00 0.00 63 LEU A C 18
ATOM 19840 O O . LEU A 1 41 ? 3.880 3.803 6.984 1.00 0.00 63 LEU A O 18
ATOM 19856 N N . TYR A 1 42 ? 5.515 5.245 6.383 1.00 0.00 64 TYR A N 18
ATOM 19857 C CA . TYR A 1 42 ? 5.511 5.952 7.653 1.00 0.00 64 TYR A CA 18
ATOM 19858 C C . TYR A 1 42 ? 5.031 7.394 7.476 1.00 0.00 64 TYR A C 18
ATOM 19859 O O . TYR A 1 42 ? 5.722 8.212 6.870 1.00 0.00 64 TYR A O 18
ATOM 19877 N N . ILE A 1 43 ? 3.851 7.661 8.016 1.00 0.00 65 ILE A N 18
ATOM 19878 C CA . ILE A 1 43 ? 3.270 8.990 7.925 1.00 0.00 65 ILE A CA 18
ATOM 19879 C C . ILE A 1 43 ? 3.010 9.525 9.335 1.00 0.00 65 ILE A C 18
ATOM 19880 O O . ILE A 1 43 ? 2.300 8.898 10.119 1.00 0.00 65 ILE A O 18
ATOM 19896 N N . ASP A 1 44 ? 3.599 10.678 9.614 1.00 0.00 66 ASP A N 18
ATOM 19897 C CA . ASP A 1 44 ? 3.440 11.305 10.915 1.00 0.00 66 ASP A CA 18
ATOM 19898 C C . ASP A 1 44 ? 4.130 10.447 11.977 1.00 0.00 66 ASP A C 18
ATOM 19899 O O . ASP A 1 44 ? 5.181 10.820 12.495 1.00 0.00 66 ASP A O 18
ATOM 19908 N N . GLY A 1 45 ? 3.510 9.313 12.270 1.00 0.00 67 GLY A N 18
ATOM 19909 C CA . GLY A 1 45 ? 4.052 8.398 13.261 1.00 0.00 67 GLY A CA 18
ATOM 19910 C C . GLY A 1 45 ? 3.300 7.066 13.247 1.00 0.00 67 GLY A C 18
ATOM 19911 O O . GLY A 1 45 ? 3.072 6.466 14.296 1.00 0.00 67 GLY A O 18
ATOM 19915 N N . LYS A 1 46 ? 2.937 6.641 12.046 1.00 0.00 68 LYS A N 18
ATOM 19916 C CA . LYS A 1 46 ? 2.215 5.391 11.881 1.00 0.00 68 LYS A CA 18
ATOM 19917 C C . LYS A 1 46 ? 3.027 4.454 10.984 1.00 0.00 68 LYS A C 18
ATOM 19918 O O . LYS A 1 46 ? 4.003 4.873 10.364 1.00 0.00 68 LYS A O 18
ATOM 19937 N N . ARG A 1 47 ? 2.593 3.202 10.943 1.00 0.00 69 ARG A N 18
ATOM 19938 C CA . ARG A 1 47 ? 3.267 2.202 10.133 1.00 0.00 69 ARG A CA 18
ATOM 19939 C C . ARG A 1 47 ? 2.252 1.211 9.561 1.00 0.00 69 ARG A C 18
ATOM 19940 O O . ARG A 1 47 ? 1.532 0.552 10.310 1.00 0.00 69 ARG A O 18
ATOM 19961 N N . LEU A 1 48 ? 2.226 1.135 8.238 1.00 0.00 70 LEU A N 18
ATOM 19962 C CA . LEU A 1 48 ? 1.311 0.235 7.557 1.00 0.00 70 LEU A CA 18
ATOM 19963 C C . LEU A 1 48 ? 2.053 -0.479 6.425 1.00 0.00 70 LEU A C 18
ATOM 19964 O O . LEU A 1 48 ? 3.187 -0.128 6.103 1.00 0.00 70 LEU A O 18
ATOM 19980 N N . HIS A 1 49 ? 1.383 -1.468 5.853 1.00 0.00 71 HIS A N 18
ATOM 19981 C CA . HIS A 1 49 ? 1.964 -2.234 4.764 1.00 0.00 71 HIS A CA 18
ATOM 19982 C C . HIS A 1 49 ? 1.512 -1.647 3.425 1.00 0.00 71 HIS A C 18
ATOM 19983 O O . HIS A 1 49 ? 0.316 -1.567 3.150 1.00 0.00 71 HIS A O 18
ATOM 19997 N N . ILE A 1 50 ? 2.493 -1.251 2.627 1.00 0.00 72 ILE A N 18
ATOM 19998 C CA . ILE A 1 50 ? 2.211 -0.674 1.324 1.00 0.00 72 ILE A CA 18
ATOM 19999 C C . ILE A 1 50 ? 2.849 -1.542 0.238 1.00 0.00 72 ILE A C 18
ATOM 20000 O O . ILE A 1 50 ? 3.627 -2.446 0.538 1.00 0.00 72 ILE A O 18
ATOM 20016 N N . SER A 1 51 ? 2.497 -1.237 -1.002 1.00 0.00 73 SER A N 18
ATOM 20017 C CA . SER A 1 51 ? 3.025 -1.978 -2.135 1.00 0.00 73 SER A CA 18
ATOM 20018 C C . SER A 1 51 ? 4.506 -1.646 -2.332 1.00 0.00 73 SER A C 18
ATOM 20019 O O . SER A 1 51 ? 4.960 -0.568 -1.953 1.00 0.00 73 SER A O 18
ATOM 20027 N N . GLU A 1 52 ? 5.218 -2.594 -2.925 1.00 0.00 74 GLU A N 18
ATOM 20028 C CA . GLU A 1 52 ? 6.638 -2.416 -3.177 1.00 0.00 74 GLU A CA 18
ATOM 20029 C C . GLU A 1 52 ? 6.865 -1.234 -4.122 1.00 0.00 74 GLU A C 18
ATOM 20030 O O . GLU A 1 52 ? 7.579 -0.292 -3.782 1.00 0.00 74 GLU A O 18
ATOM 20042 N N . GLU A 1 53 ? 6.244 -1.323 -5.289 1.00 0.00 75 GLU A N 18
ATOM 20043 C CA . GLU A 1 53 ? 6.370 -0.273 -6.285 1.00 0.00 75 GLU A CA 18
ATOM 20044 C C . GLU A 1 53 ? 5.932 1.071 -5.699 1.00 0.00 75 GLU A C 18
ATOM 20045 O O . GLU A 1 53 ? 6.579 2.092 -5.924 1.00 0.00 75 GLU A O 18
ATOM 20057 N N . ASP A 1 54 ? 4.834 1.027 -4.958 1.00 0.00 76 ASP A N 18
ATOM 20058 C CA . ASP A 1 54 ? 4.302 2.228 -4.337 1.00 0.00 76 ASP A CA 18
ATOM 20059 C C . ASP A 1 54 ? 5.292 2.737 -3.288 1.00 0.00 76 ASP A C 18
ATOM 20060 O O . ASP A 1 54 ? 5.446 3.944 -3.108 1.00 0.00 76 ASP A O 18
ATOM 20069 N N . ALA A 1 55 ? 5.938 1.791 -2.622 1.00 0.00 77 ALA A N 18
ATOM 20070 C CA . ALA A 1 55 ? 6.909 2.128 -1.595 1.00 0.00 77 ALA A CA 18
ATOM 20071 C C . ALA A 1 55 ? 8.100 2.840 -2.241 1.00 0.00 77 ALA A C 18
ATOM 20072 O O . ALA A 1 55 ? 8.739 3.683 -1.612 1.00 0.00 77 ALA A O 18
ATOM 20079 N N . GLN A 1 56 ? 8.364 2.473 -3.486 1.00 0.00 78 GLN A N 18
ATOM 20080 C CA . GLN A 1 56 ? 9.467 3.066 -4.223 1.00 0.00 78 GLN A CA 18
ATOM 20081 C C . GLN A 1 56 ? 9.087 4.465 -4.714 1.00 0.00 78 GLN A C 18
ATOM 20082 O O . GLN A 1 56 ? 9.901 5.385 -4.667 1.00 0.00 78 GLN A O 18
ATOM 20096 N N . ARG A 1 57 ? 7.849 4.580 -5.173 1.00 0.00 79 ARG A N 18
ATOM 20097 C CA . ARG A 1 57 ? 7.352 5.851 -5.672 1.00 0.00 79 ARG A CA 18
ATOM 20098 C C . ARG A 1 57 ? 7.373 6.902 -4.561 1.00 0.00 79 ARG A C 18
ATOM 20099 O O . ARG A 1 57 ? 7.614 8.080 -4.820 1.00 0.00 79 ARG A O 18
ATOM 20120 N N . LEU A 1 58 ? 7.119 6.438 -3.346 1.00 0.00 80 LEU A N 18
ATOM 20121 C CA . LEU A 1 58 ? 7.106 7.324 -2.194 1.00 0.00 80 LEU A CA 18
ATOM 20122 C C . LEU A 1 58 ? 8.421 8.105 -2.142 1.00 0.00 80 LEU A C 18
ATOM 20123 O O . LEU A 1 58 ? 8.420 9.315 -1.921 1.00 0.00 80 LEU A O 18
ATOM 20139 N N . VAL A 1 59 ? 9.511 7.380 -2.348 1.00 0.00 81 VAL A N 18
ATOM 20140 C CA . VAL A 1 59 ? 10.830 7.989 -2.327 1.00 0.00 81 VAL A CA 18
ATOM 20141 C C . VAL A 1 59 ? 10.980 8.911 -3.539 1.00 0.00 81 VAL A C 18
ATOM 20142 O O . VAL A 1 59 ? 11.373 10.068 -3.398 1.00 0.00 81 VAL A O 18
ATOM 20155 N N . VAL A 1 60 ? 10.660 8.363 -4.702 1.00 0.00 82 VAL A N 18
ATOM 20156 C CA . VAL A 1 60 ? 10.754 9.122 -5.938 1.00 0.00 82 VAL A CA 18
ATOM 20157 C C . VAL A 1 60 ? 9.999 10.443 -5.779 1.00 0.00 82 VAL A C 18
ATOM 20158 O O . VAL A 1 60 ? 10.425 11.472 -6.301 1.00 0.00 82 VAL A O 18
ATOM 20171 N N . ALA A 1 61 ? 8.890 10.371 -5.057 1.00 0.00 83 ALA A N 18
ATOM 20172 C CA . ALA A 1 61 ? 8.072 11.548 -4.823 1.00 0.00 83 ALA A CA 18
ATOM 20173 C C . ALA A 1 61 ? 8.873 12.569 -4.014 1.00 0.00 83 ALA A C 18
ATOM 20174 O O . ALA A 1 61 ? 8.581 13.764 -4.051 1.00 0.00 83 ALA A O 18
ATOM 20181 N N . GLY A 1 62 ? 9.869 12.062 -3.302 1.00 0.00 84 GLY A N 18
ATOM 20182 C CA . GLY A 1 62 ? 10.715 12.915 -2.485 1.00 0.00 84 GLY A CA 18
ATOM 20183 C C . GLY A 1 62 ? 10.636 12.515 -1.010 1.00 0.00 84 GLY A C 18
ATOM 20184 O O . GLY A 1 62 ? 11.144 13.224 -0.143 1.00 0.00 84 GLY A O 18
ATOM 20188 N N . ALA A 1 63 ? 9.996 11.379 -0.771 1.00 0.00 85 ALA A N 18
ATOM 20189 C CA . ALA A 1 63 ? 9.845 10.876 0.583 1.00 0.00 85 ALA A CA 18
ATOM 20190 C C . ALA A 1 63 ? 11.198 10.374 1.091 1.00 0.00 85 ALA A C 18
ATOM 20191 O O . ALA A 1 63 ? 12.084 10.058 0.298 1.00 0.00 85 ALA A O 18
ATOM 20198 N N . GLU A 1 64 ? 11.316 10.317 2.409 1.00 0.00 86 GLU A N 18
ATOM 20199 C CA . GLU A 1 64 ? 12.546 9.859 3.031 1.00 0.00 86 GLU A CA 18
ATOM 20200 C C . GLU A 1 64 ? 12.765 8.372 2.745 1.00 0.00 86 GLU A C 18
ATOM 20201 O O . GLU A 1 64 ? 11.805 7.621 2.581 1.00 0.00 86 GLU A O 18
ATOM 20213 N N . ASP A 1 65 ? 14.033 7.993 2.693 1.00 0.00 87 ASP A N 18
ATOM 20214 C CA . ASP A 1 65 ? 14.390 6.609 2.429 1.00 0.00 87 ASP A CA 18
ATOM 20215 C C . ASP A 1 65 ? 15.349 6.118 3.515 1.00 0.00 87 ASP A C 18
ATOM 20216 O O . ASP A 1 65 ? 16.520 6.494 3.530 1.00 0.00 87 ASP A O 18
ATOM 20225 N N . GLN A 1 66 ? 14.817 5.286 4.398 1.00 0.00 88 GLN A N 18
ATOM 20226 C CA . GLN A 1 66 ? 15.612 4.740 5.485 1.00 0.00 88 GLN A CA 18
ATOM 20227 C C . GLN A 1 66 ? 15.613 3.211 5.426 1.00 0.00 88 GLN A C 18
ATOM 20228 O O . GLN A 1 66 ? 16.392 2.560 6.121 1.00 0.00 88 GLN A O 18
ATOM 20242 N N . ARG A 1 67 ? 14.733 2.682 4.588 1.00 0.00 89 ARG A N 18
ATOM 20243 C CA . ARG A 1 67 ? 14.623 1.242 4.429 1.00 0.00 89 ARG A CA 18
ATOM 20244 C C . ARG A 1 67 ? 15.992 0.637 4.114 1.00 0.00 89 ARG A C 18
ATOM 20245 O O . ARG A 1 67 ? 16.303 -0.469 4.556 1.00 0.00 89 ARG A O 18
ATOM 20266 N N . ARG A 1 68 ? 16.775 1.388 3.354 1.00 0.00 90 ARG A N 18
ATOM 20267 C CA . ARG A 1 68 ? 18.104 0.939 2.975 1.00 0.00 90 ARG A CA 18
ATOM 20268 C C . ARG A 1 68 ? 18.873 2.073 2.293 1.00 0.00 90 ARG A C 18
ATOM 20269 O O . ARG A 1 68 ? 19.912 2.508 2.786 1.00 0.00 90 ARG A O 18
ATOM 20290 N N . HIS A 1 69 ? 18.332 2.517 1.168 1.00 0.00 91 HIS A N 18
ATOM 20291 C CA . HIS A 1 69 ? 18.954 3.592 0.412 1.00 0.00 91 HIS A CA 18
ATOM 20292 C C . HIS A 1 69 ? 17.933 4.200 -0.550 1.00 0.00 91 HIS A C 18
ATOM 20293 O O . HIS A 1 69 ? 16.935 3.564 -0.886 1.00 0.00 91 HIS A O 18
ATOM 20307 N N . LEU A 1 70 ? 18.217 5.426 -0.967 1.00 0.00 92 LEU A N 18
ATOM 20308 C CA . LEU A 1 70 ? 17.335 6.127 -1.884 1.00 0.00 92 LEU A CA 18
ATOM 20309 C C . LEU A 1 70 ? 17.653 5.699 -3.318 1.00 0.00 92 LEU A C 18
ATOM 20310 O O . LEU A 1 70 ? 18.817 5.528 -3.676 1.00 0.00 92 LEU A O 18
ATOM 20326 N N . MET A 1 71 ? 16.596 5.537 -4.101 1.00 0.00 93 MET A N 18
ATOM 20327 C CA . MET A 1 71 ? 16.748 5.132 -5.488 1.00 0.00 93 MET A CA 18
ATOM 20328 C C . MET A 1 71 ? 17.469 3.786 -5.591 1.00 0.00 93 MET A C 18
ATOM 20329 O O . MET A 1 71 ? 18.654 3.687 -5.277 1.00 0.00 93 MET A O 18
ATOM 20343 N N . ALA A 1 72 ? 16.723 2.783 -6.030 1.00 0.00 94 ALA A N 18
ATOM 20344 C CA . ALA A 1 72 ? 17.276 1.448 -6.178 1.00 0.00 94 ALA A CA 18
ATOM 20345 C C . ALA A 1 72 ? 17.158 1.010 -7.639 1.00 0.00 94 ALA A C 18
ATOM 20346 O O . ALA A 1 72 ? 16.059 0.750 -8.126 1.00 0.00 94 ALA A O 18
ATOM 20353 N N . ASP A 1 73 ? 18.306 0.942 -8.298 1.00 0.00 95 ASP A N 18
ATOM 20354 C CA . ASP A 1 73 ? 18.345 0.540 -9.694 1.00 0.00 95 ASP A CA 18
ATOM 20355 C C . ASP A 1 73 ? 18.782 -0.923 -9.787 1.00 0.00 95 ASP A C 18
ATOM 20356 O O . ASP A 1 73 ? 19.909 -1.262 -9.428 1.00 0.00 95 ASP A O 18
ATOM 20365 N N . ASP A 1 74 ? 17.868 -1.751 -10.270 1.00 0.00 96 ASP A N 18
ATOM 20366 C CA . ASP A 1 74 ? 18.145 -3.170 -10.415 1.00 0.00 96 ASP A CA 18
ATOM 20367 C C . ASP A 1 74 ? 17.656 -3.643 -11.785 1.00 0.00 96 ASP A C 18
ATOM 20368 O O . ASP A 1 74 ? 16.540 -3.326 -12.194 1.00 0.00 96 ASP A O 18
ATOM 20377 N N . MET A 1 1 ? -4.500 -0.637 0.260 1.00 0.00 23 MET A N 19
ATOM 20378 C CA . MET A 1 1 ? -3.490 0.091 1.010 1.00 0.00 23 MET A CA 19
ATOM 20379 C C . MET A 1 1 ? -2.518 0.804 0.069 1.00 0.00 23 MET A C 19
ATOM 20380 O O . MET A 1 1 ? -1.326 0.900 0.358 1.00 0.00 23 MET A O 19
ATOM 20394 N N . SER A 1 2 ? -3.062 1.286 -1.039 1.00 0.00 24 SER A N 19
ATOM 20395 C CA . SER A 1 2 ? -2.257 1.988 -2.024 1.00 0.00 24 SER A CA 19
ATOM 20396 C C . SER A 1 2 ? -1.971 3.414 -1.547 1.00 0.00 24 SER A C 19
ATOM 20397 O O . SER A 1 2 ? -2.838 4.063 -0.965 1.00 0.00 24 SER A O 19
ATOM 20405 N N . ILE A 1 3 ? -0.751 3.858 -1.812 1.00 0.00 25 ILE A N 19
ATOM 20406 C CA . ILE A 1 3 ? -0.340 5.195 -1.417 1.00 0.00 25 ILE A CA 19
ATOM 20407 C C . ILE A 1 3 ? -0.525 6.151 -2.597 1.00 0.00 25 ILE A C 19
ATOM 20408 O O . ILE A 1 3 ? -0.265 5.786 -3.742 1.00 0.00 25 ILE A O 19
ATOM 20424 N N . GLU A 1 4 ? -0.973 7.356 -2.277 1.00 0.00 26 GLU A N 19
ATOM 20425 C CA . GLU A 1 4 ? -1.196 8.367 -3.296 1.00 0.00 26 GLU A CA 19
ATOM 20426 C C . GLU A 1 4 ? -0.162 9.487 -3.168 1.00 0.00 26 GLU A C 19
ATOM 20427 O O . GLU A 1 4 ? 0.495 9.615 -2.136 1.00 0.00 26 GLU A O 19
ATOM 20439 N N . ILE A 1 5 ? -0.050 10.269 -4.232 1.00 0.00 27 ILE A N 19
ATOM 20440 C CA . ILE A 1 5 ? 0.894 11.374 -4.251 1.00 0.00 27 ILE A CA 19
ATOM 20441 C C . ILE A 1 5 ? 0.220 12.603 -4.864 1.00 0.00 27 ILE A C 19
ATOM 20442 O O . ILE A 1 5 ? -0.426 12.506 -5.906 1.00 0.00 27 ILE A O 19
ATOM 20458 N N . ASP A 1 6 ? 0.394 13.732 -4.192 1.00 0.00 28 ASP A N 19
ATOM 20459 C CA . ASP A 1 6 ? -0.189 14.978 -4.657 1.00 0.00 28 ASP A CA 19
ATOM 20460 C C . ASP A 1 6 ? 0.925 15.999 -4.898 1.00 0.00 28 ASP A C 19
ATOM 20461 O O . ASP A 1 6 ? 1.276 16.762 -4.000 1.00 0.00 28 ASP A O 19
ATOM 20470 N N . SER A 1 7 ? 1.449 15.980 -6.114 1.00 0.00 29 SER A N 19
ATOM 20471 C CA . SER A 1 7 ? 2.516 16.894 -6.484 1.00 0.00 29 SER A CA 19
ATOM 20472 C C . SER A 1 7 ? 1.957 18.308 -6.658 1.00 0.00 29 SER A C 19
ATOM 20473 O O . SER A 1 7 ? 2.569 19.279 -6.217 1.00 0.00 29 SER A O 19
ATOM 20481 N N . GLU A 1 8 ? 0.801 18.377 -7.301 1.00 0.00 30 GLU A N 19
ATOM 20482 C CA . GLU A 1 8 ? 0.153 19.656 -7.539 1.00 0.00 30 GLU A CA 19
ATOM 20483 C C . GLU A 1 8 ? 0.096 20.471 -6.245 1.00 0.00 30 GLU A C 19
ATOM 20484 O O . GLU A 1 8 ? 0.498 21.633 -6.222 1.00 0.00 30 GLU A O 19
ATOM 20496 N N . GLN A 1 9 ? -0.405 19.829 -5.200 1.00 0.00 31 GLN A N 19
ATOM 20497 C CA . GLN A 1 9 ? -0.519 20.480 -3.906 1.00 0.00 31 GLN A CA 19
ATOM 20498 C C . GLN A 1 9 ? 0.753 20.256 -3.085 1.00 0.00 31 GLN A C 19
ATOM 20499 O O . GLN A 1 9 ? 1.060 21.035 -2.185 1.00 0.00 31 GLN A O 19
ATOM 20513 N N . GLY A 1 10 ? 1.457 19.186 -3.425 1.00 0.00 32 GLY A N 19
ATOM 20514 C CA . GLY A 1 10 ? 2.688 18.849 -2.731 1.00 0.00 32 GLY A CA 19
ATOM 20515 C C . GLY A 1 10 ? 2.394 18.177 -1.388 1.00 0.00 32 GLY A C 19
ATOM 20516 O O . GLY A 1 10 ? 3.083 18.428 -0.400 1.00 0.00 32 GLY A O 19
ATOM 20520 N N . VAL A 1 11 ? 1.370 17.336 -1.395 1.00 0.00 33 VAL A N 19
ATOM 20521 C CA . VAL A 1 11 ? 0.976 16.627 -0.190 1.00 0.00 33 VAL A CA 19
ATOM 20522 C C . VAL A 1 11 ? 0.930 15.125 -0.480 1.00 0.00 33 VAL A C 19
ATOM 20523 O O . VAL A 1 11 ? 0.920 14.713 -1.639 1.00 0.00 33 VAL A O 19
ATOM 20536 N N . CYS A 1 12 ? 0.902 14.348 0.593 1.00 0.00 34 CYS A N 19
ATOM 20537 C CA . CYS A 1 12 ? 0.856 12.901 0.468 1.00 0.00 34 CYS A CA 19
ATOM 20538 C C . CYS A 1 12 ? -0.461 12.408 1.070 1.00 0.00 34 CYS A C 19
ATOM 20539 O O . CYS A 1 12 ? -0.924 12.939 2.079 1.00 0.00 34 CYS A O 19
ATOM 20547 N N . SER A 1 13 ? -1.028 11.399 0.426 1.00 0.00 35 SER A N 19
ATOM 20548 C CA . SER A 1 13 ? -2.283 10.829 0.885 1.00 0.00 35 SER A CA 19
ATOM 20549 C C . SER A 1 13 ? -2.341 9.340 0.535 1.00 0.00 35 SER A C 19
ATOM 20550 O O . SER A 1 13 ? -2.278 8.972 -0.637 1.00 0.00 35 SER A O 19
ATOM 20558 N N . VAL A 1 14 ? -2.459 8.525 1.573 1.00 0.00 36 VAL A N 19
ATOM 20559 C CA . VAL A 1 14 ? -2.526 7.085 1.390 1.00 0.00 36 VAL A CA 19
ATOM 20560 C C . VAL A 1 14 ? -3.988 6.638 1.424 1.00 0.00 36 VAL A C 19
ATOM 20561 O O . VAL A 1 14 ? -4.817 7.265 2.082 1.00 0.00 36 VAL A O 19
ATOM 20574 N N . GLU A 1 15 ? -4.261 5.558 0.707 1.00 0.00 37 GLU A N 19
ATOM 20575 C CA . GLU A 1 15 ? -5.609 5.020 0.647 1.00 0.00 37 GLU A CA 19
ATOM 20576 C C . GLU A 1 15 ? -5.706 3.736 1.475 1.00 0.00 37 GLU A C 19
ATOM 20577 O O . GLU A 1 15 ? -4.894 2.826 1.312 1.00 0.00 37 GLU A O 19
ATOM 20589 N N . ILE A 1 16 ? -6.704 3.704 2.344 1.00 0.00 38 ILE A N 19
ATOM 20590 C CA . ILE A 1 16 ? -6.917 2.548 3.197 1.00 0.00 38 ILE A CA 19
ATOM 20591 C C . ILE A 1 16 ? -8.395 2.473 3.589 1.00 0.00 38 ILE A C 19
ATOM 20592 O O . ILE A 1 16 ? -8.789 2.979 4.638 1.00 0.00 38 ILE A O 19
ATOM 20608 N N . GLU A 1 17 ? -9.172 1.837 2.724 1.00 0.00 39 GLU A N 19
ATOM 20609 C CA . GLU A 1 17 ? -10.597 1.690 2.966 1.00 0.00 39 GLU A CA 19
ATOM 20610 C C . GLU A 1 17 ? -11.132 2.898 3.737 1.00 0.00 39 GLU A C 19
ATOM 20611 O O . GLU A 1 17 ? -11.498 2.780 4.905 1.00 0.00 39 GLU A O 19
ATOM 20623 N N . GLY A 1 18 ? -11.160 4.032 3.053 1.00 0.00 40 GLY A N 19
ATOM 20624 C CA . GLY A 1 18 ? -11.644 5.260 3.659 1.00 0.00 40 GLY A CA 19
ATOM 20625 C C . GLY A 1 18 ? -10.528 5.969 4.429 1.00 0.00 40 GLY A C 19
ATOM 20626 O O . GLY A 1 18 ? -10.602 6.110 5.648 1.00 0.00 40 GLY A O 19
ATOM 20630 N N . SER A 1 19 ? -9.519 6.396 3.684 1.00 0.00 41 SER A N 19
ATOM 20631 C CA . SER A 1 19 ? -8.388 7.087 4.280 1.00 0.00 41 SER A CA 19
ATOM 20632 C C . SER A 1 19 ? -8.343 8.536 3.792 1.00 0.00 41 SER A C 19
ATOM 20633 O O . SER A 1 19 ? -8.303 8.789 2.589 1.00 0.00 41 SER A O 19
ATOM 20641 N N . ARG A 1 20 ? -8.352 9.451 4.751 1.00 0.00 42 ARG A N 19
ATOM 20642 C CA . ARG A 1 20 ? -8.313 10.868 4.433 1.00 0.00 42 ARG A CA 19
ATOM 20643 C C . ARG A 1 20 ? -7.130 11.537 5.136 1.00 0.00 42 ARG A C 19
ATOM 20644 O O . ARG A 1 20 ? -7.285 12.591 5.751 1.00 0.00 42 ARG A O 19
ATOM 20665 N N . HIS A 1 21 ? -5.976 10.897 5.022 1.00 0.00 43 HIS A N 19
ATOM 20666 C CA . HIS A 1 21 ? -4.768 11.417 5.639 1.00 0.00 43 HIS A CA 19
ATOM 20667 C C . HIS A 1 21 ? -4.334 12.696 4.920 1.00 0.00 43 HIS A C 19
ATOM 20668 O O . HIS A 1 21 ? -5.007 13.153 3.997 1.00 0.00 43 HIS A O 19
ATOM 20682 N N . ARG A 1 22 ? -3.212 13.239 5.371 1.00 0.00 44 ARG A N 19
ATOM 20683 C CA . ARG A 1 22 ? -2.680 14.456 4.782 1.00 0.00 44 ARG A CA 19
ATOM 20684 C C . ARG A 1 22 ? -1.428 14.908 5.537 1.00 0.00 44 ARG A C 19
ATOM 20685 O O . ARG A 1 22 ? -1.452 15.046 6.759 1.00 0.00 44 ARG A O 19
ATOM 20706 N N . ALA A 1 23 ? -0.365 15.125 4.778 1.00 0.00 45 ALA A N 19
ATOM 20707 C CA . ALA A 1 23 ? 0.894 15.558 5.360 1.00 0.00 45 ALA A CA 19
ATOM 20708 C C . ALA A 1 23 ? 1.864 15.940 4.240 1.00 0.00 45 ALA A C 19
ATOM 20709 O O . ALA A 1 23 ? 1.591 15.693 3.066 1.00 0.00 45 ALA A O 19
ATOM 20716 N N . PRO A 1 24 ? 3.006 16.552 4.652 1.00 0.00 46 PRO A N 19
ATOM 20717 C CA . PRO A 1 24 ? 4.018 16.970 3.697 1.00 0.00 46 PRO A CA 19
ATOM 20718 C C . PRO A 1 24 ? 4.809 15.769 3.175 1.00 0.00 46 PRO A C 19
ATOM 20719 O O . PRO A 1 24 ? 5.341 14.984 3.958 1.00 0.00 46 PRO A O 19
ATOM 20730 N N . VAL A 1 25 ? 4.862 15.665 1.855 1.00 0.00 47 VAL A N 19
ATOM 20731 C CA . VAL A 1 25 ? 5.579 14.573 1.219 1.00 0.00 47 VAL A CA 19
ATOM 20732 C C . VAL A 1 25 ? 7.081 14.751 1.451 1.00 0.00 47 VAL A C 19
ATOM 20733 O O . VAL A 1 25 ? 7.847 13.796 1.340 1.00 0.00 47 VAL A O 19
ATOM 20746 N N . ASP A 1 26 ? 7.456 15.982 1.768 1.00 0.00 48 ASP A N 19
ATOM 20747 C CA . ASP A 1 26 ? 8.853 16.297 2.017 1.00 0.00 48 ASP A CA 19
ATOM 20748 C C . ASP A 1 26 ? 9.225 15.863 3.436 1.00 0.00 48 ASP A C 19
ATOM 20749 O O . ASP A 1 26 ? 10.382 15.970 3.838 1.00 0.00 48 ASP A O 19
ATOM 20758 N N . SER A 1 27 ? 8.221 15.384 4.156 1.00 0.00 49 SER A N 19
ATOM 20759 C CA . SER A 1 27 ? 8.428 14.933 5.522 1.00 0.00 49 SER A CA 19
ATOM 20760 C C . SER A 1 27 ? 7.887 13.512 5.692 1.00 0.00 49 SER A C 19
ATOM 20761 O O . SER A 1 27 ? 7.133 13.239 6.624 1.00 0.00 49 SER A O 19
ATOM 20769 N N . LEU A 1 28 ? 8.294 12.645 4.776 1.00 0.00 50 LEU A N 19
ATOM 20770 C CA . LEU A 1 28 ? 7.859 11.259 4.813 1.00 0.00 50 LEU A CA 19
ATOM 20771 C C . LEU A 1 28 ? 9.049 10.365 5.170 1.00 0.00 50 LEU A C 19
ATOM 20772 O O . LEU A 1 28 ? 10.173 10.846 5.301 1.00 0.00 50 LEU A O 19
ATOM 20788 N N . ARG A 1 29 ? 8.760 9.081 5.316 1.00 0.00 51 ARG A N 19
ATOM 20789 C CA . ARG A 1 29 ? 9.792 8.116 5.655 1.00 0.00 51 ARG A CA 19
ATOM 20790 C C . ARG A 1 29 ? 9.324 6.698 5.318 1.00 0.00 51 ARG A C 19
ATOM 20791 O O . ARG A 1 29 ? 8.180 6.337 5.588 1.00 0.00 51 ARG A O 19
ATOM 20812 N N . ILE A 1 30 ? 10.234 5.933 4.732 1.00 0.00 52 ILE A N 19
ATOM 20813 C CA . ILE A 1 30 ? 9.929 4.564 4.355 1.00 0.00 52 ILE A CA 19
ATOM 20814 C C . ILE A 1 30 ? 10.725 3.606 5.243 1.00 0.00 52 ILE A C 19
ATOM 20815 O O . ILE A 1 30 ? 11.861 3.897 5.614 1.00 0.00 52 ILE A O 19
ATOM 20831 N N . GLY A 1 31 ? 10.098 2.482 5.558 1.00 0.00 53 GLY A N 19
ATOM 20832 C CA . GLY A 1 31 ? 10.733 1.480 6.396 1.00 0.00 53 GLY A CA 19
ATOM 20833 C C . GLY A 1 31 ? 10.460 0.070 5.867 1.00 0.00 53 GLY A C 19
ATOM 20834 O O . GLY A 1 31 ? 9.769 -0.097 4.863 1.00 0.00 53 GLY A O 19
ATOM 20838 N N . THR A 1 32 ? 11.016 -0.908 6.567 1.00 0.00 54 THR A N 19
ATOM 20839 C CA . THR A 1 32 ? 10.841 -2.298 6.181 1.00 0.00 54 THR A CA 19
ATOM 20840 C C . THR A 1 32 ? 10.715 -3.184 7.422 1.00 0.00 54 THR A C 19
ATOM 20841 O O . THR A 1 32 ? 11.388 -2.953 8.425 1.00 0.00 54 THR A O 19
ATOM 20852 N N . ASP A 1 33 ? 9.848 -4.180 7.313 1.00 0.00 55 ASP A N 19
ATOM 20853 C CA . ASP A 1 33 ? 9.626 -5.103 8.413 1.00 0.00 55 ASP A CA 19
ATOM 20854 C C . ASP A 1 33 ? 10.518 -6.333 8.230 1.00 0.00 55 ASP A C 19
ATOM 20855 O O . ASP A 1 33 ? 10.309 -7.124 7.312 1.00 0.00 55 ASP A O 19
ATOM 20864 N N . ALA A 1 34 ? 11.492 -6.455 9.120 1.00 0.00 56 ALA A N 19
ATOM 20865 C CA . ALA A 1 34 ? 12.417 -7.575 9.068 1.00 0.00 56 ALA A CA 19
ATOM 20866 C C . ALA A 1 34 ? 11.686 -8.853 9.486 1.00 0.00 56 ALA A C 19
ATOM 20867 O O . ALA A 1 34 ? 12.237 -9.948 9.384 1.00 0.00 56 ALA A O 19
ATOM 20874 N N . GLU A 1 35 ? 10.458 -8.670 9.946 1.00 0.00 57 GLU A N 19
ATOM 20875 C CA . GLU A 1 35 ? 9.646 -9.795 10.380 1.00 0.00 57 GLU A CA 19
ATOM 20876 C C . GLU A 1 35 ? 9.155 -10.592 9.170 1.00 0.00 57 GLU A C 19
ATOM 20877 O O . GLU A 1 35 ? 9.040 -11.816 9.233 1.00 0.00 57 GLU A O 19
ATOM 20889 N N . ALA A 1 36 ? 8.878 -9.867 8.096 1.00 0.00 58 ALA A N 19
ATOM 20890 C CA . ALA A 1 36 ? 8.401 -10.492 6.874 1.00 0.00 58 ALA A CA 19
ATOM 20891 C C . ALA A 1 36 ? 9.175 -9.925 5.682 1.00 0.00 58 ALA A C 19
ATOM 20892 O O . ALA A 1 36 ? 8.783 -10.122 4.533 1.00 0.00 58 ALA A O 19
ATOM 20899 N N . ARG A 1 37 ? 10.260 -9.233 5.997 1.00 0.00 59 ARG A N 19
ATOM 20900 C CA . ARG A 1 37 ? 11.093 -8.637 4.966 1.00 0.00 59 ARG A CA 19
ATOM 20901 C C . ARG A 1 37 ? 10.229 -7.869 3.964 1.00 0.00 59 ARG A C 19
ATOM 20902 O O . ARG A 1 37 ? 10.415 -7.993 2.754 1.00 0.00 59 ARG A O 19
ATOM 20923 N N . LEU A 1 38 ? 9.302 -7.092 4.505 1.00 0.00 60 LEU A N 19
ATOM 20924 C CA . LEU A 1 38 ? 8.408 -6.303 3.674 1.00 0.00 60 LEU A CA 19
ATOM 20925 C C . LEU A 1 38 ? 8.695 -4.816 3.892 1.00 0.00 60 LEU A C 19
ATOM 20926 O O . LEU A 1 38 ? 9.332 -4.441 4.875 1.00 0.00 60 LEU A O 19
ATOM 20942 N N . SER A 1 39 ? 8.210 -4.009 2.960 1.00 0.00 61 SER A N 19
ATOM 20943 C CA . SER A 1 39 ? 8.406 -2.572 3.038 1.00 0.00 61 SER A CA 19
ATOM 20944 C C . SER A 1 39 ? 7.179 -1.910 3.670 1.00 0.00 61 SER A C 19
ATOM 20945 O O . SER A 1 39 ? 6.058 -2.386 3.502 1.00 0.00 61 SER A O 19
ATOM 20953 N N . VAL A 1 40 ? 7.434 -0.823 4.383 1.00 0.00 62 VAL A N 19
ATOM 20954 C CA . VAL A 1 40 ? 6.365 -0.091 5.040 1.00 0.00 62 VAL A CA 19
ATOM 20955 C C . VAL A 1 40 ? 6.521 1.403 4.748 1.00 0.00 62 VAL A C 19
ATOM 20956 O O . VAL A 1 40 ? 7.517 1.824 4.162 1.00 0.00 62 VAL A O 19
ATOM 20969 N N . LEU A 1 41 ? 5.521 2.163 5.171 1.00 0.00 63 LEU A N 19
ATOM 20970 C CA . LEU A 1 41 ? 5.535 3.601 4.962 1.00 0.00 63 LEU A CA 19
ATOM 20971 C C . LEU A 1 41 ? 5.124 4.304 6.257 1.00 0.00 63 LEU A C 19
ATOM 20972 O O . LEU A 1 41 ? 4.259 3.817 6.985 1.00 0.00 63 LEU A O 19
ATOM 20988 N N . TYR A 1 42 ? 5.763 5.437 6.506 1.00 0.00 64 TYR A N 19
ATOM 20989 C CA . TYR A 1 42 ? 5.474 6.212 7.701 1.00 0.00 64 TYR A CA 19
ATOM 20990 C C . TYR A 1 42 ? 4.960 7.607 7.340 1.00 0.00 64 TYR A C 19
ATOM 20991 O O . TYR A 1 42 ? 5.619 8.345 6.610 1.00 0.00 64 TYR A O 19
ATOM 21009 N N . ILE A 1 43 ? 3.787 7.925 7.867 1.00 0.00 65 ILE A N 19
ATOM 21010 C CA . ILE A 1 43 ? 3.177 9.219 7.609 1.00 0.00 65 ILE A CA 19
ATOM 21011 C C . ILE A 1 43 ? 2.750 9.850 8.936 1.00 0.00 65 ILE A C 19
ATOM 21012 O O . ILE A 1 43 ? 2.004 9.245 9.704 1.00 0.00 65 ILE A O 19
ATOM 21028 N N . ASP A 1 44 ? 3.243 11.059 9.164 1.00 0.00 66 ASP A N 19
ATOM 21029 C CA . ASP A 1 44 ? 2.922 11.779 10.385 1.00 0.00 66 ASP A CA 19
ATOM 21030 C C . ASP A 1 44 ? 3.593 11.086 11.572 1.00 0.00 66 ASP A C 19
ATOM 21031 O O . ASP A 1 44 ? 4.483 11.653 12.205 1.00 0.00 66 ASP A O 19
ATOM 21040 N N . GLY A 1 45 ? 3.141 9.869 11.839 1.00 0.00 67 GLY A N 19
ATOM 21041 C CA . GLY A 1 45 ? 3.686 9.093 12.940 1.00 0.00 67 GLY A CA 19
ATOM 21042 C C . GLY A 1 45 ? 2.954 7.757 13.083 1.00 0.00 67 GLY A C 19
ATOM 21043 O O . GLY A 1 45 ? 2.728 7.285 14.197 1.00 0.00 67 GLY A O 19
ATOM 21047 N N . LYS A 1 46 ? 2.605 7.184 11.941 1.00 0.00 68 LYS A N 19
ATOM 21048 C CA . LYS A 1 46 ? 1.903 5.912 11.925 1.00 0.00 68 LYS A CA 19
ATOM 21049 C C . LYS A 1 46 ? 2.777 4.861 11.238 1.00 0.00 68 LYS A C 19
ATOM 21050 O O . LYS A 1 46 ? 3.826 5.187 10.683 1.00 0.00 68 LYS A O 19
ATOM 21069 N N . ARG A 1 47 ? 2.314 3.621 11.297 1.00 0.00 69 ARG A N 19
ATOM 21070 C CA . ARG A 1 47 ? 3.040 2.521 10.687 1.00 0.00 69 ARG A CA 19
ATOM 21071 C C . ARG A 1 47 ? 2.075 1.597 9.940 1.00 0.00 69 ARG A C 19
ATOM 21072 O O . ARG A 1 47 ? 1.101 1.115 10.515 1.00 0.00 69 ARG A O 19
ATOM 21093 N N . LEU A 1 48 ? 2.380 1.379 8.669 1.00 0.00 70 LEU A N 19
ATOM 21094 C CA . LEU A 1 48 ? 1.553 0.522 7.838 1.00 0.00 70 LEU A CA 19
ATOM 21095 C C . LEU A 1 48 ? 2.408 -0.076 6.719 1.00 0.00 70 LEU A C 19
ATOM 21096 O O . LEU A 1 48 ? 3.562 0.310 6.541 1.00 0.00 70 LEU A O 19
ATOM 21112 N N . HIS A 1 49 ? 1.808 -1.009 5.993 1.00 0.00 71 HIS A N 19
ATOM 21113 C CA . HIS A 1 49 ? 2.501 -1.665 4.897 1.00 0.00 71 HIS A CA 19
ATOM 21114 C C . HIS A 1 49 ? 1.930 -1.175 3.564 1.00 0.00 71 HIS A C 19
ATOM 21115 O O . HIS A 1 49 ? 0.715 -1.160 3.373 1.00 0.00 71 HIS A O 19
ATOM 21129 N N . ILE A 1 50 ? 2.835 -0.787 2.677 1.00 0.00 72 ILE A N 19
ATOM 21130 C CA . ILE A 1 50 ? 2.437 -0.299 1.368 1.00 0.00 72 ILE A CA 19
ATOM 21131 C C . ILE A 1 50 ? 3.061 -1.184 0.287 1.00 0.00 72 ILE A C 19
ATOM 21132 O O . ILE A 1 50 ? 3.930 -2.004 0.577 1.00 0.00 72 ILE A O 19
ATOM 21148 N N . SER A 1 51 ? 2.593 -0.986 -0.937 1.00 0.00 73 SER A N 19
ATOM 21149 C CA . SER A 1 51 ? 3.094 -1.756 -2.063 1.00 0.00 73 SER A CA 19
ATOM 21150 C C . SER A 1 51 ? 4.565 -1.419 -2.314 1.00 0.00 73 SER A C 19
ATOM 21151 O O . SER A 1 51 ? 4.985 -0.278 -2.126 1.00 0.00 73 SER A O 19
ATOM 21159 N N . GLU A 1 52 ? 5.308 -2.432 -2.735 1.00 0.00 74 GLU A N 19
ATOM 21160 C CA . GLU A 1 52 ? 6.724 -2.257 -3.014 1.00 0.00 74 GLU A CA 19
ATOM 21161 C C . GLU A 1 52 ? 6.925 -1.185 -4.087 1.00 0.00 74 GLU A C 19
ATOM 21162 O O . GLU A 1 52 ? 7.859 -0.388 -4.007 1.00 0.00 74 GLU A O 19
ATOM 21174 N N . GLU A 1 53 ? 6.033 -1.199 -5.067 1.00 0.00 75 GLU A N 19
ATOM 21175 C CA . GLU A 1 53 ? 6.100 -0.239 -6.155 1.00 0.00 75 GLU A CA 19
ATOM 21176 C C . GLU A 1 53 ? 5.708 1.154 -5.658 1.00 0.00 75 GLU A C 19
ATOM 21177 O O . GLU A 1 53 ? 6.307 2.152 -6.057 1.00 0.00 75 GLU A O 19
ATOM 21189 N N . ASP A 1 54 ? 4.704 1.178 -4.794 1.00 0.00 76 ASP A N 19
ATOM 21190 C CA . ASP A 1 54 ? 4.224 2.432 -4.238 1.00 0.00 76 ASP A CA 19
ATOM 21191 C C . ASP A 1 54 ? 5.265 2.984 -3.262 1.00 0.00 76 ASP A C 19
ATOM 21192 O O . ASP A 1 54 ? 5.362 4.195 -3.071 1.00 0.00 76 ASP A O 19
ATOM 21201 N N . ALA A 1 55 ? 6.018 2.068 -2.669 1.00 0.00 77 ALA A N 19
ATOM 21202 C CA . ALA A 1 55 ? 7.048 2.448 -1.717 1.00 0.00 77 ALA A CA 19
ATOM 21203 C C . ALA A 1 55 ? 8.212 3.100 -2.465 1.00 0.00 77 ALA A C 19
ATOM 21204 O O . ALA A 1 55 ? 8.902 3.960 -1.919 1.00 0.00 77 ALA A O 19
ATOM 21211 N N . GLN A 1 56 ? 8.394 2.668 -3.704 1.00 0.00 78 GLN A N 19
ATOM 21212 C CA . GLN A 1 56 ? 9.463 3.199 -4.533 1.00 0.00 78 GLN A CA 19
ATOM 21213 C C . GLN A 1 56 ? 9.081 4.580 -5.071 1.00 0.00 78 GLN A C 19
ATOM 21214 O O . GLN A 1 56 ? 9.902 5.496 -5.080 1.00 0.00 78 GLN A O 19
ATOM 21228 N N . ARG A 1 57 ? 7.834 4.686 -5.505 1.00 0.00 79 ARG A N 19
ATOM 21229 C CA . ARG A 1 57 ? 7.333 5.940 -6.043 1.00 0.00 79 ARG A CA 19
ATOM 21230 C C . ARG A 1 57 ? 7.234 6.991 -4.936 1.00 0.00 79 ARG A C 19
ATOM 21231 O O . ARG A 1 57 ? 7.370 8.185 -5.195 1.00 0.00 79 ARG A O 19
ATOM 21252 N N . LEU A 1 58 ? 6.997 6.507 -3.725 1.00 0.00 80 LEU A N 19
ATOM 21253 C CA . LEU A 1 58 ? 6.878 7.390 -2.577 1.00 0.00 80 LEU A CA 19
ATOM 21254 C C . LEU A 1 58 ? 8.165 8.203 -2.428 1.00 0.00 80 LEU A C 19
ATOM 21255 O O . LEU A 1 58 ? 8.118 9.417 -2.234 1.00 0.00 80 LEU A O 19
ATOM 21271 N N . VAL A 1 59 ? 9.285 7.501 -2.526 1.00 0.00 81 VAL A N 19
ATOM 21272 C CA . VAL A 1 59 ? 10.583 8.143 -2.405 1.00 0.00 81 VAL A CA 19
ATOM 21273 C C . VAL A 1 59 ? 10.844 8.995 -3.649 1.00 0.00 81 VAL A C 19
ATOM 21274 O O . VAL A 1 59 ? 11.248 10.152 -3.539 1.00 0.00 81 VAL A O 19
ATOM 21287 N N . VAL A 1 60 ? 10.603 8.390 -4.802 1.00 0.00 82 VAL A N 19
ATOM 21288 C CA . VAL A 1 60 ? 10.807 9.079 -6.066 1.00 0.00 82 VAL A CA 19
ATOM 21289 C C . VAL A 1 60 ? 10.096 10.433 -6.023 1.00 0.00 82 VAL A C 19
ATOM 21290 O O . VAL A 1 60 ? 10.589 11.414 -6.579 1.00 0.00 82 VAL A O 19
ATOM 21303 N N . ALA A 1 61 ? 8.950 10.444 -5.359 1.00 0.00 83 ALA A N 19
ATOM 21304 C CA . ALA A 1 61 ? 8.167 11.661 -5.238 1.00 0.00 83 ALA A CA 19
ATOM 21305 C C . ALA A 1 61 ? 8.932 12.671 -4.380 1.00 0.00 83 ALA A C 19
ATOM 21306 O O . ALA A 1 61 ? 8.783 13.880 -4.556 1.00 0.00 83 ALA A O 19
ATOM 21313 N N . GLY A 1 62 ? 9.735 12.139 -3.471 1.00 0.00 84 GLY A N 19
ATOM 21314 C CA . GLY A 1 62 ? 10.524 12.979 -2.586 1.00 0.00 84 GLY A CA 19
ATOM 21315 C C . GLY A 1 62 ? 10.613 12.368 -1.185 1.00 0.00 84 GLY A C 19
ATOM 21316 O O . GLY A 1 62 ? 11.424 12.799 -0.367 1.00 0.00 84 GLY A O 19
ATOM 21320 N N . ALA A 1 63 ? 9.767 11.375 -0.953 1.00 0.00 85 ALA A N 19
ATOM 21321 C CA . ALA A 1 63 ? 9.739 10.702 0.334 1.00 0.00 85 ALA A CA 19
ATOM 21322 C C . ALA A 1 63 ? 11.133 10.153 0.647 1.00 0.00 85 ALA A C 19
ATOM 21323 O O . ALA A 1 63 ? 11.931 9.922 -0.259 1.00 0.00 85 ALA A O 19
ATOM 21330 N N . GLU A 1 64 ? 11.382 9.959 1.934 1.00 0.00 86 GLU A N 19
ATOM 21331 C CA . GLU A 1 64 ? 12.665 9.441 2.378 1.00 0.00 86 GLU A CA 19
ATOM 21332 C C . GLU A 1 64 ? 12.778 7.951 2.052 1.00 0.00 86 GLU A C 19
ATOM 21333 O O . GLU A 1 64 ? 11.770 7.249 1.981 1.00 0.00 86 GLU A O 19
ATOM 21345 N N . ASP A 1 65 ? 14.013 7.511 1.863 1.00 0.00 87 ASP A N 19
ATOM 21346 C CA . ASP A 1 65 ? 14.270 6.116 1.546 1.00 0.00 87 ASP A CA 19
ATOM 21347 C C . ASP A 1 65 ? 15.403 5.597 2.434 1.00 0.00 87 ASP A C 19
ATOM 21348 O O . ASP A 1 65 ? 16.571 5.902 2.198 1.00 0.00 87 ASP A O 19
ATOM 21357 N N . GLN A 1 66 ? 15.018 4.821 3.437 1.00 0.00 88 GLN A N 19
ATOM 21358 C CA . GLN A 1 66 ? 15.987 4.257 4.361 1.00 0.00 88 GLN A CA 19
ATOM 21359 C C . GLN A 1 66 ? 15.884 2.730 4.370 1.00 0.00 88 GLN A C 19
ATOM 21360 O O . GLN A 1 66 ? 16.738 2.050 4.938 1.00 0.00 88 GLN A O 19
ATOM 21374 N N . ARG A 1 67 ? 14.832 2.236 3.734 1.00 0.00 89 ARG A N 19
ATOM 21375 C CA . ARG A 1 67 ? 14.607 0.802 3.662 1.00 0.00 89 ARG A CA 19
ATOM 21376 C C . ARG A 1 67 ? 15.724 0.129 2.862 1.00 0.00 89 ARG A C 19
ATOM 21377 O O . ARG A 1 67 ? 16.035 -1.040 3.086 1.00 0.00 89 ARG A O 19
ATOM 21398 N N . ARG A 1 68 ? 16.296 0.895 1.945 1.00 0.00 90 ARG A N 19
ATOM 21399 C CA . ARG A 1 68 ? 17.371 0.388 1.110 1.00 0.00 90 ARG A CA 19
ATOM 21400 C C . ARG A 1 68 ? 18.321 1.522 0.721 1.00 0.00 90 ARG A C 19
ATOM 21401 O O . ARG A 1 68 ? 18.157 2.656 1.169 1.00 0.00 90 ARG A O 19
ATOM 21422 N N . HIS A 1 69 ? 19.294 1.177 -0.110 1.00 0.00 91 HIS A N 19
ATOM 21423 C CA . HIS A 1 69 ? 20.270 2.153 -0.565 1.00 0.00 91 HIS A CA 19
ATOM 21424 C C . HIS A 1 69 ? 19.603 3.135 -1.530 1.00 0.00 91 HIS A C 19
ATOM 21425 O O . HIS A 1 69 ? 19.867 4.336 -1.479 1.00 0.00 91 HIS A O 19
ATOM 21439 N N . LEU A 1 70 ? 18.752 2.589 -2.385 1.00 0.00 92 LEU A N 19
ATOM 21440 C CA . LEU A 1 70 ? 18.045 3.402 -3.360 1.00 0.00 92 LEU A CA 19
ATOM 21441 C C . LEU A 1 70 ? 19.052 4.254 -4.134 1.00 0.00 92 LEU A C 19
ATOM 21442 O O . LEU A 1 70 ? 19.460 5.317 -3.668 1.00 0.00 92 LEU A O 19
ATOM 21458 N N . MET A 1 71 ? 19.425 3.756 -5.304 1.00 0.00 93 MET A N 19
ATOM 21459 C CA . MET A 1 71 ? 20.378 4.458 -6.147 1.00 0.00 93 MET A CA 19
ATOM 21460 C C . MET A 1 71 ? 21.733 4.593 -5.449 1.00 0.00 93 MET A C 19
ATOM 21461 O O . MET A 1 71 ? 22.000 5.599 -4.794 1.00 0.00 93 MET A O 19
ATOM 21475 N N . ALA A 1 72 ? 22.552 3.564 -5.614 1.00 0.00 94 ALA A N 19
ATOM 21476 C CA . ALA A 1 72 ? 23.872 3.555 -5.008 1.00 0.00 94 ALA A CA 19
ATOM 21477 C C . ALA A 1 72 ? 24.927 3.798 -6.090 1.00 0.00 94 ALA A C 19
ATOM 21478 O O . ALA A 1 72 ? 25.571 2.860 -6.556 1.00 0.00 94 ALA A O 19
ATOM 21485 N N . ASP A 1 73 ? 25.070 5.063 -6.458 1.00 0.00 95 ASP A N 19
ATOM 21486 C CA . ASP A 1 73 ? 26.035 5.441 -7.476 1.00 0.00 95 ASP A CA 19
ATOM 21487 C C . ASP A 1 73 ? 27.439 5.045 -7.015 1.00 0.00 95 ASP A C 19
ATOM 21488 O O . ASP A 1 73 ? 28.177 4.394 -7.751 1.00 0.00 95 ASP A O 19
ATOM 21497 N N . ASP A 1 74 ? 27.764 5.455 -5.797 1.00 0.00 96 ASP A N 19
ATOM 21498 C CA . ASP A 1 74 ? 29.067 5.151 -5.229 1.00 0.00 96 ASP A CA 19
ATOM 21499 C C . ASP A 1 74 ? 28.879 4.470 -3.872 1.00 0.00 96 ASP A C 19
ATOM 21500 O O . ASP A 1 74 ? 28.454 5.106 -2.908 1.00 0.00 96 ASP A O 19
ATOM 21509 N N . MET A 1 1 ? -4.344 -1.049 0.603 1.00 0.00 23 MET A N 20
ATOM 21510 C CA . MET A 1 1 ? -3.604 0.094 1.110 1.00 0.00 23 MET A CA 20
ATOM 21511 C C . MET A 1 1 ? -2.626 0.625 0.060 1.00 0.00 23 MET A C 20
ATOM 21512 O O . MET A 1 1 ? -1.446 0.280 0.075 1.00 0.00 23 MET A O 20
ATOM 21526 N N . SER A 1 2 ? -3.155 1.454 -0.828 1.00 0.00 24 SER A N 20
ATOM 21527 C CA . SER A 1 2 ? -2.344 2.035 -1.884 1.00 0.00 24 SER A CA 20
ATOM 21528 C C . SER A 1 2 ? -1.916 3.452 -1.496 1.00 0.00 24 SER A C 20
ATOM 21529 O O . SER A 1 2 ? -2.744 4.262 -1.081 1.00 0.00 24 SER A O 20
ATOM 21537 N N . ILE A 1 3 ? -0.625 3.708 -1.645 1.00 0.00 25 ILE A N 20
ATOM 21538 C CA . ILE A 1 3 ? -0.078 5.013 -1.315 1.00 0.00 25 ILE A CA 20
ATOM 21539 C C . ILE A 1 3 ? -0.150 5.918 -2.547 1.00 0.00 25 ILE A C 20
ATOM 21540 O O . ILE A 1 3 ? 0.086 5.468 -3.667 1.00 0.00 25 ILE A O 20
ATOM 21556 N N . GLU A 1 4 ? -0.477 7.177 -2.298 1.00 0.00 26 GLU A N 20
ATOM 21557 C CA . GLU A 1 4 ? -0.583 8.149 -3.372 1.00 0.00 26 GLU A CA 20
ATOM 21558 C C . GLU A 1 4 ? 0.207 9.413 -3.026 1.00 0.00 26 GLU A C 20
ATOM 21559 O O . GLU A 1 4 ? 0.557 9.632 -1.867 1.00 0.00 26 GLU A O 20
ATOM 21571 N N . ILE A 1 5 ? 0.466 10.210 -4.051 1.00 0.00 27 ILE A N 20
ATOM 21572 C CA . ILE A 1 5 ? 1.208 11.446 -3.870 1.00 0.00 27 ILE A CA 20
ATOM 21573 C C . ILE A 1 5 ? 0.524 12.568 -4.653 1.00 0.00 27 ILE A C 20
ATOM 21574 O O . ILE A 1 5 ? -0.117 12.316 -5.673 1.00 0.00 27 ILE A O 20
ATOM 21590 N N . ASP A 1 6 ? 0.682 13.782 -4.147 1.00 0.00 28 ASP A N 20
ATOM 21591 C CA . ASP A 1 6 ? 0.087 14.943 -4.786 1.00 0.00 28 ASP A CA 20
ATOM 21592 C C . ASP A 1 6 ? 1.171 15.993 -5.038 1.00 0.00 28 ASP A C 20
ATOM 21593 O O . ASP A 1 6 ? 1.426 16.843 -4.187 1.00 0.00 28 ASP A O 20
ATOM 21602 N N . SER A 1 7 ? 1.779 15.899 -6.211 1.00 0.00 29 SER A N 20
ATOM 21603 C CA . SER A 1 7 ? 2.830 16.830 -6.586 1.00 0.00 29 SER A CA 20
ATOM 21604 C C . SER A 1 7 ? 2.226 18.197 -6.911 1.00 0.00 29 SER A C 20
ATOM 21605 O O . SER A 1 7 ? 2.831 19.230 -6.629 1.00 0.00 29 SER A O 20
ATOM 21613 N N . GLU A 1 8 ? 1.040 18.159 -7.501 1.00 0.00 30 GLU A N 20
ATOM 21614 C CA . GLU A 1 8 ? 0.347 19.383 -7.868 1.00 0.00 30 GLU A CA 20
ATOM 21615 C C . GLU A 1 8 ? 0.317 20.351 -6.684 1.00 0.00 30 GLU A C 20
ATOM 21616 O O . GLU A 1 8 ? 0.685 21.517 -6.821 1.00 0.00 30 GLU A O 20
ATOM 21628 N N . GLN A 1 9 ? -0.124 19.833 -5.547 1.00 0.00 31 GLN A N 20
ATOM 21629 C CA . GLN A 1 9 ? -0.206 20.637 -4.340 1.00 0.00 31 GLN A CA 20
ATOM 21630 C C . GLN A 1 9 ? 1.035 20.421 -3.472 1.00 0.00 31 GLN A C 20
ATOM 21631 O O . GLN A 1 9 ? 1.375 21.267 -2.647 1.00 0.00 31 GLN A O 20
ATOM 21645 N N . GLY A 1 10 ? 1.677 19.282 -3.687 1.00 0.00 32 GLY A N 20
ATOM 21646 C CA . GLY A 1 10 ? 2.873 18.943 -2.934 1.00 0.00 32 GLY A CA 20
ATOM 21647 C C . GLY A 1 10 ? 2.515 18.242 -1.623 1.00 0.00 32 GLY A C 20
ATOM 21648 O O . GLY A 1 10 ? 3.348 18.136 -0.724 1.00 0.00 32 GLY A O 20
ATOM 21652 N N . VAL A 1 11 ? 1.274 17.780 -1.555 1.00 0.00 33 VAL A N 20
ATOM 21653 C CA . VAL A 1 11 ? 0.796 17.092 -0.368 1.00 0.00 33 VAL A CA 20
ATOM 21654 C C . VAL A 1 11 ? 0.838 15.582 -0.608 1.00 0.00 33 VAL A C 20
ATOM 21655 O O . VAL A 1 11 ? 0.954 15.134 -1.748 1.00 0.00 33 VAL A O 20
ATOM 21668 N N . CYS A 1 12 ? 0.741 14.838 0.484 1.00 0.00 34 CYS A N 20
ATOM 21669 C CA . CYS A 1 12 ? 0.767 13.387 0.407 1.00 0.00 34 CYS A CA 20
ATOM 21670 C C . CYS A 1 12 ? -0.657 12.870 0.620 1.00 0.00 34 CYS A C 20
ATOM 21671 O O . CYS A 1 12 ? -1.414 13.431 1.411 1.00 0.00 34 CYS A O 20
ATOM 21679 N N . SER A 1 13 ? -0.980 11.805 -0.099 1.00 0.00 35 SER A N 20
ATOM 21680 C CA . SER A 1 13 ? -2.300 11.206 0.001 1.00 0.00 35 SER A CA 20
ATOM 21681 C C . SER A 1 13 ? -2.193 9.684 -0.112 1.00 0.00 35 SER A C 20
ATOM 21682 O O . SER A 1 13 ? -1.846 9.160 -1.170 1.00 0.00 35 SER A O 20
ATOM 21690 N N . VAL A 1 14 ? -2.498 9.017 0.991 1.00 0.00 36 VAL A N 20
ATOM 21691 C CA . VAL A 1 14 ? -2.441 7.565 1.028 1.00 0.00 36 VAL A CA 20
ATOM 21692 C C . VAL A 1 14 ? -3.848 7.010 1.260 1.00 0.00 36 VAL A C 20
ATOM 21693 O O . VAL A 1 14 ? -4.667 7.641 1.926 1.00 0.00 36 VAL A O 20
ATOM 21706 N N . GLU A 1 15 ? -4.085 5.834 0.697 1.00 0.00 37 GLU A N 20
ATOM 21707 C CA . GLU A 1 15 ? -5.378 5.186 0.834 1.00 0.00 37 GLU A CA 20
ATOM 21708 C C . GLU A 1 15 ? -5.366 4.222 2.022 1.00 0.00 37 GLU A C 20
ATOM 21709 O O . GLU A 1 15 ? -4.386 3.511 2.239 1.00 0.00 37 GLU A O 20
ATOM 21721 N N . ILE A 1 16 ? -6.467 4.229 2.760 1.00 0.00 38 ILE A N 20
ATOM 21722 C CA . ILE A 1 16 ? -6.595 3.364 3.920 1.00 0.00 38 ILE A CA 20
ATOM 21723 C C . ILE A 1 16 ? -8.065 3.296 4.340 1.00 0.00 38 ILE A C 20
ATOM 21724 O O . ILE A 1 16 ? -8.890 4.066 3.850 1.00 0.00 38 ILE A O 20
ATOM 21740 N N . GLU A 1 17 ? -8.347 2.368 5.243 1.00 0.00 39 GLU A N 20
ATOM 21741 C CA . GLU A 1 17 ? -9.702 2.190 5.734 1.00 0.00 39 GLU A CA 20
ATOM 21742 C C . GLU A 1 17 ? -10.247 3.511 6.280 1.00 0.00 39 GLU A C 20
ATOM 21743 O O . GLU A 1 17 ? -10.119 3.795 7.470 1.00 0.00 39 GLU A O 20
ATOM 21755 N N . GLY A 1 18 ? -10.844 4.284 5.385 1.00 0.00 40 GLY A N 20
ATOM 21756 C CA . GLY A 1 18 ? -11.409 5.568 5.762 1.00 0.00 40 GLY A CA 20
ATOM 21757 C C . GLY A 1 18 ? -10.393 6.695 5.559 1.00 0.00 40 GLY A C 20
ATOM 21758 O O . GLY A 1 18 ? -10.116 7.459 6.482 1.00 0.00 40 GLY A O 20
ATOM 21762 N N . SER A 1 19 ? -9.867 6.762 4.345 1.00 0.00 41 SER A N 20
ATOM 21763 C CA . SER A 1 19 ? -8.889 7.782 4.008 1.00 0.00 41 SER A CA 20
ATOM 21764 C C . SER A 1 19 ? -9.275 9.112 4.658 1.00 0.00 41 SER A C 20
ATOM 21765 O O . SER A 1 19 ? -10.403 9.578 4.504 1.00 0.00 41 SER A O 20
ATOM 21773 N N . ARG A 1 20 ? -8.318 9.686 5.371 1.00 0.00 42 ARG A N 20
ATOM 21774 C CA . ARG A 1 20 ? -8.543 10.954 6.045 1.00 0.00 42 ARG A CA 20
ATOM 21775 C C . ARG A 1 20 ? -7.222 11.518 6.570 1.00 0.00 42 ARG A C 20
ATOM 21776 O O . ARG A 1 20 ? -7.137 11.940 7.722 1.00 0.00 42 ARG A O 20
ATOM 21797 N N . HIS A 1 21 ? -6.224 11.509 5.699 1.00 0.00 43 HIS A N 20
ATOM 21798 C CA . HIS A 1 21 ? -4.911 12.016 6.060 1.00 0.00 43 HIS A CA 20
ATOM 21799 C C . HIS A 1 21 ? -4.560 13.213 5.174 1.00 0.00 43 HIS A C 20
ATOM 21800 O O . HIS A 1 21 ? -5.336 13.588 4.296 1.00 0.00 43 HIS A O 20
ATOM 21814 N N . ARG A 1 22 ? -3.391 13.779 5.434 1.00 0.00 44 ARG A N 20
ATOM 21815 C CA . ARG A 1 22 ? -2.929 14.926 4.671 1.00 0.00 44 ARG A CA 20
ATOM 21816 C C . ARG A 1 22 ? -1.694 15.540 5.333 1.00 0.00 44 ARG A C 20
ATOM 21817 O O . ARG A 1 22 ? -1.700 15.817 6.531 1.00 0.00 44 ARG A O 20
ATOM 21838 N N . ALA A 1 23 ? -0.663 15.736 4.523 1.00 0.00 45 ALA A N 20
ATOM 21839 C CA . ALA A 1 23 ? 0.576 16.312 5.015 1.00 0.00 45 ALA A CA 20
ATOM 21840 C C . ALA A 1 23 ? 1.532 16.535 3.841 1.00 0.00 45 ALA A C 20
ATOM 21841 O O . ALA A 1 23 ? 1.186 16.257 2.694 1.00 0.00 45 ALA A O 20
ATOM 21848 N N . PRO A 1 24 ? 2.746 17.047 4.177 1.00 0.00 46 PRO A N 20
ATOM 21849 C CA . PRO A 1 24 ? 3.754 17.311 3.164 1.00 0.00 46 PRO A CA 20
ATOM 21850 C C . PRO A 1 24 ? 4.398 16.010 2.680 1.00 0.00 46 PRO A C 20
ATOM 21851 O O . PRO A 1 24 ? 4.591 15.080 3.463 1.00 0.00 46 PRO A O 20
ATOM 21862 N N . VAL A 1 25 ? 4.713 15.985 1.394 1.00 0.00 47 VAL A N 20
ATOM 21863 C CA . VAL A 1 25 ? 5.331 14.814 0.797 1.00 0.00 47 VAL A CA 20
ATOM 21864 C C . VAL A 1 25 ? 6.824 14.803 1.133 1.00 0.00 47 VAL A C 20
ATOM 21865 O O . VAL A 1 25 ? 7.437 13.740 1.216 1.00 0.00 47 VAL A O 20
ATOM 21878 N N . ASP A 1 26 ? 7.364 15.998 1.318 1.00 0.00 48 ASP A N 20
ATOM 21879 C CA . ASP A 1 26 ? 8.773 16.140 1.644 1.00 0.00 48 ASP A CA 20
ATOM 21880 C C . ASP A 1 26 ? 8.996 15.751 3.107 1.00 0.00 48 ASP A C 20
ATOM 21881 O O . ASP A 1 26 ? 10.128 15.748 3.587 1.00 0.00 48 ASP A O 20
ATOM 21890 N N . SER A 1 27 ? 7.897 15.432 3.775 1.00 0.00 49 SER A N 20
ATOM 21891 C CA . SER A 1 27 ? 7.958 15.043 5.173 1.00 0.00 49 SER A CA 20
ATOM 21892 C C . SER A 1 27 ? 7.442 13.612 5.341 1.00 0.00 49 SER A C 20
ATOM 21893 O O . SER A 1 27 ? 6.734 13.312 6.301 1.00 0.00 49 SER A O 20
ATOM 21901 N N . LEU A 1 28 ? 7.818 12.766 4.393 1.00 0.00 50 LEU A N 20
ATOM 21902 C CA . LEU A 1 28 ? 7.402 11.375 4.423 1.00 0.00 50 LEU A CA 20
ATOM 21903 C C . LEU A 1 28 ? 8.611 10.493 4.745 1.00 0.00 50 LEU A C 20
ATOM 21904 O O . LEU A 1 28 ? 9.752 10.889 4.512 1.00 0.00 50 LEU A O 20
ATOM 21920 N N . ARG A 1 29 ? 8.319 9.314 5.275 1.00 0.00 51 ARG A N 20
ATOM 21921 C CA . ARG A 1 29 ? 9.368 8.373 5.631 1.00 0.00 51 ARG A CA 20
ATOM 21922 C C . ARG A 1 29 ? 8.933 6.944 5.300 1.00 0.00 51 ARG A C 20
ATOM 21923 O O . ARG A 1 29 ? 7.745 6.628 5.338 1.00 0.00 51 ARG A O 20
ATOM 21944 N N . ILE A 1 30 ? 9.919 6.119 4.981 1.00 0.00 52 ILE A N 20
ATOM 21945 C CA . ILE A 1 30 ? 9.654 4.731 4.644 1.00 0.00 52 ILE A CA 20
ATOM 21946 C C . ILE A 1 30 ? 10.244 3.825 5.726 1.00 0.00 52 ILE A C 20
ATOM 21947 O O . ILE A 1 30 ? 11.298 4.126 6.286 1.00 0.00 52 ILE A O 20
ATOM 21963 N N . GLY A 1 31 ? 9.540 2.734 5.989 1.00 0.00 53 GLY A N 20
ATOM 21964 C CA . GLY A 1 31 ? 9.981 1.782 6.995 1.00 0.00 53 GLY A CA 20
ATOM 21965 C C . GLY A 1 31 ? 10.231 0.406 6.375 1.00 0.00 53 GLY A C 20
ATOM 21966 O O . GLY A 1 31 ? 9.958 0.194 5.195 1.00 0.00 53 GLY A O 20
ATOM 21970 N N . THR A 1 32 ? 10.747 -0.494 7.199 1.00 0.00 54 THR A N 20
ATOM 21971 C CA . THR A 1 32 ? 11.036 -1.844 6.747 1.00 0.00 54 THR A CA 20
ATOM 21972 C C . THR A 1 32 ? 10.337 -2.868 7.643 1.00 0.00 54 THR A C 20
ATOM 21973 O O . THR A 1 32 ? 10.381 -2.760 8.868 1.00 0.00 54 THR A O 20
ATOM 21984 N N . ASP A 1 33 ? 9.706 -3.838 6.998 1.00 0.00 55 ASP A N 20
ATOM 21985 C CA . ASP A 1 33 ? 8.998 -4.881 7.721 1.00 0.00 55 ASP A CA 20
ATOM 21986 C C . ASP A 1 33 ? 9.784 -6.189 7.620 1.00 0.00 55 ASP A C 20
ATOM 21987 O O . ASP A 1 33 ? 9.718 -6.882 6.606 1.00 0.00 55 ASP A O 20
ATOM 21996 N N . ALA A 1 34 ? 10.511 -6.489 8.687 1.00 0.00 56 ALA A N 20
ATOM 21997 C CA . ALA A 1 34 ? 11.309 -7.702 8.732 1.00 0.00 56 ALA A CA 20
ATOM 21998 C C . ALA A 1 34 ? 10.383 -8.919 8.678 1.00 0.00 56 ALA A C 20
ATOM 21999 O O . ALA A 1 34 ? 10.840 -10.042 8.466 1.00 0.00 56 ALA A O 20
ATOM 22006 N N . GLU A 1 35 ? 9.100 -8.655 8.872 1.00 0.00 57 GLU A N 20
ATOM 22007 C CA . GLU A 1 35 ? 8.106 -9.715 8.848 1.00 0.00 57 GLU A CA 20
ATOM 22008 C C . GLU A 1 35 ? 8.128 -10.432 7.497 1.00 0.00 57 GLU A C 20
ATOM 22009 O O . GLU A 1 35 ? 8.029 -11.657 7.439 1.00 0.00 57 GLU A O 20
ATOM 22021 N N . ALA A 1 36 ? 8.258 -9.639 6.444 1.00 0.00 58 ALA A N 20
ATOM 22022 C CA . ALA A 1 36 ? 8.294 -10.183 5.097 1.00 0.00 58 ALA A CA 20
ATOM 22023 C C . ALA A 1 36 ? 9.447 -9.541 4.323 1.00 0.00 58 ALA A C 20
ATOM 22024 O O . ALA A 1 36 ? 9.522 -9.661 3.101 1.00 0.00 58 ALA A O 20
ATOM 22031 N N . ARG A 1 37 ? 10.317 -8.872 5.066 1.00 0.00 59 ARG A N 20
ATOM 22032 C CA . ARG A 1 37 ? 11.462 -8.211 4.465 1.00 0.00 59 ARG A CA 20
ATOM 22033 C C . ARG A 1 37 ? 11.012 -7.321 3.304 1.00 0.00 59 ARG A C 20
ATOM 22034 O O . ARG A 1 37 ? 11.559 -7.404 2.206 1.00 0.00 59 ARG A O 20
ATOM 22055 N N . LEU A 1 38 ? 10.020 -6.490 3.588 1.00 0.00 60 LEU A N 20
ATOM 22056 C CA . LEU A 1 38 ? 9.490 -5.586 2.581 1.00 0.00 60 LEU A CA 20
ATOM 22057 C C . LEU A 1 38 ? 9.410 -4.173 3.163 1.00 0.00 60 LEU A C 20
ATOM 22058 O O . LEU A 1 38 ? 9.466 -3.994 4.378 1.00 0.00 60 LEU A O 20
ATOM 22074 N N . SER A 1 39 ? 9.281 -3.206 2.267 1.00 0.00 61 SER A N 20
ATOM 22075 C CA . SER A 1 39 ? 9.193 -1.814 2.676 1.00 0.00 61 SER A CA 20
ATOM 22076 C C . SER A 1 39 ? 7.771 -1.495 3.142 1.00 0.00 61 SER A C 20
ATOM 22077 O O . SER A 1 39 ? 6.821 -2.176 2.760 1.00 0.00 61 SER A O 20
ATOM 22085 N N . VAL A 1 40 ? 7.670 -0.459 3.962 1.00 0.00 62 VAL A N 20
ATOM 22086 C CA . VAL A 1 40 ? 6.380 -0.041 4.485 1.00 0.00 62 VAL A CA 20
ATOM 22087 C C . VAL A 1 40 ? 6.239 1.475 4.331 1.00 0.00 62 VAL A C 20
ATOM 22088 O O . VAL A 1 40 ? 7.150 2.140 3.839 1.00 0.00 62 VAL A O 20
ATOM 22101 N N . LEU A 1 41 ? 5.091 1.977 4.760 1.00 0.00 63 LEU A N 20
ATOM 22102 C CA . LEU A 1 41 ? 4.819 3.402 4.676 1.00 0.00 63 LEU A CA 20
ATOM 22103 C C . LEU A 1 41 ? 4.769 3.991 6.087 1.00 0.00 63 LEU A C 20
ATOM 22104 O O . LEU A 1 41 ? 4.010 3.523 6.933 1.00 0.00 63 LEU A O 20
ATOM 22120 N N . TYR A 1 42 ? 5.590 5.010 6.297 1.00 0.00 64 TYR A N 20
ATOM 22121 C CA . TYR A 1 42 ? 5.649 5.669 7.591 1.00 0.00 64 TYR A CA 20
ATOM 22122 C C . TYR A 1 42 ? 5.265 7.145 7.473 1.00 0.00 64 TYR A C 20
ATOM 22123 O O . TYR A 1 42 ? 6.003 7.938 6.891 1.00 0.00 64 TYR A O 20
ATOM 22141 N N . ILE A 1 43 ? 4.110 7.469 8.036 1.00 0.00 65 ILE A N 20
ATOM 22142 C CA . ILE A 1 43 ? 3.618 8.836 8.001 1.00 0.00 65 ILE A CA 20
ATOM 22143 C C . ILE A 1 43 ? 3.172 9.249 9.405 1.00 0.00 65 ILE A C 20
ATOM 22144 O O . ILE A 1 43 ? 2.355 8.570 10.025 1.00 0.00 65 ILE A O 20
ATOM 22160 N N . ASP A 1 44 ? 3.728 10.360 9.866 1.00 0.00 66 ASP A N 20
ATOM 22161 C CA . ASP A 1 44 ? 3.398 10.871 11.185 1.00 0.00 66 ASP A CA 20
ATOM 22162 C C . ASP A 1 44 ? 3.959 9.925 12.249 1.00 0.00 66 ASP A C 20
ATOM 22163 O O . ASP A 1 44 ? 3.654 10.065 13.432 1.00 0.00 66 ASP A O 20
ATOM 22172 N N . GLY A 1 45 ? 4.770 8.983 11.790 1.00 0.00 67 GLY A N 20
ATOM 22173 C CA . GLY A 1 45 ? 5.376 8.015 12.687 1.00 0.00 67 GLY A CA 20
ATOM 22174 C C . GLY A 1 45 ? 4.480 6.786 12.854 1.00 0.00 67 GLY A C 20
ATOM 22175 O O . GLY A 1 45 ? 4.495 6.140 13.901 1.00 0.00 67 GLY A O 20
ATOM 22179 N N . LYS A 1 46 ? 3.720 6.500 11.807 1.00 0.00 68 LYS A N 20
ATOM 22180 C CA . LYS A 1 46 ? 2.819 5.361 11.825 1.00 0.00 68 LYS A CA 20
ATOM 22181 C C . LYS A 1 46 ? 3.449 4.206 11.044 1.00 0.00 68 LYS A C 20
ATOM 22182 O O . LYS A 1 46 ? 4.484 4.377 10.403 1.00 0.00 68 LYS A O 20
ATOM 22201 N N . ARG A 1 47 ? 2.798 3.054 11.125 1.00 0.00 69 ARG A N 20
ATOM 22202 C CA . ARG A 1 47 ? 3.282 1.871 10.434 1.00 0.00 69 ARG A CA 20
ATOM 22203 C C . ARG A 1 47 ? 2.117 1.124 9.782 1.00 0.00 69 ARG A C 20
ATOM 22204 O O . ARG A 1 47 ? 1.186 0.701 10.465 1.00 0.00 69 ARG A O 20
ATOM 22225 N N . LEU A 1 48 ? 2.206 0.985 8.467 1.00 0.00 70 LEU A N 20
ATOM 22226 C CA . LEU A 1 48 ? 1.171 0.297 7.715 1.00 0.00 70 LEU A CA 20
ATOM 22227 C C . LEU A 1 48 ? 1.817 -0.503 6.582 1.00 0.00 70 LEU A C 20
ATOM 22228 O O . LEU A 1 48 ? 3.007 -0.351 6.309 1.00 0.00 70 LEU A O 20
ATOM 22244 N N . HIS A 1 49 ? 1.004 -1.338 5.952 1.00 0.00 71 HIS A N 20
ATOM 22245 C CA . HIS A 1 49 ? 1.481 -2.163 4.854 1.00 0.00 71 HIS A CA 20
ATOM 22246 C C . HIS A 1 49 ? 1.133 -1.495 3.522 1.00 0.00 71 HIS A C 20
ATOM 22247 O O . HIS A 1 49 ? -0.026 -1.169 3.271 1.00 0.00 71 HIS A O 20
ATOM 22261 N N . ILE A 1 50 ? 2.159 -1.311 2.704 1.00 0.00 72 ILE A N 20
ATOM 22262 C CA . ILE A 1 50 ? 1.976 -0.687 1.404 1.00 0.00 72 ILE A CA 20
ATOM 22263 C C . ILE A 1 50 ? 2.609 -1.570 0.327 1.00 0.00 72 ILE A C 20
ATOM 22264 O O . ILE A 1 50 ? 3.317 -2.527 0.640 1.00 0.00 72 ILE A O 20
ATOM 22280 N N . SER A 1 51 ? 2.332 -1.218 -0.920 1.00 0.00 73 SER A N 20
ATOM 22281 C CA . SER A 1 51 ? 2.866 -1.966 -2.045 1.00 0.00 73 SER A CA 20
ATOM 22282 C C . SER A 1 51 ? 4.360 -1.677 -2.205 1.00 0.00 73 SER A C 20
ATOM 22283 O O . SER A 1 51 ? 4.823 -0.586 -1.877 1.00 0.00 73 SER A O 20
ATOM 22291 N N . GLU A 1 52 ? 5.072 -2.673 -2.710 1.00 0.00 74 GLU A N 20
ATOM 22292 C CA . GLU A 1 52 ? 6.504 -2.539 -2.917 1.00 0.00 74 GLU A CA 20
ATOM 22293 C C . GLU A 1 52 ? 6.791 -1.454 -3.957 1.00 0.00 74 GLU A C 20
ATOM 22294 O O . GLU A 1 52 ? 7.779 -0.730 -3.848 1.00 0.00 74 GLU A O 20
ATOM 22306 N N . GLU A 1 53 ? 5.908 -1.376 -4.942 1.00 0.00 75 GLU A N 20
ATOM 22307 C CA . GLU A 1 53 ? 6.054 -0.391 -6.001 1.00 0.00 75 GLU A CA 20
ATOM 22308 C C . GLU A 1 53 ? 5.691 1.002 -5.483 1.00 0.00 75 GLU A C 20
ATOM 22309 O O . GLU A 1 53 ? 6.314 1.992 -5.864 1.00 0.00 75 GLU A O 20
ATOM 22321 N N . ASP A 1 54 ? 4.683 1.035 -4.624 1.00 0.00 76 ASP A N 20
ATOM 22322 C CA . ASP A 1 54 ? 4.228 2.291 -4.051 1.00 0.00 76 ASP A CA 20
ATOM 22323 C C . ASP A 1 54 ? 5.260 2.785 -3.035 1.00 0.00 76 ASP A C 20
ATOM 22324 O O . ASP A 1 54 ? 5.390 3.988 -2.813 1.00 0.00 76 ASP A O 20
ATOM 22333 N N . ALA A 1 55 ? 5.968 1.832 -2.446 1.00 0.00 77 ALA A N 20
ATOM 22334 C CA . ALA A 1 55 ? 6.984 2.156 -1.459 1.00 0.00 77 ALA A CA 20
ATOM 22335 C C . ALA A 1 55 ? 8.180 2.805 -2.159 1.00 0.00 77 ALA A C 20
ATOM 22336 O O . ALA A 1 55 ? 8.871 3.636 -1.572 1.00 0.00 77 ALA A O 20
ATOM 22343 N N . GLN A 1 56 ? 8.387 2.401 -3.404 1.00 0.00 78 GLN A N 20
ATOM 22344 C CA . GLN A 1 56 ? 9.487 2.933 -4.190 1.00 0.00 78 GLN A CA 20
ATOM 22345 C C . GLN A 1 56 ? 9.146 4.335 -4.699 1.00 0.00 78 GLN A C 20
ATOM 22346 O O . GLN A 1 56 ? 9.982 5.237 -4.651 1.00 0.00 78 GLN A O 20
ATOM 22360 N N . ARG A 1 57 ? 7.918 4.475 -5.175 1.00 0.00 79 ARG A N 20
ATOM 22361 C CA . ARG A 1 57 ? 7.457 5.752 -5.693 1.00 0.00 79 ARG A CA 20
ATOM 22362 C C . ARG A 1 57 ? 7.333 6.771 -4.558 1.00 0.00 79 ARG A C 20
ATOM 22363 O O . ARG A 1 57 ? 7.494 7.971 -4.776 1.00 0.00 79 ARG A O 20
ATOM 22384 N N . LEU A 1 58 ? 7.047 6.256 -3.371 1.00 0.00 80 LEU A N 20
ATOM 22385 C CA . LEU A 1 58 ? 6.899 7.105 -2.202 1.00 0.00 80 LEU A CA 20
ATOM 22386 C C . LEU A 1 58 ? 8.162 7.952 -2.029 1.00 0.00 80 LEU A C 20
ATOM 22387 O O . LEU A 1 58 ? 8.079 9.158 -1.803 1.00 0.00 80 LEU A O 20
ATOM 22403 N N . VAL A 1 59 ? 9.302 7.286 -2.144 1.00 0.00 81 VAL A N 20
ATOM 22404 C CA . VAL A 1 59 ? 10.580 7.963 -2.003 1.00 0.00 81 VAL A CA 20
ATOM 22405 C C . VAL A 1 59 ? 10.821 8.849 -3.226 1.00 0.00 81 VAL A C 20
ATOM 22406 O O . VAL A 1 59 ? 11.184 10.017 -3.090 1.00 0.00 81 VAL A O 20
ATOM 22419 N N . VAL A 1 60 ? 10.609 8.261 -4.394 1.00 0.00 82 VAL A N 20
ATOM 22420 C CA . VAL A 1 60 ? 10.798 8.983 -5.641 1.00 0.00 82 VAL A CA 20
ATOM 22421 C C . VAL A 1 60 ? 10.034 10.307 -5.580 1.00 0.00 82 VAL A C 20
ATOM 22422 O O . VAL A 1 60 ? 10.492 11.317 -6.112 1.00 0.00 82 VAL A O 20
ATOM 22435 N N . ALA A 1 61 ? 8.883 10.259 -4.926 1.00 0.00 83 ALA A N 20
ATOM 22436 C CA . ALA A 1 61 ? 8.051 11.442 -4.788 1.00 0.00 83 ALA A CA 20
ATOM 22437 C C . ALA A 1 61 ? 8.778 12.474 -3.924 1.00 0.00 83 ALA A C 20
ATOM 22438 O O . ALA A 1 61 ? 8.555 13.676 -4.066 1.00 0.00 83 ALA A O 20
ATOM 22445 N N . GLY A 1 62 ? 9.633 11.968 -3.047 1.00 0.00 84 GLY A N 20
ATOM 22446 C CA . GLY A 1 62 ? 10.394 12.830 -2.160 1.00 0.00 84 GLY A CA 20
ATOM 22447 C C . GLY A 1 62 ? 10.451 12.249 -0.746 1.00 0.00 84 GLY A C 20
ATOM 22448 O O . GLY A 1 62 ? 11.189 12.745 0.104 1.00 0.00 84 GLY A O 20
ATOM 22452 N N . ALA A 1 63 ? 9.661 11.207 -0.537 1.00 0.00 85 ALA A N 20
ATOM 22453 C CA . ALA A 1 63 ? 9.611 10.553 0.760 1.00 0.00 85 ALA A CA 20
ATOM 22454 C C . ALA A 1 63 ? 11.011 10.057 1.130 1.00 0.00 85 ALA A C 20
ATOM 22455 O O . ALA A 1 63 ? 11.810 9.733 0.253 1.00 0.00 85 ALA A O 20
ATOM 22462 N N . GLU A 1 64 ? 11.264 10.014 2.430 1.00 0.00 86 GLU A N 20
ATOM 22463 C CA . GLU A 1 64 ? 12.553 9.563 2.926 1.00 0.00 86 GLU A CA 20
ATOM 22464 C C . GLU A 1 64 ? 12.712 8.058 2.701 1.00 0.00 86 GLU A C 20
ATOM 22465 O O . GLU A 1 64 ? 11.727 7.322 2.685 1.00 0.00 86 GLU A O 20
ATOM 22477 N N . ASP A 1 65 ? 13.960 7.645 2.533 1.00 0.00 87 ASP A N 20
ATOM 22478 C CA . ASP A 1 65 ? 14.260 6.242 2.310 1.00 0.00 87 ASP A CA 20
ATOM 22479 C C . ASP A 1 65 ? 15.240 5.758 3.381 1.00 0.00 87 ASP A C 20
ATOM 22480 O O . ASP A 1 65 ? 16.391 6.189 3.415 1.00 0.00 87 ASP A O 20
ATOM 22489 N N . GLN A 1 66 ? 14.747 4.868 4.230 1.00 0.00 88 GLN A N 20
ATOM 22490 C CA . GLN A 1 66 ? 15.565 4.320 5.299 1.00 0.00 88 GLN A CA 20
ATOM 22491 C C . GLN A 1 66 ? 15.614 2.794 5.202 1.00 0.00 88 GLN A C 20
ATOM 22492 O O . GLN A 1 66 ? 16.408 2.150 5.885 1.00 0.00 88 GLN A O 20
ATOM 22506 N N . ARG A 1 67 ? 14.754 2.260 4.347 1.00 0.00 89 ARG A N 20
ATOM 22507 C CA . ARG A 1 67 ? 14.689 0.821 4.152 1.00 0.00 89 ARG A CA 20
ATOM 22508 C C . ARG A 1 67 ? 15.967 0.319 3.476 1.00 0.00 89 ARG A C 20
ATOM 22509 O O . ARG A 1 67 ? 16.390 -0.813 3.705 1.00 0.00 89 ARG A O 20
ATOM 22530 N N . ARG A 1 68 ? 16.545 1.186 2.658 1.00 0.00 90 ARG A N 20
ATOM 22531 C CA . ARG A 1 68 ? 17.766 0.844 1.948 1.00 0.00 90 ARG A CA 20
ATOM 22532 C C . ARG A 1 68 ? 18.547 2.112 1.596 1.00 0.00 90 ARG A C 20
ATOM 22533 O O . ARG A 1 68 ? 18.214 3.200 2.062 1.00 0.00 90 ARG A O 20
ATOM 22554 N N . HIS A 1 69 ? 19.572 1.929 0.776 1.00 0.00 91 HIS A N 20
ATOM 22555 C CA . HIS A 1 69 ? 20.403 3.044 0.355 1.00 0.00 91 HIS A CA 20
ATOM 22556 C C . HIS A 1 69 ? 20.046 3.438 -1.079 1.00 0.00 91 HIS A C 20
ATOM 22557 O O . HIS A 1 69 ? 20.885 3.360 -1.975 1.00 0.00 91 HIS A O 20
ATOM 22571 N N . LEU A 1 70 ? 18.800 3.852 -1.253 1.00 0.00 92 LEU A N 20
ATOM 22572 C CA . LEU A 1 70 ? 18.321 4.258 -2.563 1.00 0.00 92 LEU A CA 20
ATOM 22573 C C . LEU A 1 70 ? 19.390 5.111 -3.250 1.00 0.00 92 LEU A C 20
ATOM 22574 O O . LEU A 1 70 ? 19.796 4.818 -4.374 1.00 0.00 92 LEU A O 20
ATOM 22590 N N . MET A 1 71 ? 19.817 6.148 -2.545 1.00 0.00 93 MET A N 20
ATOM 22591 C CA . MET A 1 71 ? 20.831 7.046 -3.072 1.00 0.00 93 MET A CA 20
ATOM 22592 C C . MET A 1 71 ? 20.493 7.474 -4.502 1.00 0.00 93 MET A C 20
ATOM 22593 O O . MET A 1 71 ? 20.783 6.753 -5.455 1.00 0.00 93 MET A O 20
ATOM 22607 N N . ALA A 1 72 ? 19.886 8.647 -4.606 1.00 0.00 94 ALA A N 20
ATOM 22608 C CA . ALA A 1 72 ? 19.507 9.181 -5.903 1.00 0.00 94 ALA A CA 20
ATOM 22609 C C . ALA A 1 72 ? 18.286 8.420 -6.425 1.00 0.00 94 ALA A C 20
ATOM 22610 O O . ALA A 1 72 ? 18.421 7.496 -7.226 1.00 0.00 94 ALA A O 20
ATOM 22617 N N . ASP A 1 73 ? 17.121 8.837 -5.950 1.00 0.00 95 ASP A N 20
ATOM 22618 C CA . ASP A 1 73 ? 15.878 8.207 -6.359 1.00 0.00 95 ASP A CA 20
ATOM 22619 C C . ASP A 1 73 ? 15.790 8.206 -7.887 1.00 0.00 95 ASP A C 20
ATOM 22620 O O . ASP A 1 73 ? 15.999 9.236 -8.525 1.00 0.00 95 ASP A O 20
ATOM 22629 N N . ASP A 1 74 ? 15.479 7.037 -8.429 1.00 0.00 96 ASP A N 20
ATOM 22630 C CA . ASP A 1 74 ? 15.361 6.888 -9.869 1.00 0.00 96 ASP A CA 20
ATOM 22631 C C . ASP A 1 74 ? 13.934 6.461 -10.218 1.00 0.00 96 ASP A C 20
ATOM 22632 O O . ASP A 1 74 ? 13.526 5.340 -9.916 1.00 0.00 96 ASP A O 20
#

Organism: Pseudomonas aeruginosa (strain ATCC 15692 / DSM 22644 / CIP 104116 / JCM 14847 / LMG 12228 / 1C / PRS 101 / PAO1) (NCBI:txid208964)

Sequence (74 aa):
MSIEIDSEQGVCSVEIEGSRHRAPVDSLRIGTDAEARLSVLYIDGKRLHISEEDAQRLVVAGAEDQRRHLMADDMSIEIDSEQGVCSVEIEGSRHRAPVDSLRIGTDAEARLSVLYIDGKRLHISEEDAQRLVVAGAEDQRRHLMADDMSIEIDSEQGVCSVEIEGSRHRAPVDSLRIGTDAEARLSVLYIDGKRLHISEEDAQRLVVAGAEDQRRHLMADDMSIEIDSEQGVCSVEIEGSRHRAPVDSLRIGTDAEARLSVLYIDGKRLHISEEDAQRLVVAGAEDQRRHLMADDMSIEIDSEQGVCSVEIEGSRHRAPVDSLRIGTDAEARLSVLYIDGKRLHISEEDAQRLVVAGAEDQRRHLMADDMSIEIDSEQGVCSVEIEGSRHRAPVDSLRIGTDAEARLSVLYIDGKRLHISEEDAQRLVVAGAEDQRRHLMADDMSIEIDSEQGVCSVEIEGSRHRAPVDSLRIGTDAEARLSVLYIDGKRLHISEEDAQRLVVAGAEDQRRHLMADDMSIEIDSEQGVCSVEIEGSRHRAPVDSLRIGTDAEARLSVLYIDGKRLHISEEDAQRLVVAGAEDQRRHLMADDMSIEIDSEQGVCSVEIEGSRHRAPVDSLRIGTDAEARLSVLYIDGKRLHISEEDAQRLVVAGAEDQRRHLMADDMSIEIDSEQGVCSVEIEGSRHRAPVDSLRIGTDAEARLSVLYIDGKRLHISEEDAQRLVVAGAEDQRRHLMADDMSIEIDSEQGVCSVEIEGSRHRAPVDSLRIGTDAEARLSVLYIDGKRLHISEEDAQRLVVAGAEDQRRHLMADDMSIEIDSEQGVCSVEIEGSRHRAPVDSLRIGTDAEARLSVLYIDGKRLHISEEDAQRLVVAGAEDQRRHLMADDMSIEIDSEQGVCSVEIEGSRHRAPVDSLRIGTDAEARLSVLYIDGKRLHISEEDAQRLVVAGAEDQRRHLMADDMSIEIDSEQGVCSVEIEGSRHRAPVDSLRIGTDAEARLSVLYIDGKRLHISEEDAQRLVVAGAEDQRRHLMADDMSIEIDSEQGVCSVEIEGSRHRAPVDSLRIGTDAEARLSVLYIDGKRLHISEEDAQRLVVAGAEDQRRHLMADDMSIEIDSEQGVCSVEIEGSRHRAPVDSLRIGTDAEARLSVLYIDGKRLHISEEDAQRLVVAGAEDQRRHLMADDMSIEIDSEQGVCSVEIEGSRHRAPVDSLRIGTDAEARLSVLYIDGKRLHISEEDAQRLVVAGAEDQRRHLMADDMSIEIDSEQGVCSVEIEGSRHRAPVDSLRIGTDAEARLSVLYIDGKRLHISEEDAQRLVVAGAEDQRRHLMADDMSIEIDSEQGVCSVEIEGSRHRAPVDSLRIGTDAEARLSVLYIDGKRLHISEEDAQRLVVAGAEDQRRHLMADDMSIEIDSEQGVCSVEIEGSRHRAPVDSLRIGTDAEARLSVLYIDGKRLHISEEDAQRLVVAGAEDQRRHLMADD

Secondary structure (DSSP, 8-state):
--EEEETTTTEEEE-SSS----EEGGGEEEEEETTTTEEEEEETT--EE--HHHHHHHHHTT-B--SS------

CATH classification: 3.40.1170.40

Radius of gyration: 11.43 Å; Cα contacts (8 Å, |Δi|>4): 142; chains: 1; bounding box: 31×31×25 Å

Foldseek 3Di:
DEWAADVVVQKTFGDDDVTDDIDHLLAWEKAADPVVRAIFTADPRDTDHYDRVRSLVSVVSNHHYDSDCCPPRD